Protein 2EGE (pdb70)

Foldseek 3Di:
DDDDDFKAKWAQCAFAPQDPDAAAPPPLGEDTHHRGFIWIFGDAADPVQWTWTAGPNHTHTHHNVRIDHDDDDDD

CATH classification: 2.30.30.40

GO terms:
  GO:0005515 protein binding (F, IPI)

Nearest PDB structures (foldseek):
  2ege-assembly1_A  TM=8.824E-01  e=8.026E-14  Homo sapiens
  2csi-assembly1_A  TM=8.387E-01  e=1.297E-06  Homo sapiens
  4z8a-assembly1_A  TM=8.102E-01  e=1.089E-05  Drosophila melanogaster
  7pw2-assembly1_A  TM=8.247E-01  e=5.056E-03  Homo sapiens
  5np5-assembly2_B  TM=7.994E-01  e=7.738E-03  Homo sapiens

Structure (mmCIF, N/CA/C/O backbone):
data_2EGE
#
_entry.id   2EGE
#
loop_
_atom_site.group_PDB
_atom_site.id
_atom_site.type_symbol
_atom_site.label_atom_id
_atom_site.label_alt_id
_atom_site.label_comp_id
_atom_site.label_asym_id
_atom_site.label_entity_id
_atom_site.label_seq_id
_atom_site.pdbx_PDB_ins_code
_atom_site.Cartn_x
_atom_site.Cartn_y
_atom_site.Cartn_z
_atom_site.occupancy
_atom_site.B_iso_or_equiv
_atom_site.auth_seq_id
_atom_site.auth_comp_id
_atom_site.auth_asym_id
_atom_site.auth_atom_id
_atom_site.pdbx_PDB_model_num
ATOM 1 N N . GLY A 1 1 ? -2.546 -28.543 6.574 1.00 0.00 1 GLY A N 1
ATOM 2 C CA . GLY A 1 1 ? -1.804 -28.542 5.327 1.00 0.00 1 GLY A CA 1
ATOM 3 C C . GLY A 1 1 ? -0.658 -27.550 5.335 1.00 0.00 1 GLY A C 1
ATOM 4 O O . GLY A 1 1 ? 0.075 -27.446 6.319 1.00 0.00 1 GLY A O 1
ATOM 8 N N . SER A 1 2 ? -0.501 -26.820 4.235 1.00 0.00 2 SER A N 1
ATOM 9 C CA . SER A 1 2 ? 0.568 -25.836 4.117 1.00 0.00 2 SER A CA 1
ATOM 10 C C . SER A 1 2 ? 0.012 -24.417 4.196 1.00 0.00 2 SER A C 1
ATOM 11 O O . SER A 1 2 ? -0.802 -24.011 3.367 1.00 0.00 2 SER A O 1
ATOM 19 N N . SER A 1 3 ? 0.457 -23.669 5.200 1.00 0.00 3 SER A N 1
ATOM 20 C CA . SER A 1 3 ? 0.002 -22.297 5.391 1.00 0.00 3 SER A CA 1
ATOM 21 C C . SER A 1 3 ? 0.810 -21.331 4.530 1.00 0.00 3 SER A C 1
ATOM 22 O O . SER A 1 3 ? 2.039 -21.381 4.507 1.00 0.00 3 SER A O 1
ATOM 30 N N . GLY A 1 4 ? 0.108 -20.452 3.820 1.00 0.00 4 GLY A N 1
ATOM 31 C CA . GLY A 1 4 ? 0.776 -19.487 2.967 1.00 0.00 4 GLY A CA 1
ATOM 32 C C . GLY A 1 4 ? 0.093 -18.133 2.978 1.00 0.00 4 GLY A C 1
ATOM 33 O O . GLY A 1 4 ? -0.183 -17.578 4.041 1.00 0.00 4 GLY A O 1
ATOM 37 N N . SER A 1 5 ? -0.178 -17.599 1.791 1.00 0.00 5 SER A N 1
ATOM 38 C CA . SER A 1 5 ? -0.827 -16.299 1.668 1.00 0.00 5 SER A CA 1
ATOM 39 C C . SER A 1 5 ? -0.008 -15.215 2.364 1.00 0.00 5 SER A C 1
ATOM 40 O O . SER A 1 5 ? -0.550 -14.384 3.092 1.00 0.00 5 SER A O 1
ATOM 48 N N . SER A 1 6 ? 1.301 -15.232 2.133 1.00 0.00 6 SER A N 1
ATOM 49 C CA . SER A 1 6 ? 2.196 -14.253 2.740 1.00 0.00 6 SER A CA 1
ATOM 50 C C . SER A 1 6 ? 2.114 -12.916 2.010 1.00 0.00 6 SER A C 1
ATOM 51 O O . SER A 1 6 ? 2.638 -12.765 0.907 1.00 0.00 6 SER A O 1
ATOM 59 N N . GLY A 1 7 ? 1.451 -11.947 2.635 1.00 0.00 7 GLY A N 1
ATOM 60 C CA . GLY A 1 7 ? 1.312 -10.635 2.032 1.00 0.00 7 GLY A CA 1
ATOM 61 C C . GLY A 1 7 ? 0.251 -10.604 0.950 1.00 0.00 7 GLY A C 1
ATOM 62 O O . GLY A 1 7 ? -0.041 -11.625 0.326 1.00 0.00 7 GLY A O 1
ATOM 66 N N . LYS A 1 8 ? -0.331 -9.431 0.727 1.00 0.00 8 LYS A N 1
ATOM 67 C CA . LYS A 1 8 ? -1.367 -9.270 -0.287 1.00 0.00 8 LYS A CA 1
ATOM 68 C C . LYS A 1 8 ? -0.873 -8.396 -1.435 1.00 0.00 8 LYS A C 1
ATOM 69 O O . LYS A 1 8 ? 0.182 -7.768 -1.341 1.00 0.00 8 LYS A O 1
ATOM 88 N N . ILE A 1 9 ? -1.643 -8.358 -2.518 1.00 0.00 9 ILE A N 1
ATOM 89 C CA . ILE A 1 9 ? -1.284 -7.559 -3.682 1.00 0.00 9 ILE A CA 1
ATOM 90 C C . ILE A 1 9 ? -2.410 -6.603 -4.061 1.00 0.00 9 ILE A C 1
ATOM 91 O O . ILE A 1 9 ? -3.519 -7.031 -4.383 1.00 0.00 9 ILE A O 1
ATOM 107 N N . MET A 1 10 ? -2.118 -5.307 -4.022 1.00 0.00 10 MET A N 1
ATOM 108 C CA . MET A 1 10 ? -3.106 -4.291 -4.364 1.00 0.00 10 MET A CA 1
ATOM 109 C C . MET A 1 10 ? -2.517 -3.263 -5.325 1.00 0.00 10 MET A C 1
ATOM 110 O O . MET A 1 10 ? -1.298 -3.126 -5.432 1.00 0.00 10 MET A O 1
ATOM 124 N N . ILE A 1 11 ? -3.390 -2.543 -6.022 1.00 0.00 11 ILE A N 1
ATOM 125 C CA . ILE A 1 11 ? -2.956 -1.528 -6.974 1.00 0.00 11 ILE A CA 1
ATOM 126 C C . ILE A 1 11 ? -3.496 -0.153 -6.595 1.00 0.00 11 ILE A C 1
ATOM 127 O O . ILE A 1 11 ? -4.639 -0.023 -6.158 1.00 0.00 11 ILE A O 1
ATOM 143 N N . ALA A 1 12 ? -2.665 0.870 -6.767 1.00 0.00 12 ALA A N 1
ATOM 144 C CA . ALA A 1 12 ? -3.060 2.236 -6.447 1.00 0.00 12 ALA A CA 1
ATOM 145 C C . ALA A 1 12 ? -4.037 2.783 -7.483 1.00 0.00 12 ALA A C 1
ATOM 146 O O . ALA A 1 12 ? -3.637 3.182 -8.576 1.00 0.00 12 ALA A O 1
ATOM 153 N N . ALA A 1 13 ? -5.318 2.797 -7.132 1.00 0.00 13 ALA A N 1
ATOM 154 C CA . ALA A 1 13 ? -6.351 3.296 -8.032 1.00 0.00 13 ALA A CA 1
ATOM 155 C C . ALA A 1 13 ? -6.097 4.752 -8.405 1.00 0.00 13 ALA A C 1
ATOM 156 O O . ALA A 1 13 ? -6.589 5.237 -9.425 1.00 0.00 13 ALA A O 1
ATOM 163 N N . LEU A 1 14 ? -5.328 5.446 -7.574 1.00 0.00 14 LEU A N 1
ATOM 164 C CA . LEU A 1 14 ? -5.009 6.848 -7.816 1.00 0.00 14 LEU A CA 1
ATOM 165 C C . LEU A 1 14 ? -3.550 7.141 -7.482 1.00 0.00 14 LEU A C 1
ATOM 166 O O . LEU A 1 14 ? -2.892 6.361 -6.792 1.00 0.00 14 LEU A O 1
ATOM 182 N N . ASP A 1 15 ? -3.051 8.270 -7.973 1.00 0.00 15 ASP A N 1
ATOM 183 C CA . ASP A 1 15 ? -1.670 8.668 -7.723 1.00 0.00 15 ASP A CA 1
ATOM 184 C C . ASP A 1 15 ? -1.544 9.378 -6.379 1.00 0.00 15 ASP A C 1
ATOM 185 O O . ASP A 1 15 ? -1.906 10.548 -6.247 1.00 0.00 15 ASP A O 1
ATOM 194 N N . TYR A 1 16 ? -1.030 8.664 -5.384 1.00 0.00 16 TYR A N 1
ATOM 195 C CA . TYR A 1 16 ? -0.860 9.225 -4.049 1.00 0.00 16 TYR A CA 1
ATOM 196 C C . TYR A 1 16 ? 0.532 9.828 -3.885 1.00 0.00 16 TYR A C 1
ATOM 197 O O . TYR A 1 16 ? 1.539 9.124 -3.963 1.00 0.00 16 TYR A O 1
ATOM 215 N N . ASP A 1 17 ? 0.580 11.136 -3.657 1.00 0.00 17 ASP A N 1
ATOM 216 C CA . ASP A 1 17 ? 1.847 11.836 -3.480 1.00 0.00 17 ASP A CA 1
ATOM 217 C C . ASP A 1 17 ? 1.940 12.447 -2.086 1.00 0.00 17 ASP A C 1
ATOM 218 O O . ASP A 1 17 ? 1.819 13.659 -1.903 1.00 0.00 17 ASP A O 1
ATOM 227 N N . PRO A 1 18 ? 2.158 11.591 -1.077 1.00 0.00 18 PRO A N 1
ATOM 228 C CA . PRO A 1 18 ? 2.272 12.024 0.319 1.00 0.00 18 PRO A CA 1
ATOM 229 C C . PRO A 1 18 ? 3.552 12.811 0.580 1.00 0.00 18 PRO A C 1
ATOM 230 O O . PRO A 1 18 ? 3.702 13.441 1.625 1.00 0.00 18 PRO A O 1
ATOM 241 N N . GLY A 1 19 ? 4.472 12.770 -0.379 1.00 0.00 19 GLY A N 1
ATOM 242 C CA . GLY A 1 19 ? 5.727 13.484 -0.234 1.00 0.00 19 GLY A CA 1
ATOM 243 C C . GLY A 1 19 ? 5.526 14.942 0.126 1.00 0.00 19 GLY A C 1
ATOM 244 O O . GLY A 1 19 ? 6.381 15.554 0.767 1.00 0.00 19 GLY A O 1
ATOM 248 N N . ASP A 1 20 ? 4.394 15.501 -0.287 1.00 0.00 20 ASP A N 1
ATOM 249 C CA . ASP A 1 20 ? 4.084 16.898 -0.005 1.00 0.00 20 ASP A CA 1
ATOM 250 C C . ASP A 1 20 ? 3.379 17.037 1.341 1.00 0.00 20 ASP A C 1
ATOM 251 O O . ASP A 1 20 ? 2.158 16.910 1.429 1.00 0.00 20 ASP A O 1
ATOM 260 N N . GLY A 1 21 ? 4.157 17.297 2.387 1.00 0.00 21 GLY A N 1
ATOM 261 C CA . GLY A 1 21 ? 3.589 17.448 3.714 1.00 0.00 21 GLY A CA 1
ATOM 262 C C . GLY A 1 21 ? 3.528 16.135 4.471 1.00 0.00 21 GLY A C 1
ATOM 263 O O . GLY A 1 21 ? 2.514 15.816 5.091 1.00 0.00 21 GLY A O 1
ATOM 267 N N . GLN A 1 22 ? 4.616 15.373 4.418 1.00 0.00 22 GLN A N 1
ATOM 268 C CA . GLN A 1 22 ? 4.680 14.087 5.102 1.00 0.00 22 GLN A CA 1
ATOM 269 C C . GLN A 1 22 ? 4.374 14.245 6.588 1.00 0.00 22 GLN A C 1
ATOM 270 O O . GLN A 1 22 ? 4.265 15.361 7.094 1.00 0.00 22 GLN A O 1
ATOM 284 N N . MET A 1 23 ? 4.238 13.119 7.282 1.00 0.00 23 MET A N 1
ATOM 285 C CA . MET A 1 23 ? 3.946 13.134 8.711 1.00 0.00 23 MET A CA 1
ATOM 286 C C . MET A 1 23 ? 5.006 13.921 9.474 1.00 0.00 23 MET A C 1
ATOM 287 O O . MET A 1 23 ? 6.019 14.327 8.908 1.00 0.00 23 MET A O 1
ATOM 301 N N . GLY A 1 24 ? 4.765 14.132 10.765 1.00 0.00 24 GLY A N 1
ATOM 302 C CA . GLY A 1 24 ? 5.708 14.870 11.585 1.00 0.00 24 GLY A CA 1
ATOM 303 C C . GLY A 1 24 ? 6.901 14.030 11.995 1.00 0.00 24 GLY A C 1
ATOM 304 O O . GLY A 1 24 ? 8.007 14.223 11.492 1.00 0.00 24 GLY A O 1
ATOM 308 N N . GLY A 1 25 ? 6.677 13.095 12.914 1.00 0.00 25 GLY A N 1
ATOM 309 C CA . GLY A 1 25 ? 7.752 12.238 13.377 1.00 0.00 25 GLY A CA 1
ATOM 310 C C . GLY A 1 25 ? 7.242 11.003 14.092 1.00 0.00 25 GLY A C 1
ATOM 311 O O . GLY A 1 25 ? 6.101 10.588 13.889 1.00 0.00 25 GLY A O 1
ATOM 315 N N . GLN A 1 26 ? 8.089 10.412 14.928 1.00 0.00 26 GLN A N 1
ATOM 316 C CA . GLN A 1 26 ? 7.717 9.215 15.673 1.00 0.00 26 GLN A CA 1
ATOM 317 C C . GLN A 1 26 ? 7.333 8.083 14.726 1.00 0.00 26 GLN A C 1
ATOM 318 O O . GLN A 1 26 ? 6.396 7.330 14.990 1.00 0.00 26 GLN A O 1
ATOM 332 N N . GLY A 1 27 ? 8.064 7.968 13.621 1.00 0.00 27 GLY A N 1
ATOM 333 C CA . GLY A 1 27 ? 7.783 6.925 12.651 1.00 0.00 27 GLY A CA 1
ATOM 334 C C . GLY A 1 27 ? 8.396 7.214 11.296 1.00 0.00 27 GLY A C 1
ATOM 335 O O . GLY A 1 27 ? 9.574 7.559 11.199 1.00 0.00 27 GLY A O 1
ATOM 339 N N . LYS A 1 28 ? 7.597 7.073 10.244 1.00 0.00 28 LYS A N 1
ATOM 340 C CA . LYS A 1 28 ? 8.066 7.320 8.886 1.00 0.00 28 LYS A CA 1
ATOM 341 C C . LYS A 1 28 ? 6.908 7.709 7.972 1.00 0.00 28 LYS A C 1
ATOM 342 O O . LYS A 1 28 ? 5.804 7.181 8.095 1.00 0.00 28 LYS A O 1
ATOM 361 N N . GLY A 1 29 ? 7.170 8.636 7.055 1.00 0.00 29 GLY A N 1
ATOM 362 C CA . GLY A 1 29 ? 6.140 9.078 6.133 1.00 0.00 29 GLY A CA 1
ATOM 363 C C . GLY A 1 29 ? 5.543 7.934 5.339 1.00 0.00 29 GLY A C 1
ATOM 364 O O . GLY A 1 29 ? 6.004 6.796 5.433 1.00 0.00 29 GLY A O 1
ATOM 368 N N . ARG A 1 30 ? 4.512 8.234 4.555 1.00 0.00 30 ARG A N 1
ATOM 369 C CA . ARG A 1 30 ? 3.849 7.221 3.743 1.00 0.00 30 ARG A CA 1
ATOM 370 C C . ARG A 1 30 ? 4.586 7.014 2.423 1.00 0.00 30 ARG A C 1
ATOM 371 O O . ARG A 1 30 ? 5.541 7.728 2.114 1.00 0.00 30 ARG A O 1
ATOM 392 N N . LEU A 1 31 ? 4.136 6.034 1.647 1.00 0.00 31 LEU A N 1
ATOM 393 C CA . LEU A 1 31 ? 4.752 5.733 0.360 1.00 0.00 31 LEU A CA 1
ATOM 394 C C . LEU A 1 31 ? 3.944 6.335 -0.785 1.00 0.00 31 LEU A C 1
ATOM 395 O O . LEU A 1 31 ? 2.714 6.296 -0.777 1.00 0.00 31 LEU A O 1
ATOM 411 N N . ALA A 1 32 ? 4.645 6.890 -1.769 1.00 0.00 32 ALA A N 1
ATOM 412 C CA . ALA A 1 32 ? 3.992 7.496 -2.923 1.00 0.00 32 ALA A CA 1
ATOM 413 C C . ALA A 1 32 ? 3.609 6.441 -3.955 1.00 0.00 32 ALA A C 1
ATOM 414 O O . ALA A 1 32 ? 4.473 5.770 -4.522 1.00 0.00 32 ALA A O 1
ATOM 421 N N . LEU A 1 33 ? 2.311 6.298 -4.194 1.00 0.00 33 LEU A N 1
ATOM 422 C CA . LEU A 1 33 ? 1.813 5.322 -5.158 1.00 0.00 33 LEU A CA 1
ATOM 423 C C . LEU A 1 33 ? 1.371 6.008 -6.447 1.00 0.00 33 LEU A C 1
ATOM 424 O O . LEU A 1 33 ? 1.033 7.191 -6.448 1.00 0.00 33 LEU A O 1
ATOM 440 N N . ARG A 1 34 ? 1.375 5.255 -7.542 1.00 0.00 34 ARG A N 1
ATOM 441 C CA . ARG A 1 34 ? 0.974 5.790 -8.838 1.00 0.00 34 ARG A CA 1
ATOM 442 C C . ARG A 1 34 ? -0.160 4.965 -9.439 1.00 0.00 34 ARG A C 1
ATOM 443 O O . ARG A 1 34 ? -0.276 3.768 -9.177 1.00 0.00 34 ARG A O 1
ATOM 464 N N . ALA A 1 35 ? -0.994 5.613 -10.245 1.00 0.00 35 ALA A N 1
ATOM 465 C CA . ALA A 1 35 ? -2.118 4.940 -10.884 1.00 0.00 35 ALA A CA 1
ATOM 466 C C . ALA A 1 35 ? -1.662 3.678 -11.608 1.00 0.00 35 ALA A C 1
ATOM 467 O O . ALA A 1 35 ? -1.089 3.747 -12.694 1.00 0.00 35 ALA A O 1
ATOM 474 N N . GLY A 1 36 ? -1.919 2.525 -10.997 1.00 0.00 36 GLY A N 1
ATOM 475 C CA . GLY A 1 36 ? -1.527 1.264 -11.599 1.00 0.00 36 GLY A CA 1
ATOM 476 C C . GLY A 1 36 ? -0.242 0.716 -11.011 1.00 0.00 36 GLY A C 1
ATOM 477 O O . GLY A 1 36 ? 0.480 -0.033 -11.669 1.00 0.00 36 GLY A O 1
ATOM 481 N N . ASP A 1 37 ? 0.045 1.090 -9.769 1.00 0.00 37 ASP A N 1
ATOM 482 C CA . ASP A 1 37 ? 1.253 0.632 -9.092 1.00 0.00 37 ASP A CA 1
ATOM 483 C C . ASP A 1 37 ? 0.950 -0.559 -8.187 1.00 0.00 37 ASP A C 1
ATOM 484 O O . ASP A 1 37 ? 0.414 -0.398 -7.091 1.00 0.00 37 ASP A O 1
ATOM 493 N N . VAL A 1 38 ? 1.296 -1.754 -8.655 1.00 0.00 38 VAL A N 1
ATOM 494 C CA . VAL A 1 38 ? 1.062 -2.972 -7.888 1.00 0.00 38 VAL A CA 1
ATOM 495 C C . VAL A 1 38 ? 1.966 -3.032 -6.662 1.00 0.00 38 VAL A C 1
ATOM 496 O O . VAL A 1 38 ? 3.135 -3.403 -6.757 1.00 0.00 38 VAL A O 1
ATOM 509 N N . VAL A 1 39 ? 1.415 -2.664 -5.509 1.00 0.00 39 VAL A N 1
ATOM 510 C CA . VAL A 1 39 ? 2.171 -2.678 -4.262 1.00 0.00 39 VAL A CA 1
ATOM 511 C C . VAL A 1 39 ? 1.786 -3.874 -3.399 1.00 0.00 39 VAL A C 1
ATOM 512 O O . VAL A 1 39 ? 0.631 -4.298 -3.388 1.00 0.00 39 VAL A O 1
ATOM 525 N N . MET A 1 40 ? 2.762 -4.415 -2.678 1.00 0.00 40 MET A N 1
ATOM 526 C CA . MET A 1 40 ? 2.525 -5.562 -1.809 1.00 0.00 40 MET A CA 1
ATOM 527 C C . MET A 1 40 ? 2.394 -5.125 -0.354 1.00 0.00 40 MET A C 1
ATOM 528 O O . MET A 1 40 ? 3.282 -4.467 0.189 1.00 0.00 40 MET A O 1
ATOM 542 N N . VAL A 1 41 ? 1.281 -5.493 0.273 1.00 0.00 41 VAL A N 1
ATOM 543 C CA . VAL A 1 41 ? 1.035 -5.140 1.665 1.00 0.00 41 VAL A CA 1
ATOM 544 C C . VAL A 1 41 ? 1.188 -6.353 2.576 1.00 0.00 41 VAL A C 1
ATOM 545 O O . VAL A 1 41 ? 1.366 -7.477 2.105 1.00 0.00 41 VAL A O 1
ATOM 558 N N . TYR A 1 42 ? 1.117 -6.118 3.881 1.00 0.00 42 TYR A N 1
ATOM 559 C CA . TYR A 1 42 ? 1.250 -7.192 4.859 1.00 0.00 42 TYR A CA 1
ATOM 560 C C . TYR A 1 42 ? 0.388 -6.919 6.088 1.00 0.00 42 TYR A C 1
ATOM 561 O O . TYR A 1 42 ? 0.333 -5.794 6.584 1.00 0.00 42 TYR A O 1
ATOM 579 N N . GLY A 1 43 ? -0.282 -7.958 6.576 1.00 0.00 43 GLY A N 1
ATOM 580 C CA . GLY A 1 43 ? -1.132 -7.811 7.743 1.00 0.00 43 GLY A CA 1
ATOM 581 C C . GLY A 1 43 ? -2.211 -6.765 7.547 1.00 0.00 43 GLY A C 1
ATOM 582 O O . GLY A 1 43 ? -2.310 -6.135 6.494 1.00 0.00 43 GLY A O 1
ATOM 586 N N . PRO A 1 44 ? -3.046 -6.570 8.578 1.00 0.00 44 PRO A N 1
ATOM 587 C CA . PRO A 1 44 ? -4.139 -5.594 8.538 1.00 0.00 44 PRO A CA 1
ATOM 588 C C . PRO A 1 44 ? -3.633 -4.156 8.548 1.00 0.00 44 PRO A C 1
ATOM 589 O O . PRO A 1 44 ? -2.433 -3.909 8.431 1.00 0.00 44 PRO A O 1
ATOM 600 N N . MET A 1 45 ? -4.556 -3.210 8.690 1.00 0.00 45 MET A N 1
ATOM 601 C CA . MET A 1 45 ? -4.202 -1.795 8.717 1.00 0.00 45 MET A CA 1
ATOM 602 C C . MET A 1 45 ? -4.206 -1.261 10.146 1.00 0.00 45 MET A C 1
ATOM 603 O O . MET A 1 45 ? -4.442 -2.007 11.096 1.00 0.00 45 MET A O 1
ATOM 617 N N . ASP A 1 46 ? -3.943 0.033 10.289 1.00 0.00 46 ASP A N 1
ATOM 618 C CA . ASP A 1 46 ? -3.917 0.666 11.603 1.00 0.00 46 ASP A CA 1
ATOM 619 C C . ASP A 1 46 ? -5.210 1.432 11.862 1.00 0.00 46 ASP A C 1
ATOM 620 O O . ASP A 1 46 ? -6.134 1.403 11.049 1.00 0.00 46 ASP A O 1
ATOM 629 N N . ASP A 1 47 ? -5.269 2.115 13.000 1.00 0.00 47 ASP A N 1
ATOM 630 C CA . ASP A 1 47 ? -6.450 2.888 13.367 1.00 0.00 47 ASP A CA 1
ATOM 631 C C . ASP A 1 47 ? -6.775 3.924 12.296 1.00 0.00 47 ASP A C 1
ATOM 632 O O . ASP A 1 47 ? -7.942 4.173 11.995 1.00 0.00 47 ASP A O 1
ATOM 641 N N . GLN A 1 48 ? -5.736 4.526 11.727 1.00 0.00 48 GLN A N 1
ATOM 642 C CA . GLN A 1 48 ? -5.912 5.537 10.691 1.00 0.00 48 GLN A CA 1
ATOM 643 C C . GLN A 1 48 ? -6.420 4.907 9.397 1.00 0.00 48 GLN A C 1
ATOM 644 O O . GLN A 1 48 ? -7.062 5.570 8.583 1.00 0.00 48 GLN A O 1
ATOM 658 N N . GLY A 1 49 ? -6.129 3.623 9.215 1.00 0.00 49 GLY A N 1
ATOM 659 C CA . GLY A 1 49 ? -6.563 2.926 8.019 1.00 0.00 49 GLY A CA 1
ATOM 660 C C . GLY A 1 49 ? -5.467 2.824 6.977 1.00 0.00 49 GLY A C 1
ATOM 661 O O . GLY A 1 49 ? -5.732 2.897 5.777 1.00 0.00 49 GLY A O 1
ATOM 665 N N . PHE A 1 50 ? -4.231 2.656 7.435 1.00 0.00 50 PHE A N 1
ATOM 666 C CA . PHE A 1 50 ? -3.089 2.546 6.535 1.00 0.00 50 PHE A CA 1
ATOM 667 C C . PHE A 1 50 ? -2.492 1.143 6.583 1.00 0.00 50 PHE A C 1
ATOM 668 O O . PHE A 1 50 ? -2.349 0.553 7.655 1.00 0.00 50 PHE A O 1
ATOM 685 N N . TYR A 1 51 ? -2.144 0.614 5.415 1.00 0.00 51 TYR A N 1
ATOM 686 C CA . TYR A 1 51 ? -1.564 -0.721 5.323 1.00 0.00 51 TYR A CA 1
ATOM 687 C C . TYR A 1 51 ? -0.040 -0.655 5.336 1.00 0.00 51 TYR A C 1
ATOM 688 O O . TYR A 1 51 ? 0.549 0.406 5.128 1.00 0.00 51 TYR A O 1
ATOM 706 N N . TYR A 1 52 ? 0.593 -1.797 5.580 1.00 0.00 52 TYR A N 1
ATOM 707 C CA . TYR A 1 52 ? 2.049 -1.870 5.622 1.00 0.00 52 TYR A CA 1
ATOM 708 C C . TYR A 1 52 ? 2.594 -2.588 4.391 1.00 0.00 52 TYR A C 1
ATOM 709 O O . TYR A 1 52 ? 2.617 -3.817 4.334 1.00 0.00 52 TYR A O 1
ATOM 727 N N . GLY A 1 53 ? 3.032 -1.810 3.406 1.00 0.00 53 GLY A N 1
ATOM 728 C CA . GLY A 1 53 ? 3.572 -2.387 2.189 1.00 0.00 53 GLY A CA 1
ATOM 729 C C . GLY A 1 53 ? 4.802 -1.652 1.695 1.00 0.00 53 GLY A C 1
ATOM 730 O O . GLY A 1 53 ? 5.296 -0.741 2.358 1.00 0.00 53 GLY A O 1
ATOM 734 N N . GLU A 1 54 ? 5.298 -2.050 0.527 1.00 0.00 54 GLU A N 1
ATOM 735 C CA . GLU A 1 54 ? 6.480 -1.424 -0.053 1.00 0.00 54 GLU A CA 1
ATOM 736 C C . GLU A 1 54 ? 6.425 -1.466 -1.578 1.00 0.00 54 GLU A C 1
ATOM 737 O O . GLU A 1 54 ? 6.084 -2.491 -2.170 1.00 0.00 54 GLU A O 1
ATOM 749 N N . LEU A 1 55 ? 6.762 -0.346 -2.207 1.00 0.00 55 LEU A N 1
ATOM 750 C CA . LEU A 1 55 ? 6.751 -0.254 -3.663 1.00 0.00 55 LEU A CA 1
ATOM 751 C C . LEU A 1 55 ? 8.041 0.377 -4.178 1.00 0.00 55 LEU A C 1
ATOM 752 O O . LEU A 1 55 ? 8.253 1.581 -4.042 1.00 0.00 55 LEU A O 1
ATOM 768 N N . GLY A 1 56 ? 8.900 -0.446 -4.774 1.00 0.00 56 GLY A N 1
ATOM 769 C CA . GLY A 1 56 ? 10.157 0.049 -5.303 1.00 0.00 56 GLY A CA 1
ATOM 770 C C . GLY A 1 56 ? 11.289 -0.056 -4.300 1.00 0.00 56 GLY A C 1
ATOM 771 O O . GLY A 1 56 ? 12.226 0.740 -4.326 1.00 0.00 56 GLY A O 1
ATOM 775 N N . GLY A 1 57 ? 11.202 -1.042 -3.412 1.00 0.00 57 GLY A N 1
ATOM 776 C CA . GLY A 1 57 ? 12.233 -1.229 -2.408 1.00 0.00 57 GLY A CA 1
ATOM 777 C C . GLY A 1 57 ? 12.123 -0.233 -1.271 1.00 0.00 57 GLY A C 1
ATOM 778 O O . GLY A 1 57 ? 13.090 0.003 -0.546 1.00 0.00 57 GLY A O 1
ATOM 782 N N . HIS A 1 58 ? 10.941 0.356 -1.115 1.00 0.00 58 HIS A N 1
ATOM 783 C CA . HIS A 1 58 ? 10.708 1.334 -0.059 1.00 0.00 58 HIS A CA 1
ATOM 784 C C . HIS A 1 58 ? 9.472 0.969 0.757 1.00 0.00 58 HIS A C 1
ATOM 785 O O . HIS A 1 58 ? 8.354 0.969 0.241 1.00 0.00 58 HIS A O 1
ATOM 799 N N . ARG A 1 59 ? 9.680 0.659 2.032 1.00 0.00 59 ARG A N 1
ATOM 800 C CA . ARG A 1 59 ? 8.582 0.290 2.918 1.00 0.00 59 ARG A CA 1
ATOM 801 C C . ARG A 1 59 ? 7.944 1.529 3.538 1.00 0.00 59 ARG A C 1
ATOM 802 O O . ARG A 1 59 ? 8.569 2.586 3.622 1.00 0.00 59 ARG A O 1
ATOM 823 N N . GLY A 1 60 ? 6.695 1.392 3.971 1.00 0.00 60 GLY A N 1
ATOM 824 C CA . GLY A 1 60 ? 5.993 2.508 4.577 1.00 0.00 60 GLY A CA 1
ATOM 825 C C . GLY A 1 60 ? 4.495 2.284 4.643 1.00 0.00 60 GLY A C 1
ATOM 826 O O . GLY A 1 60 ? 3.987 1.281 4.141 1.00 0.00 60 GLY A O 1
ATOM 830 N N . LEU A 1 61 ? 3.786 3.219 5.266 1.00 0.00 61 LEU A N 1
ATOM 831 C CA . LEU A 1 61 ? 2.336 3.118 5.398 1.00 0.00 61 LEU A CA 1
ATOM 832 C C . LEU A 1 61 ? 1.639 3.600 4.130 1.00 0.00 61 LEU A C 1
ATOM 833 O O . LEU A 1 61 ? 1.896 4.703 3.648 1.00 0.00 61 LEU A O 1
ATOM 849 N N . VAL A 1 62 ? 0.754 2.765 3.594 1.00 0.00 62 VAL A N 1
ATOM 850 C CA . VAL A 1 62 ? 0.016 3.107 2.384 1.00 0.00 62 VAL A CA 1
ATOM 851 C C . VAL A 1 62 ? -1.473 3.255 2.671 1.00 0.00 62 VAL A C 1
ATOM 852 O O . VAL A 1 62 ? -2.004 2.701 3.634 1.00 0.00 62 VAL A O 1
ATOM 865 N N . PRO A 1 63 ? -2.167 4.021 1.816 1.00 0.00 63 PRO A N 1
ATOM 866 C CA . PRO A 1 63 ? -3.607 4.260 1.956 1.00 0.00 63 PRO A CA 1
ATOM 867 C C . PRO A 1 63 ? -4.433 3.013 1.662 1.00 0.00 63 PRO A C 1
ATOM 868 O O . PRO A 1 63 ? -4.270 2.381 0.619 1.00 0.00 63 PRO A O 1
ATOM 879 N N . ALA A 1 64 ? -5.320 2.665 2.588 1.00 0.00 64 ALA A N 1
ATOM 880 C CA . ALA A 1 64 ? -6.174 1.494 2.427 1.00 0.00 64 ALA A CA 1
ATOM 881 C C . ALA A 1 64 ? -7.477 1.858 1.724 1.00 0.00 64 ALA A C 1
ATOM 882 O O . ALA A 1 64 ? -8.416 1.062 1.685 1.00 0.00 64 ALA A O 1
ATOM 889 N N . HIS A 1 65 ? -7.529 3.065 1.171 1.00 0.00 65 HIS A N 1
ATOM 890 C CA . HIS A 1 65 ? -8.719 3.535 0.470 1.00 0.00 65 HIS A CA 1
ATOM 891 C C . HIS A 1 65 ? -8.411 3.807 -1.000 1.00 0.00 65 HIS A C 1
ATOM 892 O O . HIS A 1 65 ? -9.286 3.692 -1.860 1.00 0.00 65 HIS A O 1
ATOM 906 N N . LEU A 1 66 ? -7.164 4.169 -1.281 1.00 0.00 66 LEU A N 1
ATOM 907 C CA . LEU A 1 66 ? -6.741 4.458 -2.647 1.00 0.00 66 LEU A CA 1
ATOM 908 C C . LEU A 1 66 ? -6.437 3.172 -3.407 1.00 0.00 66 LEU A C 1
ATOM 909 O O . LEU A 1 66 ? -6.600 3.105 -4.626 1.00 0.00 66 LEU A O 1
ATOM 925 N N . LEU A 1 67 ? -5.997 2.151 -2.680 1.00 0.00 67 LEU A N 1
ATOM 926 C CA . LEU A 1 67 ? -5.672 0.864 -3.285 1.00 0.00 67 LEU A CA 1
ATOM 927 C C . LEU A 1 67 ? -6.930 0.171 -3.800 1.00 0.00 67 LEU A C 1
ATOM 928 O O . LEU A 1 67 ? -8.048 0.563 -3.464 1.00 0.00 67 LEU A O 1
ATOM 944 N N . ASP A 1 68 ? -6.740 -0.861 -4.614 1.00 0.00 68 ASP A N 1
ATOM 945 C CA . ASP A 1 68 ? -7.859 -1.611 -5.172 1.00 0.00 68 ASP A CA 1
ATOM 946 C C . ASP A 1 68 ? -7.600 -3.112 -5.093 1.00 0.00 68 ASP A C 1
ATOM 947 O O . ASP A 1 68 ? -6.515 -3.585 -5.433 1.00 0.00 68 ASP A O 1
ATOM 956 N N . HIS A 1 69 ? -8.604 -3.857 -4.640 1.00 0.00 69 HIS A N 1
ATOM 957 C CA . HIS A 1 69 ? -8.485 -5.306 -4.515 1.00 0.00 69 HIS A CA 1
ATOM 958 C C . HIS A 1 69 ? -8.590 -5.979 -5.880 1.00 0.00 69 HIS A C 1
ATOM 959 O O . HIS A 1 69 ? -9.679 -6.104 -6.438 1.00 0.00 69 HIS A O 1
ATOM 973 N N . MET A 1 70 ? -7.451 -6.411 -6.411 1.00 0.00 70 MET A N 1
ATOM 974 C CA . MET A 1 70 ? -7.416 -7.072 -7.710 1.00 0.00 70 MET A CA 1
ATOM 975 C C . MET A 1 70 ? -8.345 -8.281 -7.730 1.00 0.00 70 MET A C 1
ATOM 976 O O . MET A 1 70 ? -8.760 -8.774 -6.681 1.00 0.00 70 MET A O 1
ATOM 990 N N . SER A 1 71 ? -8.669 -8.753 -8.930 1.00 0.00 71 SER A N 1
ATOM 991 C CA . SER A 1 71 ? -9.553 -9.902 -9.086 1.00 0.00 71 SER A CA 1
ATOM 992 C C . SER A 1 71 ? -8.839 -11.044 -9.802 1.00 0.00 71 SER A C 1
ATOM 993 O O . SER A 1 71 ? -7.710 -10.889 -10.270 1.00 0.00 71 SER A O 1
ATOM 1001 N N . LEU A 1 72 ? -9.504 -12.191 -9.884 1.00 0.00 72 LEU A N 1
ATOM 1002 C CA . LEU A 1 72 ? -8.934 -13.361 -10.544 1.00 0.00 72 LEU A CA 1
ATOM 1003 C C . LEU A 1 72 ? -9.312 -13.390 -12.022 1.00 0.00 72 LEU A C 1
ATOM 1004 O O . LEU A 1 72 ? -10.478 -13.572 -12.372 1.00 0.00 72 LEU A O 1
ATOM 1020 N N . HIS A 1 73 ? -8.317 -13.213 -12.885 1.00 0.00 73 HIS A N 1
ATOM 1021 C CA . HIS A 1 73 ? -8.544 -13.222 -14.326 1.00 0.00 73 HIS A CA 1
ATOM 1022 C C . HIS A 1 73 ? -8.585 -14.651 -14.860 1.00 0.00 73 HIS A C 1
ATOM 1023 O O . HIS A 1 73 ? -8.153 -15.587 -14.189 1.00 0.00 73 HIS A O 1
ATOM 1037 N N . GLY A 1 74 ? -9.108 -14.810 -16.072 1.00 0.00 74 GLY A N 1
ATOM 1038 C CA . GLY A 1 74 ? -9.196 -16.127 -16.675 1.00 0.00 74 GLY A CA 1
ATOM 1039 C C . GLY A 1 74 ? -9.474 -16.066 -18.164 1.00 0.00 74 GLY A C 1
ATOM 1040 O O . GLY A 1 74 ? -10.259 -15.235 -18.623 1.00 0.00 74 GLY A O 1
ATOM 1044 N N . HIS A 1 75 ? -8.827 -16.946 -18.922 1.00 0.00 75 HIS A N 1
ATOM 1045 C CA . HIS A 1 75 ? -9.008 -16.988 -20.368 1.00 0.00 75 HIS A CA 1
ATOM 1046 C C . HIS A 1 75 ? -9.284 -18.412 -20.841 1.00 0.00 75 HIS A C 1
ATOM 1047 O O . HIS A 1 75 ? -9.289 -19.350 -20.043 1.00 0.00 75 HIS A O 1
ATOM 1061 N N . GLY A 1 1 ? 13.304 -10.982 1.803 1.00 0.00 1 GLY A N 2
ATOM 1062 C CA . GLY A 1 1 ? 13.346 -12.428 1.691 1.00 0.00 1 GLY A CA 2
ATOM 1063 C C . GLY A 1 1 ? 11.983 -13.026 1.400 1.00 0.00 1 GLY A C 2
ATOM 1064 O O . GLY A 1 1 ? 11.041 -12.844 2.171 1.00 0.00 1 GLY A O 2
ATOM 1068 N N . SER A 1 2 ? 11.878 -13.742 0.285 1.00 0.00 2 SER A N 2
ATOM 1069 C CA . SER A 1 2 ? 10.619 -14.364 -0.108 1.00 0.00 2 SER A CA 2
ATOM 1070 C C . SER A 1 2 ? 10.443 -15.715 0.579 1.00 0.00 2 SER A C 2
ATOM 1071 O O . SER A 1 2 ? 11.358 -16.538 0.599 1.00 0.00 2 SER A O 2
ATOM 1079 N N . SER A 1 3 ? 9.259 -15.935 1.142 1.00 0.00 3 SER A N 2
ATOM 1080 C CA . SER A 1 3 ? 8.963 -17.184 1.834 1.00 0.00 3 SER A CA 2
ATOM 1081 C C . SER A 1 3 ? 7.935 -18.003 1.060 1.00 0.00 3 SER A C 2
ATOM 1082 O O . SER A 1 3 ? 7.910 -19.230 1.147 1.00 0.00 3 SER A O 2
ATOM 1090 N N . GLY A 1 4 ? 7.088 -17.314 0.301 1.00 0.00 4 GLY A N 2
ATOM 1091 C CA . GLY A 1 4 ? 6.069 -17.994 -0.478 1.00 0.00 4 GLY A CA 2
ATOM 1092 C C . GLY A 1 4 ? 4.669 -17.715 0.029 1.00 0.00 4 GLY A C 2
ATOM 1093 O O . GLY A 1 4 ? 4.350 -18.003 1.183 1.00 0.00 4 GLY A O 2
ATOM 1097 N N . SER A 1 5 ? 3.830 -17.150 -0.833 1.00 0.00 5 SER A N 2
ATOM 1098 C CA . SER A 1 5 ? 2.457 -16.826 -0.464 1.00 0.00 5 SER A CA 2
ATOM 1099 C C . SER A 1 5 ? 2.422 -15.959 0.791 1.00 0.00 5 SER A C 2
ATOM 1100 O O . SER A 1 5 ? 1.645 -16.212 1.712 1.00 0.00 5 SER A O 2
ATOM 1108 N N . SER A 1 6 ? 3.270 -14.936 0.820 1.00 0.00 6 SER A N 2
ATOM 1109 C CA . SER A 1 6 ? 3.339 -14.033 1.963 1.00 0.00 6 SER A CA 2
ATOM 1110 C C . SER A 1 6 ? 3.066 -12.594 1.536 1.00 0.00 6 SER A C 2
ATOM 1111 O O . SER A 1 6 ? 3.801 -12.023 0.732 1.00 0.00 6 SER A O 2
ATOM 1119 N N . GLY A 1 7 ? 2.000 -12.014 2.081 1.00 0.00 7 GLY A N 2
ATOM 1120 C CA . GLY A 1 7 ? 1.647 -10.648 1.746 1.00 0.00 7 GLY A CA 2
ATOM 1121 C C . GLY A 1 7 ? 0.603 -10.571 0.649 1.00 0.00 7 GLY A C 2
ATOM 1122 O O . GLY A 1 7 ? 0.530 -11.448 -0.212 1.00 0.00 7 GLY A O 2
ATOM 1126 N N . LYS A 1 8 ? -0.210 -9.520 0.681 1.00 0.00 8 LYS A N 2
ATOM 1127 C CA . LYS A 1 8 ? -1.256 -9.332 -0.317 1.00 0.00 8 LYS A CA 2
ATOM 1128 C C . LYS A 1 8 ? -0.775 -8.426 -1.446 1.00 0.00 8 LYS A C 2
ATOM 1129 O O . LYS A 1 8 ? 0.249 -7.754 -1.321 1.00 0.00 8 LYS A O 2
ATOM 1148 N N . ILE A 1 9 ? -1.519 -8.413 -2.547 1.00 0.00 9 ILE A N 2
ATOM 1149 C CA . ILE A 1 9 ? -1.169 -7.588 -3.696 1.00 0.00 9 ILE A CA 2
ATOM 1150 C C . ILE A 1 9 ? -2.302 -6.632 -4.052 1.00 0.00 9 ILE A C 2
ATOM 1151 O O . ILE A 1 9 ? -3.422 -7.059 -4.333 1.00 0.00 9 ILE A O 2
ATOM 1167 N N . MET A 1 10 ? -2.003 -5.337 -4.042 1.00 0.00 10 MET A N 2
ATOM 1168 C CA . MET A 1 10 ? -2.996 -4.321 -4.367 1.00 0.00 10 MET A CA 2
ATOM 1169 C C . MET A 1 10 ? -2.426 -3.296 -5.343 1.00 0.00 10 MET A C 2
ATOM 1170 O O . MET A 1 10 ? -1.211 -3.203 -5.519 1.00 0.00 10 MET A O 2
ATOM 1184 N N . ILE A 1 11 ? -3.311 -2.532 -5.975 1.00 0.00 11 ILE A N 2
ATOM 1185 C CA . ILE A 1 11 ? -2.894 -1.514 -6.932 1.00 0.00 11 ILE A CA 2
ATOM 1186 C C . ILE A 1 11 ? -3.456 -0.147 -6.560 1.00 0.00 11 ILE A C 2
ATOM 1187 O O . ILE A 1 11 ? -4.599 -0.033 -6.119 1.00 0.00 11 ILE A O 2
ATOM 1203 N N . ALA A 1 12 ? -2.644 0.890 -6.741 1.00 0.00 12 ALA A N 2
ATOM 1204 C CA . ALA A 1 12 ? -3.060 2.251 -6.428 1.00 0.00 12 ALA A CA 2
ATOM 1205 C C . ALA A 1 12 ? -4.044 2.777 -7.468 1.00 0.00 12 ALA A C 2
ATOM 1206 O O . ALA A 1 12 ? -3.649 3.176 -8.563 1.00 0.00 12 ALA A O 2
ATOM 1213 N N . ALA A 1 13 ? -5.326 2.774 -7.118 1.00 0.00 13 ALA A N 2
ATOM 1214 C CA . ALA A 1 13 ? -6.365 3.253 -8.020 1.00 0.00 13 ALA A CA 2
ATOM 1215 C C . ALA A 1 13 ? -6.131 4.710 -8.405 1.00 0.00 13 ALA A C 2
ATOM 1216 O O . ALA A 1 13 ? -6.627 5.180 -9.430 1.00 0.00 13 ALA A O 2
ATOM 1223 N N . LEU A 1 14 ? -5.374 5.420 -7.576 1.00 0.00 14 LEU A N 2
ATOM 1224 C CA . LEU A 1 14 ? -5.074 6.826 -7.829 1.00 0.00 14 LEU A CA 2
ATOM 1225 C C . LEU A 1 14 ? -3.620 7.141 -7.494 1.00 0.00 14 LEU A C 2
ATOM 1226 O O . LEU A 1 14 ? -2.955 6.380 -6.790 1.00 0.00 14 LEU A O 2
ATOM 1242 N N . ASP A 1 15 ? -3.133 8.269 -8.000 1.00 0.00 15 ASP A N 2
ATOM 1243 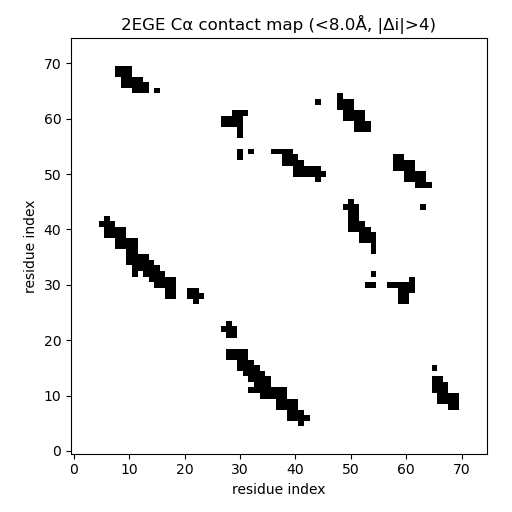C CA . ASP A 1 15 ? -1.758 8.687 -7.752 1.00 0.00 15 ASP A CA 2
ATOM 1244 C C . ASP A 1 15 ? -1.640 9.392 -6.405 1.00 0.00 15 ASP A C 2
ATOM 1245 O O . ASP A 1 15 ? -2.057 10.541 -6.255 1.00 0.00 15 ASP A O 2
ATOM 1254 N N . TYR A 1 16 ? -1.069 8.696 -5.427 1.00 0.00 16 TYR A N 2
ATOM 1255 C CA . TYR A 1 16 ? -0.899 9.254 -4.091 1.00 0.00 16 TYR A CA 2
ATOM 1256 C C . TYR A 1 16 ? 0.489 9.866 -3.929 1.00 0.00 16 TYR A C 2
ATOM 1257 O O . TYR A 1 16 ? 1.502 9.177 -4.050 1.00 0.00 16 TYR A O 2
ATOM 1275 N N . ASP A 1 17 ? 0.526 11.165 -3.653 1.00 0.00 17 ASP A N 2
ATOM 1276 C CA . ASP A 1 17 ? 1.789 11.872 -3.472 1.00 0.00 17 ASP A CA 2
ATOM 1277 C C . ASP A 1 17 ? 1.877 12.478 -2.075 1.00 0.00 17 ASP A C 2
ATOM 1278 O O . ASP A 1 17 ? 1.748 13.689 -1.887 1.00 0.00 17 ASP A O 2
ATOM 1287 N N . PRO A 1 18 ? 2.100 11.619 -1.069 1.00 0.00 18 PRO A N 2
ATOM 1288 C CA . PRO A 1 18 ? 2.209 12.047 0.329 1.00 0.00 18 PRO A CA 2
ATOM 1289 C C . PRO A 1 18 ? 3.484 12.841 0.594 1.00 0.00 18 PRO A C 2
ATOM 1290 O O . PRO A 1 18 ? 3.610 13.508 1.620 1.00 0.00 18 PRO A O 2
ATOM 1301 N N . GLY A 1 19 ? 4.428 12.764 -0.339 1.00 0.00 19 GLY A N 2
ATOM 1302 C CA . GLY A 1 19 ? 5.681 13.481 -0.187 1.00 0.00 19 GLY A CA 2
ATOM 1303 C C . GLY A 1 19 ? 5.475 14.952 0.112 1.00 0.00 19 GLY A C 2
ATOM 1304 O O . GLY A 1 19 ? 6.316 15.587 0.748 1.00 0.00 19 GLY A O 2
ATOM 1308 N N . ASP A 1 20 ? 4.354 15.497 -0.348 1.00 0.00 20 ASP A N 2
ATOM 1309 C CA . ASP A 1 20 ? 4.040 16.903 -0.126 1.00 0.00 20 ASP A CA 2
ATOM 1310 C C . ASP A 1 20 ? 4.075 17.240 1.362 1.00 0.00 20 ASP A C 2
ATOM 1311 O O . ASP A 1 20 ? 4.327 18.382 1.744 1.00 0.00 20 ASP A O 2
ATOM 1320 N N . GLY A 1 21 ? 3.819 16.237 2.196 1.00 0.00 21 GLY A N 2
ATOM 1321 C CA . GLY A 1 21 ? 3.825 16.448 3.632 1.00 0.00 21 GLY A CA 2
ATOM 1322 C C . GLY A 1 21 ? 4.354 15.247 4.392 1.00 0.00 21 GLY A C 2
ATOM 1323 O O . GLY A 1 21 ? 3.755 14.816 5.377 1.00 0.00 21 GLY A O 2
ATOM 1327 N N . GLN A 1 22 ? 5.477 14.706 3.932 1.00 0.00 22 GLN A N 2
ATOM 1328 C CA . GLN A 1 22 ? 6.084 13.546 4.574 1.00 0.00 22 GLN A CA 2
ATOM 1329 C C . GLN A 1 22 ? 7.028 13.976 5.693 1.00 0.00 22 GLN A C 2
ATOM 1330 O O . GLN A 1 22 ? 7.211 13.256 6.674 1.00 0.00 22 GLN A O 2
ATOM 1344 N N . MET A 1 23 ? 7.625 15.153 5.537 1.00 0.00 23 MET A N 2
ATOM 1345 C CA . MET A 1 23 ? 8.550 15.678 6.535 1.00 0.00 23 MET A CA 2
ATOM 1346 C C . MET A 1 23 ? 7.895 15.724 7.912 1.00 0.00 23 MET A C 2
ATOM 1347 O O . MET A 1 23 ? 6.800 16.261 8.071 1.00 0.00 23 MET A O 2
ATOM 1361 N N . GLY A 1 24 ? 8.574 15.157 8.905 1.00 0.00 24 GLY A N 2
ATOM 1362 C CA . GLY A 1 24 ? 8.041 15.144 10.255 1.00 0.00 24 GLY A CA 2
ATOM 1363 C C . GLY A 1 24 ? 8.626 14.028 11.098 1.00 0.00 24 GLY A C 2
ATOM 1364 O O . GLY A 1 24 ? 8.592 14.086 12.326 1.00 0.00 24 GLY A O 2
ATOM 1368 N N . GLY A 1 25 ? 9.162 13.007 10.436 1.00 0.00 25 GLY A N 2
ATOM 1369 C CA . GLY A 1 25 ? 9.747 11.886 11.149 1.00 0.00 25 GLY A CA 2
ATOM 1370 C C . GLY A 1 25 ? 10.597 11.009 10.252 1.00 0.00 25 GLY A C 2
ATOM 1371 O O . GLY A 1 25 ? 10.557 11.138 9.029 1.00 0.00 25 GLY A O 2
ATOM 1375 N N . GLN A 1 26 ? 11.369 10.114 10.861 1.00 0.00 26 GLN A N 2
ATOM 1376 C CA . GLN A 1 26 ? 12.234 9.214 10.108 1.00 0.00 26 GLN A CA 2
ATOM 1377 C C . GLN A 1 26 ? 11.440 8.454 9.051 1.00 0.00 26 GLN A C 2
ATOM 1378 O O . GLN A 1 26 ? 11.772 8.489 7.867 1.00 0.00 26 GLN A O 2
ATOM 1392 N N . GLY A 1 27 ? 10.389 7.767 9.487 1.00 0.00 27 GLY A N 2
ATOM 1393 C CA . GLY A 1 27 ? 9.564 7.008 8.565 1.00 0.00 27 GLY A CA 2
ATOM 1394 C C . GLY A 1 27 ? 8.082 7.203 8.817 1.00 0.00 27 GLY A C 2
ATOM 1395 O O . GLY A 1 27 ? 7.295 6.264 8.698 1.00 0.00 27 GLY A O 2
ATOM 1399 N N . LYS A 1 28 ? 7.700 8.426 9.167 1.00 0.00 28 LYS A N 2
ATOM 1400 C CA . LYS A 1 28 ? 6.302 8.744 9.437 1.00 0.00 28 LYS A CA 2
ATOM 1401 C C . LYS A 1 28 ? 5.519 8.900 8.138 1.00 0.00 28 LYS A C 2
ATOM 1402 O O . LYS A 1 28 ? 4.361 8.495 8.047 1.00 0.00 28 LYS A O 2
ATOM 1421 N N . GLY A 1 29 ? 6.160 9.489 7.133 1.00 0.00 29 GLY A N 2
ATOM 1422 C CA . GLY A 1 29 ? 5.508 9.687 5.851 1.00 0.00 29 GLY A CA 2
ATOM 1423 C C . GLY A 1 29 ? 5.145 8.378 5.178 1.00 0.00 29 GLY A C 2
ATOM 1424 O O . GLY A 1 29 ? 5.811 7.363 5.379 1.00 0.00 29 GLY A O 2
ATOM 1428 N N . ARG A 1 30 ? 4.084 8.402 4.377 1.00 0.00 30 ARG A N 2
ATOM 1429 C CA . ARG A 1 30 ? 3.632 7.207 3.674 1.00 0.00 30 ARG A CA 2
ATOM 1430 C C . ARG A 1 30 ? 4.393 7.026 2.364 1.00 0.00 30 ARG A C 2
ATOM 1431 O O . ARG A 1 30 ? 5.252 7.837 2.016 1.00 0.00 30 ARG A O 2
ATOM 1452 N N . LEU A 1 31 ? 4.074 5.957 1.643 1.00 0.00 31 LEU A N 2
ATOM 1453 C CA . LEU A 1 31 ? 4.728 5.669 0.371 1.00 0.00 31 LEU A CA 2
ATOM 1454 C C . LEU A 1 31 ? 3.935 6.252 -0.794 1.00 0.00 31 LEU A C 2
ATOM 1455 O O . LEU A 1 31 ? 2.716 6.096 -0.868 1.00 0.00 31 LEU A O 2
ATOM 1471 N N . ALA A 1 32 ? 4.635 6.923 -1.702 1.00 0.00 32 ALA A N 2
ATOM 1472 C CA . ALA A 1 32 ? 3.997 7.525 -2.866 1.00 0.00 32 ALA A CA 2
ATOM 1473 C C . ALA A 1 32 ? 3.632 6.467 -3.902 1.00 0.00 32 ALA A C 2
ATOM 1474 O O . ALA A 1 32 ? 4.501 5.762 -4.417 1.00 0.00 32 ALA A O 2
ATOM 1481 N N . LEU A 1 33 ? 2.343 6.360 -4.202 1.00 0.00 33 LEU A N 2
ATOM 1482 C CA . LEU A 1 33 ? 1.862 5.386 -5.177 1.00 0.00 33 LEU A CA 2
ATOM 1483 C C . LEU A 1 33 ? 1.379 6.080 -6.447 1.00 0.00 33 LEU A C 2
ATOM 1484 O O . LEU A 1 33 ? 1.053 7.267 -6.432 1.00 0.00 33 LEU A O 2
ATOM 1500 N N . ARG A 1 34 ? 1.334 5.330 -7.543 1.00 0.00 34 ARG A N 2
ATOM 1501 C CA . ARG A 1 34 ? 0.890 5.873 -8.821 1.00 0.00 34 ARG A CA 2
ATOM 1502 C C . ARG A 1 34 ? -0.233 5.024 -9.411 1.00 0.00 34 ARG A C 2
ATOM 1503 O O . ARG A 1 34 ? -0.352 3.838 -9.108 1.00 0.00 34 ARG A O 2
ATOM 1524 N N . ALA A 1 35 ? -1.053 5.642 -10.255 1.00 0.00 35 ALA A N 2
ATOM 1525 C CA . ALA A 1 35 ? -2.165 4.943 -10.888 1.00 0.00 35 ALA A CA 2
ATOM 1526 C C . ALA A 1 35 ? -1.687 3.684 -11.602 1.00 0.00 35 ALA A C 2
ATOM 1527 O O . ALA A 1 35 ? -1.131 3.752 -12.697 1.00 0.00 35 ALA A O 2
ATOM 1534 N N . GLY A 1 36 ? -1.906 2.533 -10.973 1.00 0.00 36 GLY A N 2
ATOM 1535 C CA . GLY A 1 36 ? -1.491 1.274 -11.563 1.00 0.00 36 GLY A CA 2
ATOM 1536 C C . GLY A 1 36 ? -0.201 0.750 -10.964 1.00 0.00 36 GLY A C 2
ATOM 1537 O O . GLY A 1 36 ? 0.536 0.006 -11.612 1.00 0.00 36 GLY A O 2
ATOM 1541 N N . ASP A 1 37 ? 0.074 1.140 -9.724 1.00 0.00 37 ASP A N 2
ATOM 1542 C CA . ASP A 1 37 ? 1.284 0.705 -9.036 1.00 0.00 37 ASP A CA 2
ATOM 1543 C C . ASP A 1 37 ? 0.997 -0.492 -8.135 1.00 0.00 37 ASP A C 2
ATOM 1544 O O . ASP A 1 37 ? 0.450 -0.342 -7.042 1.00 0.00 37 ASP A O 2
ATOM 1553 N N . VAL A 1 38 ? 1.370 -1.680 -8.601 1.00 0.00 38 VAL A N 2
ATOM 1554 C CA . VAL A 1 38 ? 1.152 -2.903 -7.837 1.00 0.00 38 VAL A CA 2
ATOM 1555 C C . VAL A 1 38 ? 2.056 -2.952 -6.610 1.00 0.00 38 VAL A C 2
ATOM 1556 O O . VAL A 1 38 ? 3.245 -3.257 -6.714 1.00 0.00 38 VAL A O 2
ATOM 1569 N N . VAL A 1 39 ? 1.486 -2.651 -5.448 1.00 0.00 39 VAL A N 2
ATOM 1570 C CA . VAL A 1 39 ? 2.239 -2.663 -4.200 1.00 0.00 39 VAL A CA 2
ATOM 1571 C C . VAL A 1 39 ? 1.843 -3.850 -3.330 1.00 0.00 39 VAL A C 2
ATOM 1572 O O . VAL A 1 39 ? 0.678 -4.247 -3.297 1.00 0.00 39 VAL A O 2
ATOM 1585 N N . MET A 1 40 ? 2.819 -4.413 -2.626 1.00 0.00 40 MET A N 2
ATOM 1586 C CA . MET A 1 40 ? 2.571 -5.555 -1.754 1.00 0.00 40 MET A CA 2
ATOM 1587 C C . MET A 1 40 ? 2.416 -5.108 -0.304 1.00 0.00 40 MET A C 2
ATOM 1588 O O . MET A 1 40 ? 3.289 -4.435 0.246 1.00 0.00 40 MET A O 2
ATOM 1602 N N . VAL A 1 41 ? 1.299 -5.484 0.311 1.00 0.00 41 VAL A N 2
ATOM 1603 C CA . VAL A 1 41 ? 1.030 -5.122 1.698 1.00 0.00 41 VAL A CA 2
ATOM 1604 C C . VAL A 1 41 ? 1.171 -6.329 2.618 1.00 0.00 41 VAL A C 2
ATOM 1605 O O . VAL A 1 41 ? 1.369 -7.454 2.158 1.00 0.00 41 VAL A O 2
ATOM 1618 N N . TYR A 1 42 ? 1.066 -6.089 3.920 1.00 0.00 42 TYR A N 2
ATOM 1619 C CA . TYR A 1 42 ? 1.183 -7.156 4.906 1.00 0.00 42 TYR A CA 2
ATOM 1620 C C . TYR A 1 42 ? 0.305 -6.874 6.122 1.00 0.00 42 TYR A C 2
ATOM 1621 O O . TYR A 1 42 ? 0.237 -5.744 6.604 1.00 0.00 42 TYR A O 2
ATOM 1639 N N . GLY A 1 43 ? -0.367 -7.911 6.612 1.00 0.00 43 GLY A N 2
ATOM 1640 C CA . GLY A 1 43 ? -1.232 -7.756 7.767 1.00 0.00 43 GLY A CA 2
ATOM 1641 C C . GLY A 1 43 ? -2.312 -6.715 7.547 1.00 0.00 43 GLY A C 2
ATOM 1642 O O . GLY A 1 43 ? -2.413 -6.111 6.479 1.00 0.00 43 GLY A O 2
ATOM 1646 N N . PRO A 1 44 ? -3.145 -6.495 8.574 1.00 0.00 44 PRO A N 2
ATOM 1647 C CA . PRO A 1 44 ? -4.239 -5.521 8.512 1.00 0.00 44 PRO A CA 2
ATOM 1648 C C . PRO A 1 44 ? -3.734 -4.083 8.486 1.00 0.00 44 PRO A C 2
ATOM 1649 O O . PRO A 1 44 ? -2.534 -3.839 8.358 1.00 0.00 44 PRO A O 2
ATOM 1660 N N . MET A 1 45 ? -4.656 -3.134 8.608 1.00 0.00 45 MET A N 2
ATOM 1661 C CA . MET A 1 45 ? -4.303 -1.719 8.601 1.00 0.00 45 MET A CA 2
ATOM 1662 C C . MET A 1 45 ? -4.254 -1.163 10.020 1.00 0.00 45 MET A C 2
ATOM 1663 O O . MET A 1 45 ? -4.524 -1.877 10.986 1.00 0.00 45 MET A O 2
ATOM 1677 N N . ASP A 1 46 ? -3.909 0.114 10.139 1.00 0.00 46 ASP A N 2
ATOM 1678 C CA . ASP A 1 46 ? -3.826 0.766 11.441 1.00 0.00 46 ASP A CA 2
ATOM 1679 C C . ASP A 1 46 ? -5.138 1.465 11.783 1.00 0.00 46 ASP A C 2
ATOM 1680 O O . ASP A 1 46 ? -6.091 1.434 11.004 1.00 0.00 46 ASP A O 2
ATOM 1689 N N . ASP A 1 47 ? -5.180 2.093 12.953 1.00 0.00 47 ASP A N 2
ATOM 1690 C CA . ASP A 1 47 ? -6.375 2.801 13.398 1.00 0.00 47 ASP A CA 2
ATOM 1691 C C . ASP A 1 47 ? -6.789 3.861 12.383 1.00 0.00 47 ASP A C 2
ATOM 1692 O O . ASP A 1 47 ? -7.977 4.129 12.202 1.00 0.00 47 ASP A O 2
ATOM 1701 N N . GLN A 1 48 ? -5.803 4.460 11.724 1.00 0.00 48 GLN A N 2
ATOM 1702 C CA . GLN A 1 48 ? -6.066 5.492 10.729 1.00 0.00 48 GLN A CA 2
ATOM 1703 C C . GLN A 1 48 ? -6.589 4.879 9.434 1.00 0.00 48 GLN A C 2
ATOM 1704 O O . GLN A 1 48 ? -7.295 5.532 8.667 1.00 0.00 48 GLN A O 2
ATOM 1718 N N . GLY A 1 49 ? -6.236 3.619 9.197 1.00 0.00 49 GLY A N 2
ATOM 1719 C CA . GLY A 1 49 ? -6.678 2.939 7.993 1.00 0.00 49 GLY A CA 2
ATOM 1720 C C . GLY A 1 49 ? -5.584 2.839 6.949 1.00 0.00 49 GLY A C 2
ATOM 1721 O O . GLY A 1 49 ? -5.849 2.940 5.751 1.00 0.00 49 GLY A O 2
ATOM 1725 N N . PHE A 1 50 ? -4.351 2.641 7.402 1.00 0.00 50 PHE A N 2
ATOM 1726 C CA . PHE A 1 50 ? -3.212 2.530 6.498 1.00 0.00 50 PHE A CA 2
ATOM 1727 C C . PHE A 1 50 ? -2.610 1.130 6.552 1.00 0.00 50 PHE A C 2
ATOM 1728 O O . PHE A 1 50 ? -2.541 0.512 7.615 1.00 0.00 50 PHE A O 2
ATOM 1745 N N . TYR A 1 51 ? -2.175 0.635 5.398 1.00 0.00 51 TYR A N 2
ATOM 1746 C CA . TYR A 1 51 ? -1.581 -0.694 5.312 1.00 0.00 51 TYR A CA 2
ATOM 1747 C C . TYR A 1 51 ? -0.057 -0.611 5.313 1.00 0.00 51 TYR A C 2
ATOM 1748 O O . TYR A 1 51 ? 0.519 0.435 5.013 1.00 0.00 51 TYR A O 2
ATOM 1766 N N . TYR A 1 52 ? 0.589 -1.720 5.653 1.00 0.00 52 TYR A N 2
ATOM 1767 C CA . TYR A 1 52 ? 2.045 -1.774 5.696 1.00 0.00 52 TYR A CA 2
ATOM 1768 C C . TYR A 1 52 ? 2.599 -2.518 4.484 1.00 0.00 52 TYR A C 2
ATOM 1769 O O . TYR A 1 52 ? 2.665 -3.746 4.472 1.00 0.00 52 TYR A O 2
ATOM 1787 N N . GLY A 1 53 ? 2.996 -1.762 3.465 1.00 0.00 53 GLY A N 2
ATOM 1788 C CA . GLY A 1 53 ? 3.540 -2.365 2.262 1.00 0.00 53 GLY A CA 2
ATOM 1789 C C . GLY A 1 53 ? 4.786 -1.656 1.770 1.00 0.00 53 GLY A C 2
ATOM 1790 O O . GLY A 1 53 ? 5.286 -0.741 2.424 1.00 0.00 53 GLY A O 2
ATOM 1794 N N . GLU A 1 54 ? 5.290 -2.080 0.616 1.00 0.00 54 GLU A N 2
ATOM 1795 C CA . GLU A 1 54 ? 6.487 -1.481 0.039 1.00 0.00 54 GLU A CA 2
ATOM 1796 C C . GLU A 1 54 ? 6.428 -1.504 -1.485 1.00 0.00 54 GLU A C 2
ATOM 1797 O O . GLU A 1 54 ? 6.056 -2.513 -2.088 1.00 0.00 54 GLU A O 2
ATOM 1809 N N . LEU A 1 55 ? 6.795 -0.387 -2.103 1.00 0.00 55 LEU A N 2
ATOM 1810 C CA . LEU A 1 55 ? 6.783 -0.278 -3.558 1.00 0.00 55 LEU A CA 2
ATOM 1811 C C . LEU A 1 55 ? 8.079 0.344 -4.068 1.00 0.00 55 LEU A C 2
ATOM 1812 O O . LEU A 1 55 ? 8.361 1.514 -3.812 1.00 0.00 55 LEU A O 2
ATOM 1828 N N . GLY A 1 56 ? 8.864 -0.447 -4.793 1.00 0.00 56 GLY A N 2
ATOM 1829 C CA . GLY A 1 56 ? 10.120 0.045 -5.330 1.00 0.00 56 GLY A CA 2
ATOM 1830 C C . GLY A 1 56 ? 11.274 -0.135 -4.363 1.00 0.00 56 GLY A C 2
ATOM 1831 O O . GLY A 1 56 ? 12.256 0.604 -4.414 1.00 0.00 56 GLY A O 2
ATOM 1835 N N . GLY A 1 57 ? 11.153 -1.118 -3.476 1.00 0.00 57 GLY A N 2
ATOM 1836 C CA . GLY A 1 57 ? 12.201 -1.373 -2.504 1.00 0.00 57 GLY A CA 2
ATOM 1837 C C . GLY A 1 57 ? 12.150 -0.413 -1.332 1.00 0.00 57 GLY A C 2
ATOM 1838 O O . GLY A 1 57 ? 13.142 -0.230 -0.627 1.00 0.00 57 GLY A O 2
ATOM 1842 N N . HIS A 1 58 ? 10.990 0.202 -1.123 1.00 0.00 58 HIS A N 2
ATOM 1843 C CA . HIS A 1 58 ? 10.814 1.150 -0.028 1.00 0.00 58 HIS A CA 2
ATOM 1844 C C . HIS A 1 58 ? 9.577 0.805 0.795 1.00 0.00 58 HIS A C 2
ATOM 1845 O O . HIS A 1 58 ? 8.455 0.838 0.290 1.00 0.00 58 HIS A O 2
ATOM 1859 N N . ARG A 1 59 ? 9.790 0.474 2.064 1.00 0.00 59 ARG A N 2
ATOM 1860 C CA . ARG A 1 59 ? 8.693 0.121 2.957 1.00 0.00 59 ARG A CA 2
ATOM 1861 C C . ARG A 1 59 ? 8.051 1.372 3.550 1.00 0.00 59 ARG A C 2
ATOM 1862 O O . ARG A 1 59 ? 8.678 2.427 3.627 1.00 0.00 59 ARG A O 2
ATOM 1883 N N . GLY A 1 60 ? 6.795 1.245 3.968 1.00 0.00 60 GLY A N 2
ATOM 1884 C CA . GLY A 1 60 ? 6.089 2.372 4.548 1.00 0.00 60 GLY A CA 2
ATOM 1885 C C . GLY A 1 60 ? 4.587 2.167 4.569 1.00 0.00 60 GLY A C 2
ATOM 1886 O O . GLY A 1 60 ? 4.080 1.180 4.035 1.00 0.00 60 GLY A O 2
ATOM 1890 N N . LEU A 1 61 ? 3.872 3.101 5.187 1.00 0.00 61 LEU A N 2
ATOM 1891 C CA . LEU A 1 61 ? 2.419 3.018 5.277 1.00 0.00 61 LEU A CA 2
ATOM 1892 C C . LEU A 1 61 ? 1.766 3.461 3.972 1.00 0.00 61 LEU A C 2
ATOM 1893 O O . LEU A 1 61 ? 2.232 4.395 3.318 1.00 0.00 61 LEU A O 2
ATOM 1909 N N . VAL A 1 62 ? 0.683 2.787 3.599 1.00 0.00 62 VAL A N 2
ATOM 1910 C CA . VAL A 1 62 ? -0.036 3.113 2.373 1.00 0.00 62 VAL A CA 2
ATOM 1911 C C . VAL A 1 62 ? -1.529 3.269 2.637 1.00 0.00 62 VAL A C 2
ATOM 1912 O O . VAL A 1 62 ? -2.075 2.727 3.599 1.00 0.00 62 VAL A O 2
ATOM 1925 N N . PRO A 1 63 ? -2.208 4.028 1.764 1.00 0.00 63 PRO A N 2
ATOM 1926 C CA . PRO A 1 63 ? -3.649 4.272 1.881 1.00 0.00 63 PRO A CA 2
ATOM 1927 C C . PRO A 1 63 ? -4.475 3.024 1.589 1.00 0.00 63 PRO A C 2
ATOM 1928 O O . PRO A 1 63 ? -4.333 2.408 0.533 1.00 0.00 63 PRO A O 2
ATOM 1939 N N . ALA A 1 64 ? -5.337 2.657 2.531 1.00 0.00 64 ALA A N 2
ATOM 1940 C CA . ALA A 1 64 ? -6.188 1.484 2.373 1.00 0.00 64 ALA A CA 2
ATOM 1941 C C . ALA A 1 64 ? -7.482 1.838 1.648 1.00 0.00 64 ALA A C 2
ATOM 1942 O O . ALA A 1 64 ? -8.388 1.011 1.534 1.00 0.00 64 ALA A O 2
ATOM 1949 N N . HIS A 1 65 ? -7.564 3.071 1.160 1.00 0.00 65 HIS A N 2
ATOM 1950 C CA . HIS A 1 65 ? -8.748 3.534 0.446 1.00 0.00 65 HIS A CA 2
ATOM 1951 C C . HIS A 1 65 ? -8.424 3.821 -1.017 1.00 0.00 65 HIS A C 2
ATOM 1952 O O . HIS A 1 65 ? -9.294 3.737 -1.885 1.00 0.00 65 HIS A O 2
ATOM 1966 N N . LEU A 1 66 ? -7.167 4.160 -1.284 1.00 0.00 66 LEU A N 2
ATOM 1967 C CA . LEU A 1 66 ? -6.727 4.460 -2.642 1.00 0.00 66 LEU A CA 2
ATOM 1968 C C . LEU A 1 66 ? -6.395 3.180 -3.402 1.00 0.00 66 LEU A C 2
ATOM 1969 O O . LEU A 1 66 ? -6.491 3.131 -4.629 1.00 0.00 66 LEU A O 2
ATOM 1985 N N . LEU A 1 67 ? -6.006 2.145 -2.665 1.00 0.00 67 LEU A N 2
ATOM 1986 C CA . LEU A 1 67 ? -5.661 0.862 -3.269 1.00 0.00 67 LEU A CA 2
ATOM 1987 C C . LEU A 1 67 ? -6.908 0.150 -3.784 1.00 0.00 67 LEU A C 2
ATOM 1988 O O . LEU A 1 67 ? -8.032 0.532 -3.458 1.00 0.00 67 LEU A O 2
ATOM 2004 N N . ASP A 1 68 ? -6.701 -0.887 -4.587 1.00 0.00 68 ASP A N 2
ATOM 2005 C CA . ASP A 1 68 ? -7.808 -1.655 -5.145 1.00 0.00 68 ASP A CA 2
ATOM 2006 C C . ASP A 1 68 ? -7.530 -3.153 -5.056 1.00 0.00 68 ASP A C 2
ATOM 2007 O O . ASP A 1 68 ? -6.442 -3.614 -5.403 1.00 0.00 68 ASP A O 2
ATOM 2016 N N . HIS A 1 69 ? -8.519 -3.907 -4.588 1.00 0.00 69 HIS A N 2
ATOM 2017 C CA . HIS A 1 69 ? -8.380 -5.353 -4.453 1.00 0.00 69 HIS A CA 2
ATOM 2018 C C . HIS A 1 69 ? -8.486 -6.038 -5.812 1.00 0.00 69 HIS A C 2
ATOM 2019 O O . HIS A 1 69 ? -9.578 -6.180 -6.363 1.00 0.00 69 HIS A O 2
ATOM 2033 N N . MET A 1 70 ? -7.345 -6.459 -6.347 1.00 0.00 70 MET A N 2
ATOM 2034 C CA . MET A 1 70 ? -7.310 -7.130 -7.642 1.00 0.00 70 MET A CA 2
ATOM 2035 C C . MET A 1 70 ? -8.232 -8.345 -7.650 1.00 0.00 70 MET A C 2
ATOM 2036 O O . MET A 1 70 ? -8.228 -9.145 -6.714 1.00 0.00 70 MET A O 2
ATOM 2050 N N . SER A 1 71 ? -9.022 -8.477 -8.711 1.00 0.00 71 SER A N 2
ATOM 2051 C CA . SER A 1 71 ? -9.952 -9.593 -8.838 1.00 0.00 71 SER A CA 2
ATOM 2052 C C . SER A 1 71 ? -9.250 -10.823 -9.405 1.00 0.00 71 SER A C 2
ATOM 2053 O O . SER A 1 71 ? -8.166 -10.724 -9.981 1.00 0.00 71 SER A O 2
ATOM 2061 N N . LEU A 1 72 ? -9.876 -11.983 -9.237 1.00 0.00 72 LEU A N 2
ATOM 2062 C CA . LEU A 1 72 ? -9.313 -13.235 -9.731 1.00 0.00 72 LEU A CA 2
ATOM 2063 C C . LEU A 1 72 ? -10.371 -14.057 -10.460 1.00 0.00 72 LEU A C 2
ATOM 2064 O O . LEU A 1 72 ? -11.516 -14.148 -10.017 1.00 0.00 72 LEU A O 2
ATOM 2080 N N . HIS A 1 73 ? -9.979 -14.657 -11.580 1.00 0.00 73 HIS A N 2
ATOM 2081 C CA . HIS A 1 73 ? -10.893 -15.475 -12.369 1.00 0.00 73 HIS A CA 2
ATOM 2082 C C . HIS A 1 73 ? -10.852 -16.930 -11.913 1.00 0.00 73 HIS A C 2
ATOM 2083 O O . HIS A 1 73 ? -10.009 -17.313 -11.102 1.00 0.00 73 HIS A O 2
ATOM 2097 N N . GLY A 1 74 ? -11.768 -17.737 -12.440 1.00 0.00 74 GLY A N 2
ATOM 2098 C CA . GLY A 1 74 ? -11.819 -19.140 -12.074 1.00 0.00 74 GLY A CA 2
ATOM 2099 C C . GLY A 1 74 ? -12.379 -19.357 -10.682 1.00 0.00 74 GLY A C 2
ATOM 2100 O O . GLY A 1 74 ? -13.128 -18.524 -10.170 1.00 0.00 74 GLY A O 2
ATOM 2104 N N . HIS A 1 75 ? -12.019 -20.479 -10.068 1.00 0.00 75 HIS A N 2
ATOM 2105 C CA . HIS A 1 75 ? -12.492 -20.803 -8.727 1.00 0.00 75 HIS A CA 2
ATOM 2106 C C . HIS A 1 75 ? -11.428 -21.568 -7.946 1.00 0.00 75 HIS A C 2
ATOM 2107 O O . HIS A 1 75 ? -10.620 -22.294 -8.526 1.00 0.00 75 HIS A O 2
ATOM 2121 N N . GLY A 1 1 ? 9.166 -23.892 14.257 1.00 0.00 1 GLY A N 3
ATOM 2122 C CA . GLY A 1 1 ? 9.021 -24.802 13.136 1.00 0.00 1 GLY A CA 3
ATOM 2123 C C . GLY A 1 1 ? 9.426 -24.169 11.819 1.00 0.00 1 GLY A C 3
ATOM 2124 O O . GLY A 1 1 ? 10.507 -24.441 11.298 1.00 0.00 1 GLY A O 3
ATOM 2128 N N . SER A 1 2 ? 8.555 -23.323 11.278 1.00 0.00 2 SER A N 3
ATOM 2129 C CA . SER A 1 2 ? 8.825 -22.654 10.011 1.00 0.00 2 SER A CA 3
ATOM 2130 C C . SER A 1 2 ? 8.384 -21.194 10.063 1.00 0.00 2 SER A C 3
ATOM 2131 O O . SER A 1 2 ? 7.331 -20.871 10.613 1.00 0.00 2 SER A O 3
ATOM 2139 N N . SER A 1 3 ? 9.198 -20.316 9.485 1.00 0.00 3 SER A N 3
ATOM 2140 C CA . SER A 1 3 ? 8.895 -18.890 9.468 1.00 0.00 3 SER A CA 3
ATOM 2141 C C . SER A 1 3 ? 8.668 -18.400 8.041 1.00 0.00 3 SER A C 3
ATOM 2142 O O . SER A 1 3 ? 9.406 -18.757 7.125 1.00 0.00 3 SER A O 3
ATOM 2150 N N . GLY A 1 4 ? 7.638 -17.578 7.862 1.00 0.00 4 GLY A N 3
ATOM 2151 C CA . GLY A 1 4 ? 7.330 -17.051 6.545 1.00 0.00 4 GLY A CA 3
ATOM 2152 C C . GLY A 1 4 ? 5.866 -16.689 6.393 1.00 0.00 4 GLY A C 3
ATOM 2153 O O . GLY A 1 4 ? 4.986 -17.501 6.677 1.00 0.00 4 GLY A O 3
ATOM 2157 N N . SER A 1 5 ? 5.604 -15.465 5.945 1.00 0.00 5 SER A N 3
ATOM 2158 C CA . SER A 1 5 ? 4.236 -14.995 5.761 1.00 0.00 5 SER A CA 3
ATOM 2159 C C . SER A 1 5 ? 4.001 -14.559 4.318 1.00 0.00 5 SER A C 3
ATOM 2160 O O . SER A 1 5 ? 4.943 -14.247 3.591 1.00 0.00 5 SER A O 3
ATOM 2168 N N . SER A 1 6 ? 2.736 -14.542 3.911 1.00 0.00 6 SER A N 3
ATOM 2169 C CA . SER A 1 6 ? 2.375 -14.149 2.554 1.00 0.00 6 SER A CA 3
ATOM 2170 C C . SER A 1 6 ? 1.610 -12.829 2.556 1.00 0.00 6 SER A C 3
ATOM 2171 O O . SER A 1 6 ? 0.549 -12.714 3.167 1.00 0.00 6 SER A O 3
ATOM 2179 N N . GLY A 1 7 ? 2.159 -11.833 1.865 1.00 0.00 7 GLY A N 3
ATOM 2180 C CA . GLY A 1 7 ? 1.517 -10.534 1.800 1.00 0.00 7 GLY A CA 3
ATOM 2181 C C . GLY A 1 7 ? 0.465 -10.461 0.711 1.00 0.00 7 GLY A C 3
ATOM 2182 O O . GLY A 1 7 ? 0.371 -11.353 -0.133 1.00 0.00 7 GLY A O 3
ATOM 2186 N N . LYS A 1 8 ? -0.330 -9.397 0.728 1.00 0.00 8 LYS A N 3
ATOM 2187 C CA . LYS A 1 8 ? -1.381 -9.210 -0.264 1.00 0.00 8 LYS A CA 3
ATOM 2188 C C . LYS A 1 8 ? -0.904 -8.310 -1.399 1.00 0.00 8 LYS A C 3
ATOM 2189 O O . LYS A 1 8 ? 0.055 -7.554 -1.243 1.00 0.00 8 LYS A O 3
ATOM 2208 N N . ILE A 1 9 ? -1.580 -8.395 -2.540 1.00 0.00 9 ILE A N 3
ATOM 2209 C CA . ILE A 1 9 ? -1.226 -7.586 -3.700 1.00 0.00 9 ILE A CA 3
ATOM 2210 C C . ILE A 1 9 ? -2.353 -6.626 -4.065 1.00 0.00 9 ILE A C 3
ATOM 2211 O O . ILE A 1 9 ? -3.470 -7.049 -4.362 1.00 0.00 9 ILE A O 3
ATOM 2227 N N . MET A 1 10 ? -2.050 -5.332 -4.043 1.00 0.00 10 MET A N 3
ATOM 2228 C CA . MET A 1 10 ? -3.038 -4.311 -4.375 1.00 0.00 10 MET A CA 3
ATOM 2229 C C . MET A 1 10 ? -2.458 -3.292 -5.351 1.00 0.00 10 MET A C 3
ATOM 2230 O O . MET A 1 10 ? -1.242 -3.199 -5.516 1.00 0.00 10 MET A O 3
ATOM 2244 N N . ILE A 1 11 ? -3.336 -2.530 -5.994 1.00 0.00 11 ILE A N 3
ATOM 2245 C CA . ILE A 1 11 ? -2.911 -1.517 -6.952 1.00 0.00 11 ILE A CA 3
ATOM 2246 C C . ILE A 1 11 ? -3.462 -0.144 -6.581 1.00 0.00 11 ILE A C 3
ATOM 2247 O O . ILE A 1 11 ? -4.606 -0.020 -6.145 1.00 0.00 11 ILE A O 3
ATOM 2263 N N . ALA A 1 12 ? -2.640 0.885 -6.760 1.00 0.00 12 ALA A N 3
ATOM 2264 C CA . ALA A 1 12 ? -3.046 2.250 -6.448 1.00 0.00 12 ALA A CA 3
ATOM 2265 C C . ALA A 1 12 ? -4.028 2.781 -7.486 1.00 0.00 12 ALA A C 3
ATOM 2266 O O . ALA A 1 12 ? -3.637 3.156 -8.590 1.00 0.00 12 ALA A O 3
ATOM 2273 N N . ALA A 1 13 ? -5.307 2.809 -7.123 1.00 0.00 13 ALA A N 3
ATOM 2274 C CA . ALA A 1 13 ? -6.345 3.296 -8.023 1.00 0.00 13 ALA A CA 3
ATOM 2275 C C . ALA A 1 13 ? -6.108 4.755 -8.398 1.00 0.00 13 ALA A C 3
ATOM 2276 O O . ALA A 1 13 ? -6.597 5.231 -9.423 1.00 0.00 13 ALA A O 3
ATOM 2283 N N . LEU A 1 14 ? -5.355 5.461 -7.561 1.00 0.00 14 LEU A N 3
ATOM 2284 C CA . LEU A 1 14 ? -5.053 6.867 -7.804 1.00 0.00 14 LEU A CA 3
ATOM 2285 C C . LEU A 1 14 ? -3.600 7.179 -7.459 1.00 0.00 14 LEU A C 3
ATOM 2286 O O . LEU A 1 14 ? -2.945 6.421 -6.744 1.00 0.00 14 LEU A O 3
ATOM 2302 N N . ASP A 1 15 ? -3.104 8.301 -7.970 1.00 0.00 15 ASP A N 3
ATOM 2303 C CA . ASP A 1 15 ? -1.730 8.716 -7.714 1.00 0.00 15 ASP A CA 3
ATOM 2304 C C . ASP A 1 15 ? -1.611 9.389 -6.350 1.00 0.00 15 ASP A C 3
ATOM 2305 O O . ASP A 1 15 ? -2.040 10.529 -6.170 1.00 0.00 15 ASP A O 3
ATOM 2314 N N . TYR A 1 16 ? -1.028 8.676 -5.393 1.00 0.00 16 TYR A N 3
ATOM 2315 C CA . TYR A 1 16 ? -0.856 9.203 -4.045 1.00 0.00 16 TYR A CA 3
ATOM 2316 C C . TYR A 1 16 ? 0.535 9.804 -3.868 1.00 0.00 16 TYR A C 3
ATOM 2317 O O . TYR A 1 16 ? 1.538 9.089 -3.870 1.00 0.00 16 TYR A O 3
ATOM 2335 N N . ASP A 1 17 ? 0.588 11.122 -3.715 1.00 0.00 17 ASP A N 3
ATOM 2336 C CA . ASP A 1 17 ? 1.855 11.821 -3.535 1.00 0.00 17 ASP A CA 3
ATOM 2337 C C . ASP A 1 17 ? 1.925 12.474 -2.158 1.00 0.00 17 ASP A C 3
ATOM 2338 O O . ASP A 1 17 ? 1.814 13.692 -2.015 1.00 0.00 17 ASP A O 3
ATOM 2347 N N . PRO A 1 18 ? 2.111 11.646 -1.119 1.00 0.00 18 PRO A N 3
ATOM 2348 C CA . PRO A 1 18 ? 2.199 12.120 0.265 1.00 0.00 18 PRO A CA 3
ATOM 2349 C C . PRO A 1 18 ? 3.483 12.900 0.530 1.00 0.00 18 PRO A C 3
ATOM 2350 O O . PRO A 1 18 ? 3.585 13.630 1.515 1.00 0.00 18 PRO A O 3
ATOM 2361 N N . GLY A 1 19 ? 4.461 12.741 -0.357 1.00 0.00 19 GLY A N 3
ATOM 2362 C CA . GLY A 1 19 ? 5.724 13.437 -0.200 1.00 0.00 19 GLY A CA 3
ATOM 2363 C C . GLY A 1 19 ? 5.546 14.934 -0.044 1.00 0.00 19 GLY A C 3
ATOM 2364 O O . GLY A 1 19 ? 6.361 15.600 0.596 1.00 0.00 19 GLY A O 3
ATOM 2368 N N . ASP A 1 20 ? 4.479 15.466 -0.630 1.00 0.00 20 ASP A N 3
ATOM 2369 C CA . ASP A 1 20 ? 4.196 16.894 -0.553 1.00 0.00 20 ASP A CA 3
ATOM 2370 C C . ASP A 1 20 ? 3.954 17.323 0.891 1.00 0.00 20 ASP A C 3
ATOM 2371 O O . ASP A 1 20 ? 4.432 18.370 1.327 1.00 0.00 20 ASP A O 3
ATOM 2380 N N . GLY A 1 21 ? 3.206 16.507 1.628 1.00 0.00 21 GLY A N 3
ATOM 2381 C CA . GLY A 1 21 ? 2.912 16.820 3.014 1.00 0.00 21 GLY A CA 3
ATOM 2382 C C . GLY A 1 21 ? 3.189 15.655 3.943 1.00 0.00 21 GLY A C 3
ATOM 2383 O O . GLY A 1 21 ? 2.281 15.151 4.603 1.00 0.00 21 GLY A O 3
ATOM 2387 N N . GLN A 1 22 ? 4.446 15.225 3.992 1.00 0.00 22 GLN A N 3
ATOM 2388 C CA . GLN A 1 22 ? 4.838 14.109 4.845 1.00 0.00 22 GLN A CA 3
ATOM 2389 C C . GLN A 1 22 ? 4.508 14.399 6.306 1.00 0.00 22 GLN A C 3
ATOM 2390 O O . GLN A 1 22 ? 4.097 15.506 6.651 1.00 0.00 22 GLN A O 3
ATOM 2404 N N . MET A 1 23 ? 4.692 13.396 7.159 1.00 0.00 23 MET A N 3
ATOM 2405 C CA . MET A 1 23 ? 4.415 13.545 8.583 1.00 0.00 23 MET A CA 3
ATOM 2406 C C . MET A 1 23 ? 5.167 14.739 9.162 1.00 0.00 23 MET A C 3
ATOM 2407 O O . MET A 1 23 ? 4.586 15.578 9.848 1.00 0.00 23 MET A O 3
ATOM 2421 N N . GLY A 1 24 ? 6.465 14.807 8.881 1.00 0.00 24 GLY A N 3
ATOM 2422 C CA . GLY A 1 24 ? 7.276 15.902 9.382 1.00 0.00 24 GLY A CA 3
ATOM 2423 C C . GLY A 1 24 ? 8.759 15.591 9.341 1.00 0.00 24 GLY A C 3
ATOM 2424 O O . GLY A 1 24 ? 9.370 15.307 10.370 1.00 0.00 24 GLY A O 3
ATOM 2428 N N . GLY A 1 25 ? 9.340 15.644 8.146 1.00 0.00 25 GLY A N 3
ATOM 2429 C CA . GLY A 1 25 ? 10.756 15.362 7.997 1.00 0.00 25 GLY A CA 3
ATOM 2430 C C . GLY A 1 25 ? 11.013 14.055 7.273 1.00 0.00 25 GLY A C 3
ATOM 2431 O O . GLY A 1 25 ? 10.110 13.493 6.655 1.00 0.00 25 GLY A O 3
ATOM 2435 N N . GLN A 1 26 ? 12.249 13.571 7.350 1.00 0.00 26 GLN A N 3
ATOM 2436 C CA . GLN A 1 26 ? 12.622 12.323 6.695 1.00 0.00 26 GLN A CA 3
ATOM 2437 C C . GLN A 1 26 ? 12.337 11.128 7.598 1.00 0.00 26 GLN A C 3
ATOM 2438 O O . GLN A 1 26 ? 12.687 11.131 8.778 1.00 0.00 26 GLN A O 3
ATOM 2452 N N . GLY A 1 27 ? 11.699 10.106 7.036 1.00 0.00 27 GLY A N 3
ATOM 2453 C CA . GLY A 1 27 ? 11.377 8.918 7.805 1.00 0.00 27 GLY A CA 3
ATOM 2454 C C . GLY A 1 27 ? 9.970 8.956 8.369 1.00 0.00 27 GLY A C 3
ATOM 2455 O O . GLY A 1 27 ? 9.393 10.029 8.547 1.00 0.00 27 GLY A O 3
ATOM 2459 N N . LYS A 1 28 ? 9.415 7.782 8.649 1.00 0.00 28 LYS A N 3
ATOM 2460 C CA . LYS A 1 28 ? 8.067 7.683 9.195 1.00 0.00 28 LYS A CA 3
ATOM 2461 C C . LYS A 1 28 ? 7.054 8.346 8.266 1.00 0.00 28 LYS A C 3
ATOM 2462 O O . LYS A 1 28 ? 6.046 8.888 8.717 1.00 0.00 28 LYS A O 3
ATOM 2481 N N . GLY A 1 29 ? 7.329 8.297 6.966 1.00 0.00 29 GLY A N 3
ATOM 2482 C CA . GLY A 1 29 ? 6.431 8.894 5.995 1.00 0.00 29 GLY A CA 3
ATOM 2483 C C . GLY A 1 29 ? 5.762 7.861 5.111 1.00 0.00 29 GLY A C 3
ATOM 2484 O O . GLY A 1 29 ? 6.332 6.804 4.839 1.00 0.00 29 GLY A O 3
ATOM 2488 N N . ARG A 1 30 ? 4.549 8.165 4.662 1.00 0.00 30 ARG A N 3
ATOM 2489 C CA . ARG A 1 30 ? 3.800 7.253 3.806 1.00 0.00 30 ARG A CA 3
ATOM 2490 C C . ARG A 1 30 ? 4.529 7.026 2.485 1.00 0.00 30 ARG A C 3
ATOM 2491 O O . ARG A 1 30 ? 5.495 7.722 2.168 1.00 0.00 30 ARG A O 3
ATOM 2512 N N . LEU A 1 31 ? 4.062 6.047 1.718 1.00 0.00 31 LEU A N 3
ATOM 2513 C CA . LEU A 1 31 ? 4.669 5.727 0.431 1.00 0.00 31 LEU A CA 3
ATOM 2514 C C . LEU A 1 31 ? 3.873 6.342 -0.715 1.00 0.00 31 LEU A C 3
ATOM 2515 O O . LEU A 1 31 ? 2.643 6.311 -0.716 1.00 0.00 31 LEU A O 3
ATOM 2531 N N . ALA A 1 32 ? 4.584 6.899 -1.691 1.00 0.00 32 ALA A N 3
ATOM 2532 C CA . ALA A 1 32 ? 3.943 7.518 -2.845 1.00 0.00 32 ALA A CA 3
ATOM 2533 C C . ALA A 1 32 ? 3.592 6.476 -3.901 1.00 0.00 32 ALA A C 3
ATOM 2534 O O . ALA A 1 32 ? 4.476 5.873 -4.512 1.00 0.00 32 ALA A O 3
ATOM 2541 N N . LEU A 1 33 ? 2.297 6.268 -4.112 1.00 0.00 33 LEU A N 3
ATOM 2542 C CA . LEU A 1 33 ? 1.828 5.298 -5.096 1.00 0.00 33 LEU A CA 3
ATOM 2543 C C . LEU A 1 33 ? 1.390 5.993 -6.381 1.00 0.00 33 LEU A C 3
ATOM 2544 O O . LEU A 1 33 ? 1.058 7.179 -6.375 1.00 0.00 33 LEU A O 3
ATOM 2560 N N . ARG A 1 34 ? 1.391 5.247 -7.481 1.00 0.00 34 ARG A N 3
ATOM 2561 C CA . ARG A 1 34 ? 0.993 5.792 -8.773 1.00 0.00 34 ARG A CA 3
ATOM 2562 C C . ARG A 1 34 ? -0.138 4.970 -9.384 1.00 0.00 34 ARG A C 3
ATOM 2563 O O . ARG A 1 34 ? -0.254 3.771 -9.132 1.00 0.00 34 ARG A O 3
ATOM 2584 N N . ALA A 1 35 ? -0.971 5.624 -10.188 1.00 0.00 35 ALA A N 3
ATOM 2585 C CA . ALA A 1 35 ? -2.092 4.955 -10.836 1.00 0.00 35 ALA A CA 3
ATOM 2586 C C . ALA A 1 35 ? -1.633 3.695 -11.562 1.00 0.00 35 ALA A C 3
ATOM 2587 O O . ALA A 1 35 ? -1.051 3.768 -12.644 1.00 0.00 35 ALA A O 3
ATOM 2594 N N . GLY A 1 36 ? -1.898 2.540 -10.960 1.00 0.00 36 GLY A N 3
ATOM 2595 C CA . GLY A 1 36 ? -1.504 1.280 -11.564 1.00 0.00 36 GLY A CA 3
ATOM 2596 C C . GLY A 1 36 ? -0.221 0.729 -10.973 1.00 0.00 36 GLY A C 3
ATOM 2597 O O . GLY A 1 36 ? 0.497 -0.026 -11.627 1.00 0.00 36 GLY A O 3
ATOM 2601 N N . ASP A 1 37 ? 0.067 1.109 -9.733 1.00 0.00 37 ASP A N 3
ATOM 2602 C CA . ASP A 1 37 ? 1.273 0.649 -9.053 1.00 0.00 37 ASP A CA 3
ATOM 2603 C C . ASP A 1 37 ? 0.969 -0.551 -8.162 1.00 0.00 37 ASP A C 3
ATOM 2604 O O . ASP A 1 37 ? 0.426 -0.403 -7.067 1.00 0.00 37 ASP A O 3
ATOM 2613 N N . VAL A 1 38 ? 1.321 -1.741 -8.639 1.00 0.00 38 VAL A N 3
ATOM 2614 C CA . VAL A 1 38 ? 1.087 -2.967 -7.885 1.00 0.00 38 VAL A CA 3
ATOM 2615 C C . VAL A 1 38 ? 1.983 -3.036 -6.654 1.00 0.00 38 VAL A C 3
ATOM 2616 O O . VAL A 1 38 ? 3.136 -3.460 -6.735 1.00 0.00 38 VAL A O 3
ATOM 2629 N N . VAL A 1 39 ? 1.445 -2.615 -5.513 1.00 0.00 39 VAL A N 3
ATOM 2630 C CA . VAL A 1 39 ? 2.196 -2.630 -4.263 1.00 0.00 39 VAL A CA 3
ATOM 2631 C C . VAL A 1 39 ? 1.806 -3.827 -3.403 1.00 0.00 39 VAL A C 3
ATOM 2632 O O . VAL A 1 39 ? 0.646 -4.237 -3.381 1.00 0.00 39 VAL A O 3
ATOM 2645 N N . MET A 1 40 ? 2.784 -4.383 -2.695 1.00 0.00 40 MET A N 3
ATOM 2646 C CA . MET A 1 40 ? 2.542 -5.532 -1.830 1.00 0.00 40 MET A CA 3
ATOM 2647 C C . MET A 1 40 ? 2.413 -5.099 -0.373 1.00 0.00 40 MET A C 3
ATOM 2648 O O . MET A 1 40 ? 3.291 -4.424 0.164 1.00 0.00 40 MET A O 3
ATOM 2662 N N . VAL A 1 41 ? 1.313 -5.492 0.261 1.00 0.00 41 VAL A N 3
ATOM 2663 C CA . VAL A 1 41 ? 1.069 -5.145 1.656 1.00 0.00 41 VAL A CA 3
ATOM 2664 C C . VAL A 1 41 ? 1.185 -6.370 2.555 1.00 0.00 41 VAL A C 3
ATOM 2665 O O . VAL A 1 41 ? 1.317 -7.496 2.074 1.00 0.00 41 VAL A O 3
ATOM 2678 N N . TYR A 1 42 ? 1.134 -6.144 3.863 1.00 0.00 42 TYR A N 3
ATOM 2679 C CA . TYR A 1 42 ? 1.235 -7.230 4.831 1.00 0.00 42 TYR A CA 3
ATOM 2680 C C . TYR A 1 42 ? 0.375 -6.946 6.059 1.00 0.00 42 TYR A C 3
ATOM 2681 O O . TYR A 1 42 ? 0.275 -5.807 6.511 1.00 0.00 42 TYR A O 3
ATOM 2699 N N . GLY A 1 43 ? -0.243 -7.994 6.595 1.00 0.00 43 GLY A N 3
ATOM 2700 C CA . GLY A 1 43 ? -1.086 -7.839 7.766 1.00 0.00 43 GLY A CA 3
ATOM 2701 C C . GLY A 1 43 ? -2.175 -6.805 7.564 1.00 0.00 43 GLY A C 3
ATOM 2702 O O . GLY A 1 43 ? -2.305 -6.210 6.494 1.00 0.00 43 GLY A O 3
ATOM 2706 N N . PRO A 1 44 ? -2.984 -6.579 8.610 1.00 0.00 44 PRO A N 3
ATOM 2707 C CA . PRO A 1 44 ? -4.083 -5.610 8.566 1.00 0.00 44 PRO A CA 3
ATOM 2708 C C . PRO A 1 44 ? -3.584 -4.169 8.515 1.00 0.00 44 PRO A C 3
ATOM 2709 O O . PRO A 1 44 ? -2.389 -3.922 8.362 1.00 0.00 44 PRO A O 3
ATOM 2720 N N . MET A 1 45 ? -4.508 -3.223 8.644 1.00 0.00 45 MET A N 3
ATOM 2721 C CA . MET A 1 45 ? -4.161 -1.807 8.614 1.00 0.00 45 MET A CA 3
ATOM 2722 C C . MET A 1 45 ? -4.132 -1.225 10.023 1.00 0.00 45 MET A C 3
ATOM 2723 O O . MET A 1 45 ? -4.377 -1.930 11.002 1.00 0.00 45 MET A O 3
ATOM 2737 N N . ASP A 1 46 ? -3.830 0.066 10.119 1.00 0.00 46 ASP A N 3
ATOM 2738 C CA . ASP A 1 46 ? -3.770 0.743 11.409 1.00 0.00 46 ASP A CA 3
ATOM 2739 C C . ASP A 1 46 ? -5.111 1.385 11.749 1.00 0.00 46 ASP A C 3
ATOM 2740 O O . ASP A 1 46 ? -6.064 1.304 10.974 1.00 0.00 46 ASP A O 3
ATOM 2749 N N . ASP A 1 47 ? -5.178 2.023 12.913 1.00 0.00 47 ASP A N 3
ATOM 2750 C CA . ASP A 1 47 ? -6.402 2.680 13.355 1.00 0.00 47 ASP A CA 3
ATOM 2751 C C . ASP A 1 47 ? -6.846 3.737 12.349 1.00 0.00 47 ASP A C 3
ATOM 2752 O O . ASP A 1 47 ? -8.041 3.938 12.133 1.00 0.00 47 ASP A O 3
ATOM 2761 N N . GLN A 1 48 ? -5.876 4.410 11.738 1.00 0.00 48 GLN A N 3
ATOM 2762 C CA . GLN A 1 48 ? -6.168 5.447 10.756 1.00 0.00 48 GLN A CA 3
ATOM 2763 C C . GLN A 1 48 ? -6.674 4.837 9.453 1.00 0.00 48 GLN A C 3
ATOM 2764 O O . GLN A 1 48 ? -7.399 5.480 8.695 1.00 0.00 48 GLN A O 3
ATOM 2778 N N . GLY A 1 49 ? -6.287 3.591 9.199 1.00 0.00 49 GLY A N 3
ATOM 2779 C CA . GLY A 1 49 ? -6.711 2.915 7.987 1.00 0.00 49 GLY A CA 3
ATOM 2780 C C . GLY A 1 49 ? -5.604 2.828 6.955 1.00 0.00 49 GLY A C 3
ATOM 2781 O O . GLY A 1 49 ? -5.850 2.969 5.757 1.00 0.00 49 GLY A O 3
ATOM 2785 N N . PHE A 1 50 ? -4.381 2.597 7.419 1.00 0.00 50 PHE A N 3
ATOM 2786 C CA . PHE A 1 50 ? -3.231 2.494 6.528 1.00 0.00 50 PHE A CA 3
ATOM 2787 C C . PHE A 1 50 ? -2.639 1.088 6.563 1.00 0.00 50 PHE A C 3
ATOM 2788 O O . PHE A 1 50 ? -2.566 0.460 7.619 1.00 0.00 50 PHE A O 3
ATOM 2805 N N . TYR A 1 51 ? -2.219 0.601 5.401 1.00 0.00 51 TYR A N 3
ATOM 2806 C CA . TYR A 1 51 ? -1.636 -0.732 5.297 1.00 0.00 51 TYR A CA 3
ATOM 2807 C C . TYR A 1 51 ? -0.112 -0.663 5.315 1.00 0.00 51 TYR A C 3
ATOM 2808 O O . TYR A 1 51 ? 0.476 0.391 5.073 1.00 0.00 51 TYR A O 3
ATOM 2826 N N . TYR A 1 52 ? 0.521 -1.795 5.602 1.00 0.00 52 TYR A N 3
ATOM 2827 C CA . TYR A 1 52 ? 1.976 -1.865 5.654 1.00 0.00 52 TYR A CA 3
ATOM 2828 C C . TYR A 1 52 ? 2.531 -2.588 4.430 1.00 0.00 52 TYR A C 3
ATOM 2829 O O . TYR A 1 52 ? 2.552 -3.817 4.378 1.00 0.00 52 TYR A O 3
ATOM 2847 N N . GLY A 1 53 ? 2.981 -1.814 3.447 1.00 0.00 53 GLY A N 3
ATOM 2848 C CA . GLY A 1 53 ? 3.530 -2.396 2.237 1.00 0.00 53 GLY A CA 3
ATOM 2849 C C . GLY A 1 53 ? 4.762 -1.661 1.747 1.00 0.00 53 GLY A C 3
ATOM 2850 O O . GLY A 1 53 ? 5.257 -0.753 2.415 1.00 0.00 53 GLY A O 3
ATOM 2854 N N . GLU A 1 54 ? 5.259 -2.055 0.579 1.00 0.00 54 GLU A N 3
ATOM 2855 C CA . GLU A 1 54 ? 6.442 -1.428 0.002 1.00 0.00 54 GLU A CA 3
ATOM 2856 C C . GLU A 1 54 ? 6.401 -1.487 -1.522 1.00 0.00 54 GLU A C 3
ATOM 2857 O O . GLU A 1 54 ? 6.070 -2.519 -2.106 1.00 0.00 54 GLU A O 3
ATOM 2869 N N . LEU A 1 55 ? 6.740 -0.372 -2.161 1.00 0.00 55 LEU A N 3
ATOM 2870 C CA . LEU A 1 55 ? 6.742 -0.295 -3.618 1.00 0.00 55 LEU A CA 3
ATOM 2871 C C . LEU A 1 55 ? 8.059 0.277 -4.131 1.00 0.00 55 LEU A C 3
ATOM 2872 O O . LEU A 1 55 ? 8.356 1.454 -3.932 1.00 0.00 55 LEU A O 3
ATOM 2888 N N . GLY A 1 56 ? 8.846 -0.564 -4.795 1.00 0.00 56 GLY A N 3
ATOM 2889 C CA . GLY A 1 56 ? 10.121 -0.124 -5.329 1.00 0.00 56 GLY A CA 3
ATOM 2890 C C . GLY A 1 56 ? 11.246 -0.251 -4.321 1.00 0.00 56 GLY A C 3
ATOM 2891 O O . GLY A 1 56 ? 12.246 0.461 -4.403 1.00 0.00 56 GLY A O 3
ATOM 2895 N N . GLY A 1 57 ? 11.083 -1.161 -3.365 1.00 0.00 57 GLY A N 3
ATOM 2896 C CA . GLY A 1 57 ? 12.100 -1.361 -2.350 1.00 0.00 57 GLY A CA 3
ATOM 2897 C C . GLY A 1 57 ? 12.009 -0.345 -1.229 1.00 0.00 57 GLY A C 3
ATOM 2898 O O . GLY A 1 57 ? 12.972 -0.134 -0.492 1.00 0.00 57 GLY A O 3
ATOM 2902 N N . HIS A 1 58 ? 10.847 0.288 -1.099 1.00 0.00 58 HIS A N 3
ATOM 2903 C CA . HIS A 1 58 ? 10.633 1.289 -0.060 1.00 0.00 58 HIS A CA 3
ATOM 2904 C C . HIS A 1 58 ? 9.400 0.953 0.772 1.00 0.00 58 HIS A C 3
ATOM 2905 O O . HIS A 1 58 ? 8.272 1.011 0.281 1.00 0.00 58 HIS A O 3
ATOM 2919 N N . ARG A 1 59 ? 9.621 0.600 2.034 1.00 0.00 59 ARG A N 3
ATOM 2920 C CA . ARG A 1 59 ? 8.528 0.253 2.934 1.00 0.00 59 ARG A CA 3
ATOM 2921 C C . ARG A 1 59 ? 7.897 1.507 3.532 1.00 0.00 59 ARG A C 3
ATOM 2922 O O . ARG A 1 59 ? 8.517 2.569 3.569 1.00 0.00 59 ARG A O 3
ATOM 2943 N N . GLY A 1 60 ? 6.659 1.375 4.000 1.00 0.00 60 GLY A N 3
ATOM 2944 C CA . GLY A 1 60 ? 5.965 2.505 4.590 1.00 0.00 60 GLY A CA 3
ATOM 2945 C C . GLY A 1 60 ? 4.463 2.305 4.632 1.00 0.00 60 GLY A C 3
ATOM 2946 O O . GLY A 1 60 ? 3.937 1.367 4.031 1.00 0.00 60 GLY A O 3
ATOM 2950 N N . LEU A 1 61 ? 3.770 3.186 5.345 1.00 0.00 61 LEU A N 3
ATOM 2951 C CA . LEU A 1 61 ? 2.319 3.101 5.465 1.00 0.00 61 LEU A CA 3
ATOM 2952 C C . LEU A 1 61 ? 1.637 3.598 4.195 1.00 0.00 61 LEU A C 3
ATOM 2953 O O . LEU A 1 61 ? 1.923 4.694 3.713 1.00 0.00 61 LEU A O 3
ATOM 2969 N N . VAL A 1 62 ? 0.733 2.785 3.657 1.00 0.00 62 VAL A N 3
ATOM 2970 C CA . VAL A 1 62 ? 0.008 3.144 2.444 1.00 0.00 62 VAL A CA 3
ATOM 2971 C C . VAL A 1 62 ? -1.485 3.292 2.720 1.00 0.00 62 VAL A C 3
ATOM 2972 O O . VAL A 1 62 ? -2.025 2.728 3.672 1.00 0.00 62 VAL A O 3
ATOM 2985 N N . PRO A 1 63 ? -2.169 4.069 1.868 1.00 0.00 63 PRO A N 3
ATOM 2986 C CA . PRO A 1 63 ? -3.609 4.310 1.998 1.00 0.00 63 PRO A CA 3
ATOM 2987 C C . PRO A 1 63 ? -4.435 3.067 1.682 1.00 0.00 63 PRO A C 3
ATOM 2988 O O . PRO A 1 63 ? -4.264 2.447 0.633 1.00 0.00 63 PRO A O 3
ATOM 2999 N N . ALA A 1 64 ? -5.331 2.710 2.596 1.00 0.00 64 ALA A N 3
ATOM 3000 C CA . ALA A 1 64 ? -6.185 1.543 2.413 1.00 0.00 64 ALA A CA 3
ATOM 3001 C C . ALA A 1 64 ? -7.484 1.918 1.707 1.00 0.00 64 ALA A C 3
ATOM 3002 O O . ALA A 1 64 ? -8.426 1.126 1.655 1.00 0.00 64 ALA A O 3
ATOM 3009 N N . HIS A 1 65 ? -7.529 3.131 1.166 1.00 0.00 65 HIS A N 3
ATOM 3010 C CA . HIS A 1 65 ? -8.713 3.612 0.463 1.00 0.00 65 HIS A CA 3
ATOM 3011 C C . HIS A 1 65 ? -8.401 3.883 -1.005 1.00 0.00 65 HIS A C 3
ATOM 3012 O O . HIS A 1 65 ? -9.281 3.802 -1.863 1.00 0.00 65 HIS A O 3
ATOM 3026 N N . LEU A 1 66 ? -7.144 4.207 -1.288 1.00 0.00 66 LEU A N 3
ATOM 3027 C CA . LEU A 1 66 ? -6.715 4.491 -2.653 1.00 0.00 66 LEU A CA 3
ATOM 3028 C C . LEU A 1 66 ? -6.403 3.201 -3.405 1.00 0.00 66 LEU A C 3
ATOM 3029 O O . LEU A 1 66 ? -6.553 3.130 -4.626 1.00 0.00 66 LEU A O 3
ATOM 3045 N N . LEU A 1 67 ? -5.969 2.184 -2.670 1.00 0.00 67 LEU A N 3
ATOM 3046 C CA . LEU A 1 67 ? -5.638 0.894 -3.267 1.00 0.00 67 LEU A CA 3
ATOM 3047 C C . LEU A 1 67 ? -6.893 0.191 -3.774 1.00 0.00 67 LEU A C 3
ATOM 3048 O O . LEU A 1 67 ? -8.012 0.581 -3.442 1.00 0.00 67 LEU A O 3
ATOM 3064 N N . ASP A 1 68 ? -6.697 -0.848 -4.578 1.00 0.00 68 ASP A N 3
ATOM 3065 C CA . ASP A 1 68 ? -7.813 -1.609 -5.129 1.00 0.00 68 ASP A CA 3
ATOM 3066 C C . ASP A 1 68 ? -7.545 -3.108 -5.040 1.00 0.00 68 ASP A C 3
ATOM 3067 O O . ASP A 1 68 ? -6.452 -3.574 -5.361 1.00 0.00 68 ASP A O 3
ATOM 3076 N N . HIS A 1 69 ? -8.550 -3.859 -4.600 1.00 0.00 69 HIS A N 3
ATOM 3077 C CA . HIS A 1 69 ? -8.423 -5.306 -4.467 1.00 0.00 69 HIS A CA 3
ATOM 3078 C C . HIS A 1 69 ? -8.517 -5.986 -5.830 1.00 0.00 69 HIS A C 3
ATOM 3079 O O . HIS A 1 69 ? -9.603 -6.122 -6.393 1.00 0.00 69 HIS A O 3
ATOM 3093 N N . MET A 1 70 ? -7.372 -6.412 -6.354 1.00 0.00 70 MET A N 3
ATOM 3094 C CA . MET A 1 70 ? -7.327 -7.078 -7.650 1.00 0.00 70 MET A CA 3
ATOM 3095 C C . MET A 1 70 ? -8.246 -8.296 -7.668 1.00 0.00 70 MET A C 3
ATOM 3096 O O . MET A 1 70 ? -8.433 -8.958 -6.647 1.00 0.00 70 MET A O 3
ATOM 3110 N N . SER A 1 71 ? -8.816 -8.584 -8.833 1.00 0.00 71 SER A N 3
ATOM 3111 C CA . SER A 1 71 ? -9.719 -9.720 -8.982 1.00 0.00 71 SER A CA 3
ATOM 3112 C C . SER A 1 71 ? -8.939 -11.000 -9.265 1.00 0.00 71 SER A C 3
ATOM 3113 O O . SER A 1 71 ? -8.277 -11.123 -10.297 1.00 0.00 71 SER A O 3
ATOM 3121 N N . LEU A 1 72 ? -9.022 -11.952 -8.343 1.00 0.00 72 LEU A N 3
ATOM 3122 C CA . LEU A 1 72 ? -8.325 -13.225 -8.491 1.00 0.00 72 LEU A CA 3
ATOM 3123 C C . LEU A 1 72 ? -9.274 -14.311 -8.986 1.00 0.00 72 LEU A C 3
ATOM 3124 O O . LEU A 1 72 ? -10.474 -14.276 -8.708 1.00 0.00 72 LEU A O 3
ATOM 3140 N N . HIS A 1 73 ? -8.730 -15.277 -9.719 1.00 0.00 73 HIS A N 3
ATOM 3141 C CA . HIS A 1 73 ? -9.528 -16.377 -10.250 1.00 0.00 73 HIS A CA 3
ATOM 3142 C C . HIS A 1 73 ? -9.104 -17.705 -9.630 1.00 0.00 73 HIS A C 3
ATOM 3143 O O . HIS A 1 73 ? -7.962 -17.864 -9.200 1.00 0.00 73 HIS A O 3
ATOM 3157 N N . GLY A 1 74 ? -10.032 -18.656 -9.588 1.00 0.00 74 GLY A N 3
ATOM 3158 C CA . GLY A 1 74 ? -9.735 -19.957 -9.019 1.00 0.00 74 GLY A CA 3
ATOM 3159 C C . GLY A 1 74 ? -10.676 -21.036 -9.516 1.00 0.00 74 GLY A C 3
ATOM 3160 O O . GLY A 1 74 ? -11.208 -20.944 -10.623 1.00 0.00 74 GLY A O 3
ATOM 3164 N N . HIS A 1 75 ? -10.882 -22.064 -8.698 1.00 0.00 75 HIS A N 3
ATOM 3165 C CA . HIS A 1 75 ? -11.765 -23.166 -9.062 1.00 0.00 75 HIS A CA 3
ATOM 3166 C C . HIS A 1 75 ? -11.316 -23.813 -10.369 1.00 0.00 75 HIS A C 3
ATOM 3167 O O . HIS A 1 75 ? -12.141 -24.181 -11.206 1.00 0.00 75 HIS A O 3
ATOM 3181 N N . GLY A 1 1 ? 9.724 -26.694 2.308 1.00 0.00 1 GLY A N 4
ATOM 3182 C CA . GLY A 1 1 ? 9.426 -26.531 0.897 1.00 0.00 1 GLY A CA 4
ATOM 3183 C C . GLY A 1 1 ? 8.674 -25.247 0.609 1.00 0.00 1 GLY A C 4
ATOM 3184 O O . GLY A 1 1 ? 8.798 -24.678 -0.476 1.00 0.00 1 GLY A O 4
ATOM 3188 N N . SER A 1 2 ? 7.891 -24.790 1.580 1.00 0.00 2 SER A N 4
ATOM 3189 C CA . SER A 1 2 ? 7.111 -23.568 1.423 1.00 0.00 2 SER A CA 4
ATOM 3190 C C . SER A 1 2 ? 7.859 -22.369 1.999 1.00 0.00 2 SER A C 4
ATOM 3191 O O . SER A 1 2 ? 8.577 -22.490 2.991 1.00 0.00 2 SER A O 4
ATOM 3199 N N . SER A 1 3 ? 7.685 -21.212 1.367 1.00 0.00 3 SER A N 4
ATOM 3200 C CA . SER A 1 3 ? 8.345 -19.991 1.813 1.00 0.00 3 SER A CA 4
ATOM 3201 C C . SER A 1 3 ? 8.074 -19.736 3.293 1.00 0.00 3 SER A C 4
ATOM 3202 O O . SER A 1 3 ? 9.001 -19.595 4.090 1.00 0.00 3 SER A O 4
ATOM 3210 N N . GLY A 1 4 ? 6.795 -19.678 3.652 1.00 0.00 4 GLY A N 4
ATOM 3211 C CA . GLY A 1 4 ? 6.423 -19.439 5.035 1.00 0.00 4 GLY A CA 4
ATOM 3212 C C . GLY A 1 4 ? 5.277 -18.456 5.165 1.00 0.00 4 GLY A C 4
ATOM 3213 O O . GLY A 1 4 ? 4.153 -18.842 5.487 1.00 0.00 4 GLY A O 4
ATOM 3217 N N . SER A 1 5 ? 5.561 -17.182 4.917 1.00 0.00 5 SER A N 4
ATOM 3218 C CA . SER A 1 5 ? 4.546 -16.139 5.014 1.00 0.00 5 SER A CA 4
ATOM 3219 C C . SER A 1 5 ? 4.012 -15.771 3.633 1.00 0.00 5 SER A C 4
ATOM 3220 O O . SER A 1 5 ? 4.608 -16.115 2.612 1.00 0.00 5 SER A O 4
ATOM 3228 N N . SER A 1 6 ? 2.883 -15.070 3.610 1.00 0.00 6 SER A N 4
ATOM 3229 C CA . SER A 1 6 ? 2.264 -14.658 2.355 1.00 0.00 6 SER A CA 4
ATOM 3230 C C . SER A 1 6 ? 1.738 -13.229 2.452 1.00 0.00 6 SER A C 4
ATOM 3231 O O . SER A 1 6 ? 1.068 -12.867 3.419 1.00 0.00 6 SER A O 4
ATOM 3239 N N . GLY A 1 7 ? 2.048 -12.421 1.443 1.00 0.00 7 GLY A N 4
ATOM 3240 C CA . GLY A 1 7 ? 1.599 -11.041 1.433 1.00 0.00 7 GLY A CA 4
ATOM 3241 C C . GLY A 1 7 ? 0.469 -10.806 0.450 1.00 0.00 7 GLY A C 4
ATOM 3242 O O . GLY A 1 7 ? 0.162 -11.669 -0.373 1.00 0.00 7 GLY A O 4
ATOM 3246 N N . LYS A 1 8 ? -0.152 -9.634 0.535 1.00 0.00 8 LYS A N 4
ATOM 3247 C CA . LYS A 1 8 ? -1.255 -9.287 -0.353 1.00 0.00 8 LYS A CA 4
ATOM 3248 C C . LYS A 1 8 ? -0.777 -8.387 -1.488 1.00 0.00 8 LYS A C 4
ATOM 3249 O O . LYS A 1 8 ? 0.267 -7.741 -1.383 1.00 0.00 8 LYS A O 4
ATOM 3268 N N . ILE A 1 9 ? -1.546 -8.348 -2.571 1.00 0.00 9 ILE A N 4
ATOM 3269 C CA . ILE A 1 9 ? -1.201 -7.525 -3.723 1.00 0.00 9 ILE A CA 4
ATOM 3270 C C . ILE A 1 9 ? -2.335 -6.567 -4.074 1.00 0.00 9 ILE A C 4
ATOM 3271 O O . ILE A 1 9 ? -3.459 -6.991 -4.337 1.00 0.00 9 ILE A O 4
ATOM 3287 N N . MET A 1 10 ? -2.029 -5.274 -4.077 1.00 0.00 10 MET A N 4
ATOM 3288 C CA . MET A 1 10 ? -3.023 -4.256 -4.398 1.00 0.00 10 MET A CA 4
ATOM 3289 C C . MET A 1 10 ? -2.447 -3.219 -5.359 1.00 0.00 10 MET A C 4
ATOM 3290 O O . MET A 1 10 ? -1.230 -3.071 -5.469 1.00 0.00 10 MET A O 4
ATOM 3304 N N . ILE A 1 11 ? -3.330 -2.507 -6.051 1.00 0.00 11 ILE A N 4
ATOM 3305 C CA . ILE A 1 11 ? -2.909 -1.485 -7.001 1.00 0.00 11 ILE A CA 4
ATOM 3306 C C . ILE A 1 11 ? -3.458 -0.115 -6.614 1.00 0.00 11 ILE A C 4
ATOM 3307 O O . ILE A 1 11 ? -4.599 0.004 -6.170 1.00 0.00 11 ILE A O 4
ATOM 3323 N N . ALA A 1 12 ? -2.638 0.916 -6.789 1.00 0.00 12 ALA A N 4
ATOM 3324 C CA . ALA A 1 12 ? -3.042 2.277 -6.462 1.00 0.00 12 ALA A CA 4
ATOM 3325 C C . ALA A 1 12 ? -4.027 2.820 -7.493 1.00 0.00 12 ALA A C 4
ATOM 3326 O O . ALA A 1 12 ? -3.635 3.225 -8.586 1.00 0.00 12 ALA A O 4
ATOM 3333 N N . ALA A 1 13 ? -5.307 2.822 -7.137 1.00 0.00 13 ALA A N 4
ATOM 3334 C CA . ALA A 1 13 ? -6.348 3.316 -8.030 1.00 0.00 13 ALA A CA 4
ATOM 3335 C C . ALA A 1 13 ? -6.108 4.776 -8.398 1.00 0.00 13 ALA A C 4
ATOM 3336 O O . ALA A 1 13 ? -6.616 5.263 -9.409 1.00 0.00 13 ALA A O 4
ATOM 3343 N N . LEU A 1 14 ? -5.334 5.470 -7.572 1.00 0.00 14 LEU A N 4
ATOM 3344 C CA . LEU A 1 14 ? -5.027 6.876 -7.810 1.00 0.00 14 LEU A CA 4
ATOM 3345 C C . LEU A 1 14 ? -3.568 7.178 -7.484 1.00 0.00 14 LEU A C 4
ATOM 3346 O O . LEU A 1 14 ? -2.899 6.398 -6.807 1.00 0.00 14 LEU A O 4
ATOM 3362 N N . ASP A 1 15 ? -3.082 8.316 -7.969 1.00 0.00 15 ASP A N 4
ATOM 3363 C CA . ASP A 1 15 ? -1.703 8.723 -7.726 1.00 0.00 15 ASP A CA 4
ATOM 3364 C C . ASP A 1 15 ? -1.572 9.417 -6.374 1.00 0.00 15 ASP A C 4
ATOM 3365 O O . ASP A 1 15 ? -1.967 10.572 -6.216 1.00 0.00 15 ASP A O 4
ATOM 3374 N N . TYR A 1 16 ? -1.015 8.704 -5.401 1.00 0.00 16 TYR A N 4
ATOM 3375 C CA . TYR A 1 16 ? -0.834 9.249 -4.061 1.00 0.00 16 TYR A CA 4
ATOM 3376 C C . TYR A 1 16 ? 0.564 9.837 -3.896 1.00 0.00 16 TYR A C 4
ATOM 3377 O O . TYR A 1 16 ? 1.565 9.128 -4.000 1.00 0.00 16 TYR A O 4
ATOM 3395 N N . ASP A 1 17 ? 0.624 11.139 -3.639 1.00 0.00 17 ASP A N 4
ATOM 3396 C CA . ASP A 1 17 ? 1.898 11.825 -3.458 1.00 0.00 17 ASP A CA 4
ATOM 3397 C C . ASP A 1 17 ? 1.993 12.436 -2.063 1.00 0.00 17 ASP A C 4
ATOM 3398 O O . ASP A 1 17 ? 1.888 13.649 -1.882 1.00 0.00 17 ASP A O 4
ATOM 3407 N N . PRO A 1 18 ? 2.194 11.577 -1.053 1.00 0.00 18 PRO A N 4
ATOM 3408 C CA . PRO A 1 18 ? 2.307 12.010 0.343 1.00 0.00 18 PRO A CA 4
ATOM 3409 C C . PRO A 1 18 ? 3.596 12.778 0.610 1.00 0.00 18 PRO A C 4
ATOM 3410 O O . PRO A 1 18 ? 3.774 13.360 1.679 1.00 0.00 18 PRO A O 4
ATOM 3421 N N . GLY A 1 19 ? 4.494 12.777 -0.370 1.00 0.00 19 GLY A N 4
ATOM 3422 C CA . GLY A 1 19 ? 5.756 13.478 -0.221 1.00 0.00 19 GLY A CA 4
ATOM 3423 C C . GLY A 1 19 ? 5.571 14.920 0.207 1.00 0.00 19 GLY A C 4
ATOM 3424 O O . GLY A 1 19 ? 6.444 15.500 0.853 1.00 0.00 19 GLY A O 4
ATOM 3428 N N . ASP A 1 20 ? 4.433 15.502 -0.154 1.00 0.00 20 ASP A N 4
ATOM 3429 C CA . ASP A 1 20 ? 4.136 16.886 0.196 1.00 0.00 20 ASP A CA 4
ATOM 3430 C C . ASP A 1 20 ? 3.763 17.005 1.671 1.00 0.00 20 ASP A C 4
ATOM 3431 O O . ASP A 1 20 ? 2.630 16.724 2.060 1.00 0.00 20 ASP A O 4
ATOM 3440 N N . GLY A 1 21 ? 4.726 17.422 2.488 1.00 0.00 21 GLY A N 4
ATOM 3441 C CA . GLY A 1 21 ? 4.479 17.569 3.910 1.00 0.00 21 GLY A CA 4
ATOM 3442 C C . GLY A 1 21 ? 4.642 16.265 4.665 1.00 0.00 21 GLY A C 4
ATOM 3443 O O . GLY A 1 21 ? 4.105 16.104 5.761 1.00 0.00 21 GLY A O 4
ATOM 3447 N N . GLN A 1 22 ? 5.384 15.332 4.078 1.00 0.00 22 GLN A N 4
ATOM 3448 C CA . GLN A 1 22 ? 5.614 14.035 4.702 1.00 0.00 22 GLN A CA 4
ATOM 3449 C C . GLN A 1 22 ? 6.167 14.200 6.114 1.00 0.00 22 GLN A C 4
ATOM 3450 O O . GLN A 1 22 ? 5.957 13.348 6.977 1.00 0.00 22 GLN A O 4
ATOM 3464 N N . MET A 1 23 ? 6.876 15.301 6.341 1.00 0.00 23 MET A N 4
ATOM 3465 C CA . MET A 1 23 ? 7.459 15.578 7.649 1.00 0.00 23 MET A CA 4
ATOM 3466 C C . MET A 1 23 ? 6.406 15.472 8.747 1.00 0.00 23 MET A C 4
ATOM 3467 O O . MET A 1 23 ? 6.445 14.560 9.572 1.00 0.00 23 MET A O 4
ATOM 3481 N N . GLY A 1 24 ? 5.465 16.411 8.751 1.00 0.00 24 GLY A N 4
ATOM 3482 C CA . GLY A 1 24 ? 4.414 16.405 9.753 1.00 0.00 24 GLY A CA 4
ATOM 3483 C C . GLY A 1 24 ? 4.962 16.403 11.167 1.00 0.00 24 GLY A C 4
ATOM 3484 O O . GLY A 1 24 ? 5.384 17.440 11.677 1.00 0.00 24 GLY A O 4
ATOM 3488 N N . GLY A 1 25 ? 4.953 15.235 11.802 1.00 0.00 25 GLY A N 4
ATOM 3489 C CA . GLY A 1 25 ? 5.453 15.126 13.160 1.00 0.00 25 GLY A CA 4
ATOM 3490 C C . GLY A 1 25 ? 6.433 13.982 13.326 1.00 0.00 25 GLY A C 4
ATOM 3491 O O . GLY A 1 25 ? 7.406 14.094 14.072 1.00 0.00 25 GLY A O 4
ATOM 3495 N N . GLN A 1 26 ? 6.176 12.879 12.632 1.00 0.00 26 GLN A N 4
ATOM 3496 C CA . GLN A 1 26 ? 7.043 11.709 12.709 1.00 0.00 26 GLN A CA 4
ATOM 3497 C C . GLN A 1 26 ? 8.169 11.797 11.683 1.00 0.00 26 GLN A C 4
ATOM 3498 O O . GLN A 1 26 ? 8.223 12.732 10.885 1.00 0.00 26 GLN A O 4
ATOM 3512 N N . GLY A 1 27 ? 9.066 10.816 11.710 1.00 0.00 27 GLY A N 4
ATOM 3513 C CA . GLY A 1 27 ? 10.178 10.802 10.778 1.00 0.00 27 GLY A CA 4
ATOM 3514 C C . GLY A 1 27 ? 9.823 10.142 9.461 1.00 0.00 27 GLY A C 4
ATOM 3515 O O . GLY A 1 27 ? 9.757 10.803 8.424 1.00 0.00 27 GLY A O 4
ATOM 3519 N N . LYS A 1 28 ? 9.594 8.834 9.499 1.00 0.00 28 LYS A N 4
ATOM 3520 C CA . LYS A 1 28 ? 9.243 8.083 8.299 1.00 0.00 28 LYS A CA 4
ATOM 3521 C C . LYS A 1 28 ? 7.862 8.483 7.791 1.00 0.00 28 LYS A C 4
ATOM 3522 O O . LYS A 1 28 ? 6.903 8.551 8.558 1.00 0.00 28 LYS A O 4
ATOM 3541 N N . GLY A 1 29 ? 7.769 8.747 6.491 1.00 0.00 29 GLY A N 4
ATOM 3542 C CA . GLY A 1 29 ? 6.500 9.136 5.902 1.00 0.00 29 GLY A CA 4
ATOM 3543 C C . GLY A 1 29 ? 5.834 7.998 5.155 1.00 0.00 29 GLY A C 4
ATOM 3544 O O . GLY A 1 29 ? 6.303 6.860 5.197 1.00 0.00 29 GLY A O 4
ATOM 3548 N N . ARG A 1 30 ? 4.737 8.303 4.470 1.00 0.00 30 ARG A N 4
ATOM 3549 C CA . ARG A 1 30 ? 4.004 7.296 3.712 1.00 0.00 30 ARG A CA 4
ATOM 3550 C C . ARG A 1 30 ? 4.700 7.000 2.387 1.00 0.00 30 ARG A C 4
ATOM 3551 O O . ARG A 1 30 ? 5.668 7.667 2.019 1.00 0.00 30 ARG A O 4
ATOM 3572 N N . LEU A 1 31 ? 4.201 5.995 1.675 1.00 0.00 31 LEU A N 4
ATOM 3573 C CA . LEU A 1 31 ? 4.775 5.610 0.390 1.00 0.00 31 LEU A CA 4
ATOM 3574 C C . LEU A 1 31 ? 3.976 6.207 -0.764 1.00 0.00 31 LEU A C 4
ATOM 3575 O O . LEU A 1 31 ? 2.752 6.092 -0.810 1.00 0.00 31 LEU A O 4
ATOM 3591 N N . ALA A 1 32 ? 4.679 6.844 -1.695 1.00 0.00 32 ALA A N 4
ATOM 3592 C CA . ALA A 1 32 ? 4.037 7.456 -2.851 1.00 0.00 32 ALA A CA 4
ATOM 3593 C C . ALA A 1 32 ? 3.657 6.405 -3.889 1.00 0.00 32 ALA A C 4
ATOM 3594 O O . ALA A 1 32 ? 4.513 5.673 -4.388 1.00 0.00 32 ALA A O 4
ATOM 3601 N N . LEU A 1 33 ? 2.370 6.335 -4.209 1.00 0.00 33 LEU A N 4
ATOM 3602 C CA . LEU A 1 33 ? 1.876 5.372 -5.188 1.00 0.00 33 LEU A CA 4
ATOM 3603 C C . LEU A 1 33 ? 1.403 6.077 -6.455 1.00 0.00 33 LEU A C 4
ATOM 3604 O O . LEU A 1 33 ? 1.091 7.268 -6.435 1.00 0.00 33 LEU A O 4
ATOM 3620 N N . ARG A 1 34 ? 1.351 5.334 -7.555 1.00 0.00 34 ARG A N 4
ATOM 3621 C CA . ARG A 1 34 ? 0.915 5.887 -8.832 1.00 0.00 34 ARG A CA 4
ATOM 3622 C C . ARG A 1 34 ? -0.216 5.054 -9.428 1.00 0.00 34 ARG A C 4
ATOM 3623 O O . ARG A 1 34 ? -0.342 3.864 -9.139 1.00 0.00 34 ARG A O 4
ATOM 3644 N N . ALA A 1 35 ? -1.035 5.687 -10.261 1.00 0.00 35 ALA A N 4
ATOM 3645 C CA . ALA A 1 35 ? -2.153 5.004 -10.899 1.00 0.00 35 ALA A CA 4
ATOM 3646 C C . ALA A 1 35 ? -1.687 3.747 -11.625 1.00 0.00 35 ALA A C 4
ATOM 3647 O O . ALA A 1 35 ? -1.137 3.821 -12.724 1.00 0.00 35 ALA A O 4
ATOM 3654 N N . GLY A 1 36 ? -1.909 2.593 -11.004 1.00 0.00 36 GLY A N 4
ATOM 3655 C CA . GLY A 1 36 ? -1.504 1.336 -11.607 1.00 0.00 36 GLY A CA 4
ATOM 3656 C C . GLY A 1 36 ? -0.218 0.797 -11.014 1.00 0.00 36 GLY A C 4
ATOM 3657 O O . GLY A 1 36 ? 0.517 0.061 -11.673 1.00 0.00 36 GLY A O 4
ATOM 3661 N N . ASP A 1 37 ? 0.057 1.164 -9.767 1.00 0.00 37 ASP A N 4
ATOM 3662 C CA . ASP A 1 37 ? 1.264 0.713 -9.085 1.00 0.00 37 ASP A CA 4
ATOM 3663 C C . ASP A 1 37 ? 0.968 -0.490 -8.195 1.00 0.00 37 ASP A C 4
ATOM 3664 O O . ASP A 1 37 ? 0.394 -0.349 -7.114 1.00 0.00 37 ASP A O 4
ATOM 3673 N N . VAL A 1 38 ? 1.362 -1.672 -8.656 1.00 0.00 38 VAL A N 4
ATOM 3674 C CA . VAL A 1 38 ? 1.139 -2.900 -7.901 1.00 0.00 38 VAL A CA 4
ATOM 3675 C C . VAL A 1 38 ? 2.050 -2.968 -6.681 1.00 0.00 38 VAL A C 4
ATOM 3676 O O . VAL A 1 38 ? 3.235 -3.282 -6.794 1.00 0.00 38 VAL A O 4
ATOM 3689 N N . VAL A 1 39 ? 1.488 -2.673 -5.513 1.00 0.00 39 VAL A N 4
ATOM 3690 C CA . VAL A 1 39 ? 2.249 -2.702 -4.269 1.00 0.00 39 VAL A CA 4
ATOM 3691 C C . VAL A 1 39 ? 1.856 -3.900 -3.412 1.00 0.00 39 VAL A C 4
ATOM 3692 O O . VAL A 1 39 ? 0.701 -4.325 -3.414 1.00 0.00 39 VAL A O 4
ATOM 3705 N N . MET A 1 40 ? 2.825 -4.441 -2.681 1.00 0.00 40 MET A N 4
ATOM 3706 C CA . MET A 1 40 ? 2.580 -5.590 -1.817 1.00 0.00 40 MET A CA 4
ATOM 3707 C C . MET A 1 40 ? 2.463 -5.159 -0.359 1.00 0.00 40 MET A C 4
ATOM 3708 O O . MET A 1 40 ? 3.370 -4.531 0.188 1.00 0.00 40 MET A O 4
ATOM 3722 N N . VAL A 1 41 ? 1.340 -5.499 0.266 1.00 0.00 41 VAL A N 4
ATOM 3723 C CA . VAL A 1 41 ? 1.106 -5.148 1.662 1.00 0.00 41 VAL A CA 4
ATOM 3724 C C . VAL A 1 41 ? 1.081 -6.391 2.545 1.00 0.00 41 VAL A C 4
ATOM 3725 O O . VAL A 1 41 ? 0.989 -7.515 2.050 1.00 0.00 41 VAL A O 4
ATOM 3738 N N . TYR A 1 42 ? 1.165 -6.181 3.854 1.00 0.00 42 TYR A N 4
ATOM 3739 C CA . TYR A 1 42 ? 1.155 -7.284 4.807 1.00 0.00 42 TYR A CA 4
ATOM 3740 C C . TYR A 1 42 ? 0.304 -6.943 6.026 1.00 0.00 42 TYR A C 4
ATOM 3741 O O . TYR A 1 42 ? 0.226 -5.787 6.439 1.00 0.00 42 TYR A O 4
ATOM 3759 N N . GLY A 1 43 ? -0.334 -7.961 6.598 1.00 0.00 43 GLY A N 4
ATOM 3760 C CA . GLY A 1 43 ? -1.171 -7.750 7.765 1.00 0.00 43 GLY A CA 4
ATOM 3761 C C . GLY A 1 43 ? -2.271 -6.737 7.514 1.00 0.00 43 GLY A C 4
ATOM 3762 O O . GLY A 1 43 ? -2.363 -6.143 6.439 1.00 0.00 43 GLY A O 4
ATOM 3766 N N . PRO A 1 44 ? -3.131 -6.530 8.522 1.00 0.00 44 PRO A N 4
ATOM 3767 C CA . PRO A 1 44 ? -4.246 -5.584 8.428 1.00 0.00 44 PRO A CA 4
ATOM 3768 C C . PRO A 1 44 ? -3.776 -4.134 8.403 1.00 0.00 44 PRO A C 4
ATOM 3769 O O . PRO A 1 44 ? -2.581 -3.861 8.292 1.00 0.00 44 PRO A O 4
ATOM 3780 N N . MET A 1 45 ? -4.723 -3.207 8.505 1.00 0.00 45 MET A N 4
ATOM 3781 C CA . MET A 1 45 ? -4.403 -1.784 8.495 1.00 0.00 45 MET A CA 4
ATOM 3782 C C . MET A 1 45 ? -4.448 -1.207 9.907 1.00 0.00 45 MET A C 4
ATOM 3783 O O . MET A 1 45 ? -4.873 -1.877 10.848 1.00 0.00 45 MET A O 4
ATOM 3797 N N . ASP A 1 46 ? -4.006 0.038 10.046 1.00 0.00 46 ASP A N 4
ATOM 3798 C CA . ASP A 1 46 ? -3.996 0.705 11.343 1.00 0.00 46 ASP A CA 4
ATOM 3799 C C . ASP A 1 46 ? -5.368 1.288 11.664 1.00 0.00 46 ASP A C 4
ATOM 3800 O O . ASP A 1 46 ? -6.346 1.023 10.965 1.00 0.00 46 ASP A O 4
ATOM 3809 N N . ASP A 1 47 ? -5.433 2.082 12.728 1.00 0.00 47 ASP A N 4
ATOM 3810 C CA . ASP A 1 47 ? -6.686 2.703 13.142 1.00 0.00 47 ASP A CA 4
ATOM 3811 C C . ASP A 1 47 ? -7.121 3.770 12.142 1.00 0.00 47 ASP A C 4
ATOM 3812 O O . ASP A 1 47 ? -8.313 4.018 11.966 1.00 0.00 47 ASP A O 4
ATOM 3821 N N . GLN A 1 48 ? -6.146 4.397 11.491 1.00 0.00 48 GLN A N 4
ATOM 3822 C CA . GLN A 1 48 ? -6.429 5.437 10.510 1.00 0.00 48 GLN A CA 4
ATOM 3823 C C . GLN A 1 48 ? -6.878 4.829 9.186 1.00 0.00 48 GLN A C 4
ATOM 3824 O O . GLN A 1 48 ? -7.615 5.453 8.423 1.00 0.00 48 GLN A O 4
ATOM 3838 N N . GLY A 1 49 ? -6.428 3.607 8.918 1.00 0.00 49 GLY A N 4
ATOM 3839 C CA . GLY A 1 49 ? -6.793 2.936 7.685 1.00 0.00 49 GLY A CA 4
ATOM 3840 C C . GLY A 1 49 ? -5.644 2.868 6.699 1.00 0.00 49 GLY A C 4
ATOM 3841 O O . GLY A 1 49 ? -5.822 3.122 5.508 1.00 0.00 49 GLY A O 4
ATOM 3845 N N . PHE A 1 50 ? -4.460 2.525 7.196 1.00 0.00 50 PHE A N 4
ATOM 3846 C CA . PHE A 1 50 ? -3.275 2.428 6.351 1.00 0.00 50 PHE A CA 4
ATOM 3847 C C . PHE A 1 50 ? -2.672 1.028 6.420 1.00 0.00 50 PHE A C 4
ATOM 3848 O O . PHE A 1 50 ? -2.633 0.409 7.483 1.00 0.00 50 PHE A O 4
ATOM 3865 N N . TYR A 1 51 ? -2.203 0.535 5.279 1.00 0.00 51 TYR A N 4
ATOM 3866 C CA . TYR A 1 51 ? -1.604 -0.792 5.208 1.00 0.00 51 TYR A CA 4
ATOM 3867 C C . TYR A 1 51 ? -0.081 -0.705 5.231 1.00 0.00 51 TYR A C 4
ATOM 3868 O O . TYR A 1 51 ? 0.495 0.359 5.002 1.00 0.00 51 TYR A O 4
ATOM 3886 N N . TYR A 1 52 ? 0.565 -1.831 5.509 1.00 0.00 52 TYR A N 4
ATOM 3887 C CA . TYR A 1 52 ? 2.021 -1.884 5.564 1.00 0.00 52 TYR A CA 4
ATOM 3888 C C . TYR A 1 52 ? 2.587 -2.610 4.348 1.00 0.00 52 TYR A C 4
ATOM 3889 O O . TYR A 1 52 ? 2.602 -3.839 4.296 1.00 0.00 52 TYR A O 4
ATOM 3907 N N . GLY A 1 53 ? 3.052 -1.840 3.370 1.00 0.00 53 GLY A N 4
ATOM 3908 C CA . GLY A 1 53 ? 3.613 -2.426 2.166 1.00 0.00 53 GLY A CA 4
ATOM 3909 C C . GLY A 1 53 ? 4.843 -1.685 1.680 1.00 0.00 53 GLY A C 4
ATOM 3910 O O . GLY A 1 53 ? 5.313 -0.755 2.333 1.00 0.00 53 GLY A O 4
ATOM 3914 N N . GLU A 1 54 ? 5.365 -2.100 0.530 1.00 0.00 54 GLU A N 4
ATOM 3915 C CA . GLU A 1 54 ? 6.550 -1.470 -0.042 1.00 0.00 54 GLU A CA 4
ATOM 3916 C C . GLU A 1 54 ? 6.492 -1.487 -1.567 1.00 0.00 54 GLU A C 4
ATOM 3917 O O . GLU A 1 54 ? 6.144 -2.499 -2.176 1.00 0.00 54 GLU A O 4
ATOM 3929 N N . LEU A 1 55 ? 6.835 -0.358 -2.178 1.00 0.00 55 LEU A N 4
ATOM 3930 C CA . LEU A 1 55 ? 6.823 -0.241 -3.632 1.00 0.00 55 LEU A CA 4
ATOM 3931 C C . LEU A 1 55 ? 8.108 0.406 -4.137 1.00 0.00 55 LEU A C 4
ATOM 3932 O O . LEU A 1 55 ? 8.353 1.589 -3.906 1.00 0.00 55 LEU A O 4
ATOM 3948 N N . GLY A 1 56 ? 8.927 -0.379 -4.831 1.00 0.00 56 GLY A N 4
ATOM 3949 C CA . GLY A 1 56 ? 10.177 0.135 -5.360 1.00 0.00 56 GLY A CA 4
ATOM 3950 C C . GLY A 1 56 ? 11.320 0.009 -4.373 1.00 0.00 56 GLY A C 4
ATOM 3951 O O . GLY A 1 56 ? 12.300 0.748 -4.450 1.00 0.00 56 GLY A O 4
ATOM 3955 N N . GLY A 1 57 ? 11.194 -0.930 -3.440 1.00 0.00 57 GLY A N 4
ATOM 3956 C CA . GLY A 1 57 ? 12.231 -1.132 -2.445 1.00 0.00 57 GLY A CA 4
ATOM 3957 C C . GLY A 1 57 ? 12.124 -0.158 -1.289 1.00 0.00 57 GLY A C 4
ATOM 3958 O O . GLY A 1 57 ? 13.091 0.061 -0.560 1.00 0.00 57 GLY A O 4
ATOM 3962 N N . HIS A 1 58 ? 10.943 0.431 -1.122 1.00 0.00 58 HIS A N 4
ATOM 3963 C CA . HIS A 1 58 ? 10.713 1.389 -0.046 1.00 0.00 58 HIS A CA 4
ATOM 3964 C C . HIS A 1 58 ? 9.486 1.001 0.773 1.00 0.00 58 HIS A C 4
ATOM 3965 O O . HIS A 1 58 ? 8.364 0.999 0.266 1.00 0.00 58 HIS A O 4
ATOM 3979 N N . ARG A 1 59 ? 9.707 0.671 2.042 1.00 0.00 59 ARG A N 4
ATOM 3980 C CA . ARG A 1 59 ? 8.620 0.280 2.930 1.00 0.00 59 ARG A CA 4
ATOM 3981 C C . ARG A 1 59 ? 7.969 1.505 3.566 1.00 0.00 59 ARG A C 4
ATOM 3982 O O . ARG A 1 59 ? 8.581 2.568 3.658 1.00 0.00 59 ARG A O 4
ATOM 4003 N N . GLY A 1 60 ? 6.723 1.347 4.002 1.00 0.00 60 GLY A N 4
ATOM 4004 C CA . GLY A 1 60 ? 6.009 2.448 4.622 1.00 0.00 60 GLY A CA 4
ATOM 4005 C C . GLY A 1 60 ? 4.513 2.213 4.675 1.00 0.00 60 GLY A C 4
ATOM 4006 O O . GLY A 1 60 ? 4.022 1.180 4.216 1.00 0.00 60 GLY A O 4
ATOM 4010 N N . LEU A 1 61 ? 3.784 3.171 5.237 1.00 0.00 61 LEU A N 4
ATOM 4011 C CA . LEU A 1 61 ? 2.334 3.063 5.349 1.00 0.00 61 LEU A CA 4
ATOM 4012 C C . LEU A 1 61 ? 1.651 3.540 4.071 1.00 0.00 61 LEU A C 4
ATOM 4013 O O . LEU A 1 61 ? 1.952 4.619 3.559 1.00 0.00 61 LEU A O 4
ATOM 4029 N N . VAL A 1 62 ? 0.729 2.730 3.561 1.00 0.00 62 VAL A N 4
ATOM 4030 C CA . VAL A 1 62 ? 0.001 3.070 2.345 1.00 0.00 62 VAL A CA 4
ATOM 4031 C C . VAL A 1 62 ? -1.488 3.236 2.624 1.00 0.00 62 VAL A C 4
ATOM 4032 O O . VAL A 1 62 ? -2.028 2.695 3.589 1.00 0.00 62 VAL A O 4
ATOM 4045 N N . PRO A 1 63 ? -2.171 4.001 1.759 1.00 0.00 63 PRO A N 4
ATOM 4046 C CA . PRO A 1 63 ? -3.608 4.256 1.891 1.00 0.00 63 PRO A CA 4
ATOM 4047 C C . PRO A 1 63 ? -4.446 3.014 1.603 1.00 0.00 63 PRO A C 4
ATOM 4048 O O . PRO A 1 63 ? -4.304 2.388 0.553 1.00 0.00 63 PRO A O 4
ATOM 4059 N N . ALA A 1 64 ? -5.318 2.663 2.543 1.00 0.00 64 ALA A N 4
ATOM 4060 C CA . ALA A 1 64 ? -6.179 1.498 2.389 1.00 0.00 64 ALA A CA 4
ATOM 4061 C C . ALA A 1 64 ? -7.477 1.865 1.677 1.00 0.00 64 ALA A C 4
ATOM 4062 O O . ALA A 1 64 ? -8.402 1.056 1.596 1.00 0.00 64 ALA A O 4
ATOM 4069 N N . HIS A 1 65 ? -7.539 3.089 1.162 1.00 0.00 65 HIS A N 4
ATOM 4070 C CA . HIS A 1 65 ? -8.724 3.563 0.457 1.00 0.00 65 HIS A CA 4
ATOM 4071 C C . HIS A 1 65 ? -8.404 3.859 -1.005 1.00 0.00 65 HIS A C 4
ATOM 4072 O O . HIS A 1 65 ? -9.283 3.811 -1.866 1.00 0.00 65 HIS A O 4
ATOM 4086 N N . LEU A 1 66 ? -7.141 4.166 -1.279 1.00 0.00 66 LEU A N 4
ATOM 4087 C CA . LEU A 1 66 ? -6.704 4.471 -2.637 1.00 0.00 66 LEU A CA 4
ATOM 4088 C C . LEU A 1 66 ? -6.382 3.193 -3.405 1.00 0.00 66 LEU A C 4
ATOM 4089 O O . LEU A 1 66 ? -6.503 3.145 -4.630 1.00 0.00 66 LEU A O 4
ATOM 4105 N N . LEU A 1 67 ? -5.975 2.158 -2.678 1.00 0.00 67 LEU A N 4
ATOM 4106 C CA . LEU A 1 67 ? -5.639 0.878 -3.291 1.00 0.00 67 LEU A CA 4
ATOM 4107 C C . LEU A 1 67 ? -6.890 0.175 -3.807 1.00 0.00 67 LEU A C 4
ATOM 4108 O O . LEU A 1 67 ? -8.011 0.556 -3.470 1.00 0.00 67 LEU A O 4
ATOM 4124 N N . ASP A 1 68 ? -6.691 -0.854 -4.623 1.00 0.00 68 ASP A N 4
ATOM 4125 C CA . ASP A 1 68 ? -7.803 -1.613 -5.182 1.00 0.00 68 ASP A CA 4
ATOM 4126 C C . ASP A 1 68 ? -7.527 -3.112 -5.114 1.00 0.00 68 ASP A C 4
ATOM 4127 O O . ASP A 1 68 ? -6.423 -3.565 -5.420 1.00 0.00 68 ASP A O 4
ATOM 4136 N N . HIS A 1 69 ? -8.536 -3.877 -4.711 1.00 0.00 69 HIS A N 4
ATOM 4137 C CA . HIS A 1 69 ? -8.402 -5.325 -4.602 1.00 0.00 69 HIS A CA 4
ATOM 4138 C C . HIS A 1 69 ? -8.475 -5.982 -5.977 1.00 0.00 69 HIS A C 4
ATOM 4139 O O . HIS A 1 69 ? -9.553 -6.116 -6.555 1.00 0.00 69 HIS A O 4
ATOM 4153 N N . MET A 1 70 ? -7.320 -6.390 -6.495 1.00 0.00 70 MET A N 4
ATOM 4154 C CA . MET A 1 70 ? -7.254 -7.033 -7.802 1.00 0.00 70 MET A CA 4
ATOM 4155 C C . MET A 1 70 ? -8.208 -8.222 -7.871 1.00 0.00 70 MET A C 4
ATOM 4156 O O . MET A 1 70 ? -8.804 -8.491 -8.914 1.00 0.00 70 MET A O 4
ATOM 4170 N N . SER A 1 71 ? -8.347 -8.929 -6.755 1.00 0.00 71 SER A N 4
ATOM 4171 C CA . SER A 1 71 ? -9.225 -10.092 -6.691 1.00 0.00 71 SER A CA 4
ATOM 4172 C C . SER A 1 71 ? -10.479 -9.782 -5.879 1.00 0.00 71 SER A C 4
ATOM 4173 O O . SER A 1 71 ? -10.481 -8.881 -5.039 1.00 0.00 71 SER A O 4
ATOM 4181 N N . LEU A 1 72 ? -11.543 -10.533 -6.137 1.00 0.00 72 LEU A N 4
ATOM 4182 C CA . LEU A 1 72 ? -12.805 -10.340 -5.430 1.00 0.00 72 LEU A CA 4
ATOM 4183 C C . LEU A 1 72 ? -13.057 -11.476 -4.444 1.00 0.00 72 LEU A C 4
ATOM 4184 O O . LEU A 1 72 ? -13.307 -12.614 -4.842 1.00 0.00 72 LEU A O 4
ATOM 4200 N N . HIS A 1 73 ? -12.990 -11.159 -3.155 1.00 0.00 73 HIS A N 4
ATOM 4201 C CA . HIS A 1 73 ? -13.214 -12.153 -2.111 1.00 0.00 73 HIS A CA 4
ATOM 4202 C C . HIS A 1 73 ? -14.704 -12.423 -1.928 1.00 0.00 73 HIS A C 4
ATOM 4203 O O . HIS A 1 73 ? -15.542 -11.581 -2.247 1.00 0.00 73 HIS A O 4
ATOM 4217 N N . GLY A 1 74 ? -15.027 -13.606 -1.413 1.00 0.00 74 GLY A N 4
ATOM 4218 C CA . GLY A 1 74 ? -16.417 -13.966 -1.198 1.00 0.00 74 GLY A CA 4
ATOM 4219 C C . GLY A 1 74 ? -17.116 -14.369 -2.481 1.00 0.00 74 GLY A C 4
ATOM 4220 O O . GLY A 1 74 ? -16.489 -14.897 -3.400 1.00 0.00 74 GLY A O 4
ATOM 4224 N N . HIS A 1 75 ? -18.421 -14.122 -2.544 1.00 0.00 75 HIS A N 4
ATOM 4225 C CA . HIS A 1 75 ? -19.207 -14.464 -3.724 1.00 0.00 75 HIS A CA 4
ATOM 4226 C C . HIS A 1 75 ? -19.186 -13.326 -4.740 1.00 0.00 75 HIS A C 4
ATOM 4227 O O . HIS A 1 75 ? -19.584 -13.502 -5.892 1.00 0.00 75 HIS A O 4
ATOM 4241 N N . GLY A 1 1 ? -6.055 -18.818 -5.220 1.00 0.00 1 GLY A N 5
ATOM 4242 C CA . GLY A 1 1 ? -4.776 -18.606 -4.568 1.00 0.00 1 GLY A CA 5
ATOM 4243 C C . GLY A 1 1 ? -4.908 -18.461 -3.065 1.00 0.00 1 GLY A C 5
ATOM 4244 O O . GLY A 1 1 ? -5.629 -17.590 -2.579 1.00 0.00 1 GLY A O 5
ATOM 4248 N N . SER A 1 2 ? -4.210 -19.318 -2.326 1.00 0.00 2 SER A N 5
ATOM 4249 C CA . SER A 1 2 ? -4.258 -19.285 -0.868 1.00 0.00 2 SER A CA 5
ATOM 4250 C C . SER A 1 2 ? -3.941 -17.887 -0.346 1.00 0.00 2 SER A C 5
ATOM 4251 O O . SER A 1 2 ? -2.982 -17.252 -0.783 1.00 0.00 2 SER A O 5
ATOM 4259 N N . SER A 1 3 ? -4.755 -17.414 0.592 1.00 0.00 3 SER A N 5
ATOM 4260 C CA . SER A 1 3 ? -4.566 -16.090 1.172 1.00 0.00 3 SER A CA 5
ATOM 4261 C C . SER A 1 3 ? -4.162 -16.193 2.640 1.00 0.00 3 SER A C 5
ATOM 4262 O O . SER A 1 3 ? -4.554 -17.126 3.340 1.00 0.00 3 SER A O 5
ATOM 4270 N N . GLY A 1 4 ? -3.374 -15.225 3.100 1.00 0.00 4 GLY A N 5
ATOM 4271 C CA . GLY A 1 4 ? -2.930 -15.224 4.482 1.00 0.00 4 GLY A CA 5
ATOM 4272 C C . GLY A 1 4 ? -1.488 -15.669 4.627 1.00 0.00 4 GLY A C 5
ATOM 4273 O O . GLY A 1 4 ? -0.664 -14.951 5.193 1.00 0.00 4 GLY A O 5
ATOM 4277 N N . SER A 1 5 ? -1.182 -16.857 4.115 1.00 0.00 5 SER A N 5
ATOM 4278 C CA . SER A 1 5 ? 0.170 -17.399 4.196 1.00 0.00 5 SER A CA 5
ATOM 4279 C C . SER A 1 5 ? 1.170 -16.467 3.518 1.00 0.00 5 SER A C 5
ATOM 4280 O O . SER A 1 5 ? 2.335 -16.399 3.909 1.00 0.00 5 SER A O 5
ATOM 4288 N N . SER A 1 6 ? 0.705 -15.751 2.499 1.00 0.00 6 SER A N 5
ATOM 4289 C CA . SER A 1 6 ? 1.559 -14.825 1.763 1.00 0.00 6 SER A CA 5
ATOM 4290 C C . SER A 1 6 ? 0.989 -13.411 1.805 1.00 0.00 6 SER A C 5
ATOM 4291 O O . SER A 1 6 ? -0.195 -13.214 2.078 1.00 0.00 6 SER A O 5
ATOM 4299 N N . GLY A 1 7 ? 1.841 -12.428 1.532 1.00 0.00 7 GLY A N 5
ATOM 4300 C CA . GLY A 1 7 ? 1.406 -11.043 1.544 1.00 0.00 7 GLY A CA 5
ATOM 4301 C C . GLY A 1 7 ? 0.284 -10.780 0.560 1.00 0.00 7 GLY A C 5
ATOM 4302 O O . GLY A 1 7 ? -0.022 -11.623 -0.285 1.00 0.00 7 GLY A O 5
ATOM 4306 N N . LYS A 1 8 ? -0.334 -9.609 0.668 1.00 0.00 8 LYS A N 5
ATOM 4307 C CA . LYS A 1 8 ? -1.429 -9.236 -0.219 1.00 0.00 8 LYS A CA 5
ATOM 4308 C C . LYS A 1 8 ? -0.944 -8.294 -1.317 1.00 0.00 8 LYS A C 5
ATOM 4309 O O . LYS A 1 8 ? -0.012 -7.516 -1.113 1.00 0.00 8 LYS A O 5
ATOM 4328 N N . ILE A 1 9 ? -1.583 -8.370 -2.480 1.00 0.00 9 ILE A N 5
ATOM 4329 C CA . ILE A 1 9 ? -1.218 -7.522 -3.608 1.00 0.00 9 ILE A CA 5
ATOM 4330 C C . ILE A 1 9 ? -2.352 -6.570 -3.971 1.00 0.00 9 ILE A C 5
ATOM 4331 O O . ILE A 1 9 ? -3.470 -7.000 -4.255 1.00 0.00 9 ILE A O 5
ATOM 4347 N N . MET A 1 10 ? -2.057 -5.275 -3.960 1.00 0.00 10 MET A N 5
ATOM 4348 C CA . MET A 1 10 ? -3.052 -4.261 -4.291 1.00 0.00 10 MET A CA 5
ATOM 4349 C C . MET A 1 10 ? -2.475 -3.227 -5.252 1.00 0.00 10 MET A C 5
ATOM 4350 O O . MET A 1 10 ? -1.259 -3.060 -5.342 1.00 0.00 10 MET A O 5
ATOM 4364 N N . ILE A 1 11 ? -3.356 -2.535 -5.967 1.00 0.00 11 ILE A N 5
ATOM 4365 C CA . ILE A 1 11 ? -2.933 -1.516 -6.920 1.00 0.00 11 ILE A CA 5
ATOM 4366 C C . ILE A 1 11 ? -3.486 -0.147 -6.543 1.00 0.00 11 ILE A C 5
ATOM 4367 O O . ILE A 1 11 ? -4.632 -0.026 -6.109 1.00 0.00 11 ILE A O 5
ATOM 4383 N N . ALA A 1 12 ? -2.665 0.884 -6.712 1.00 0.00 12 ALA A N 5
ATOM 4384 C CA . ALA A 1 12 ? -3.073 2.247 -6.392 1.00 0.00 12 ALA A CA 5
ATOM 4385 C C . ALA A 1 12 ? -4.060 2.780 -7.424 1.00 0.00 12 ALA A C 5
ATOM 4386 O O . ALA A 1 12 ? -3.671 3.178 -8.522 1.00 0.00 12 ALA A O 5
ATOM 4393 N N . ALA A 1 13 ? -5.340 2.785 -7.065 1.00 0.00 13 ALA A N 5
ATOM 4394 C CA . ALA A 1 13 ? -6.383 3.271 -7.960 1.00 0.00 13 ALA A CA 5
ATOM 4395 C C . ALA A 1 13 ? -6.150 4.732 -8.332 1.00 0.00 13 ALA A C 5
ATOM 4396 O O . ALA A 1 13 ? -6.660 5.214 -9.344 1.00 0.00 13 ALA A O 5
ATOM 4403 N N . LEU A 1 14 ? -5.378 5.431 -7.508 1.00 0.00 14 LEU A N 5
ATOM 4404 C CA . LEU A 1 14 ? -5.078 6.838 -7.750 1.00 0.00 14 LEU A CA 5
ATOM 4405 C C . LEU A 1 14 ? -3.621 7.149 -7.422 1.00 0.00 14 LEU A C 5
ATOM 4406 O O . LEU A 1 14 ? -2.954 6.383 -6.727 1.00 0.00 14 LEU A O 5
ATOM 4422 N N . ASP A 1 15 ? -3.135 8.278 -7.926 1.00 0.00 15 ASP A N 5
ATOM 4423 C CA . ASP A 1 15 ? -1.757 8.692 -7.684 1.00 0.00 15 ASP A CA 5
ATOM 4424 C C . ASP A 1 15 ? -1.631 9.396 -6.336 1.00 0.00 15 ASP A C 5
ATOM 4425 O O . ASP A 1 15 ? -2.053 10.542 -6.181 1.00 0.00 15 ASP A O 5
ATOM 4434 N N . TYR A 1 16 ? -1.048 8.702 -5.365 1.00 0.00 16 TYR A N 5
ATOM 4435 C CA . TYR A 1 16 ? -0.869 9.259 -4.029 1.00 0.00 16 TYR A CA 5
ATOM 4436 C C . TYR A 1 16 ? 0.525 9.860 -3.872 1.00 0.00 16 TYR A C 5
ATOM 4437 O O . TYR A 1 16 ? 1.531 9.158 -3.973 1.00 0.00 16 TYR A O 5
ATOM 4455 N N . ASP A 1 17 ? 0.575 11.164 -3.624 1.00 0.00 17 ASP A N 5
ATOM 4456 C CA . ASP A 1 17 ? 1.844 11.862 -3.450 1.00 0.00 17 ASP A CA 5
ATOM 4457 C C . ASP A 1 17 ? 1.939 12.480 -2.059 1.00 0.00 17 ASP A C 5
ATOM 4458 O O . ASP A 1 17 ? 1.826 13.693 -1.883 1.00 0.00 17 ASP A O 5
ATOM 4467 N N . PRO A 1 18 ? 2.150 11.627 -1.045 1.00 0.00 18 PRO A N 5
ATOM 4468 C CA . PRO A 1 18 ? 2.264 12.066 0.348 1.00 0.00 18 PRO A CA 5
ATOM 4469 C C . PRO A 1 18 ? 3.549 12.845 0.607 1.00 0.00 18 PRO A C 5
ATOM 4470 O O . PRO A 1 18 ? 3.727 13.431 1.675 1.00 0.00 18 PRO A O 5
ATOM 4481 N N . GLY A 1 19 ? 4.442 12.849 -0.377 1.00 0.00 19 GLY A N 5
ATOM 4482 C CA . GLY A 1 19 ? 5.699 13.560 -0.236 1.00 0.00 19 GLY A CA 5
ATOM 4483 C C . GLY A 1 19 ? 5.505 15.002 0.190 1.00 0.00 19 GLY A C 5
ATOM 4484 O O . GLY A 1 19 ? 6.376 15.588 0.833 1.00 0.00 19 GLY A O 5
ATOM 4488 N N . ASP A 1 20 ? 4.362 15.574 -0.169 1.00 0.00 20 ASP A N 5
ATOM 4489 C CA . ASP A 1 20 ? 4.057 16.957 0.180 1.00 0.00 20 ASP A CA 5
ATOM 4490 C C . ASP A 1 20 ? 3.530 17.053 1.608 1.00 0.00 20 ASP A C 5
ATOM 4491 O O . ASP A 1 20 ? 2.360 16.779 1.869 1.00 0.00 20 ASP A O 5
ATOM 4500 N N . GLY A 1 21 ? 4.404 17.444 2.531 1.00 0.00 21 GLY A N 5
ATOM 4501 C CA . GLY A 1 21 ? 4.009 17.568 3.922 1.00 0.00 21 GLY A CA 5
ATOM 4502 C C . GLY A 1 21 ? 4.130 16.260 4.678 1.00 0.00 21 GLY A C 5
ATOM 4503 O O . GLY A 1 21 ? 3.495 16.075 5.715 1.00 0.00 21 GLY A O 5
ATOM 4507 N N . GLN A 1 22 ? 4.948 15.351 4.157 1.00 0.00 22 GLN A N 5
ATOM 4508 C CA . GLN A 1 22 ? 5.147 14.052 4.789 1.00 0.00 22 GLN A CA 5
ATOM 4509 C C . GLN A 1 22 ? 5.620 14.215 6.230 1.00 0.00 22 GLN A C 5
ATOM 4510 O O . GLN A 1 22 ? 5.406 13.339 7.067 1.00 0.00 22 GLN A O 5
ATOM 4524 N N . MET A 1 23 ? 6.264 15.343 6.512 1.00 0.00 23 MET A N 5
ATOM 4525 C CA . MET A 1 23 ? 6.767 15.621 7.853 1.00 0.00 23 MET A CA 5
ATOM 4526 C C . MET A 1 23 ? 5.666 15.445 8.893 1.00 0.00 23 MET A C 5
ATOM 4527 O O . MET A 1 23 ? 5.933 15.089 10.040 1.00 0.00 23 MET A O 5
ATOM 4541 N N . GLY A 1 24 ? 4.425 15.696 8.485 1.00 0.00 24 GLY A N 5
ATOM 4542 C CA . GLY A 1 24 ? 3.303 15.559 9.395 1.00 0.00 24 GLY A CA 5
ATOM 4543 C C . GLY A 1 24 ? 2.965 14.111 9.686 1.00 0.00 24 GLY A C 5
ATOM 4544 O O . GLY A 1 24 ? 2.037 13.553 9.102 1.00 0.00 24 GLY A O 5
ATOM 4548 N N . GLY A 1 25 ? 3.722 13.498 10.591 1.00 0.00 25 GLY A N 5
ATOM 4549 C CA . GLY A 1 25 ? 3.484 12.110 10.942 1.00 0.00 25 GLY A CA 5
ATOM 4550 C C . GLY A 1 25 ? 4.192 11.705 12.219 1.00 0.00 25 GLY A C 5
ATOM 4551 O O . GLY A 1 25 ? 4.705 12.554 12.947 1.00 0.00 25 GLY A O 5
ATOM 4555 N N . GLN A 1 26 ? 4.219 10.404 12.491 1.00 0.00 26 GLN A N 5
ATOM 4556 C CA . GLN A 1 26 ? 4.868 9.889 13.691 1.00 0.00 26 GLN A CA 5
ATOM 4557 C C . GLN A 1 26 ? 6.386 9.896 13.535 1.00 0.00 26 GLN A C 5
ATOM 4558 O O . GLN A 1 26 ? 7.084 10.661 14.199 1.00 0.00 26 GLN A O 5
ATOM 4572 N N . GLY A 1 27 ? 6.889 9.038 12.653 1.00 0.00 27 GLY A N 5
ATOM 4573 C CA . GLY A 1 27 ? 8.321 8.962 12.426 1.00 0.00 27 GLY A CA 5
ATOM 4574 C C . GLY A 1 27 ? 8.674 8.936 10.952 1.00 0.00 27 GLY A C 5
ATOM 4575 O O . GLY A 1 27 ? 9.343 9.839 10.450 1.00 0.00 27 GLY A O 5
ATOM 4579 N N . LYS A 1 28 ? 8.224 7.897 10.256 1.00 0.00 28 LYS A N 5
ATOM 4580 C CA . LYS A 1 28 ? 8.496 7.756 8.830 1.00 0.00 28 LYS A CA 5
ATOM 4581 C C . LYS A 1 28 ? 7.308 8.230 8.000 1.00 0.00 28 LYS A C 5
ATOM 4582 O O . LYS A 1 28 ? 6.166 8.199 8.458 1.00 0.00 28 LYS A O 5
ATOM 4601 N N . GLY A 1 29 ? 7.584 8.666 6.775 1.00 0.00 29 GLY A N 5
ATOM 4602 C CA . GLY A 1 29 ? 6.527 9.139 5.900 1.00 0.00 29 GLY A CA 5
ATOM 4603 C C . GLY A 1 29 ? 5.849 8.011 5.148 1.00 0.00 29 GLY A C 5
ATOM 4604 O O . GLY A 1 29 ? 6.303 6.867 5.189 1.00 0.00 29 GLY A O 5
ATOM 4608 N N . ARG A 1 30 ? 4.757 8.332 4.461 1.00 0.00 30 ARG A N 5
ATOM 4609 C CA . ARG A 1 30 ? 4.014 7.336 3.699 1.00 0.00 30 ARG A CA 5
ATOM 4610 C C . ARG A 1 30 ? 4.696 7.053 2.364 1.00 0.00 30 ARG A C 5
ATOM 4611 O O . ARG A 1 30 ? 5.647 7.736 1.983 1.00 0.00 30 ARG A O 5
ATOM 4632 N N . LEU A 1 31 ? 4.203 6.042 1.657 1.00 0.00 31 LEU A N 5
ATOM 4633 C CA . LEU A 1 31 ? 4.765 5.667 0.363 1.00 0.00 31 LEU A CA 5
ATOM 4634 C C . LEU A 1 31 ? 3.958 6.278 -0.778 1.00 0.00 31 LEU A C 5
ATOM 4635 O O . LEU A 1 31 ? 2.731 6.185 -0.803 1.00 0.00 31 LEU A O 5
ATOM 4651 N N . ALA A 1 32 ? 4.656 6.900 -1.723 1.00 0.00 32 ALA A N 5
ATOM 4652 C CA . ALA A 1 32 ? 4.005 7.522 -2.869 1.00 0.00 32 ALA A CA 5
ATOM 4653 C C . ALA A 1 32 ? 3.623 6.480 -3.915 1.00 0.00 32 ALA A C 5
ATOM 4654 O O . ALA A 1 32 ? 4.488 5.833 -4.507 1.00 0.00 32 ALA A O 5
ATOM 4661 N N . LEU A 1 33 ? 2.323 6.321 -4.138 1.00 0.00 33 LEU A N 5
ATOM 4662 C CA . LEU A 1 33 ? 1.826 5.357 -5.113 1.00 0.00 33 LEU A CA 5
ATOM 4663 C C . LEU A 1 33 ? 1.359 6.059 -6.384 1.00 0.00 33 LEU A C 5
ATOM 4664 O O . LEU A 1 33 ? 1.072 7.256 -6.374 1.00 0.00 33 LEU A O 5
ATOM 4680 N N . ARG A 1 34 ? 1.282 5.305 -7.476 1.00 0.00 34 ARG A N 5
ATOM 4681 C CA . ARG A 1 34 ? 0.849 5.855 -8.755 1.00 0.00 34 ARG A CA 5
ATOM 4682 C C . ARG A 1 34 ? -0.282 5.021 -9.350 1.00 0.00 34 ARG A C 5
ATOM 4683 O O . ARG A 1 34 ? -0.419 3.836 -9.046 1.00 0.00 34 ARG A O 5
ATOM 4704 N N . ALA A 1 35 ? -1.090 5.648 -10.199 1.00 0.00 35 ALA A N 5
ATOM 4705 C CA . ALA A 1 35 ? -2.207 4.963 -10.837 1.00 0.00 35 ALA A CA 5
ATOM 4706 C C . ALA A 1 35 ? -1.739 3.706 -11.562 1.00 0.00 35 ALA A C 5
ATOM 4707 O O . ALA A 1 35 ? -1.196 3.779 -12.664 1.00 0.00 35 ALA A O 5
ATOM 4714 N N . GLY A 1 36 ? -1.951 2.553 -10.936 1.00 0.00 36 GLY A N 5
ATOM 4715 C CA . GLY A 1 36 ? -1.544 1.296 -11.536 1.00 0.00 36 GLY A CA 5
ATOM 4716 C C . GLY A 1 36 ? -0.257 0.760 -10.942 1.00 0.00 36 GLY A C 5
ATOM 4717 O O . GLY A 1 36 ? 0.469 0.007 -11.592 1.00 0.00 36 GLY A O 5
ATOM 4721 N N . ASP A 1 37 ? 0.028 1.149 -9.704 1.00 0.00 37 ASP A N 5
ATOM 4722 C CA . ASP A 1 37 ? 1.238 0.703 -9.022 1.00 0.00 37 ASP A CA 5
ATOM 4723 C C . ASP A 1 37 ? 0.948 -0.506 -8.138 1.00 0.00 37 ASP A C 5
ATOM 4724 O O . ASP A 1 37 ? 0.388 -0.372 -7.049 1.00 0.00 37 ASP A O 5
ATOM 4733 N N . VAL A 1 38 ? 1.332 -1.686 -8.613 1.00 0.00 38 VAL A N 5
ATOM 4734 C CA . VAL A 1 38 ? 1.114 -2.919 -7.866 1.00 0.00 38 VAL A CA 5
ATOM 4735 C C . VAL A 1 38 ? 2.025 -2.992 -6.647 1.00 0.00 38 VAL A C 5
ATOM 4736 O O . VAL A 1 38 ? 3.212 -3.300 -6.762 1.00 0.00 38 VAL A O 5
ATOM 4749 N N . VAL A 1 39 ? 1.463 -2.705 -5.477 1.00 0.00 39 VAL A N 5
ATOM 4750 C CA . VAL A 1 39 ? 2.225 -2.740 -4.234 1.00 0.00 39 VAL A CA 5
ATOM 4751 C C . VAL A 1 39 ? 1.800 -3.914 -3.361 1.00 0.00 39 VAL A C 5
ATOM 4752 O O . VAL A 1 39 ? 0.632 -4.302 -3.350 1.00 0.00 39 VAL A O 5
ATOM 4765 N N . MET A 1 40 ? 2.756 -4.478 -2.629 1.00 0.00 40 MET A N 5
ATOM 4766 C CA . MET A 1 40 ? 2.479 -5.608 -1.750 1.00 0.00 40 MET A CA 5
ATOM 4767 C C . MET A 1 40 ? 2.386 -5.156 -0.296 1.00 0.00 40 MET A C 5
ATOM 4768 O O . MET A 1 40 ? 3.299 -4.516 0.225 1.00 0.00 40 MET A O 5
ATOM 4782 N N . VAL A 1 41 ? 1.277 -5.494 0.354 1.00 0.00 41 VAL A N 5
ATOM 4783 C CA . VAL A 1 41 ? 1.065 -5.124 1.748 1.00 0.00 41 VAL A CA 5
ATOM 4784 C C . VAL A 1 41 ? 1.035 -6.356 2.645 1.00 0.00 41 VAL A C 5
ATOM 4785 O O . VAL A 1 41 ? 0.892 -7.481 2.168 1.00 0.00 41 VAL A O 5
ATOM 4798 N N . TYR A 1 42 ? 1.171 -6.135 3.948 1.00 0.00 42 TYR A N 5
ATOM 4799 C CA . TYR A 1 42 ? 1.162 -7.228 4.913 1.00 0.00 42 TYR A CA 5
ATOM 4800 C C . TYR A 1 42 ? 0.319 -6.870 6.134 1.00 0.00 42 TYR A C 5
ATOM 4801 O O . TYR A 1 42 ? 0.230 -5.705 6.520 1.00 0.00 42 TYR A O 5
ATOM 4819 N N . GLY A 1 43 ? -0.297 -7.882 6.737 1.00 0.00 43 GLY A N 5
ATOM 4820 C CA . GLY A 1 43 ? -1.124 -7.655 7.908 1.00 0.00 43 GLY A CA 5
ATOM 4821 C C . GLY A 1 43 ? -2.230 -6.651 7.650 1.00 0.00 43 GLY A C 5
ATOM 4822 O O . GLY A 1 43 ? -2.346 -6.088 6.562 1.00 0.00 43 GLY A O 5
ATOM 4826 N N . PRO A 1 44 ? -3.070 -6.415 8.670 1.00 0.00 44 PRO A N 5
ATOM 4827 C CA . PRO A 1 44 ? -4.188 -5.473 8.572 1.00 0.00 44 PRO A CA 5
ATOM 4828 C C . PRO A 1 44 ? -3.720 -4.023 8.494 1.00 0.00 44 PRO A C 5
ATOM 4829 O O . PRO A 1 44 ? -2.528 -3.754 8.351 1.00 0.00 44 PRO A O 5
ATOM 4840 N N . MET A 1 45 ? -4.666 -3.095 8.591 1.00 0.00 45 MET A N 5
ATOM 4841 C CA . MET A 1 45 ? -4.349 -1.673 8.533 1.00 0.00 45 MET A CA 5
ATOM 4842 C C . MET A 1 45 ? -4.347 -1.059 9.929 1.00 0.00 45 MET A C 5
ATOM 4843 O O . MET A 1 45 ? -4.748 -1.701 10.900 1.00 0.00 45 MET A O 5
ATOM 4857 N N . ASP A 1 46 ? -3.894 0.187 10.023 1.00 0.00 46 ASP A N 5
ATOM 4858 C CA . ASP A 1 46 ? -3.842 0.887 11.300 1.00 0.00 46 ASP A CA 5
ATOM 4859 C C . ASP A 1 46 ? -5.187 1.530 11.624 1.00 0.00 46 ASP A C 5
ATOM 4860 O O . ASP A 1 46 ? -6.127 1.457 10.832 1.00 0.00 46 ASP A O 5
ATOM 4869 N N . ASP A 1 47 ? -5.272 2.157 12.792 1.00 0.00 47 ASP A N 5
ATOM 4870 C CA . ASP A 1 47 ? -6.502 2.812 13.220 1.00 0.00 47 ASP A CA 5
ATOM 4871 C C . ASP A 1 47 ? -6.936 3.868 12.209 1.00 0.00 47 ASP A C 5
ATOM 4872 O O . ASP A 1 47 ? -8.129 4.090 12.002 1.00 0.00 47 ASP A O 5
ATOM 4881 N N . GLN A 1 48 ? -5.959 4.518 11.583 1.00 0.00 48 GLN A N 5
ATOM 4882 C CA . GLN A 1 48 ? -6.241 5.552 10.595 1.00 0.00 48 GLN A CA 5
ATOM 4883 C C . GLN A 1 48 ? -6.712 4.936 9.282 1.00 0.00 48 GLN A C 5
ATOM 4884 O O . GLN A 1 48 ? -7.437 5.567 8.513 1.00 0.00 48 GLN A O 5
ATOM 4898 N N . GLY A 1 49 ? -6.295 3.699 9.030 1.00 0.00 49 GLY A N 5
ATOM 4899 C CA . GLY A 1 49 ? -6.684 3.019 7.809 1.00 0.00 49 GLY A CA 5
ATOM 4900 C C . GLY A 1 49 ? -5.548 2.929 6.808 1.00 0.00 49 GLY A C 5
ATOM 4901 O O . GLY A 1 49 ? -5.751 3.122 5.609 1.00 0.00 49 GLY A O 5
ATOM 4905 N N . PHE A 1 50 ? -4.349 2.637 7.301 1.00 0.00 50 PHE A N 5
ATOM 4906 C CA . PHE A 1 50 ? -3.176 2.525 6.442 1.00 0.00 50 PHE A CA 5
ATOM 4907 C C . PHE A 1 50 ? -2.582 1.122 6.514 1.00 0.00 50 PHE A C 5
ATOM 4908 O O . PHE A 1 50 ? -2.528 0.512 7.583 1.00 0.00 50 PHE A O 5
ATOM 4925 N N . TYR A 1 51 ? -2.138 0.615 5.369 1.00 0.00 51 TYR A N 5
ATOM 4926 C CA . TYR A 1 51 ? -1.550 -0.718 5.300 1.00 0.00 51 TYR A CA 5
ATOM 4927 C C . TYR A 1 51 ? -0.026 -0.643 5.319 1.00 0.00 51 TYR A C 5
ATOM 4928 O O . TYR A 1 51 ? 0.558 0.417 5.089 1.00 0.00 51 TYR A O 5
ATOM 4946 N N . TYR A 1 52 ? 0.612 -1.775 5.594 1.00 0.00 52 TYR A N 5
ATOM 4947 C CA . TYR A 1 52 ? 2.067 -1.839 5.645 1.00 0.00 52 TYR A CA 5
ATOM 4948 C C . TYR A 1 52 ? 2.622 -2.596 4.442 1.00 0.00 52 TYR A C 5
ATOM 4949 O O . TYR A 1 52 ? 2.616 -3.826 4.412 1.00 0.00 52 TYR A O 5
ATOM 4967 N N . GLY A 1 53 ? 3.101 -1.851 3.451 1.00 0.00 53 GLY A N 5
ATOM 4968 C CA . GLY A 1 53 ? 3.654 -2.467 2.259 1.00 0.00 53 GLY A CA 5
ATOM 4969 C C . GLY A 1 53 ? 4.871 -1.730 1.736 1.00 0.00 53 GLY A C 5
ATOM 4970 O O . GLY A 1 53 ? 5.374 -0.813 2.383 1.00 0.00 53 GLY A O 5
ATOM 4974 N N . GLU A 1 54 ? 5.345 -2.134 0.562 1.00 0.00 54 GLU A N 5
ATOM 4975 C CA . GLU A 1 54 ? 6.513 -1.506 -0.046 1.00 0.00 54 GLU A CA 5
ATOM 4976 C C . GLU A 1 54 ? 6.424 -1.551 -1.569 1.00 0.00 54 GLU A C 5
ATOM 4977 O O . GLU A 1 54 ? 6.059 -2.573 -2.151 1.00 0.00 54 GLU A O 5
ATOM 4989 N N . LEU A 1 55 ? 6.759 -0.436 -2.208 1.00 0.00 55 LEU A N 5
ATOM 4990 C CA . LEU A 1 55 ? 6.717 -0.345 -3.663 1.00 0.00 55 LEU A CA 5
ATOM 4991 C C . LEU A 1 55 ? 8.006 0.260 -4.209 1.00 0.00 55 LEU A C 5
ATOM 4992 O O . LEU A 1 55 ? 8.237 1.463 -4.094 1.00 0.00 55 LEU A O 5
ATOM 5008 N N . GLY A 1 56 ? 8.843 -0.583 -4.806 1.00 0.00 56 GLY A N 5
ATOM 5009 C CA . GLY A 1 56 ? 10.098 -0.113 -5.363 1.00 0.00 56 GLY A CA 5
ATOM 5010 C C . GLY A 1 56 ? 11.238 -0.186 -4.366 1.00 0.00 56 GLY A C 5
ATOM 5011 O O . GLY A 1 56 ? 12.159 0.629 -4.406 1.00 0.00 56 GLY A O 5
ATOM 5015 N N . GLY A 1 57 ? 11.175 -1.164 -3.467 1.00 0.00 57 GLY A N 5
ATOM 5016 C CA . GLY A 1 57 ? 12.215 -1.320 -2.467 1.00 0.00 57 GLY A CA 5
ATOM 5017 C C . GLY A 1 57 ? 12.110 -0.295 -1.356 1.00 0.00 57 GLY A C 5
ATOM 5018 O O . GLY A 1 57 ? 13.083 -0.036 -0.646 1.00 0.00 57 GLY A O 5
ATOM 5022 N N . HIS A 1 58 ? 10.927 0.293 -1.205 1.00 0.00 58 HIS A N 5
ATOM 5023 C CA . HIS A 1 58 ? 10.699 1.298 -0.173 1.00 0.00 58 HIS A CA 5
ATOM 5024 C C . HIS A 1 58 ? 9.483 0.939 0.675 1.00 0.00 58 HIS A C 5
ATOM 5025 O O . HIS A 1 58 ? 8.352 0.939 0.188 1.00 0.00 58 HIS A O 5
ATOM 5039 N N . ARG A 1 59 ? 9.723 0.632 1.946 1.00 0.00 59 ARG A N 5
ATOM 5040 C CA . ARG A 1 59 ? 8.647 0.270 2.861 1.00 0.00 59 ARG A CA 5
ATOM 5041 C C . ARG A 1 59 ? 8.002 1.515 3.462 1.00 0.00 59 ARG A C 5
ATOM 5042 O O . ARG A 1 59 ? 8.590 2.595 3.457 1.00 0.00 59 ARG A O 5
ATOM 5063 N N . GLY A 1 60 ? 6.788 1.354 3.980 1.00 0.00 60 GLY A N 5
ATOM 5064 C CA . GLY A 1 60 ? 6.082 2.473 4.578 1.00 0.00 60 GLY A CA 5
ATOM 5065 C C . GLY A 1 60 ? 4.584 2.251 4.634 1.00 0.00 60 GLY A C 5
ATOM 5066 O O . GLY A 1 60 ? 4.080 1.241 4.141 1.00 0.00 60 GLY A O 5
ATOM 5070 N N . LEU A 1 61 ? 3.870 3.195 5.236 1.00 0.00 61 LEU A N 5
ATOM 5071 C CA . LEU A 1 61 ? 2.419 3.097 5.357 1.00 0.00 61 LEU A CA 5
ATOM 5072 C C . LEU A 1 61 ? 1.733 3.571 4.079 1.00 0.00 61 LEU A C 5
ATOM 5073 O O . LEU A 1 61 ? 2.050 4.637 3.550 1.00 0.00 61 LEU A O 5
ATOM 5089 N N . VAL A 1 62 ? 0.790 2.772 3.589 1.00 0.00 62 VAL A N 5
ATOM 5090 C CA . VAL A 1 62 ? 0.057 3.111 2.375 1.00 0.00 62 VAL A CA 5
ATOM 5091 C C . VAL A 1 62 ? -1.432 3.274 2.660 1.00 0.00 62 VAL A C 5
ATOM 5092 O O . VAL A 1 62 ? -1.967 2.732 3.627 1.00 0.00 62 VAL A O 5
ATOM 5105 N N . PRO A 1 63 ? -2.119 4.040 1.799 1.00 0.00 63 PRO A N 5
ATOM 5106 C CA . PRO A 1 63 ? -3.556 4.292 1.937 1.00 0.00 63 PRO A CA 5
ATOM 5107 C C . PRO A 1 63 ? -4.392 3.049 1.651 1.00 0.00 63 PRO A C 5
ATOM 5108 O O . PRO A 1 63 ? -4.248 2.420 0.603 1.00 0.00 63 PRO A O 5
ATOM 5119 N N . ALA A 1 64 ? -5.267 2.701 2.589 1.00 0.00 64 ALA A N 5
ATOM 5120 C CA . ALA A 1 64 ? -6.128 1.535 2.437 1.00 0.00 64 ALA A CA 5
ATOM 5121 C C . ALA A 1 64 ? -7.437 1.906 1.747 1.00 0.00 64 ALA A C 5
ATOM 5122 O O . ALA A 1 64 ? -8.374 1.109 1.704 1.00 0.00 64 ALA A O 5
ATOM 5129 N N . HIS A 1 65 ? -7.494 3.120 1.210 1.00 0.00 65 HIS A N 5
ATOM 5130 C CA . HIS A 1 65 ? -8.689 3.596 0.522 1.00 0.00 65 HIS A CA 5
ATOM 5131 C C . HIS A 1 65 ? -8.398 3.862 -0.952 1.00 0.00 65 HIS A C 5
ATOM 5132 O O . HIS A 1 65 ? -9.296 3.807 -1.793 1.00 0.00 65 HIS A O 5
ATOM 5146 N N . LEU A 1 66 ? -7.138 4.150 -1.259 1.00 0.00 66 LEU A N 5
ATOM 5147 C CA . LEU A 1 66 ? -6.728 4.425 -2.632 1.00 0.00 66 LEU A CA 5
ATOM 5148 C C . LEU A 1 66 ? -6.420 3.130 -3.377 1.00 0.00 66 LEU A C 5
ATOM 5149 O O . LEU A 1 66 ? -6.588 3.048 -4.595 1.00 0.00 66 LEU A O 5
ATOM 5165 N N . LEU A 1 67 ? -5.970 2.121 -2.640 1.00 0.00 67 LEU A N 5
ATOM 5166 C CA . LEU A 1 67 ? -5.640 0.829 -3.231 1.00 0.00 67 LEU A CA 5
ATOM 5167 C C . LEU A 1 67 ? -6.896 0.123 -3.731 1.00 0.00 67 LEU A C 5
ATOM 5168 O O . LEU A 1 67 ? -8.014 0.499 -3.379 1.00 0.00 67 LEU A O 5
ATOM 5184 N N . ASP A 1 68 ? -6.704 -0.903 -4.553 1.00 0.00 68 ASP A N 5
ATOM 5185 C CA . ASP A 1 68 ? -7.821 -1.664 -5.100 1.00 0.00 68 ASP A CA 5
ATOM 5186 C C . ASP A 1 68 ? -7.550 -3.163 -5.017 1.00 0.00 68 ASP A C 5
ATOM 5187 O O . ASP A 1 68 ? -6.447 -3.623 -5.317 1.00 0.00 68 ASP A O 5
ATOM 5196 N N . HIS A 1 69 ? -8.562 -3.921 -4.606 1.00 0.00 69 HIS A N 5
ATOM 5197 C CA . HIS A 1 69 ? -8.432 -5.369 -4.483 1.00 0.00 69 HIS A CA 5
ATOM 5198 C C . HIS A 1 69 ? -8.540 -6.042 -5.848 1.00 0.00 69 HIS A C 5
ATOM 5199 O O . HIS A 1 69 ? -9.632 -6.179 -6.398 1.00 0.00 69 HIS A O 5
ATOM 5213 N N . MET A 1 70 ? -7.400 -6.459 -6.388 1.00 0.00 70 MET A N 5
ATOM 5214 C CA . MET A 1 70 ? -7.367 -7.118 -7.689 1.00 0.00 70 MET A CA 5
ATOM 5215 C C . MET A 1 70 ? -8.291 -8.332 -7.706 1.00 0.00 70 MET A C 5
ATOM 5216 O O . MET A 1 70 ? -8.692 -8.834 -6.656 1.00 0.00 70 MET A O 5
ATOM 5230 N N . SER A 1 71 ? -8.625 -8.799 -8.905 1.00 0.00 71 SER A N 5
ATOM 5231 C CA . SER A 1 71 ? -9.505 -9.951 -9.059 1.00 0.00 71 SER A CA 5
ATOM 5232 C C . SER A 1 71 ? -8.697 -11.237 -9.204 1.00 0.00 71 SER A C 5
ATOM 5233 O O . SER A 1 71 ? -7.555 -11.218 -9.665 1.00 0.00 71 SER A O 5
ATOM 5241 N N . LEU A 1 72 ? -9.297 -12.353 -8.806 1.00 0.00 72 LEU A N 5
ATOM 5242 C CA . LEU A 1 72 ? -8.634 -13.650 -8.891 1.00 0.00 72 LEU A CA 5
ATOM 5243 C C . LEU A 1 72 ? -9.074 -14.406 -10.140 1.00 0.00 72 LEU A C 5
ATOM 5244 O O . LEU A 1 72 ? -10.267 -14.513 -10.426 1.00 0.00 72 LEU A O 5
ATOM 5260 N N . HIS A 1 73 ? -8.103 -14.932 -10.881 1.00 0.00 73 HIS A N 5
ATOM 5261 C CA . HIS A 1 73 ? -8.391 -15.681 -12.098 1.00 0.00 73 HIS A CA 5
ATOM 5262 C C . HIS A 1 73 ? -8.512 -17.173 -11.803 1.00 0.00 73 HIS A C 5
ATOM 5263 O O . HIS A 1 73 ? -7.904 -17.680 -10.861 1.00 0.00 73 HIS A O 5
ATOM 5277 N N . GLY A 1 74 ? -9.302 -17.870 -12.613 1.00 0.00 74 GLY A N 5
ATOM 5278 C CA . GLY A 1 74 ? -9.489 -19.296 -12.421 1.00 0.00 74 GLY A CA 5
ATOM 5279 C C . GLY A 1 74 ? -10.553 -19.870 -13.336 1.00 0.00 74 GLY A C 5
ATOM 5280 O O . GLY A 1 74 ? -11.045 -19.186 -14.234 1.00 0.00 74 GLY A O 5
ATOM 5284 N N . HIS A 1 75 ? -10.908 -21.131 -13.111 1.00 0.00 75 HIS A N 5
ATOM 5285 C CA . HIS A 1 75 ? -11.919 -21.798 -13.923 1.00 0.00 75 HIS A CA 5
ATOM 5286 C C . HIS A 1 75 ? -13.166 -22.100 -13.098 1.00 0.00 75 HIS A C 5
ATOM 5287 O O . HIS A 1 75 ? -14.286 -22.059 -13.610 1.00 0.00 75 HIS A O 5
ATOM 5301 N N . GLY A 1 1 ? 11.743 -24.103 1.410 1.00 0.00 1 GLY A N 6
ATOM 5302 C CA . GLY A 1 1 ? 11.134 -25.190 2.155 1.00 0.00 1 GLY A CA 6
ATOM 5303 C C . GLY A 1 1 ? 9.622 -25.097 2.183 1.00 0.00 1 GLY A C 6
ATOM 5304 O O . GLY A 1 1 ? 9.033 -24.755 3.209 1.00 0.00 1 GLY A O 6
ATOM 5308 N N . SER A 1 2 ? 8.990 -25.400 1.053 1.00 0.00 2 SER A N 6
ATOM 5309 C CA . SER A 1 2 ? 7.537 -25.344 0.951 1.00 0.00 2 SER A CA 6
ATOM 5310 C C . SER A 1 2 ? 7.026 -23.935 1.238 1.00 0.00 2 SER A C 6
ATOM 5311 O O . SER A 1 2 ? 5.962 -23.758 1.831 1.00 0.00 2 SER A O 6
ATOM 5319 N N . SER A 1 3 ? 7.793 -22.936 0.813 1.00 0.00 3 SER A N 6
ATOM 5320 C CA . SER A 1 3 ? 7.422 -21.543 1.028 1.00 0.00 3 SER A CA 6
ATOM 5321 C C . SER A 1 3 ? 6.456 -21.066 -0.053 1.00 0.00 3 SER A C 6
ATOM 5322 O O . SER A 1 3 ? 6.729 -21.192 -1.245 1.00 0.00 3 SER A O 6
ATOM 5330 N N . GLY A 1 4 ? 5.323 -20.517 0.375 1.00 0.00 4 GLY A N 6
ATOM 5331 C CA . GLY A 1 4 ? 4.333 -20.029 -0.567 1.00 0.00 4 GLY A CA 6
ATOM 5332 C C . GLY A 1 4 ? 4.433 -18.533 -0.791 1.00 0.00 4 GLY A C 6
ATOM 5333 O O . GLY A 1 4 ? 5.519 -18.007 -1.035 1.00 0.00 4 GLY A O 6
ATOM 5337 N N . SER A 1 5 ? 3.298 -17.846 -0.710 1.00 0.00 5 SER A N 6
ATOM 5338 C CA . SER A 1 5 ? 3.262 -16.402 -0.912 1.00 0.00 5 SER A CA 6
ATOM 5339 C C . SER A 1 5 ? 3.307 -15.666 0.424 1.00 0.00 5 SER A C 6
ATOM 5340 O O . SER A 1 5 ? 2.954 -16.222 1.464 1.00 0.00 5 SER A O 6
ATOM 5348 N N . SER A 1 6 ? 3.745 -14.412 0.386 1.00 0.00 6 SER A N 6
ATOM 5349 C CA . SER A 1 6 ? 3.840 -13.599 1.593 1.00 0.00 6 SER A CA 6
ATOM 5350 C C . SER A 1 6 ? 3.348 -12.179 1.332 1.00 0.00 6 SER A C 6
ATOM 5351 O O . SER A 1 6 ? 3.940 -11.439 0.547 1.00 0.00 6 SER A O 6
ATOM 5359 N N . GLY A 1 7 ? 2.260 -11.804 1.998 1.00 0.00 7 GLY A N 6
ATOM 5360 C CA . GLY A 1 7 ? 1.705 -10.474 1.825 1.00 0.00 7 GLY A CA 6
ATOM 5361 C C . GLY A 1 7 ? 0.657 -10.421 0.731 1.00 0.00 7 GLY A C 6
ATOM 5362 O O . GLY A 1 7 ? 0.561 -11.331 -0.092 1.00 0.00 7 GLY A O 6
ATOM 5366 N N . LYS A 1 8 ? -0.133 -9.353 0.723 1.00 0.00 8 LYS A N 6
ATOM 5367 C CA . LYS A 1 8 ? -1.180 -9.183 -0.277 1.00 0.00 8 LYS A CA 6
ATOM 5368 C C . LYS A 1 8 ? -0.723 -8.246 -1.391 1.00 0.00 8 LYS A C 6
ATOM 5369 O O . LYS A 1 8 ? 0.200 -7.452 -1.206 1.00 0.00 8 LYS A O 6
ATOM 5388 N N . ILE A 1 9 ? -1.375 -8.343 -2.544 1.00 0.00 9 ILE A N 6
ATOM 5389 C CA . ILE A 1 9 ? -1.036 -7.502 -3.686 1.00 0.00 9 ILE A CA 6
ATOM 5390 C C . ILE A 1 9 ? -2.191 -6.573 -4.046 1.00 0.00 9 ILE A C 6
ATOM 5391 O O . ILE A 1 9 ? -3.294 -7.026 -4.348 1.00 0.00 9 ILE A O 6
ATOM 5407 N N . MET A 1 10 ? -1.927 -5.271 -4.013 1.00 0.00 10 MET A N 6
ATOM 5408 C CA . MET A 1 10 ? -2.944 -4.277 -4.340 1.00 0.00 10 MET A CA 6
ATOM 5409 C C . MET A 1 10 ? -2.390 -3.228 -5.298 1.00 0.00 10 MET A C 6
ATOM 5410 O O . MET A 1 10 ? -1.177 -3.049 -5.404 1.00 0.00 10 MET A O 6
ATOM 5424 N N . ILE A 1 11 ? -3.287 -2.537 -5.994 1.00 0.00 11 ILE A N 6
ATOM 5425 C CA . ILE A 1 11 ? -2.887 -1.505 -6.942 1.00 0.00 11 ILE A CA 6
ATOM 5426 C C . ILE A 1 11 ? -3.489 -0.154 -6.571 1.00 0.00 11 ILE A C 6
ATOM 5427 O O . ILE A 1 11 ? -4.640 -0.072 -6.143 1.00 0.00 11 ILE A O 6
ATOM 5443 N N . ALA A 1 12 ? -2.704 0.904 -6.740 1.00 0.00 12 ALA A N 6
ATOM 5444 C CA . ALA A 1 12 ? -3.160 2.253 -6.426 1.00 0.00 12 ALA A CA 6
ATOM 5445 C C . ALA A 1 12 ? -4.150 2.754 -7.472 1.00 0.00 12 ALA A C 6
ATOM 5446 O O . ALA A 1 12 ? -3.758 3.171 -8.562 1.00 0.00 12 ALA A O 6
ATOM 5453 N N . ALA A 1 13 ? -5.434 2.711 -7.134 1.00 0.00 13 ALA A N 6
ATOM 5454 C CA . ALA A 1 13 ? -6.480 3.162 -8.043 1.00 0.00 13 ALA A CA 6
ATOM 5455 C C . ALA A 1 13 ? -6.286 4.628 -8.418 1.00 0.00 13 ALA A C 6
ATOM 5456 O O . ALA A 1 13 ? -6.796 5.091 -9.439 1.00 0.00 13 ALA A O 6
ATOM 5463 N N . LEU A 1 14 ? -5.548 5.354 -7.586 1.00 0.00 14 LEU A N 6
ATOM 5464 C CA . LEU A 1 14 ? -5.288 6.768 -7.829 1.00 0.00 14 LEU A CA 6
ATOM 5465 C C . LEU A 1 14 ? -3.843 7.122 -7.491 1.00 0.00 14 LEU A C 6
ATOM 5466 O O . LEU A 1 14 ? -3.154 6.370 -6.802 1.00 0.00 14 LEU A O 6
ATOM 5482 N N . ASP A 1 15 ? -3.392 8.273 -7.978 1.00 0.00 15 ASP A N 6
ATOM 5483 C CA . ASP A 1 15 ? -2.030 8.729 -7.725 1.00 0.00 15 ASP A CA 6
ATOM 5484 C C . ASP A 1 15 ? -1.935 9.431 -6.374 1.00 0.00 15 ASP A C 6
ATOM 5485 O O . ASP A 1 15 ? -2.357 10.578 -6.227 1.00 0.00 15 ASP A O 6
ATOM 5494 N N . TYR A 1 16 ? -1.378 8.734 -5.389 1.00 0.00 16 TYR A N 6
ATOM 5495 C CA . TYR A 1 16 ? -1.230 9.289 -4.049 1.00 0.00 16 TYR A CA 6
ATOM 5496 C C . TYR A 1 16 ? 0.147 9.921 -3.870 1.00 0.00 16 TYR A C 6
ATOM 5497 O O . TYR A 1 16 ? 1.164 9.228 -3.860 1.00 0.00 16 TYR A O 6
ATOM 5515 N N . ASP A 1 17 ? 0.170 11.242 -3.729 1.00 0.00 17 ASP A N 6
ATOM 5516 C CA . ASP A 1 17 ? 1.421 11.970 -3.548 1.00 0.00 17 ASP A CA 6
ATOM 5517 C C . ASP A 1 17 ? 1.471 12.632 -2.175 1.00 0.00 17 ASP A C 6
ATOM 5518 O O . ASP A 1 17 ? 1.329 13.848 -2.040 1.00 0.00 17 ASP A O 6
ATOM 5527 N N . PRO A 1 18 ? 1.676 11.816 -1.131 1.00 0.00 18 PRO A N 6
ATOM 5528 C CA . PRO A 1 18 ? 1.748 12.300 0.251 1.00 0.00 18 PRO A CA 6
ATOM 5529 C C . PRO A 1 18 ? 3.011 13.114 0.514 1.00 0.00 18 PRO A C 6
ATOM 5530 O O . PRO A 1 18 ? 3.060 13.919 1.443 1.00 0.00 18 PRO A O 6
ATOM 5541 N N . GLY A 1 19 ? 4.031 12.900 -0.312 1.00 0.00 19 GLY A N 6
ATOM 5542 C CA . GLY A 1 19 ? 5.279 13.622 -0.151 1.00 0.00 19 GLY A CA 6
ATOM 5543 C C . GLY A 1 19 ? 6.489 12.711 -0.224 1.00 0.00 19 GLY A C 6
ATOM 5544 O O . GLY A 1 19 ? 6.441 11.567 0.228 1.00 0.00 19 GLY A O 6
ATOM 5548 N N . ASP A 1 20 ? 7.576 13.218 -0.795 1.00 0.00 20 ASP A N 6
ATOM 5549 C CA . ASP A 1 20 ? 8.803 12.442 -0.927 1.00 0.00 20 ASP A CA 6
ATOM 5550 C C . ASP A 1 20 ? 9.502 12.298 0.422 1.00 0.00 20 ASP A C 6
ATOM 5551 O O . ASP A 1 20 ? 10.188 11.309 0.675 1.00 0.00 20 ASP A O 6
ATOM 5560 N N . GLY A 1 21 ? 9.323 13.293 1.285 1.00 0.00 21 GLY A N 6
ATOM 5561 C CA . GLY A 1 21 ? 9.943 13.259 2.597 1.00 0.00 21 GLY A CA 6
ATOM 5562 C C . GLY A 1 21 ? 9.171 12.403 3.581 1.00 0.00 21 GLY A C 6
ATOM 5563 O O . GLY A 1 21 ? 8.251 12.884 4.243 1.00 0.00 21 GLY A O 6
ATOM 5567 N N . GLN A 1 22 ? 9.543 11.131 3.676 1.00 0.00 22 GLN A N 6
ATOM 5568 C CA . GLN A 1 22 ? 8.877 10.206 4.586 1.00 0.00 22 GLN A CA 6
ATOM 5569 C C . GLN A 1 22 ? 9.777 9.861 5.767 1.00 0.00 22 GLN A C 6
ATOM 5570 O O . GLN A 1 22 ? 9.295 9.546 6.855 1.00 0.00 22 GLN A O 6
ATOM 5584 N N . MET A 1 23 ? 11.086 9.922 5.546 1.00 0.00 23 MET A N 6
ATOM 5585 C CA . MET A 1 23 ? 12.053 9.616 6.593 1.00 0.00 23 MET A CA 6
ATOM 5586 C C . MET A 1 23 ? 11.767 10.429 7.851 1.00 0.00 23 MET A C 6
ATOM 5587 O O . MET A 1 23 ? 12.050 9.989 8.965 1.00 0.00 23 MET A O 6
ATOM 5601 N N . GLY A 1 24 ? 11.204 11.620 7.666 1.00 0.00 24 GLY A N 6
ATOM 5602 C CA . GLY A 1 24 ? 10.890 12.475 8.796 1.00 0.00 24 GLY A CA 6
ATOM 5603 C C . GLY A 1 24 ? 10.029 11.778 9.830 1.00 0.00 24 GLY A C 6
ATOM 5604 O O . GLY A 1 24 ? 8.935 11.306 9.522 1.00 0.00 24 GLY A O 6
ATOM 5608 N N . GLY A 1 25 ? 10.525 11.710 11.062 1.00 0.00 25 GLY A N 6
ATOM 5609 C CA . GLY A 1 25 ? 9.781 11.061 12.126 1.00 0.00 25 GLY A CA 6
ATOM 5610 C C . GLY A 1 25 ? 9.866 9.549 12.055 1.00 0.00 25 GLY A C 6
ATOM 5611 O O . GLY A 1 25 ? 9.934 8.977 10.968 1.00 0.00 25 GLY A O 6
ATOM 5615 N N . GLN A 1 26 ? 9.865 8.903 13.216 1.00 0.00 26 GLN A N 6
ATOM 5616 C CA . GLN A 1 26 ? 9.945 7.448 13.280 1.00 0.00 26 GLN A CA 6
ATOM 5617 C C . GLN A 1 26 ? 8.592 6.815 12.975 1.00 0.00 26 GLN A C 6
ATOM 5618 O O . GLN A 1 26 ? 7.674 6.863 13.793 1.00 0.00 26 GLN A O 6
ATOM 5632 N N . GLY A 1 27 ? 8.475 6.220 11.791 1.00 0.00 27 GLY A N 6
ATOM 5633 C CA . GLY A 1 27 ? 7.230 5.586 11.399 1.00 0.00 27 GLY A CA 6
ATOM 5634 C C . GLY A 1 27 ? 6.337 6.509 10.596 1.00 0.00 27 GLY A C 6
ATOM 5635 O O . GLY A 1 27 ? 5.491 6.053 9.826 1.00 0.00 27 GLY A O 6
ATOM 5639 N N . LYS A 1 28 ? 6.522 7.813 10.776 1.00 0.00 28 LYS A N 6
ATOM 5640 C CA . LYS A 1 28 ? 5.726 8.805 10.062 1.00 0.00 28 LYS A CA 6
ATOM 5641 C C . LYS A 1 28 ? 6.027 8.771 8.568 1.00 0.00 28 LYS A C 6
ATOM 5642 O O . LYS A 1 28 ? 6.969 8.113 8.129 1.00 0.00 28 LYS A O 6
ATOM 5661 N N . GLY A 1 29 ? 5.221 9.488 7.790 1.00 0.00 29 GLY A N 6
ATOM 5662 C CA . GLY A 1 29 ? 5.419 9.527 6.353 1.00 0.00 29 GLY A CA 6
ATOM 5663 C C . GLY A 1 29 ? 4.812 8.329 5.651 1.00 0.00 29 GLY A C 6
ATOM 5664 O O . GLY A 1 29 ? 4.951 7.195 6.111 1.00 0.00 29 GLY A O 6
ATOM 5668 N N . ARG A 1 30 ? 4.137 8.578 4.534 1.00 0.00 30 ARG A N 6
ATOM 5669 C CA . ARG A 1 30 ? 3.504 7.511 3.769 1.00 0.00 30 ARG A CA 6
ATOM 5670 C C . ARG A 1 30 ? 4.244 7.271 2.456 1.00 0.00 30 ARG A C 6
ATOM 5671 O O . ARG A 1 30 ? 5.173 8.002 2.111 1.00 0.00 30 ARG A O 6
ATOM 5692 N N . LEU A 1 31 ? 3.827 6.241 1.728 1.00 0.00 31 LEU A N 6
ATOM 5693 C CA . LEU A 1 31 ? 4.450 5.903 0.453 1.00 0.00 31 LEU A CA 6
ATOM 5694 C C . LEU A 1 31 ? 3.648 6.474 -0.713 1.00 0.00 31 LEU A C 6
ATOM 5695 O O . LEU A 1 31 ? 2.429 6.321 -0.775 1.00 0.00 31 LEU A O 6
ATOM 5711 N N . ALA A 1 32 ? 4.343 7.130 -1.637 1.00 0.00 32 ALA A N 6
ATOM 5712 C CA . ALA A 1 32 ? 3.697 7.719 -2.803 1.00 0.00 32 ALA A CA 6
ATOM 5713 C C . ALA A 1 32 ? 3.375 6.657 -3.848 1.00 0.00 32 ALA A C 6
ATOM 5714 O O . ALA A 1 32 ? 4.271 5.994 -4.371 1.00 0.00 32 ALA A O 6
ATOM 5721 N N . LEU A 1 33 ? 2.090 6.498 -4.148 1.00 0.00 33 LEU A N 6
ATOM 5722 C CA . LEU A 1 33 ? 1.649 5.515 -5.131 1.00 0.00 33 LEU A CA 6
ATOM 5723 C C . LEU A 1 33 ? 1.160 6.198 -6.403 1.00 0.00 33 LEU A C 6
ATOM 5724 O O . LEU A 1 33 ? 0.794 7.374 -6.387 1.00 0.00 33 LEU A O 6
ATOM 5740 N N . ARG A 1 34 ? 1.153 5.454 -7.504 1.00 0.00 34 ARG A N 6
ATOM 5741 C CA . ARG A 1 34 ? 0.707 5.988 -8.785 1.00 0.00 34 ARG A CA 6
ATOM 5742 C C . ARG A 1 34 ? -0.385 5.110 -9.389 1.00 0.00 34 ARG A C 6
ATOM 5743 O O . ARG A 1 34 ? -0.465 3.916 -9.102 1.00 0.00 34 ARG A O 6
ATOM 5764 N N . ALA A 1 35 ? -1.224 5.711 -10.227 1.00 0.00 35 ALA A N 6
ATOM 5765 C CA . ALA A 1 35 ? -2.310 4.984 -10.872 1.00 0.00 35 ALA A CA 6
ATOM 5766 C C . ALA A 1 35 ? -1.791 3.741 -11.586 1.00 0.00 35 ALA A C 6
ATOM 5767 O O . ALA A 1 35 ? -1.224 3.829 -12.674 1.00 0.00 35 ALA A O 6
ATOM 5774 N N . GLY A 1 36 ? -1.989 2.582 -10.965 1.00 0.00 36 GLY A N 6
ATOM 5775 C CA . GLY A 1 36 ? -1.533 1.337 -11.556 1.00 0.00 36 GLY A CA 6
ATOM 5776 C C . GLY A 1 36 ? -0.236 0.845 -10.945 1.00 0.00 36 GLY A C 6
ATOM 5777 O O . GLY A 1 36 ? 0.528 0.126 -11.588 1.00 0.00 36 GLY A O 6
ATOM 5781 N N . ASP A 1 37 ? 0.015 1.236 -9.700 1.00 0.00 37 ASP A N 6
ATOM 5782 C CA . ASP A 1 37 ? 1.229 0.831 -9.002 1.00 0.00 37 ASP A CA 6
ATOM 5783 C C . ASP A 1 37 ? 0.967 -0.382 -8.114 1.00 0.00 37 ASP A C 6
ATOM 5784 O O . ASP A 1 37 ? 0.394 -0.260 -7.031 1.00 0.00 37 ASP A O 6
ATOM 5793 N N . VAL A 1 38 ? 1.389 -1.553 -8.581 1.00 0.00 38 VAL A N 6
ATOM 5794 C CA . VAL A 1 38 ? 1.200 -2.789 -7.830 1.00 0.00 38 VAL A CA 6
ATOM 5795 C C . VAL A 1 38 ? 2.096 -2.825 -6.597 1.00 0.00 38 VAL A C 6
ATOM 5796 O O . VAL A 1 38 ? 3.282 -3.141 -6.688 1.00 0.00 38 VAL A O 6
ATOM 5809 N N . VAL A 1 39 ? 1.521 -2.499 -5.444 1.00 0.00 39 VAL A N 6
ATOM 5810 C CA . VAL A 1 39 ? 2.267 -2.496 -4.191 1.00 0.00 39 VAL A CA 6
ATOM 5811 C C . VAL A 1 39 ? 1.901 -3.701 -3.331 1.00 0.00 39 VAL A C 6
ATOM 5812 O O . VAL A 1 39 ? 0.751 -4.137 -3.314 1.00 0.00 39 VAL A O 6
ATOM 5825 N N . MET A 1 40 ? 2.888 -4.233 -2.618 1.00 0.00 40 MET A N 6
ATOM 5826 C CA . MET A 1 40 ? 2.670 -5.387 -1.754 1.00 0.00 40 MET A CA 6
ATOM 5827 C C . MET A 1 40 ? 2.500 -4.953 -0.301 1.00 0.00 40 MET A C 6
ATOM 5828 O O . MET A 1 40 ? 3.329 -4.223 0.241 1.00 0.00 40 MET A O 6
ATOM 5842 N N . VAL A 1 41 ? 1.418 -5.408 0.324 1.00 0.00 41 VAL A N 6
ATOM 5843 C CA . VAL A 1 41 ? 1.140 -5.067 1.715 1.00 0.00 41 VAL A CA 6
ATOM 5844 C C . VAL A 1 41 ? 1.284 -6.287 2.618 1.00 0.00 41 VAL A C 6
ATOM 5845 O O . VAL A 1 41 ? 1.445 -7.410 2.142 1.00 0.00 41 VAL A O 6
ATOM 5858 N N . TYR A 1 42 ? 1.224 -6.057 3.925 1.00 0.00 42 TYR A N 6
ATOM 5859 C CA . TYR A 1 42 ? 1.350 -7.137 4.897 1.00 0.00 42 TYR A CA 6
ATOM 5860 C C . TYR A 1 42 ? 0.456 -6.887 6.108 1.00 0.00 42 TYR A C 6
ATOM 5861 O O . TYR A 1 42 ? 0.305 -5.752 6.559 1.00 0.00 42 TYR A O 6
ATOM 5879 N N . GLY A 1 43 ? -0.135 -7.958 6.630 1.00 0.00 43 GLY A N 6
ATOM 5880 C CA . GLY A 1 43 ? -1.007 -7.835 7.784 1.00 0.00 43 GLY A CA 6
ATOM 5881 C C . GLY A 1 43 ? -2.113 -6.820 7.570 1.00 0.00 43 GLY A C 6
ATOM 5882 O O . GLY A 1 43 ? -2.248 -6.236 6.495 1.00 0.00 43 GLY A O 6
ATOM 5886 N N . PRO A 1 44 ? -2.928 -6.600 8.611 1.00 0.00 44 PRO A N 6
ATOM 5887 C CA . PRO A 1 44 ? -4.043 -5.650 8.557 1.00 0.00 44 PRO A CA 6
ATOM 5888 C C . PRO A 1 44 ? -3.568 -4.202 8.497 1.00 0.00 44 PRO A C 6
ATOM 5889 O O . PRO A 1 44 ? -2.377 -3.936 8.339 1.00 0.00 44 PRO A O 6
ATOM 5900 N N . MET A 1 45 ? -4.507 -3.270 8.623 1.00 0.00 45 MET A N 6
ATOM 5901 C CA . MET A 1 45 ? -4.183 -1.849 8.585 1.00 0.00 45 MET A CA 6
ATOM 5902 C C . MET A 1 45 ? -4.175 -1.255 9.990 1.00 0.00 45 MET A C 6
ATOM 5903 O O . MET A 1 45 ? -4.422 -1.956 10.972 1.00 0.00 45 MET A O 6
ATOM 5917 N N . ASP A 1 46 ? -3.889 0.039 10.079 1.00 0.00 46 ASP A N 6
ATOM 5918 C CA . ASP A 1 46 ? -3.848 0.727 11.364 1.00 0.00 46 ASP A CA 6
ATOM 5919 C C . ASP A 1 46 ? -5.215 1.310 11.711 1.00 0.00 46 ASP A C 6
ATOM 5920 O O . ASP A 1 46 ? -6.166 1.189 10.940 1.00 0.00 46 ASP A O 6
ATOM 5929 N N . ASP A 1 47 ? -5.304 1.942 12.877 1.00 0.00 47 ASP A N 6
ATOM 5930 C CA . ASP A 1 47 ? -6.553 2.544 13.326 1.00 0.00 47 ASP A CA 6
ATOM 5931 C C . ASP A 1 47 ? -7.036 3.598 12.335 1.00 0.00 47 ASP A C 6
ATOM 5932 O O . ASP A 1 47 ? -8.239 3.772 12.137 1.00 0.00 47 ASP A O 6
ATOM 5941 N N . GLN A 1 48 ? -6.091 4.297 11.715 1.00 0.00 48 GLN A N 6
ATOM 5942 C CA . GLN A 1 48 ? -6.422 5.335 10.746 1.00 0.00 48 GLN A CA 6
ATOM 5943 C C . GLN A 1 48 ? -6.901 4.722 9.434 1.00 0.00 48 GLN A C 6
ATOM 5944 O O . GLN A 1 48 ? -7.647 5.347 8.681 1.00 0.00 48 GLN A O 6
ATOM 5958 N N . GLY A 1 49 ? -6.467 3.494 9.167 1.00 0.00 49 GLY A N 6
ATOM 5959 C CA . GLY A 1 49 ? -6.862 2.817 7.946 1.00 0.00 49 GLY A CA 6
ATOM 5960 C C . GLY A 1 49 ? -5.748 2.775 6.919 1.00 0.00 49 GLY A C 6
ATOM 5961 O O . GLY A 1 49 ? -5.989 2.937 5.723 1.00 0.00 49 GLY A O 6
ATOM 5965 N N . PHE A 1 50 ? -4.523 2.560 7.387 1.00 0.00 50 PHE A N 6
ATOM 5966 C CA . PHE A 1 50 ? -3.365 2.500 6.502 1.00 0.00 50 PHE A CA 6
ATOM 5967 C C . PHE A 1 50 ? -2.715 1.121 6.549 1.00 0.00 50 PHE A C 6
ATOM 5968 O O . PHE A 1 50 ? -2.602 0.512 7.613 1.00 0.00 50 PHE A O 6
ATOM 5985 N N . TYR A 1 51 ? -2.291 0.634 5.388 1.00 0.00 51 TYR A N 6
ATOM 5986 C CA . TYR A 1 51 ? -1.654 -0.675 5.295 1.00 0.00 51 TYR A CA 6
ATOM 5987 C C . TYR A 1 51 ? -0.135 -0.545 5.326 1.00 0.00 51 TYR A C 6
ATOM 5988 O O . TYR A 1 51 ? 0.413 0.530 5.082 1.00 0.00 51 TYR A O 6
ATOM 6006 N N . TYR A 1 52 ? 0.540 -1.648 5.629 1.00 0.00 52 TYR A N 6
ATOM 6007 C CA . TYR A 1 52 ? 1.997 -1.660 5.694 1.00 0.00 52 TYR A CA 6
ATOM 6008 C C . TYR A 1 52 ? 2.591 -2.391 4.495 1.00 0.00 52 TYR A C 6
ATOM 6009 O O . TYR A 1 52 ? 2.640 -3.620 4.464 1.00 0.00 52 TYR A O 6
ATOM 6027 N N . GLY A 1 53 ? 3.042 -1.625 3.506 1.00 0.00 53 GLY A N 6
ATOM 6028 C CA . GLY A 1 53 ? 3.627 -2.216 2.317 1.00 0.00 53 GLY A CA 6
ATOM 6029 C C . GLY A 1 53 ? 4.815 -1.428 1.802 1.00 0.00 53 GLY A C 6
ATOM 6030 O O . GLY A 1 53 ? 5.270 -0.486 2.450 1.00 0.00 53 GLY A O 6
ATOM 6034 N N . GLU A 1 54 ? 5.319 -1.814 0.635 1.00 0.00 54 GLU A N 6
ATOM 6035 C CA . GLU A 1 54 ? 6.463 -1.138 0.035 1.00 0.00 54 GLU A CA 6
ATOM 6036 C C . GLU A 1 54 ? 6.384 -1.179 -1.488 1.00 0.00 54 GLU A C 6
ATOM 6037 O O . GLU A 1 54 ? 5.998 -2.192 -2.073 1.00 0.00 54 GLU A O 6
ATOM 6049 N N . LEU A 1 55 ? 6.750 -0.072 -2.124 1.00 0.00 55 LEU A N 6
ATOM 6050 C CA . LEU A 1 55 ? 6.720 0.019 -3.580 1.00 0.00 55 LEU A CA 6
ATOM 6051 C C . LEU A 1 55 ? 8.008 0.639 -4.113 1.00 0.00 55 LEU A C 6
ATOM 6052 O O . LEU A 1 55 ? 8.334 1.784 -3.802 1.00 0.00 55 LEU A O 6
ATOM 6068 N N . GLY A 1 56 ? 8.737 -0.127 -4.920 1.00 0.00 56 GLY A N 6
ATOM 6069 C CA . GLY A 1 56 ? 9.980 0.365 -5.485 1.00 0.00 56 GLY A CA 6
ATOM 6070 C C . GLY A 1 56 ? 11.175 0.077 -4.597 1.00 0.00 56 GLY A C 6
ATOM 6071 O O . GLY A 1 56 ? 12.321 0.196 -5.028 1.0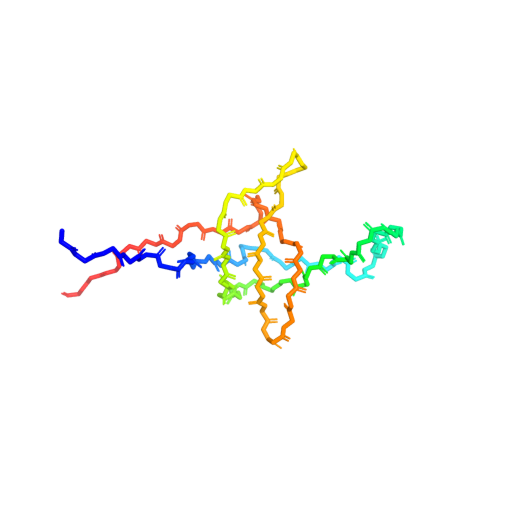0 0.00 56 GLY A O 6
ATOM 6075 N N . GLY A 1 57 ? 10.906 -0.300 -3.351 1.00 0.00 57 GLY A N 6
ATOM 6076 C CA . GLY A 1 57 ? 11.978 -0.597 -2.418 1.00 0.00 57 GLY A CA 6
ATOM 6077 C C . GLY A 1 57 ? 11.937 0.285 -1.186 1.00 0.00 57 GLY A C 6
ATOM 6078 O O . GLY A 1 57 ? 12.921 0.387 -0.453 1.00 0.00 57 GLY A O 6
ATOM 6082 N N . HIS A 1 58 ? 10.795 0.926 -0.958 1.00 0.00 58 HIS A N 6
ATOM 6083 C CA . HIS A 1 58 ? 10.629 1.805 0.194 1.00 0.00 58 HIS A CA 6
ATOM 6084 C C . HIS A 1 58 ? 9.380 1.432 0.987 1.00 0.00 58 HIS A C 6
ATOM 6085 O O . HIS A 1 58 ? 8.263 1.508 0.476 1.00 0.00 58 HIS A O 6
ATOM 6099 N N . ARG A 1 59 ? 9.578 1.028 2.238 1.00 0.00 59 ARG A N 6
ATOM 6100 C CA . ARG A 1 59 ? 8.469 0.641 3.100 1.00 0.00 59 ARG A CA 6
ATOM 6101 C C . ARG A 1 59 ? 7.788 1.871 3.695 1.00 0.00 59 ARG A C 6
ATOM 6102 O O . ARG A 1 59 ? 8.377 2.949 3.760 1.00 0.00 59 ARG A O 6
ATOM 6123 N N . GLY A 1 60 ? 6.542 1.700 4.128 1.00 0.00 60 GLY A N 6
ATOM 6124 C CA . GLY A 1 60 ? 5.802 2.804 4.711 1.00 0.00 60 GLY A CA 6
ATOM 6125 C C . GLY A 1 60 ? 4.312 2.533 4.774 1.00 0.00 60 GLY A C 6
ATOM 6126 O O . GLY A 1 60 ? 3.843 1.490 4.316 1.00 0.00 60 GLY A O 6
ATOM 6130 N N . LEU A 1 61 ? 3.565 3.473 5.342 1.00 0.00 61 LEU A N 6
ATOM 6131 C CA . LEU A 1 61 ? 2.118 3.330 5.465 1.00 0.00 61 LEU A CA 6
ATOM 6132 C C . LEU A 1 61 ? 1.415 3.801 4.196 1.00 0.00 61 LEU A C 6
ATOM 6133 O O . LEU A 1 61 ? 1.639 4.916 3.727 1.00 0.00 61 LEU A O 6
ATOM 6149 N N . VAL A 1 62 ? 0.561 2.943 3.646 1.00 0.00 62 VAL A N 6
ATOM 6150 C CA . VAL A 1 62 ? -0.178 3.271 2.433 1.00 0.00 62 VAL A CA 6
ATOM 6151 C C . VAL A 1 62 ? -1.675 3.356 2.708 1.00 0.00 62 VAL A C 6
ATOM 6152 O O . VAL A 1 62 ? -2.191 2.768 3.659 1.00 0.00 62 VAL A O 6
ATOM 6165 N N . PRO A 1 63 ? -2.392 4.104 1.856 1.00 0.00 63 PRO A N 6
ATOM 6166 C CA . PRO A 1 63 ? -3.841 4.282 1.986 1.00 0.00 63 PRO A CA 6
ATOM 6167 C C . PRO A 1 63 ? -4.613 3.006 1.668 1.00 0.00 63 PRO A C 6
ATOM 6168 O O . PRO A 1 63 ? -4.415 2.395 0.618 1.00 0.00 63 PRO A O 6
ATOM 6179 N N . ALA A 1 64 ? -5.493 2.610 2.581 1.00 0.00 64 ALA A N 6
ATOM 6180 C CA . ALA A 1 64 ? -6.297 1.408 2.396 1.00 0.00 64 ALA A CA 6
ATOM 6181 C C . ALA A 1 64 ? -7.607 1.727 1.684 1.00 0.00 64 ALA A C 6
ATOM 6182 O O . ALA A 1 64 ? -8.510 0.892 1.620 1.00 0.00 64 ALA A O 6
ATOM 6189 N N . HIS A 1 65 ? -7.705 2.941 1.151 1.00 0.00 65 HIS A N 6
ATOM 6190 C CA . HIS A 1 65 ? -8.906 3.371 0.444 1.00 0.00 65 HIS A CA 6
ATOM 6191 C C . HIS A 1 65 ? -8.597 3.664 -1.022 1.00 0.00 65 HIS A C 6
ATOM 6192 O O . HIS A 1 65 ? -9.472 3.565 -1.883 1.00 0.00 65 HIS A O 6
ATOM 6206 N N . LEU A 1 66 ? -7.349 4.025 -1.298 1.00 0.00 66 LEU A N 6
ATOM 6207 C CA . LEU A 1 66 ? -6.925 4.334 -2.659 1.00 0.00 66 LEU A CA 6
ATOM 6208 C C . LEU A 1 66 ? -6.554 3.062 -3.415 1.00 0.00 66 LEU A C 6
ATOM 6209 O O . LEU A 1 66 ? -6.661 3.002 -4.641 1.00 0.00 66 LEU A O 6
ATOM 6225 N N . LEU A 1 67 ? -6.120 2.047 -2.677 1.00 0.00 67 LEU A N 6
ATOM 6226 C CA . LEU A 1 67 ? -5.735 0.774 -3.277 1.00 0.00 67 LEU A CA 6
ATOM 6227 C C . LEU A 1 67 ? -6.958 0.027 -3.802 1.00 0.00 67 LEU A C 6
ATOM 6228 O O . LEU A 1 67 ? -8.094 0.372 -3.477 1.00 0.00 67 LEU A O 6
ATOM 6244 N N . ASP A 1 68 ? -6.716 -0.997 -4.613 1.00 0.00 68 ASP A N 6
ATOM 6245 C CA . ASP A 1 68 ? -7.797 -1.794 -5.180 1.00 0.00 68 ASP A CA 6
ATOM 6246 C C . ASP A 1 68 ? -7.480 -3.284 -5.087 1.00 0.00 68 ASP A C 6
ATOM 6247 O O . ASP A 1 68 ? -6.365 -3.711 -5.388 1.00 0.00 68 ASP A O 6
ATOM 6256 N N . HIS A 1 69 ? -8.467 -4.069 -4.669 1.00 0.00 69 HIS A N 6
ATOM 6257 C CA . HIS A 1 69 ? -8.293 -5.511 -4.537 1.00 0.00 69 HIS A CA 6
ATOM 6258 C C . HIS A 1 69 ? -8.372 -6.196 -5.898 1.00 0.00 69 HIS A C 6
ATOM 6259 O O . HIS A 1 69 ? -9.457 -6.367 -6.454 1.00 0.00 69 HIS A O 6
ATOM 6273 N N . MET A 1 70 ? -7.217 -6.583 -6.428 1.00 0.00 70 MET A N 6
ATOM 6274 C CA . MET A 1 70 ? -7.157 -7.249 -7.724 1.00 0.00 70 MET A CA 6
ATOM 6275 C C . MET A 1 70 ? -8.046 -8.489 -7.741 1.00 0.00 70 MET A C 6
ATOM 6276 O O . MET A 1 70 ? -8.012 -9.300 -6.815 1.00 0.00 70 MET A O 6
ATOM 6290 N N . SER A 1 71 ? -8.840 -8.629 -8.797 1.00 0.00 71 SER A N 6
ATOM 6291 C CA . SER A 1 71 ? -9.741 -9.768 -8.931 1.00 0.00 71 SER A CA 6
ATOM 6292 C C . SER A 1 71 ? -9.001 -10.983 -9.482 1.00 0.00 71 SER A C 6
ATOM 6293 O O . SER A 1 71 ? -8.049 -10.849 -10.252 1.00 0.00 71 SER A O 6
ATOM 6301 N N . LEU A 1 72 ? -9.446 -12.169 -9.081 1.00 0.00 72 LEU A N 6
ATOM 6302 C CA . LEU A 1 72 ? -8.827 -13.411 -9.534 1.00 0.00 72 LEU A CA 6
ATOM 6303 C C . LEU A 1 72 ? -7.343 -13.440 -9.181 1.00 0.00 72 LEU A C 6
ATOM 6304 O O . LEU A 1 72 ? -6.513 -13.872 -9.981 1.00 0.00 72 LEU A O 6
ATOM 6320 N N . HIS A 1 73 ? -7.018 -12.980 -7.977 1.00 0.00 73 HIS A N 6
ATOM 6321 C CA . HIS A 1 73 ? -5.634 -12.956 -7.517 1.00 0.00 73 HIS A CA 6
ATOM 6322 C C . HIS A 1 73 ? -5.097 -14.373 -7.335 1.00 0.00 73 HIS A C 6
ATOM 6323 O O . HIS A 1 73 ? -5.853 -15.343 -7.371 1.00 0.00 73 HIS A O 6
ATOM 6337 N N . GLY A 1 74 ? -3.787 -14.484 -7.140 1.00 0.00 74 GLY A N 6
ATOM 6338 C CA . GLY A 1 74 ? -3.172 -15.785 -6.957 1.00 0.00 74 GLY A CA 6
ATOM 6339 C C . GLY A 1 74 ? -3.140 -16.597 -8.237 1.00 0.00 74 GLY A C 6
ATOM 6340 O O . GLY A 1 74 ? -3.603 -16.140 -9.282 1.00 0.00 74 GLY A O 6
ATOM 6344 N N . HIS A 1 75 ? -2.590 -17.804 -8.156 1.00 0.00 75 HIS A N 6
ATOM 6345 C CA . HIS A 1 75 ? -2.498 -18.681 -9.318 1.00 0.00 75 HIS A CA 6
ATOM 6346 C C . HIS A 1 75 ? -3.076 -20.058 -9.006 1.00 0.00 75 HIS A C 6
ATOM 6347 O O . HIS A 1 75 ? -3.148 -20.464 -7.846 1.00 0.00 75 HIS A O 6
ATOM 6361 N N . GLY A 1 1 ? -12.346 -19.901 -0.704 1.00 0.00 1 GLY A N 7
ATOM 6362 C CA . GLY A 1 1 ? -10.910 -20.060 -0.570 1.00 0.00 1 GLY A CA 7
ATOM 6363 C C . GLY A 1 1 ? -10.135 -19.017 -1.350 1.00 0.00 1 GLY A C 7
ATOM 6364 O O . GLY A 1 1 ? -10.614 -18.508 -2.364 1.00 0.00 1 GLY A O 7
ATOM 6368 N N . SER A 1 2 ? -8.936 -18.695 -0.876 1.00 0.00 2 SER A N 7
ATOM 6369 C CA . SER A 1 2 ? -8.096 -17.701 -1.533 1.00 0.00 2 SER A CA 7
ATOM 6370 C C . SER A 1 2 ? -6.659 -17.782 -1.026 1.00 0.00 2 SER A C 7
ATOM 6371 O O . SER A 1 2 ? -6.411 -18.214 0.100 1.00 0.00 2 SER A O 7
ATOM 6379 N N . SER A 1 3 ? -5.717 -17.363 -1.865 1.00 0.00 3 SER A N 7
ATOM 6380 C CA . SER A 1 3 ? -4.305 -17.392 -1.504 1.00 0.00 3 SER A CA 7
ATOM 6381 C C . SER A 1 3 ? -3.767 -15.979 -1.300 1.00 0.00 3 SER A C 7
ATOM 6382 O O . SER A 1 3 ? -3.739 -15.173 -2.230 1.00 0.00 3 SER A O 7
ATOM 6390 N N . GLY A 1 4 ? -3.341 -15.685 -0.075 1.00 0.00 4 GLY A N 7
ATOM 6391 C CA . GLY A 1 4 ? -2.810 -14.369 0.229 1.00 0.00 4 GLY A CA 7
ATOM 6392 C C . GLY A 1 4 ? -1.560 -14.432 1.084 1.00 0.00 4 GLY A C 7
ATOM 6393 O O . GLY A 1 4 ? -1.303 -13.536 1.888 1.00 0.00 4 GLY A O 7
ATOM 6397 N N . SER A 1 5 ? -0.780 -15.495 0.912 1.00 0.00 5 SER A N 7
ATOM 6398 C CA . SER A 1 5 ? 0.447 -15.674 1.678 1.00 0.00 5 SER A CA 7
ATOM 6399 C C . SER A 1 5 ? 1.539 -14.729 1.185 1.00 0.00 5 SER A C 7
ATOM 6400 O O . SER A 1 5 ? 1.487 -14.238 0.057 1.00 0.00 5 SER A O 7
ATOM 6408 N N . SER A 1 6 ? 2.526 -14.478 2.039 1.00 0.00 6 SER A N 7
ATOM 6409 C CA . SER A 1 6 ? 3.628 -13.589 1.693 1.00 0.00 6 SER A CA 7
ATOM 6410 C C . SER A 1 6 ? 3.112 -12.202 1.321 1.00 0.00 6 SER A C 7
ATOM 6411 O O . SER A 1 6 ? 3.520 -11.625 0.314 1.00 0.00 6 SER A O 7
ATOM 6419 N N . GLY A 1 7 ? 2.210 -11.674 2.142 1.00 0.00 7 GLY A N 7
ATOM 6420 C CA . GLY A 1 7 ? 1.651 -10.360 1.884 1.00 0.00 7 GLY A CA 7
ATOM 6421 C C . GLY A 1 7 ? 0.685 -10.360 0.715 1.00 0.00 7 GLY A C 7
ATOM 6422 O O . GLY A 1 7 ? 0.771 -11.210 -0.171 1.00 0.00 7 GLY A O 7
ATOM 6426 N N . LYS A 1 8 ? -0.239 -9.405 0.713 1.00 0.00 8 LYS A N 7
ATOM 6427 C CA . LYS A 1 8 ? -1.226 -9.298 -0.354 1.00 0.00 8 LYS A CA 7
ATOM 6428 C C . LYS A 1 8 ? -0.729 -8.379 -1.465 1.00 0.00 8 LYS A C 7
ATOM 6429 O O . LYS A 1 8 ? 0.292 -7.705 -1.316 1.00 0.00 8 LYS A O 7
ATOM 6448 N N . ILE A 1 9 ? -1.455 -8.356 -2.577 1.00 0.00 9 ILE A N 7
ATOM 6449 C CA . ILE A 1 9 ? -1.088 -7.517 -3.712 1.00 0.00 9 ILE A CA 7
ATOM 6450 C C . ILE A 1 9 ? -2.232 -6.588 -4.102 1.00 0.00 9 ILE A C 7
ATOM 6451 O O . ILE A 1 9 ? -3.331 -7.040 -4.420 1.00 0.00 9 ILE A O 7
ATOM 6467 N N . MET A 1 10 ? -1.965 -5.286 -4.076 1.00 0.00 10 MET A N 7
ATOM 6468 C CA . MET A 1 10 ? -2.972 -4.293 -4.430 1.00 0.00 10 MET A CA 7
ATOM 6469 C C . MET A 1 10 ? -2.394 -3.247 -5.379 1.00 0.00 10 MET A C 7
ATOM 6470 O O . MET A 1 10 ? -1.176 -3.112 -5.501 1.00 0.00 10 MET A O 7
ATOM 6484 N N . ILE A 1 11 ? -3.275 -2.510 -6.047 1.00 0.00 11 ILE A N 7
ATOM 6485 C CA . ILE A 1 11 ? -2.851 -1.476 -6.983 1.00 0.00 11 ILE A CA 7
ATOM 6486 C C . ILE A 1 11 ? -3.447 -0.122 -6.614 1.00 0.00 11 ILE A C 7
ATOM 6487 O O . ILE A 1 11 ? -4.605 -0.033 -6.207 1.00 0.00 11 ILE A O 7
ATOM 6503 N N . ALA A 1 12 ? -2.649 0.930 -6.761 1.00 0.00 12 ALA A N 7
ATOM 6504 C CA . ALA A 1 12 ? -3.099 2.280 -6.447 1.00 0.00 12 ALA A CA 7
ATOM 6505 C C . ALA A 1 12 ? -4.069 2.796 -7.505 1.00 0.00 12 ALA A C 7
ATOM 6506 O O . ALA A 1 12 ? -3.657 3.210 -8.588 1.00 0.00 12 ALA A O 7
ATOM 6513 N N . ALA A 1 13 ? -5.358 2.766 -7.184 1.00 0.00 13 ALA A N 7
ATOM 6514 C CA . ALA A 1 13 ? -6.386 3.232 -8.107 1.00 0.00 13 ALA A CA 7
ATOM 6515 C C . ALA A 1 13 ? -6.176 4.698 -8.469 1.00 0.00 13 ALA A C 7
ATOM 6516 O O . ALA A 1 13 ? -6.661 5.171 -9.497 1.00 0.00 13 ALA A O 7
ATOM 6523 N N . LEU A 1 14 ? -5.450 5.415 -7.617 1.00 0.00 14 LEU A N 7
ATOM 6524 C CA . LEU A 1 14 ? -5.176 6.829 -7.846 1.00 0.00 14 LEU A CA 7
ATOM 6525 C C . LEU A 1 14 ? -3.733 7.169 -7.486 1.00 0.00 14 LEU A C 7
ATOM 6526 O O . LEU A 1 14 ? -3.059 6.406 -6.794 1.00 0.00 14 LEU A O 7
ATOM 6542 N N . ASP A 1 15 ? -3.267 8.321 -7.957 1.00 0.00 15 ASP A N 7
ATOM 6543 C CA . ASP A 1 15 ? -1.906 8.765 -7.682 1.00 0.00 15 ASP A CA 7
ATOM 6544 C C . ASP A 1 15 ? -1.829 9.480 -6.337 1.00 0.00 15 ASP A C 7
ATOM 6545 O O . ASP A 1 15 ? -2.244 10.633 -6.211 1.00 0.00 15 ASP A O 7
ATOM 6554 N N . TYR A 1 16 ? -1.297 8.790 -5.334 1.00 0.00 16 TYR A N 7
ATOM 6555 C CA . TYR A 1 16 ? -1.170 9.358 -3.998 1.00 0.00 16 TYR A CA 7
ATOM 6556 C C . TYR A 1 16 ? 0.201 10.001 -3.807 1.00 0.00 16 TYR A C 7
ATOM 6557 O O . TYR A 1 16 ? 1.226 9.319 -3.818 1.00 0.00 16 TYR A O 7
ATOM 6575 N N . ASP A 1 17 ? 0.211 11.318 -3.633 1.00 0.00 17 ASP A N 7
ATOM 6576 C CA . ASP A 1 17 ? 1.454 12.054 -3.438 1.00 0.00 17 ASP A CA 7
ATOM 6577 C C . ASP A 1 17 ? 1.499 12.687 -2.051 1.00 0.00 17 ASP A C 7
ATOM 6578 O O . ASP A 1 17 ? 1.345 13.898 -1.889 1.00 0.00 17 ASP A O 7
ATOM 6587 N N . PRO A 1 18 ? 1.714 11.850 -1.025 1.00 0.00 18 PRO A N 7
ATOM 6588 C CA . PRO A 1 18 ? 1.784 12.306 0.367 1.00 0.00 18 PRO A CA 7
ATOM 6589 C C . PRO A 1 18 ? 3.038 13.127 0.646 1.00 0.00 18 PRO A C 7
ATOM 6590 O O . PRO A 1 18 ? 3.105 13.861 1.630 1.00 0.00 18 PRO A O 7
ATOM 6601 N N . GLY A 1 19 ? 4.032 12.998 -0.229 1.00 0.00 19 GLY A N 7
ATOM 6602 C CA . GLY A 1 19 ? 5.271 13.734 -0.058 1.00 0.00 19 GLY A CA 7
ATOM 6603 C C . GLY A 1 19 ? 6.490 12.907 -0.413 1.00 0.00 19 GLY A C 7
ATOM 6604 O O . GLY A 1 19 ? 6.548 11.714 -0.114 1.00 0.00 19 GLY A O 7
ATOM 6608 N N . ASP A 1 20 ? 7.466 13.540 -1.054 1.00 0.00 20 ASP A N 7
ATOM 6609 C CA . ASP A 1 20 ? 8.691 12.855 -1.451 1.00 0.00 20 ASP A CA 7
ATOM 6610 C C . ASP A 1 20 ? 9.428 12.309 -0.231 1.00 0.00 20 ASP A C 7
ATOM 6611 O O . ASP A 1 20 ? 10.125 11.299 -0.316 1.00 0.00 20 ASP A O 7
ATOM 6620 N N . GLY A 1 21 ? 9.268 12.986 0.902 1.00 0.00 21 GLY A N 7
ATOM 6621 C CA . GLY A 1 21 ? 9.925 12.555 2.122 1.00 0.00 21 GLY A CA 7
ATOM 6622 C C . GLY A 1 21 ? 8.968 12.457 3.293 1.00 0.00 21 GLY A C 7
ATOM 6623 O O . GLY A 1 21 ? 7.802 12.836 3.182 1.00 0.00 21 GLY A O 7
ATOM 6627 N N . GLN A 1 22 ? 9.460 11.948 4.417 1.00 0.00 22 GLN A N 7
ATOM 6628 C CA . GLN A 1 22 ? 8.638 11.800 5.613 1.00 0.00 22 GLN A CA 7
ATOM 6629 C C . GLN A 1 22 ? 8.073 13.146 6.055 1.00 0.00 22 GLN A C 7
ATOM 6630 O O . GLN A 1 22 ? 7.017 13.210 6.683 1.00 0.00 22 GLN A O 7
ATOM 6644 N N . MET A 1 23 ? 8.784 14.218 5.722 1.00 0.00 23 MET A N 7
ATOM 6645 C CA . MET A 1 23 ? 8.352 15.563 6.084 1.00 0.00 23 MET A CA 7
ATOM 6646 C C . MET A 1 23 ? 8.220 15.703 7.597 1.00 0.00 23 MET A C 7
ATOM 6647 O O . MET A 1 23 ? 7.331 16.395 8.091 1.00 0.00 23 MET A O 7
ATOM 6661 N N . GLY A 1 24 ? 9.111 15.040 8.329 1.00 0.00 24 GLY A N 7
ATOM 6662 C CA . GLY A 1 24 ? 9.075 15.103 9.778 1.00 0.00 24 GLY A CA 7
ATOM 6663 C C . GLY A 1 24 ? 8.439 13.874 10.397 1.00 0.00 24 GLY A C 7
ATOM 6664 O O . GLY A 1 24 ? 7.852 13.051 9.696 1.00 0.00 24 GLY A O 7
ATOM 6668 N N . GLY A 1 25 ? 8.556 13.749 11.715 1.00 0.00 25 GLY A N 7
ATOM 6669 C CA . GLY A 1 25 ? 7.984 12.607 12.406 1.00 0.00 25 GLY A CA 7
ATOM 6670 C C . GLY A 1 25 ? 8.997 11.504 12.639 1.00 0.00 25 GLY A C 7
ATOM 6671 O O . GLY A 1 25 ? 9.866 11.264 11.801 1.00 0.00 25 GLY A O 7
ATOM 6675 N N . GLN A 1 26 ? 8.886 10.832 13.780 1.00 0.00 26 GLN A N 7
ATOM 6676 C CA . GLN A 1 26 ? 9.801 9.750 14.122 1.00 0.00 26 GLN A CA 7
ATOM 6677 C C . GLN A 1 26 ? 9.150 8.391 13.885 1.00 0.00 26 GLN A C 7
ATOM 6678 O O . GLN A 1 26 ? 8.277 7.970 14.642 1.00 0.00 26 GLN A O 7
ATOM 6692 N N . GLY A 1 27 ? 9.581 7.710 12.827 1.00 0.00 27 GLY A N 7
ATOM 6693 C CA . GLY A 1 27 ? 9.029 6.407 12.509 1.00 0.00 27 GLY A CA 7
ATOM 6694 C C . GLY A 1 27 ? 7.758 6.500 11.689 1.00 0.00 27 GLY A C 7
ATOM 6695 O O . GLY A 1 27 ? 6.954 5.568 11.667 1.00 0.00 27 GLY A O 7
ATOM 6699 N N . LYS A 1 28 ? 7.573 7.629 11.013 1.00 0.00 28 LYS A N 7
ATOM 6700 C CA . LYS A 1 28 ? 6.390 7.843 10.188 1.00 0.00 28 LYS A CA 7
ATOM 6701 C C . LYS A 1 28 ? 6.781 8.147 8.745 1.00 0.00 28 LYS A C 7
ATOM 6702 O O . LYS A 1 28 ? 7.963 8.267 8.424 1.00 0.00 28 LYS A O 7
ATOM 6721 N N . GLY A 1 29 ? 5.780 8.273 7.879 1.00 0.00 29 GLY A N 7
ATOM 6722 C CA . GLY A 1 29 ? 6.041 8.565 6.481 1.00 0.00 29 GLY A CA 7
ATOM 6723 C C . GLY A 1 29 ? 5.323 7.611 5.547 1.00 0.00 29 GLY A C 7
ATOM 6724 O O . GLY A 1 29 ? 5.628 6.418 5.513 1.00 0.00 29 GLY A O 7
ATOM 6728 N N . ARG A 1 30 ? 4.367 8.136 4.788 1.00 0.00 30 ARG A N 7
ATOM 6729 C CA . ARG A 1 30 ? 3.602 7.322 3.851 1.00 0.00 30 ARG A CA 7
ATOM 6730 C C . ARG A 1 30 ? 4.359 7.151 2.537 1.00 0.00 30 ARG A C 7
ATOM 6731 O O . ARG A 1 30 ? 5.327 7.863 2.268 1.00 0.00 30 ARG A O 7
ATOM 6752 N N . LEU A 1 31 ? 3.911 6.201 1.722 1.00 0.00 31 LEU A N 7
ATOM 6753 C CA . LEU A 1 31 ? 4.546 5.936 0.435 1.00 0.00 31 LEU A CA 7
ATOM 6754 C C . LEU A 1 31 ? 3.727 6.526 -0.708 1.00 0.00 31 LEU A C 7
ATOM 6755 O O . LEU A 1 31 ? 2.505 6.382 -0.749 1.00 0.00 31 LEU A O 7
ATOM 6771 N N . ALA A 1 32 ? 4.408 7.190 -1.636 1.00 0.00 32 ALA A N 7
ATOM 6772 C CA . ALA A 1 32 ? 3.745 7.799 -2.782 1.00 0.00 32 ALA A CA 7
ATOM 6773 C C . ALA A 1 32 ? 3.410 6.754 -3.841 1.00 0.00 32 ALA A C 7
ATOM 6774 O O . ALA A 1 32 ? 4.302 6.187 -4.473 1.00 0.00 32 ALA A O 7
ATOM 6781 N N . LEU A 1 33 ? 2.119 6.503 -4.030 1.00 0.00 33 LEU A N 7
ATOM 6782 C CA . LEU A 1 33 ? 1.666 5.524 -5.013 1.00 0.00 33 LEU A CA 7
ATOM 6783 C C . LEU A 1 33 ? 1.217 6.212 -6.298 1.00 0.00 33 LEU A C 7
ATOM 6784 O O . LEU A 1 33 ? 0.867 7.392 -6.293 1.00 0.00 33 LEU A O 7
ATOM 6800 N N . ARG A 1 34 ? 1.229 5.465 -7.397 1.00 0.00 34 ARG A N 7
ATOM 6801 C CA . ARG A 1 34 ? 0.822 6.003 -8.690 1.00 0.00 34 ARG A CA 7
ATOM 6802 C C . ARG A 1 34 ? -0.270 5.141 -9.318 1.00 0.00 34 ARG A C 7
ATOM 6803 O O . ARG A 1 34 ? -0.380 3.951 -9.026 1.00 0.00 34 ARG A O 7
ATOM 6824 N N . ALA A 1 35 ? -1.076 5.752 -10.180 1.00 0.00 35 ALA A N 7
ATOM 6825 C CA . ALA A 1 35 ? -2.158 5.041 -10.850 1.00 0.00 35 ALA A CA 7
ATOM 6826 C C . ALA A 1 35 ? -1.638 3.798 -11.565 1.00 0.00 35 ALA A C 7
ATOM 6827 O O . ALA A 1 35 ? -1.066 3.888 -12.651 1.00 0.00 35 ALA A O 7
ATOM 6834 N N . GLY A 1 36 ? -1.840 2.638 -10.948 1.00 0.00 36 GLY A N 7
ATOM 6835 C CA . GLY A 1 36 ? -1.385 1.393 -11.540 1.00 0.00 36 GLY A CA 7
ATOM 6836 C C . GLY A 1 36 ? -0.103 0.886 -10.911 1.00 0.00 36 GLY A C 7
ATOM 6837 O O . GLY A 1 36 ? 0.673 0.177 -11.551 1.00 0.00 36 GLY A O 7
ATOM 6841 N N . ASP A 1 37 ? 0.121 1.252 -9.653 1.00 0.00 37 ASP A N 7
ATOM 6842 C CA . ASP A 1 37 ? 1.319 0.830 -8.937 1.00 0.00 37 ASP A CA 7
ATOM 6843 C C . ASP A 1 37 ? 1.029 -0.385 -8.061 1.00 0.00 37 ASP A C 7
ATOM 6844 O O . ASP A 1 37 ? 0.422 -0.266 -6.997 1.00 0.00 37 ASP A O 7
ATOM 6853 N N . VAL A 1 38 ? 1.465 -1.555 -8.517 1.00 0.00 38 VAL A N 7
ATOM 6854 C CA . VAL A 1 38 ? 1.253 -2.792 -7.776 1.00 0.00 38 VAL A CA 7
ATOM 6855 C C . VAL A 1 38 ? 2.128 -2.843 -6.529 1.00 0.00 38 VAL A C 7
ATOM 6856 O O . VAL A 1 38 ? 3.327 -3.109 -6.610 1.00 0.00 38 VAL A O 7
ATOM 6869 N N . VAL A 1 39 ? 1.520 -2.588 -5.375 1.00 0.00 39 VAL A N 7
ATOM 6870 C CA . VAL A 1 39 ? 2.243 -2.606 -4.109 1.00 0.00 39 VAL A CA 7
ATOM 6871 C C . VAL A 1 39 ? 1.844 -3.811 -3.265 1.00 0.00 39 VAL A C 7
ATOM 6872 O O . VAL A 1 39 ? 0.688 -4.233 -3.275 1.00 0.00 39 VAL A O 7
ATOM 6885 N N . MET A 1 40 ? 2.809 -4.361 -2.535 1.00 0.00 40 MET A N 7
ATOM 6886 C CA . MET A 1 40 ? 2.557 -5.517 -1.683 1.00 0.00 40 MET A CA 7
ATOM 6887 C C . MET A 1 40 ? 2.400 -5.095 -0.225 1.00 0.00 40 MET A C 7
ATOM 6888 O O . MET A 1 40 ? 3.294 -4.477 0.352 1.00 0.00 40 MET A O 7
ATOM 6902 N N . VAL A 1 41 ? 1.257 -5.432 0.364 1.00 0.00 41 VAL A N 7
ATOM 6903 C CA . VAL A 1 41 ? 0.983 -5.089 1.754 1.00 0.00 41 VAL A CA 7
ATOM 6904 C C . VAL A 1 41 ? 1.170 -6.297 2.666 1.00 0.00 41 VAL A C 7
ATOM 6905 O O . VAL A 1 41 ? 1.190 -7.438 2.205 1.00 0.00 41 VAL A O 7
ATOM 6918 N N . TYR A 1 42 ? 1.306 -6.038 3.961 1.00 0.00 42 TYR A N 7
ATOM 6919 C CA . TYR A 1 42 ? 1.492 -7.104 4.938 1.00 0.00 42 TYR A CA 7
ATOM 6920 C C . TYR A 1 42 ? 0.535 -6.939 6.115 1.00 0.00 42 TYR A C 7
ATOM 6921 O O . TYR A 1 42 ? 0.431 -5.861 6.699 1.00 0.00 42 TYR A O 7
ATOM 6939 N N . GLY A 1 43 ? -0.163 -8.017 6.457 1.00 0.00 43 GLY A N 7
ATOM 6940 C CA . GLY A 1 43 ? -1.103 -7.973 7.562 1.00 0.00 43 GLY A CA 7
ATOM 6941 C C . GLY A 1 43 ? -2.201 -6.950 7.348 1.00 0.00 43 GLY A C 7
ATOM 6942 O O . GLY A 1 43 ? -2.308 -6.334 6.287 1.00 0.00 43 GLY A O 7
ATOM 6946 N N . PRO A 1 44 ? -3.043 -6.757 8.374 1.00 0.00 44 PRO A N 7
ATOM 6947 C CA . PRO A 1 44 ? -4.155 -5.802 8.317 1.00 0.00 44 PRO A CA 7
ATOM 6948 C C . PRO A 1 44 ? -3.675 -4.355 8.311 1.00 0.00 44 PRO A C 7
ATOM 6949 O O . PRO A 1 44 ? -2.481 -4.087 8.183 1.00 0.00 44 PRO A O 7
ATOM 6960 N N . MET A 1 45 ? -4.615 -3.425 8.451 1.00 0.00 45 MET A N 7
ATOM 6961 C CA . MET A 1 45 ? -4.287 -2.004 8.463 1.00 0.00 45 MET A CA 7
ATOM 6962 C C . MET A 1 45 ? -4.300 -1.455 9.886 1.00 0.00 45 MET A C 7
ATOM 6963 O O . MET A 1 45 ? -4.530 -2.193 10.844 1.00 0.00 45 MET A O 7
ATOM 6977 N N . ASP A 1 46 ? -4.051 -0.157 10.017 1.00 0.00 46 ASP A N 7
ATOM 6978 C CA . ASP A 1 46 ? -4.035 0.491 11.323 1.00 0.00 46 ASP A CA 7
ATOM 6979 C C . ASP A 1 46 ? -5.397 1.098 11.646 1.00 0.00 46 ASP A C 7
ATOM 6980 O O . ASP A 1 46 ? -6.335 0.998 10.855 1.00 0.00 46 ASP A O 7
ATOM 6989 N N . ASP A 1 47 ? -5.498 1.726 12.812 1.00 0.00 47 ASP A N 7
ATOM 6990 C CA . ASP A 1 47 ? -6.745 2.350 13.239 1.00 0.00 47 ASP A CA 7
ATOM 6991 C C . ASP A 1 47 ? -7.184 3.423 12.247 1.00 0.00 47 ASP A C 7
ATOM 6992 O O . ASP A 1 47 ? -8.376 3.605 12.004 1.00 0.00 47 ASP A O 7
ATOM 7001 N N . GLN A 1 48 ? -6.212 4.130 11.680 1.00 0.00 48 GLN A N 7
ATOM 7002 C CA . GLN A 1 48 ? -6.499 5.186 10.716 1.00 0.00 48 GLN A CA 7
ATOM 7003 C C . GLN A 1 48 ? -6.955 4.599 9.385 1.00 0.00 48 GLN A C 7
ATOM 7004 O O . GLN A 1 48 ? -7.675 5.244 8.624 1.00 0.00 48 GLN A O 7
ATOM 7018 N N . GLY A 1 49 ? -6.530 3.369 9.109 1.00 0.00 49 GLY A N 7
ATOM 7019 C CA . GLY A 1 49 ? -6.905 2.715 7.869 1.00 0.00 49 GLY A CA 7
ATOM 7020 C C . GLY A 1 49 ? -5.775 2.698 6.858 1.00 0.00 49 GLY A C 7
ATOM 7021 O O . GLY A 1 49 ? -5.999 2.888 5.663 1.00 0.00 49 GLY A O 7
ATOM 7025 N N . PHE A 1 50 ? -4.557 2.472 7.339 1.00 0.00 50 PHE A N 7
ATOM 7026 C CA . PHE A 1 50 ? -3.387 2.434 6.470 1.00 0.00 50 PHE A CA 7
ATOM 7027 C C . PHE A 1 50 ? -2.732 1.056 6.499 1.00 0.00 50 PHE A C 7
ATOM 7028 O O . PHE A 1 50 ? -2.618 0.433 7.556 1.00 0.00 50 PHE A O 7
ATOM 7045 N N . TYR A 1 51 ? -2.305 0.585 5.333 1.00 0.00 51 TYR A N 7
ATOM 7046 C CA . TYR A 1 51 ? -1.665 -0.720 5.223 1.00 0.00 51 TYR A CA 7
ATOM 7047 C C . TYR A 1 51 ? -0.145 -0.586 5.261 1.00 0.00 51 TYR A C 7
ATOM 7048 O O . TYR A 1 51 ? 0.399 0.500 5.060 1.00 0.00 51 TYR A O 7
ATOM 7066 N N . TYR A 1 52 ? 0.533 -1.699 5.518 1.00 0.00 52 TYR A N 7
ATOM 7067 C CA . TYR A 1 52 ? 1.990 -1.707 5.584 1.00 0.00 52 TYR A CA 7
ATOM 7068 C C . TYR A 1 52 ? 2.585 -2.440 4.385 1.00 0.00 52 TYR A C 7
ATOM 7069 O O . TYR A 1 52 ? 2.643 -3.669 4.361 1.00 0.00 52 TYR A O 7
ATOM 7087 N N . GLY A 1 53 ? 3.027 -1.675 3.392 1.00 0.00 53 GLY A N 7
ATOM 7088 C CA . GLY A 1 53 ? 3.613 -2.267 2.203 1.00 0.00 53 GLY A CA 7
ATOM 7089 C C . GLY A 1 53 ? 4.807 -1.485 1.694 1.00 0.00 53 GLY A C 7
ATOM 7090 O O . GLY A 1 53 ? 5.302 -0.585 2.371 1.00 0.00 53 GLY A O 7
ATOM 7094 N N . GLU A 1 54 ? 5.270 -1.829 0.496 1.00 0.00 54 GLU A N 7
ATOM 7095 C CA . GLU A 1 54 ? 6.416 -1.152 -0.102 1.00 0.00 54 GLU A CA 7
ATOM 7096 C C . GLU A 1 54 ? 6.287 -1.105 -1.622 1.00 0.00 54 GLU A C 7
ATOM 7097 O O . GLU A 1 54 ? 5.862 -2.075 -2.251 1.00 0.00 54 GLU A O 7
ATOM 7109 N N . LEU A 1 55 ? 6.655 0.030 -2.206 1.00 0.00 55 LEU A N 7
ATOM 7110 C CA . LEU A 1 55 ? 6.580 0.206 -3.652 1.00 0.00 55 LEU A CA 7
ATOM 7111 C C . LEU A 1 55 ? 7.814 0.934 -4.176 1.00 0.00 55 LEU A C 7
ATOM 7112 O O . LEU A 1 55 ? 7.952 2.144 -4.006 1.00 0.00 55 LEU A O 7
ATOM 7128 N N . GLY A 1 56 ? 8.708 0.187 -4.818 1.00 0.00 56 GLY A N 7
ATOM 7129 C CA . GLY A 1 56 ? 9.917 0.779 -5.359 1.00 0.00 56 GLY A CA 7
ATOM 7130 C C . GLY A 1 56 ? 11.101 0.636 -4.424 1.00 0.00 56 GLY A C 7
ATOM 7131 O O . GLY A 1 56 ? 12.075 1.382 -4.525 1.00 0.00 56 GLY A O 7
ATOM 7135 N N . GLY A 1 57 ? 11.018 -0.324 -3.508 1.00 0.00 57 GLY A N 7
ATOM 7136 C CA . GLY A 1 57 ? 12.097 -0.542 -2.562 1.00 0.00 57 GLY A CA 7
ATOM 7137 C C . GLY A 1 57 ? 11.998 0.362 -1.350 1.00 0.00 57 GLY A C 7
ATOM 7138 O O . GLY A 1 57 ? 12.982 0.569 -0.638 1.00 0.00 57 GLY A O 7
ATOM 7142 N N . HIS A 1 58 ? 10.808 0.905 -1.114 1.00 0.00 58 HIS A N 7
ATOM 7143 C CA . HIS A 1 58 ? 10.585 1.794 0.021 1.00 0.00 58 HIS A CA 7
ATOM 7144 C C . HIS A 1 58 ? 9.360 1.358 0.820 1.00 0.00 58 HIS A C 7
ATOM 7145 O O . HIS A 1 58 ? 8.257 1.266 0.282 1.00 0.00 58 HIS A O 7
ATOM 7159 N N . ARG A 1 59 ? 9.564 1.089 2.105 1.00 0.00 59 ARG A N 7
ATOM 7160 C CA . ARG A 1 59 ? 8.477 0.660 2.978 1.00 0.00 59 ARG A CA 7
ATOM 7161 C C . ARG A 1 59 ? 7.799 1.861 3.631 1.00 0.00 59 ARG A C 7
ATOM 7162 O O . ARG A 1 59 ? 8.405 2.920 3.788 1.00 0.00 59 ARG A O 7
ATOM 7183 N N . GLY A 1 60 ? 6.536 1.687 4.011 1.00 0.00 60 GLY A N 7
ATOM 7184 C CA . GLY A 1 60 ? 5.797 2.764 4.642 1.00 0.00 60 GLY A CA 7
ATOM 7185 C C . GLY A 1 60 ? 4.304 2.500 4.677 1.00 0.00 60 GLY A C 7
ATOM 7186 O O . GLY A 1 60 ? 3.829 1.508 4.123 1.00 0.00 60 GLY A O 7
ATOM 7190 N N . LEU A 1 61 ? 3.563 3.388 5.330 1.00 0.00 61 LEU A N 7
ATOM 7191 C CA . LEU A 1 61 ? 2.115 3.245 5.436 1.00 0.00 61 LEU A CA 7
ATOM 7192 C C . LEU A 1 61 ? 1.426 3.722 4.162 1.00 0.00 61 LEU A C 7
ATOM 7193 O O . LEU A 1 61 ? 1.685 4.824 3.678 1.00 0.00 61 LEU A O 7
ATOM 7209 N N . VAL A 1 62 ? 0.545 2.884 3.623 1.00 0.00 62 VAL A N 7
ATOM 7210 C CA . VAL A 1 62 ? -0.184 3.221 2.406 1.00 0.00 62 VAL A CA 7
ATOM 7211 C C . VAL A 1 62 ? -1.682 3.316 2.672 1.00 0.00 62 VAL A C 7
ATOM 7212 O O . VAL A 1 62 ? -2.208 2.730 3.619 1.00 0.00 62 VAL A O 7
ATOM 7225 N N . PRO A 1 63 ? -2.388 4.071 1.817 1.00 0.00 63 PRO A N 7
ATOM 7226 C CA . PRO A 1 63 ? -3.837 4.261 1.939 1.00 0.00 63 PRO A CA 7
ATOM 7227 C C . PRO A 1 63 ? -4.616 2.991 1.614 1.00 0.00 63 PRO A C 7
ATOM 7228 O O . PRO A 1 63 ? -4.422 2.385 0.561 1.00 0.00 63 PRO A O 7
ATOM 7239 N N . ALA A 1 64 ? -5.499 2.595 2.525 1.00 0.00 64 ALA A N 7
ATOM 7240 C CA . ALA A 1 64 ? -6.310 1.399 2.334 1.00 0.00 64 ALA A 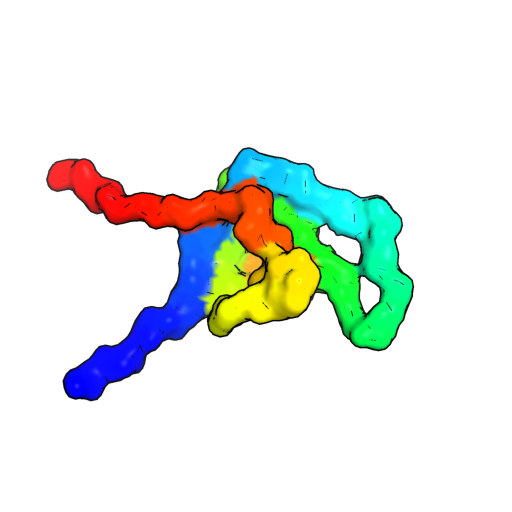CA 7
ATOM 7241 C C . ALA A 1 64 ? -7.614 1.728 1.616 1.00 0.00 64 ALA A C 7
ATOM 7242 O O . ALA A 1 64 ? -8.517 0.896 1.534 1.00 0.00 64 ALA A O 7
ATOM 7249 N N . HIS A 1 65 ? -7.706 2.948 1.096 1.00 0.00 65 HIS A N 7
ATOM 7250 C CA . HIS A 1 65 ? -8.900 3.388 0.384 1.00 0.00 65 HIS A CA 7
ATOM 7251 C C . HIS A 1 65 ? -8.580 3.696 -1.076 1.00 0.00 65 HIS A C 7
ATOM 7252 O O . HIS A 1 65 ? -9.449 3.609 -1.944 1.00 0.00 65 HIS A O 7
ATOM 7266 N N . LEU A 1 66 ? -7.329 4.055 -1.339 1.00 0.00 66 LEU A N 7
ATOM 7267 C CA . LEU A 1 66 ? -6.894 4.377 -2.694 1.00 0.00 66 LEU A CA 7
ATOM 7268 C C . LEU A 1 66 ? -6.528 3.111 -3.463 1.00 0.00 66 LEU A C 7
ATOM 7269 O O . LEU A 1 66 ? -6.622 3.069 -4.690 1.00 0.00 66 LEU A O 7
ATOM 7285 N N . LEU A 1 67 ? -6.111 2.082 -2.734 1.00 0.00 67 LEU A N 7
ATOM 7286 C CA . LEU A 1 67 ? -5.732 0.814 -3.347 1.00 0.00 67 LEU A CA 7
ATOM 7287 C C . LEU A 1 67 ? -6.956 0.090 -3.901 1.00 0.00 67 LEU A C 7
ATOM 7288 O O . LEU A 1 67 ? -8.093 0.454 -3.600 1.00 0.00 67 LEU A O 7
ATOM 7304 N N . ASP A 1 68 ? -6.714 -0.936 -4.709 1.00 0.00 68 ASP A N 7
ATOM 7305 C CA . ASP A 1 68 ? -7.795 -1.713 -5.303 1.00 0.00 68 ASP A CA 7
ATOM 7306 C C . ASP A 1 68 ? -7.492 -3.207 -5.236 1.00 0.00 68 ASP A C 7
ATOM 7307 O O . ASP A 1 68 ? -6.371 -3.636 -5.513 1.00 0.00 68 ASP A O 7
ATOM 7316 N N . HIS A 1 69 ? -8.497 -3.994 -4.865 1.00 0.00 69 HIS A N 7
ATOM 7317 C CA . HIS A 1 69 ? -8.337 -5.440 -4.761 1.00 0.00 69 HIS A CA 7
ATOM 7318 C C . HIS A 1 69 ? -8.400 -6.094 -6.138 1.00 0.00 69 HIS A C 7
ATOM 7319 O O . HIS A 1 69 ? -9.477 -6.245 -6.714 1.00 0.00 69 HIS A O 7
ATOM 7333 N N . MET A 1 70 ? -7.240 -6.478 -6.659 1.00 0.00 70 MET A N 7
ATOM 7334 C CA . MET A 1 70 ? -7.164 -7.116 -7.968 1.00 0.00 70 MET A CA 7
ATOM 7335 C C . MET A 1 70 ? -8.086 -8.330 -8.035 1.00 0.00 70 MET A C 7
ATOM 7336 O O . MET A 1 70 ? -8.770 -8.547 -9.035 1.00 0.00 70 MET A O 7
ATOM 7350 N N . SER A 1 71 ? -8.097 -9.118 -6.965 1.00 0.00 71 SER A N 7
ATOM 7351 C CA . SER A 1 71 ? -8.932 -10.313 -6.905 1.00 0.00 71 SER A CA 7
ATOM 7352 C C . SER A 1 71 ? -10.307 -9.986 -6.332 1.00 0.00 71 SER A C 7
ATOM 7353 O O . SER A 1 71 ? -11.335 -10.355 -6.904 1.00 0.00 71 SER A O 7
ATOM 7361 N N . LEU A 1 72 ? -10.320 -9.293 -5.199 1.00 0.00 72 LEU A N 7
ATOM 7362 C CA . LEU A 1 72 ? -11.569 -8.915 -4.547 1.00 0.00 72 LEU A CA 7
ATOM 7363 C C . LEU A 1 72 ? -12.415 -10.146 -4.237 1.00 0.00 72 LEU A C 7
ATOM 7364 O O . LEU A 1 72 ? -13.620 -10.164 -4.492 1.00 0.00 72 LEU A O 7
ATOM 7380 N N . HIS A 1 73 ? -11.777 -11.172 -3.683 1.00 0.00 73 HIS A N 7
ATOM 7381 C CA . HIS A 1 73 ? -12.472 -12.406 -3.336 1.00 0.00 73 HIS A CA 7
ATOM 7382 C C . HIS A 1 73 ? -13.066 -12.319 -1.933 1.00 0.00 73 HIS A C 7
ATOM 7383 O O . HIS A 1 73 ? -12.431 -11.810 -1.010 1.00 0.00 73 HIS A O 7
ATOM 7397 N N . GLY A 1 74 ? -14.289 -12.818 -1.781 1.00 0.00 74 GLY A N 7
ATOM 7398 C CA . GLY A 1 74 ? -14.947 -12.786 -0.488 1.00 0.00 74 GLY A CA 7
ATOM 7399 C C . GLY A 1 74 ? -16.234 -13.587 -0.473 1.00 0.00 74 GLY A C 7
ATOM 7400 O O . GLY A 1 74 ? -16.622 -14.172 -1.485 1.00 0.00 74 GLY A O 7
ATOM 7404 N N . HIS A 1 75 ? -16.899 -13.615 0.678 1.00 0.00 75 HIS A N 7
ATOM 7405 C CA . HIS A 1 75 ? -18.149 -14.351 0.821 1.00 0.00 75 HIS A CA 7
ATOM 7406 C C . HIS A 1 75 ? -19.218 -13.793 -0.113 1.00 0.00 75 HIS A C 7
ATOM 7407 O O . HIS A 1 75 ? -19.241 -12.596 -0.402 1.00 0.00 75 HIS A O 7
ATOM 7421 N N . GLY A 1 1 ? 0.452 -19.338 6.374 1.00 0.00 1 GLY A N 8
ATOM 7422 C CA . GLY A 1 1 ? 0.659 -20.762 6.564 1.00 0.00 1 GLY A CA 8
ATOM 7423 C C . GLY A 1 1 ? 1.424 -21.394 5.419 1.00 0.00 1 GLY A C 8
ATOM 7424 O O . GLY A 1 1 ? 2.443 -20.863 4.977 1.00 0.00 1 GLY A O 8
ATOM 7428 N N . SER A 1 2 ? 0.934 -22.532 4.938 1.00 0.00 2 SER A N 8
ATOM 7429 C CA . SER A 1 2 ? 1.582 -23.240 3.840 1.00 0.00 2 SER A CA 8
ATOM 7430 C C . SER A 1 2 ? 0.892 -22.936 2.514 1.00 0.00 2 SER A C 8
ATOM 7431 O O . SER A 1 2 ? -0.332 -22.819 2.451 1.00 0.00 2 SER A O 8
ATOM 7439 N N . SER A 1 3 ? 1.687 -22.809 1.456 1.00 0.00 3 SER A N 8
ATOM 7440 C CA . SER A 1 3 ? 1.154 -22.515 0.131 1.00 0.00 3 SER A CA 8
ATOM 7441 C C . SER A 1 3 ? 0.447 -21.163 0.118 1.00 0.00 3 SER A C 8
ATOM 7442 O O . SER A 1 3 ? -0.532 -20.969 -0.600 1.00 0.00 3 SER A O 8
ATOM 7450 N N . GLY A 1 4 ? 0.952 -20.230 0.920 1.00 0.00 4 GLY A N 8
ATOM 7451 C CA . GLY A 1 4 ? 0.357 -18.908 0.987 1.00 0.00 4 GLY A CA 8
ATOM 7452 C C . GLY A 1 4 ? 1.380 -17.803 0.815 1.00 0.00 4 GLY A C 8
ATOM 7453 O O . GLY A 1 4 ? 2.549 -17.969 1.164 1.00 0.00 4 GLY A O 8
ATOM 7457 N N . SER A 1 5 ? 0.941 -16.671 0.274 1.00 0.00 5 SER A N 8
ATOM 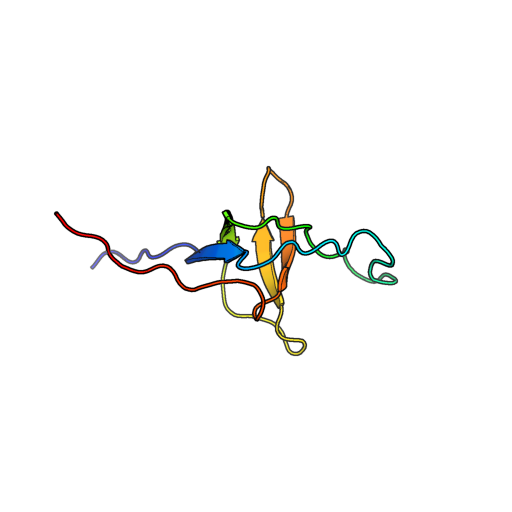7458 C CA . SER A 1 5 ? 1.829 -15.535 0.051 1.00 0.00 5 SER A CA 8
ATOM 7459 C C . SER A 1 5 ? 2.098 -14.792 1.356 1.00 0.00 5 SER A C 8
ATOM 7460 O O . SER A 1 5 ? 1.231 -14.708 2.226 1.00 0.00 5 SER A O 8
ATOM 7468 N N . SER A 1 6 ? 3.307 -14.254 1.485 1.00 0.00 6 SER A N 8
ATOM 7469 C CA . SER A 1 6 ? 3.693 -13.521 2.684 1.00 0.00 6 SER A CA 8
ATOM 7470 C C . SER A 1 6 ? 2.799 -12.302 2.888 1.00 0.00 6 SER A C 8
ATOM 7471 O O . SER A 1 6 ? 2.376 -12.007 4.005 1.00 0.00 6 SER A O 8
ATOM 7479 N N . GLY A 1 7 ? 2.515 -11.595 1.798 1.00 0.00 7 GLY A N 8
ATOM 7480 C CA . GLY A 1 7 ? 1.673 -10.416 1.876 1.00 0.00 7 GLY A CA 8
ATOM 7481 C C . GLY A 1 7 ? 0.629 -10.375 0.779 1.00 0.00 7 GLY A C 8
ATOM 7482 O O . GLY A 1 7 ? 0.549 -11.284 -0.048 1.00 0.00 7 GLY A O 8
ATOM 7486 N N . LYS A 1 8 ? -0.177 -9.318 0.770 1.00 0.00 8 LYS A N 8
ATOM 7487 C CA . LYS A 1 8 ? -1.223 -9.162 -0.233 1.00 0.00 8 LYS A CA 8
ATOM 7488 C C . LYS A 1 8 ? -0.761 -8.246 -1.362 1.00 0.00 8 LYS A C 8
ATOM 7489 O O . LYS A 1 8 ? 0.189 -7.479 -1.203 1.00 0.00 8 LYS A O 8
ATOM 7508 N N . ILE A 1 9 ? -1.439 -8.331 -2.502 1.00 0.00 9 ILE A N 8
ATOM 7509 C CA . ILE A 1 9 ? -1.099 -7.509 -3.656 1.00 0.00 9 ILE A CA 8
ATOM 7510 C C . ILE A 1 9 ? -2.251 -6.583 -4.030 1.00 0.00 9 ILE A C 8
ATOM 7511 O O . ILE A 1 9 ? -3.351 -7.040 -4.343 1.00 0.00 9 ILE A O 8
ATOM 7527 N N . MET A 1 10 ? -1.991 -5.280 -3.998 1.00 0.00 10 MET A N 8
ATOM 7528 C CA . MET A 1 10 ? -3.007 -4.290 -4.337 1.00 0.00 10 MET A CA 8
ATOM 7529 C C . MET A 1 10 ? -2.446 -3.243 -5.294 1.00 0.00 10 MET A C 8
ATOM 7530 O O . MET A 1 10 ? -1.232 -3.061 -5.388 1.00 0.00 10 MET A O 8
ATOM 7544 N N . ILE A 1 11 ? -3.338 -2.557 -6.001 1.00 0.00 11 ILE A N 8
ATOM 7545 C CA . ILE A 1 11 ? -2.931 -1.527 -6.950 1.00 0.00 11 ILE A CA 8
ATOM 7546 C C . ILE A 1 11 ? -3.519 -0.171 -6.575 1.00 0.00 11 ILE A C 8
ATOM 7547 O O . ILE A 1 11 ? -4.668 -0.079 -6.143 1.00 0.00 11 ILE A O 8
ATOM 7563 N N . ALA A 1 12 ? -2.724 0.880 -6.745 1.00 0.00 12 ALA A N 8
ATOM 7564 C CA . ALA A 1 12 ? -3.167 2.232 -6.429 1.00 0.00 12 ALA A CA 8
ATOM 7565 C C . ALA A 1 12 ? -4.154 2.745 -7.472 1.00 0.00 12 ALA A C 8
ATOM 7566 O O . ALA A 1 12 ? -3.761 3.157 -8.562 1.00 0.00 12 ALA A O 8
ATOM 7573 N N . ALA A 1 13 ? -5.438 2.715 -7.129 1.00 0.00 13 ALA A N 8
ATOM 7574 C CA . ALA A 1 13 ? -6.481 3.178 -8.035 1.00 0.00 13 ALA A CA 8
ATOM 7575 C C . ALA A 1 13 ? -6.274 4.642 -8.410 1.00 0.00 13 ALA A C 8
ATOM 7576 O O . ALA A 1 13 ? -6.779 5.110 -9.431 1.00 0.00 13 ALA A O 8
ATOM 7583 N N . LEU A 1 14 ? -5.528 5.360 -7.578 1.00 0.00 14 LEU A N 8
ATOM 7584 C CA . LEU A 1 14 ? -5.253 6.772 -7.821 1.00 0.00 14 LEU A CA 8
ATOM 7585 C C . LEU A 1 14 ? -3.805 7.111 -7.485 1.00 0.00 14 LEU A C 8
ATOM 7586 O O . LEU A 1 14 ? -3.124 6.355 -6.792 1.00 0.00 14 LEU A O 8
ATOM 7602 N N . ASP A 1 15 ? -3.340 8.254 -7.979 1.00 0.00 15 ASP A N 8
ATOM 7603 C CA . ASP A 1 15 ? -1.973 8.695 -7.729 1.00 0.00 15 ASP A CA 8
ATOM 7604 C C . ASP A 1 15 ? -1.873 9.423 -6.392 1.00 0.00 15 ASP A C 8
ATOM 7605 O O . ASP A 1 15 ? -2.257 10.588 -6.278 1.00 0.00 15 ASP A O 8
ATOM 7614 N N . TYR A 1 16 ? -1.358 8.730 -5.383 1.00 0.00 16 TYR A N 8
ATOM 7615 C CA . TYR A 1 16 ? -1.211 9.309 -4.054 1.00 0.00 16 TYR A CA 8
ATOM 7616 C C . TYR A 1 16 ? 0.170 9.934 -3.881 1.00 0.00 16 TYR A C 8
ATOM 7617 O O . TYR A 1 16 ? 1.181 9.233 -3.847 1.00 0.00 16 TYR A O 8
ATOM 7635 N N . ASP A 1 17 ? 0.203 11.258 -3.772 1.00 0.00 17 ASP A N 8
ATOM 7636 C CA . ASP A 1 17 ? 1.458 11.980 -3.601 1.00 0.00 17 ASP A CA 8
ATOM 7637 C C . ASP A 1 17 ? 1.522 12.642 -2.228 1.00 0.00 17 ASP A C 8
ATOM 7638 O O . ASP A 1 17 ? 1.387 13.858 -2.092 1.00 0.00 17 ASP A O 8
ATOM 7647 N N . PRO A 1 18 ? 1.730 11.824 -1.186 1.00 0.00 18 PRO A N 8
ATOM 7648 C CA . PRO A 1 18 ? 1.816 12.309 0.195 1.00 0.00 18 PRO A CA 8
ATOM 7649 C C . PRO A 1 18 ? 3.084 13.116 0.449 1.00 0.00 18 PRO A C 8
ATOM 7650 O O . PRO A 1 18 ? 3.181 13.844 1.436 1.00 0.00 18 PRO A O 8
ATOM 7661 N N . GLY A 1 19 ? 4.055 12.983 -0.450 1.00 0.00 19 GLY A N 8
ATOM 7662 C CA . GLY A 1 19 ? 5.304 13.707 -0.305 1.00 0.00 19 GLY A CA 8
ATOM 7663 C C . GLY A 1 19 ? 6.462 12.798 0.057 1.00 0.00 19 GLY A C 8
ATOM 7664 O O . GLY A 1 19 ? 6.295 11.838 0.809 1.00 0.00 19 GLY A O 8
ATOM 7668 N N . ASP A 1 20 ? 7.639 13.100 -0.481 1.00 0.00 20 ASP A N 8
ATOM 7669 C CA . ASP A 1 20 ? 8.830 12.302 -0.212 1.00 0.00 20 ASP A CA 8
ATOM 7670 C C . ASP A 1 20 ? 9.243 12.419 1.252 1.00 0.00 20 ASP A C 8
ATOM 7671 O O . ASP A 1 20 ? 9.804 11.487 1.826 1.00 0.00 20 ASP A O 8
ATOM 7680 N N . GLY A 1 21 ? 8.961 13.573 1.851 1.00 0.00 21 GLY A N 8
ATOM 7681 C CA . GLY A 1 21 ? 9.311 13.791 3.242 1.00 0.00 21 GLY A CA 8
ATOM 7682 C C . GLY A 1 21 ? 8.094 13.854 4.144 1.00 0.00 21 GLY A C 8
ATOM 7683 O O . GLY A 1 21 ? 7.065 14.416 3.769 1.00 0.00 21 GLY A O 8
ATOM 7687 N N . GLN A 1 22 ? 8.210 13.273 5.334 1.00 0.00 22 GLN A N 8
ATOM 7688 C CA . GLN A 1 22 ? 7.109 13.263 6.289 1.00 0.00 22 GLN A CA 8
ATOM 7689 C C . GLN A 1 22 ? 6.860 14.661 6.847 1.00 0.00 22 GLN A C 8
ATOM 7690 O O . GLN A 1 22 ? 7.614 15.594 6.570 1.00 0.00 22 GLN A O 8
ATOM 7704 N N . MET A 1 23 ? 5.797 14.798 7.633 1.00 0.00 23 MET A N 8
ATOM 7705 C CA . MET A 1 23 ? 5.450 16.082 8.230 1.00 0.00 23 MET A CA 8
ATOM 7706 C C . MET A 1 23 ? 5.798 16.104 9.715 1.00 0.00 23 MET A C 8
ATOM 7707 O O . MET A 1 23 ? 5.712 15.083 10.397 1.00 0.00 23 MET A O 8
ATOM 7721 N N . GLY A 1 24 ? 6.192 17.273 10.210 1.00 0.00 24 GLY A N 8
ATOM 7722 C CA . GLY A 1 24 ? 6.548 17.405 11.610 1.00 0.00 24 GLY A CA 8
ATOM 7723 C C . GLY A 1 24 ? 7.835 16.680 11.952 1.00 0.00 24 GLY A C 8
ATOM 7724 O O . GLY A 1 24 ? 7.811 15.530 12.388 1.00 0.00 24 GLY A O 8
ATOM 7728 N N . GLY A 1 25 ? 8.963 17.355 11.752 1.00 0.00 25 GLY A N 8
ATOM 7729 C CA . GLY A 1 25 ? 10.250 16.752 12.045 1.00 0.00 25 GLY A CA 8
ATOM 7730 C C . GLY A 1 25 ? 10.999 16.346 10.792 1.00 0.00 25 GLY A C 8
ATOM 7731 O O . GLY A 1 25 ? 10.858 16.978 9.745 1.00 0.00 25 GLY A O 8
ATOM 7735 N N . GLN A 1 26 ? 11.800 15.290 10.898 1.00 0.00 26 GLN A N 8
ATOM 7736 C CA . GLN A 1 26 ? 12.576 14.803 9.764 1.00 0.00 26 GLN A CA 8
ATOM 7737 C C . GLN A 1 26 ? 12.604 13.279 9.737 1.00 0.00 26 GLN A C 8
ATOM 7738 O O . GLN A 1 26 ? 12.806 12.633 10.765 1.00 0.00 26 GLN A O 8
ATOM 7752 N N . GLY A 1 27 ? 12.398 12.708 8.554 1.00 0.00 27 GLY A N 8
ATOM 7753 C CA . GLY A 1 27 ? 12.403 11.263 8.416 1.00 0.00 27 GLY A CA 8
ATOM 7754 C C . GLY A 1 27 ? 11.587 10.792 7.229 1.00 0.00 27 GLY A C 8
ATOM 7755 O O . GLY A 1 27 ? 11.506 11.478 6.209 1.00 0.00 27 GLY A O 8
ATOM 7759 N N . LYS A 1 28 ? 10.983 9.616 7.358 1.00 0.00 28 LYS A N 8
ATOM 7760 C CA . LYS A 1 28 ? 10.169 9.051 6.288 1.00 0.00 28 LYS A CA 8
ATOM 7761 C C . LYS A 1 28 ? 8.699 9.003 6.689 1.00 0.00 28 LYS A C 8
ATOM 7762 O O . LYS A 1 28 ? 8.370 8.929 7.873 1.00 0.00 28 LYS A O 8
ATOM 7781 N N . GLY A 1 29 ? 7.816 9.044 5.695 1.00 0.00 29 GLY A N 8
ATOM 7782 C CA . GLY A 1 29 ? 6.391 9.002 5.966 1.00 0.00 29 GLY A CA 8
ATOM 7783 C C . GLY A 1 29 ? 5.659 8.024 5.069 1.00 0.00 29 GLY A C 8
ATOM 7784 O O . GLY A 1 29 ? 6.156 6.933 4.793 1.00 0.00 29 GLY A O 8
ATOM 7788 N N . ARG A 1 30 ? 4.472 8.415 4.615 1.00 0.00 30 ARG A N 8
ATOM 7789 C CA . ARG A 1 30 ? 3.669 7.563 3.746 1.00 0.00 30 ARG A CA 8
ATOM 7790 C C . ARG A 1 30 ? 4.385 7.306 2.423 1.00 0.00 30 ARG A C 8
ATOM 7791 O O . ARG A 1 30 ? 5.330 8.012 2.069 1.00 0.00 30 ARG A O 8
ATOM 7812 N N . LEU A 1 31 ? 3.928 6.292 1.697 1.00 0.00 31 LEU A N 8
ATOM 7813 C CA . LEU A 1 31 ? 4.524 5.941 0.413 1.00 0.00 31 LEU A CA 8
ATOM 7814 C C . LEU A 1 31 ? 3.699 6.500 -0.742 1.00 0.00 31 LEU A C 8
ATOM 7815 O O . LEU A 1 31 ? 2.477 6.362 -0.768 1.00 0.00 31 LEU A O 8
ATOM 7831 N N . ALA A 1 32 ? 4.377 7.129 -1.696 1.00 0.00 32 ALA A N 8
ATOM 7832 C CA . AL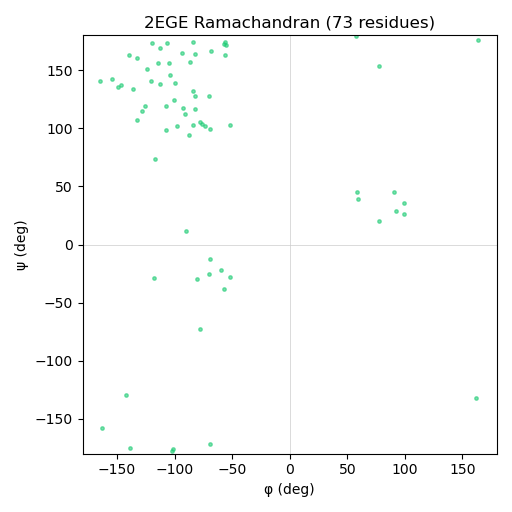A A 1 32 ? 3.707 7.705 -2.856 1.00 0.00 32 ALA A CA 8
ATOM 7833 C C . ALA A 1 32 ? 3.354 6.628 -3.876 1.00 0.00 32 ALA A C 8
ATOM 7834 O O . ALA A 1 32 ? 4.231 5.935 -4.393 1.00 0.00 32 ALA A O 8
ATOM 7841 N N . LEU A 1 33 ? 2.064 6.492 -4.163 1.00 0.00 33 LEU A N 8
ATOM 7842 C CA . LEU A 1 33 ? 1.593 5.499 -5.122 1.00 0.00 33 LEU A CA 8
ATOM 7843 C C . LEU A 1 33 ? 1.139 6.164 -6.417 1.00 0.00 33 LEU A C 8
ATOM 7844 O O . LEU A 1 33 ? 0.772 7.339 -6.427 1.00 0.00 33 LEU A O 8
ATOM 7860 N N . ARG A 1 34 ? 1.165 5.405 -7.507 1.00 0.00 34 ARG A N 8
ATOM 7861 C CA . ARG A 1 34 ? 0.755 5.921 -8.808 1.00 0.00 34 ARG A CA 8
ATOM 7862 C C . ARG A 1 34 ? -0.345 5.054 -9.414 1.00 0.00 34 ARG A C 8
ATOM 7863 O O . ARG A 1 34 ? -0.418 3.854 -9.152 1.00 0.00 34 ARG A O 8
ATOM 7884 N N . ALA A 1 35 ? -1.197 5.671 -10.226 1.00 0.00 35 ALA A N 8
ATOM 7885 C CA . ALA A 1 35 ? -2.292 4.957 -10.870 1.00 0.00 35 ALA A CA 8
ATOM 7886 C C . ALA A 1 35 ? -1.786 3.710 -11.588 1.00 0.00 35 ALA A C 8
ATOM 7887 O O . ALA A 1 35 ? -1.208 3.797 -12.671 1.00 0.00 35 ALA A O 8
ATOM 7894 N N . GLY A 1 36 ? -2.007 2.550 -10.978 1.00 0.00 36 GLY A N 8
ATOM 7895 C CA . GLY A 1 36 ? -1.567 1.302 -11.573 1.00 0.00 36 GLY A CA 8
ATOM 7896 C C . GLY A 1 36 ? -0.269 0.800 -10.973 1.00 0.00 36 GLY A C 8
ATOM 7897 O O . GLY A 1 36 ? 0.483 0.072 -11.622 1.00 0.00 36 GLY A O 8
ATOM 7901 N N . ASP A 1 37 ? -0.004 1.189 -9.731 1.00 0.00 37 ASP A N 8
ATOM 7902 C CA . ASP A 1 37 ? 1.213 0.774 -9.042 1.00 0.00 37 ASP A CA 8
ATOM 7903 C C . ASP A 1 37 ? 0.944 -0.428 -8.141 1.00 0.00 37 ASP A C 8
ATOM 7904 O O . ASP A 1 37 ? 0.392 -0.287 -7.049 1.00 0.00 37 ASP A O 8
ATOM 7913 N N . VAL A 1 38 ? 1.337 -1.609 -8.606 1.00 0.00 38 VAL A N 8
ATOM 7914 C CA . VAL A 1 38 ? 1.139 -2.836 -7.842 1.00 0.00 38 VAL A CA 8
ATOM 7915 C C . VAL A 1 38 ? 2.036 -2.867 -6.610 1.00 0.00 38 VAL A C 8
ATOM 7916 O O . VAL A 1 38 ? 3.220 -3.193 -6.699 1.00 0.00 38 VAL A O 8
ATOM 7929 N N . VAL A 1 39 ? 1.465 -2.526 -5.459 1.00 0.00 39 VAL A N 8
ATOM 7930 C CA . VAL A 1 39 ? 2.212 -2.517 -4.208 1.00 0.00 39 VAL A CA 8
ATOM 7931 C C . VAL A 1 39 ? 1.850 -3.718 -3.342 1.00 0.00 39 VAL A C 8
ATOM 7932 O O . VAL A 1 39 ? 0.701 -4.158 -3.323 1.00 0.00 39 VAL A O 8
ATOM 7945 N N . MET A 1 40 ? 2.838 -4.244 -2.625 1.00 0.00 40 MET A N 8
ATOM 7946 C CA . MET A 1 40 ? 2.622 -5.394 -1.755 1.00 0.00 40 MET A CA 8
ATOM 7947 C C . MET A 1 40 ? 2.467 -4.955 -0.302 1.00 0.00 40 MET A C 8
ATOM 7948 O O . MET A 1 40 ? 3.306 -4.228 0.230 1.00 0.00 40 MET A O 8
ATOM 7962 N N . VAL A 1 41 ? 1.389 -5.402 0.334 1.00 0.00 41 VAL A N 8
ATOM 7963 C CA . VAL A 1 41 ? 1.125 -5.056 1.725 1.00 0.00 41 VAL A CA 8
ATOM 7964 C C . VAL A 1 41 ? 1.284 -6.270 2.633 1.00 0.00 41 VAL A C 8
ATOM 7965 O O . VAL A 1 41 ? 1.469 -7.392 2.161 1.00 0.00 41 VAL A O 8
ATOM 7978 N N . TYR A 1 42 ? 1.211 -6.039 3.939 1.00 0.00 42 TYR A N 8
ATOM 7979 C CA . TYR A 1 42 ? 1.350 -7.114 4.915 1.00 0.00 42 TYR A CA 8
ATOM 7980 C C . TYR A 1 42 ? 0.470 -6.858 6.135 1.00 0.00 42 TYR A C 8
ATOM 7981 O O . TYR A 1 42 ? 0.340 -5.724 6.594 1.00 0.00 42 TYR A O 8
ATOM 7999 N N . GLY A 1 43 ? -0.131 -7.923 6.656 1.00 0.00 43 GLY A N 8
ATOM 8000 C CA . GLY A 1 43 ? -0.991 -7.795 7.819 1.00 0.00 43 GLY A CA 8
ATOM 8001 C C . GLY A 1 43 ? -2.099 -6.783 7.612 1.00 0.00 43 GLY A C 8
ATOM 8002 O O . GLY A 1 43 ? -2.231 -6.184 6.544 1.00 0.00 43 GLY A O 8
ATOM 8006 N N . PRO A 1 44 ? -2.923 -6.580 8.651 1.00 0.00 44 PRO A N 8
ATOM 8007 C CA . PRO A 1 44 ? -4.041 -5.634 8.602 1.00 0.00 44 PRO A CA 8
ATOM 8008 C C . PRO A 1 44 ? -3.572 -4.183 8.565 1.00 0.00 44 PRO A C 8
ATOM 8009 O O . PRO A 1 44 ? -2.382 -3.910 8.411 1.00 0.00 44 PRO A O 8
ATOM 8020 N N . MET A 1 45 ? -4.515 -3.258 8.708 1.00 0.00 45 MET A N 8
ATOM 8021 C CA . MET A 1 45 ? -4.197 -1.834 8.692 1.00 0.00 45 MET A CA 8
ATOM 8022 C C . MET A 1 45 ? -4.225 -1.256 10.103 1.00 0.00 45 MET A C 8
ATOM 8023 O O . MET A 1 45 ? -4.523 -1.961 11.068 1.00 0.00 45 MET A O 8
ATOM 8037 N N . ASP A 1 46 ? -3.913 0.030 10.217 1.00 0.00 46 ASP A N 8
ATOM 8038 C CA . ASP A 1 46 ? -3.904 0.704 11.510 1.00 0.00 46 ASP A CA 8
ATOM 8039 C C . ASP A 1 46 ? -5.280 1.277 11.835 1.00 0.00 46 ASP A C 8
ATOM 8040 O O . ASP A 1 46 ? -6.255 1.011 11.132 1.00 0.00 46 ASP A O 8
ATOM 8049 N N . ASP A 1 47 ? -5.351 2.063 12.903 1.00 0.00 47 ASP A N 8
ATOM 8050 C CA . ASP A 1 47 ? -6.608 2.673 13.321 1.00 0.00 47 ASP A CA 8
ATOM 8051 C C . ASP A 1 47 ? -7.077 3.705 12.299 1.00 0.00 47 ASP A C 8
ATOM 8052 O O . ASP A 1 47 ? -8.276 3.876 12.083 1.00 0.00 47 ASP A O 8
ATOM 8061 N N . GLN A 1 48 ? -6.123 4.389 11.676 1.00 0.00 48 GLN A N 8
ATOM 8062 C CA . GLN A 1 48 ? -6.439 5.404 10.679 1.00 0.00 48 GLN A CA 8
ATOM 8063 C C . GLN A 1 48 ? -6.913 4.762 9.379 1.00 0.00 48 GLN A C 8
ATOM 8064 O O . GLN A 1 48 ? -7.653 5.371 8.608 1.00 0.00 48 GLN A O 8
ATOM 8078 N N . GLY A 1 49 ? -6.481 3.527 9.143 1.00 0.00 49 GLY A N 8
ATOM 8079 C CA . GLY A 1 49 ? -6.871 2.823 7.935 1.00 0.00 49 GLY A CA 8
ATOM 8080 C C . GLY A 1 49 ? -5.759 2.779 6.905 1.00 0.00 49 GLY A C 8
ATOM 8081 O O . GLY A 1 49 ? -6.006 2.929 5.708 1.00 0.00 49 GLY A O 8
ATOM 8085 N N . PHE A 1 50 ? -4.531 2.575 7.371 1.00 0.00 50 PHE A N 8
ATOM 8086 C CA . PHE A 1 50 ? -3.377 2.514 6.482 1.00 0.00 50 PHE A CA 8
ATOM 8087 C C . PHE A 1 50 ? -2.723 1.137 6.532 1.00 0.00 50 PHE A C 8
ATOM 8088 O O . PHE A 1 50 ? -2.610 0.530 7.598 1.00 0.00 50 PHE A O 8
ATOM 8105 N N . TYR A 1 51 ? -2.295 0.649 5.373 1.00 0.00 51 TYR A N 8
ATOM 8106 C CA . TYR A 1 51 ? -1.655 -0.658 5.284 1.00 0.00 51 TYR A CA 8
ATOM 8107 C C . TYR A 1 51 ? -0.135 -0.523 5.296 1.00 0.00 51 TYR A C 8
ATOM 8108 O O . TYR A 1 51 ? 0.406 0.548 5.022 1.00 0.00 51 TYR A O 8
ATOM 8126 N N . TYR A 1 52 ? 0.547 -1.617 5.615 1.00 0.00 52 TYR A N 8
ATOM 8127 C CA . TYR A 1 52 ? 2.004 -1.622 5.664 1.00 0.00 52 TYR A CA 8
ATOM 8128 C C . TYR A 1 52 ? 2.588 -2.361 4.464 1.00 0.00 52 TYR A C 8
ATOM 8129 O O . TYR A 1 52 ? 2.634 -3.590 4.439 1.00 0.00 52 TYR A O 8
ATOM 8147 N N . GLY A 1 53 ? 3.034 -1.600 3.469 1.00 0.00 53 GLY A N 8
ATOM 8148 C CA . GLY A 1 53 ? 3.609 -2.197 2.278 1.00 0.00 53 GLY A CA 8
ATOM 8149 C C . GLY A 1 53 ? 4.804 -1.422 1.760 1.00 0.00 53 GLY A C 8
ATOM 8150 O O . GLY A 1 53 ? 5.271 -0.485 2.406 1.00 0.00 53 GLY A O 8
ATOM 8154 N N . GLU A 1 54 ? 5.301 -1.815 0.591 1.00 0.00 54 GLU A N 8
ATOM 8155 C CA . GLU A 1 54 ? 6.451 -1.151 -0.012 1.00 0.00 54 GLU A CA 8
ATOM 8156 C C . GLU A 1 54 ? 6.363 -1.186 -1.535 1.00 0.00 54 GLU A C 8
ATOM 8157 O O . GLU A 1 54 ? 5.958 -2.191 -2.122 1.00 0.00 54 GLU A O 8
ATOM 8169 N N . LEU A 1 55 ? 6.744 -0.083 -2.169 1.00 0.00 55 LEU A N 8
ATOM 8170 C CA . LEU A 1 55 ? 6.708 0.014 -3.624 1.00 0.00 55 LEU A CA 8
ATOM 8171 C C . LEU A 1 55 ? 7.986 0.653 -4.159 1.00 0.00 55 LEU A C 8
ATOM 8172 O O . LEU A 1 55 ? 8.309 1.792 -3.826 1.00 0.00 55 LEU A O 8
ATOM 8188 N N . GLY A 1 56 ? 8.708 -0.090 -4.993 1.00 0.00 56 GLY A N 8
ATOM 8189 C CA . GLY A 1 56 ? 9.941 0.421 -5.562 1.00 0.00 56 GLY A CA 8
ATOM 8190 C C . GLY A 1 56 ? 11.147 0.126 -4.692 1.00 0.00 56 GLY A C 8
ATOM 8191 O O . GLY A 1 56 ? 12.288 0.270 -5.131 1.00 0.00 56 GLY A O 8
ATOM 8195 N N . GLY A 1 57 ? 10.895 -0.286 -3.454 1.00 0.00 57 GLY A N 8
ATOM 8196 C CA . GLY A 1 57 ? 11.980 -0.593 -2.539 1.00 0.00 57 GLY A CA 8
ATOM 8197 C C . GLY A 1 57 ? 11.939 0.256 -1.285 1.00 0.00 57 GLY A C 8
ATOM 8198 O O . GLY A 1 57 ? 12.926 0.347 -0.555 1.00 0.00 57 GLY A O 8
ATOM 8202 N N . HIS A 1 58 ? 10.793 0.882 -1.033 1.00 0.00 58 HIS A N 8
ATOM 8203 C CA . HIS A 1 58 ? 10.627 1.730 0.142 1.00 0.00 58 HIS A CA 8
ATOM 8204 C C . HIS A 1 58 ? 9.387 1.326 0.933 1.00 0.00 58 HIS A C 8
ATOM 8205 O O . HIS A 1 58 ? 8.284 1.266 0.388 1.00 0.00 58 HIS A O 8
ATOM 8219 N N . ARG A 1 59 ? 9.574 1.051 2.220 1.00 0.00 59 ARG A N 8
ATOM 8220 C CA . ARG A 1 59 ? 8.471 0.651 3.084 1.00 0.00 59 ARG A CA 8
ATOM 8221 C C . ARG A 1 59 ? 7.796 1.871 3.704 1.00 0.00 59 ARG A C 8
ATOM 8222 O O . ARG A 1 59 ? 8.404 2.934 3.826 1.00 0.00 59 ARG A O 8
ATOM 8243 N N . GLY A 1 60 ? 6.536 1.710 4.095 1.00 0.00 60 GLY A N 8
ATOM 8244 C CA . GLY A 1 60 ? 5.800 2.806 4.697 1.00 0.00 60 GLY A CA 8
ATOM 8245 C C . GLY A 1 60 ? 4.310 2.534 4.770 1.00 0.00 60 GLY A C 8
ATOM 8246 O O . GLY A 1 60 ? 3.845 1.470 4.358 1.00 0.00 60 GLY A O 8
ATOM 8250 N N . LEU A 1 61 ? 3.560 3.495 5.296 1.00 0.00 61 LEU A N 8
ATOM 8251 C CA . LEU A 1 61 ? 2.113 3.354 5.423 1.00 0.00 61 LEU A CA 8
ATOM 8252 C C . LEU A 1 61 ? 1.408 3.808 4.150 1.00 0.00 61 LEU A C 8
ATOM 8253 O O . LEU A 1 61 ? 1.633 4.917 3.665 1.00 0.00 61 LEU A O 8
ATOM 8269 N N . VAL A 1 62 ? 0.550 2.945 3.614 1.00 0.00 62 VAL A N 8
ATOM 8270 C CA . VAL A 1 62 ? -0.191 3.259 2.399 1.00 0.00 62 VAL A CA 8
ATOM 8271 C C . VAL A 1 62 ? -1.688 3.351 2.676 1.00 0.00 62 VAL A C 8
ATOM 8272 O O . VAL A 1 62 ? -2.202 2.778 3.637 1.00 0.00 62 VAL A O 8
ATOM 8285 N N . PRO A 1 63 ? -2.405 4.090 1.817 1.00 0.00 63 PRO A N 8
ATOM 8286 C CA . PRO A 1 63 ? -3.853 4.275 1.948 1.00 0.00 63 PRO A CA 8
ATOM 8287 C C . PRO A 1 63 ? -4.629 2.997 1.650 1.00 0.00 63 PRO A C 8
ATOM 8288 O O . PRO A 1 63 ? -4.441 2.374 0.605 1.00 0.00 63 PRO A O 8
ATOM 8299 N N . ALA A 1 64 ? -5.504 2.612 2.574 1.00 0.00 64 ALA A N 8
ATOM 8300 C CA . ALA A 1 64 ? -6.310 1.409 2.408 1.00 0.00 64 ALA A CA 8
ATOM 8301 C C . ALA A 1 64 ? -7.621 1.721 1.693 1.00 0.00 64 ALA A C 8
ATOM 8302 O O . ALA A 1 64 ? -8.519 0.882 1.627 1.00 0.00 64 ALA A O 8
ATOM 8309 N N . HIS A 1 65 ? -7.723 2.934 1.158 1.00 0.00 65 HIS A N 8
ATOM 8310 C CA . HIS A 1 65 ? -8.925 3.357 0.448 1.00 0.00 65 HIS A CA 8
ATOM 8311 C C . HIS A 1 65 ? -8.615 3.651 -1.017 1.00 0.00 65 HIS A C 8
ATOM 8312 O O . HIS A 1 65 ? -9.486 3.542 -1.881 1.00 0.00 65 HIS A O 8
ATOM 8326 N N . LEU A 1 66 ? -7.369 4.024 -1.290 1.00 0.00 66 LEU A N 8
ATOM 8327 C CA . LEU A 1 66 ? -6.944 4.335 -2.650 1.00 0.00 66 LEU A CA 8
ATOM 8328 C C . LEU A 1 66 ? -6.579 3.063 -3.410 1.00 0.00 66 LEU A C 8
ATOM 8329 O O . LEU A 1 66 ? -6.688 3.007 -4.635 1.00 0.00 66 LEU A O 8
ATOM 8345 N N . LEU A 1 67 ? -6.146 2.045 -2.675 1.00 0.00 67 LEU A N 8
ATOM 8346 C CA . LEU A 1 67 ? -5.767 0.772 -3.279 1.00 0.00 67 LEU A CA 8
ATOM 8347 C C . LEU A 1 67 ? -6.992 0.032 -3.804 1.00 0.00 67 LEU A C 8
ATOM 8348 O O . LEU A 1 67 ? -8.127 0.380 -3.478 1.00 0.00 67 LEU A O 8
ATOM 8364 N N . ASP A 1 68 ? -6.755 -0.991 -4.617 1.00 0.00 68 ASP A N 8
ATOM 8365 C CA . ASP A 1 68 ? -7.840 -1.783 -5.186 1.00 0.00 68 ASP A CA 8
ATOM 8366 C C . ASP A 1 68 ? -7.529 -3.274 -5.096 1.00 0.00 68 ASP A C 8
ATOM 8367 O O . ASP A 1 68 ? -6.415 -3.706 -5.394 1.00 0.00 68 ASP A O 8
ATOM 8376 N N . HIS A 1 69 ? -8.520 -4.056 -4.681 1.00 0.00 69 HIS A N 8
ATOM 8377 C CA . HIS A 1 69 ? -8.352 -5.499 -4.551 1.00 0.00 69 HIS A CA 8
ATOM 8378 C C . HIS A 1 69 ? -8.415 -6.179 -5.915 1.00 0.00 69 HIS A C 8
ATOM 8379 O O . HIS A 1 69 ? -9.492 -6.345 -6.487 1.00 0.00 69 HIS A O 8
ATOM 8393 N N . MET A 1 70 ? -7.254 -6.568 -6.431 1.00 0.00 70 MET A N 8
ATOM 8394 C CA . MET A 1 70 ? -7.177 -7.230 -7.728 1.00 0.00 70 MET A CA 8
ATOM 8395 C C . MET A 1 70 ? -8.072 -8.465 -7.762 1.00 0.00 70 MET A C 8
ATOM 8396 O O . MET A 1 70 ? -8.335 -9.081 -6.729 1.00 0.00 70 MET A O 8
ATOM 8410 N N . SER A 1 71 ? -8.536 -8.822 -8.955 1.00 0.00 71 SER A N 8
ATOM 8411 C CA . SER A 1 71 ? -9.405 -9.981 -9.122 1.00 0.00 71 SER A CA 8
ATOM 8412 C C . SER A 1 71 ? -8.583 -11.254 -9.300 1.00 0.00 71 SER A C 8
ATOM 8413 O O . SER A 1 71 ? -7.385 -11.200 -9.581 1.00 0.00 71 SER A O 8
ATOM 8421 N N . LEU A 1 72 ? -9.236 -12.400 -9.135 1.00 0.00 72 LEU A N 8
ATOM 8422 C CA . LEU A 1 72 ? -8.567 -13.688 -9.277 1.00 0.00 72 LEU A CA 8
ATOM 8423 C C . LEU A 1 72 ? -9.582 -14.808 -9.487 1.00 0.00 72 LEU A C 8
ATOM 8424 O O . LEU A 1 72 ? -10.791 -14.575 -9.472 1.00 0.00 72 LEU A O 8
ATOM 8440 N N . HIS A 1 73 ? -9.081 -16.024 -9.680 1.00 0.00 73 HIS A N 8
ATOM 8441 C CA . HIS A 1 73 ? -9.944 -17.181 -9.890 1.00 0.00 73 HIS A CA 8
ATOM 8442 C C . HIS A 1 73 ? -9.982 -18.064 -8.647 1.00 0.00 73 HIS A C 8
ATOM 8443 O O . HIS A 1 73 ? -10.974 -18.742 -8.384 1.00 0.00 73 HIS A O 8
ATOM 8457 N N . GLY A 1 74 ? -8.893 -18.050 -7.884 1.00 0.00 74 GLY A N 8
ATOM 8458 C CA . GLY A 1 74 ? -8.822 -18.854 -6.677 1.00 0.00 74 GLY A CA 8
ATOM 8459 C C . GLY A 1 74 ? -9.370 -18.129 -5.464 1.00 0.00 74 GLY A C 8
ATOM 8460 O O . GLY A 1 74 ? -10.568 -17.859 -5.382 1.00 0.00 74 GLY A O 8
ATOM 8464 N N . HIS A 1 75 ? -8.491 -17.814 -4.518 1.00 0.00 75 HIS A N 8
ATOM 8465 C CA . HIS A 1 75 ? -8.893 -17.116 -3.302 1.00 0.00 75 HIS A CA 8
ATOM 8466 C C . HIS A 1 75 ? -7.815 -16.133 -2.857 1.00 0.00 75 HIS A C 8
ATOM 8467 O O . HIS A 1 75 ? -6.642 -16.287 -3.200 1.00 0.00 75 HIS A O 8
ATOM 8481 N N . GLY A 1 1 ? 8.698 -25.465 -4.005 1.00 0.00 1 GLY A N 9
ATOM 8482 C CA . GLY A 1 1 ? 7.946 -26.570 -3.441 1.00 0.00 1 GLY A CA 9
ATOM 8483 C C . GLY A 1 1 ? 6.495 -26.213 -3.183 1.00 0.00 1 GLY A C 9
ATOM 8484 O O . GLY A 1 1 ? 5.632 -26.445 -4.029 1.00 0.00 1 GLY A O 9
ATOM 8488 N N . SER A 1 2 ? 6.226 -25.647 -2.011 1.00 0.00 2 SER A N 9
ATOM 8489 C CA . SER A 1 2 ? 4.869 -25.262 -1.642 1.00 0.00 2 SER A CA 9
ATOM 8490 C C . SER A 1 2 ? 4.631 -23.780 -1.916 1.00 0.00 2 SER A C 9
ATOM 8491 O O . SER A 1 2 ? 5.282 -22.917 -1.329 1.00 0.00 2 SER A O 9
ATOM 8499 N N . SER A 1 3 ? 3.693 -23.494 -2.813 1.00 0.00 3 SER A N 9
ATOM 8500 C CA . SER A 1 3 ? 3.370 -22.117 -3.169 1.00 0.00 3 SER A CA 9
ATOM 8501 C C . SER A 1 3 ? 2.673 -21.406 -2.013 1.00 0.00 3 SER A C 9
ATOM 8502 O O . SER A 1 3 ? 1.765 -21.954 -1.389 1.00 0.00 3 SER A O 9
ATOM 8510 N N . GLY A 1 4 ? 3.106 -20.181 -1.733 1.00 0.00 4 GLY A N 9
ATOM 8511 C CA . GLY A 1 4 ? 2.514 -19.414 -0.653 1.00 0.00 4 GLY A CA 9
ATOM 8512 C C . GLY A 1 4 ? 2.695 -17.920 -0.835 1.00 0.00 4 GLY A C 9
ATOM 8513 O O . GLY A 1 4 ? 3.609 -17.479 -1.532 1.00 0.00 4 GLY A O 9
ATOM 8517 N N . SER A 1 5 ? 1.820 -17.138 -0.210 1.00 0.00 5 SER A N 9
ATOM 8518 C CA . SER A 1 5 ? 1.884 -15.685 -0.312 1.00 0.00 5 SER A CA 9
ATOM 8519 C C . SER A 1 5 ? 2.167 -15.057 1.049 1.00 0.00 5 SER A C 9
ATOM 8520 O O . SER A 1 5 ? 1.375 -15.190 1.983 1.00 0.00 5 SER A O 9
ATOM 8528 N N . SER A 1 6 ? 3.301 -14.373 1.154 1.00 0.00 6 SER A N 9
ATOM 8529 C CA . SER A 1 6 ? 3.692 -13.727 2.401 1.00 0.00 6 SER A CA 9
ATOM 8530 C C . SER A 1 6 ? 2.840 -12.489 2.662 1.00 0.00 6 SER A C 9
ATOM 8531 O O . SER A 1 6 ? 2.627 -12.098 3.809 1.00 0.00 6 SER A O 9
ATOM 8539 N N . GLY A 1 7 ? 2.354 -11.875 1.588 1.00 0.00 7 GLY A N 9
ATOM 8540 C CA . GLY A 1 7 ? 1.530 -10.688 1.720 1.00 0.00 7 GLY A CA 9
ATOM 8541 C C . GLY A 1 7 ? 0.481 -10.585 0.631 1.00 0.00 7 GLY A C 9
ATOM 8542 O O . GLY A 1 7 ? 0.400 -11.444 -0.247 1.00 0.00 7 GLY A O 9
ATOM 8546 N N . LYS A 1 8 ? -0.328 -9.533 0.689 1.00 0.00 8 LYS A N 9
ATOM 8547 C CA . LYS A 1 8 ? -1.379 -9.320 -0.300 1.00 0.00 8 LYS A CA 9
ATOM 8548 C C . LYS A 1 8 ? -0.893 -8.412 -1.425 1.00 0.00 8 LYS A C 9
ATOM 8549 O O . LYS A 1 8 ? 0.126 -7.734 -1.290 1.00 0.00 8 LYS A O 9
ATOM 8568 N N . ILE A 1 9 ? -1.627 -8.404 -2.532 1.00 0.00 9 ILE A N 9
ATOM 8569 C CA . ILE A 1 9 ? -1.271 -7.578 -3.678 1.00 0.00 9 ILE A CA 9
ATOM 8570 C C . ILE A 1 9 ? -2.388 -6.597 -4.017 1.00 0.00 9 ILE A C 9
ATOM 8571 O O . ILE A 1 9 ? -3.524 -6.997 -4.270 1.00 0.00 9 ILE A O 9
ATOM 8587 N N . MET A 1 10 ? -2.057 -5.310 -4.022 1.00 0.00 10 MET A N 9
ATOM 8588 C CA . MET A 1 10 ? -3.032 -4.271 -4.333 1.00 0.00 10 MET A CA 9
ATOM 8589 C C . MET A 1 10 ? -2.454 -3.260 -5.319 1.00 0.00 10 MET A C 9
ATOM 8590 O O . MET A 1 10 ? -1.240 -3.194 -5.513 1.00 0.00 10 MET A O 9
ATOM 8604 N N . ILE A 1 11 ? -3.331 -2.476 -5.937 1.00 0.00 11 ILE A N 9
ATOM 8605 C CA . ILE A 1 11 ? -2.906 -1.469 -6.902 1.00 0.00 11 ILE A CA 9
ATOM 8606 C C . ILE A 1 11 ? -3.457 -0.094 -6.539 1.00 0.00 11 ILE A C 9
ATOM 8607 O O . ILE A 1 11 ? -4.600 0.032 -6.102 1.00 0.00 11 ILE A O 9
ATOM 8623 N N . ALA A 1 12 ? -2.636 0.934 -6.726 1.00 0.00 12 ALA A N 9
ATOM 8624 C CA . ALA A 1 12 ? -3.042 2.300 -6.422 1.00 0.00 12 ALA A CA 9
ATOM 8625 C C . ALA A 1 12 ? -4.034 2.821 -7.457 1.00 0.00 12 ALA A C 9
ATOM 8626 O O . ALA A 1 12 ? -3.655 3.162 -8.577 1.00 0.00 12 ALA A O 9
ATOM 8633 N N . ALA A 1 13 ? -5.305 2.878 -7.074 1.00 0.00 13 ALA A N 9
ATOM 8634 C CA . ALA A 1 13 ? -6.351 3.359 -7.968 1.00 0.00 13 ALA A CA 9
ATOM 8635 C C . ALA A 1 13 ? -6.128 4.821 -8.339 1.00 0.00 13 ALA A C 9
ATOM 8636 O O . ALA A 1 13 ? -6.686 5.316 -9.319 1.00 0.00 13 ALA A O 9
ATOM 8643 N N . LEU A 1 14 ? -5.309 5.508 -7.551 1.00 0.00 14 LEU A N 9
ATOM 8644 C CA . LEU A 1 14 ? -5.012 6.915 -7.796 1.00 0.00 14 LEU A CA 9
ATOM 8645 C C . LEU A 1 14 ? -3.541 7.216 -7.527 1.00 0.00 14 LEU A C 9
ATOM 8646 O O . LEU A 1 14 ? -2.851 6.445 -6.860 1.00 0.00 14 LEU A O 9
ATOM 8662 N N . ASP A 1 15 ? -3.068 8.342 -8.048 1.00 0.00 15 ASP A N 9
ATOM 8663 C CA . ASP A 1 15 ? -1.679 8.748 -7.862 1.00 0.00 15 ASP A CA 9
ATOM 8664 C C . ASP A 1 15 ? -1.486 9.413 -6.503 1.00 0.00 15 ASP A C 9
ATOM 8665 O O . ASP A 1 15 ? -1.698 10.617 -6.354 1.00 0.00 15 ASP A O 9
ATOM 8674 N N . TYR A 1 16 ? -1.083 8.622 -5.515 1.00 0.00 16 TYR A N 9
ATOM 8675 C CA . TYR A 1 16 ? -0.864 9.134 -4.167 1.00 0.00 16 TYR A CA 9
ATOM 8676 C C . TYR A 1 16 ? 0.528 9.744 -4.035 1.00 0.00 16 TYR A C 9
ATOM 8677 O O . TYR A 1 16 ? 1.537 9.057 -4.195 1.00 0.00 16 TYR A O 9
ATOM 8695 N N . ASP A 1 17 ? 0.574 11.039 -3.743 1.00 0.00 17 ASP A N 9
ATOM 8696 C CA . ASP A 1 17 ? 1.842 11.744 -3.588 1.00 0.00 17 ASP A CA 9
ATOM 8697 C C . ASP A 1 17 ? 1.912 12.442 -2.233 1.00 0.00 17 ASP A C 9
ATOM 8698 O O . ASP A 1 17 ? 1.800 13.664 -2.131 1.00 0.00 17 ASP A O 9
ATOM 8707 N N . PRO A 1 18 ? 2.102 11.650 -1.168 1.00 0.00 18 PRO A N 9
ATOM 8708 C CA . PRO A 1 18 ? 2.192 12.171 0.200 1.00 0.00 18 PRO A CA 9
ATOM 8709 C C . PRO A 1 18 ? 3.474 12.962 0.436 1.00 0.00 18 PRO A C 9
ATOM 8710 O O . PRO A 1 18 ? 3.579 13.720 1.399 1.00 0.00 18 PRO A O 9
ATOM 8721 N N . GLY A 1 19 ? 4.448 12.779 -0.450 1.00 0.00 19 GLY A N 9
ATOM 8722 C CA . GLY A 1 19 ? 5.711 13.483 -0.320 1.00 0.00 19 GLY A CA 9
ATOM 8723 C C . GLY A 1 19 ? 5.530 14.984 -0.214 1.00 0.00 19 GLY A C 9
ATOM 8724 O O . GLY A 1 19 ? 6.354 15.675 0.386 1.00 0.00 19 GLY A O 9
ATOM 8728 N N . ASP A 1 20 ? 4.449 15.491 -0.798 1.00 0.00 20 ASP A N 9
ATOM 8729 C CA . ASP A 1 20 ? 4.163 16.920 -0.766 1.00 0.00 20 ASP A CA 9
ATOM 8730 C C . ASP A 1 20 ? 4.195 17.450 0.664 1.00 0.00 20 ASP A C 9
ATOM 8731 O O . ASP A 1 20 ? 4.555 18.603 0.902 1.00 0.00 20 ASP A O 9
ATOM 8740 N N . GLY A 1 21 ? 3.816 16.600 1.613 1.00 0.00 21 GLY A N 9
ATOM 8741 C CA . GLY A 1 21 ? 3.808 17.002 3.008 1.00 0.00 21 GLY A CA 9
ATOM 8742 C C . GLY A 1 21 ? 4.347 15.922 3.925 1.00 0.00 21 GLY A C 9
ATOM 8743 O O . GLY A 1 21 ? 3.913 15.799 5.070 1.00 0.00 21 GLY A O 9
ATOM 8747 N N . GLN A 1 22 ? 5.292 15.136 3.420 1.00 0.00 22 GLN A N 9
ATOM 8748 C CA . GLN A 1 22 ? 5.888 14.059 4.202 1.00 0.00 22 GLN A CA 9
ATOM 8749 C C . GLN A 1 22 ? 6.393 14.577 5.545 1.00 0.00 22 GLN A C 9
ATOM 8750 O O . GLN A 1 22 ? 6.400 13.850 6.538 1.00 0.00 22 GLN A O 9
ATOM 8764 N N . MET A 1 23 ? 6.815 15.837 5.567 1.00 0.00 23 MET A N 9
ATOM 8765 C CA . MET A 1 23 ? 7.321 16.452 6.789 1.00 0.00 23 MET A CA 9
ATOM 8766 C C . MET A 1 23 ? 6.315 16.308 7.927 1.00 0.00 23 MET A C 9
ATOM 8767 O O . MET A 1 23 ? 6.693 16.157 9.088 1.00 0.00 23 MET A O 9
ATOM 8781 N N . GLY A 1 24 ? 5.031 16.356 7.585 1.00 0.00 24 GLY A N 9
ATOM 8782 C CA . GLY A 1 24 ? 3.991 16.230 8.590 1.00 0.00 24 GLY A CA 9
ATOM 8783 C C . GLY A 1 24 ? 4.152 14.985 9.438 1.00 0.00 24 GLY A C 9
ATOM 8784 O O . GLY A 1 24 ? 3.846 13.879 8.995 1.00 0.00 24 GLY A O 9
ATOM 8788 N N . GLY A 1 25 ? 4.638 15.163 10.663 1.00 0.00 25 GLY A N 9
ATOM 8789 C CA . GLY A 1 25 ? 4.833 14.036 11.556 1.00 0.00 25 GLY A CA 9
ATOM 8790 C C . GLY A 1 25 ? 6.169 13.353 11.343 1.00 0.00 25 GLY A C 9
ATOM 8791 O O . GLY A 1 25 ? 6.304 12.500 10.466 1.00 0.00 25 GLY A O 9
ATOM 8795 N N . GLN A 1 26 ? 7.159 13.730 12.147 1.00 0.00 26 GLN A N 9
ATOM 8796 C CA . GLN A 1 26 ? 8.492 13.149 12.040 1.00 0.00 26 GLN A CA 9
ATOM 8797 C C . GLN A 1 26 ? 8.490 11.693 12.496 1.00 0.00 26 GLN A C 9
ATOM 8798 O O . GLN A 1 26 ? 7.556 11.241 13.158 1.00 0.00 26 GLN A O 9
ATOM 8812 N N . GLY A 1 27 ? 9.542 10.964 12.138 1.00 0.00 27 GLY A N 9
ATOM 8813 C CA . GLY A 1 27 ? 9.641 9.567 12.519 1.00 0.00 27 GLY A CA 9
ATOM 8814 C C . GLY A 1 27 ? 9.526 8.632 11.331 1.00 0.00 27 GLY A C 9
ATOM 8815 O O . GLY A 1 27 ? 10.506 8.005 10.928 1.00 0.00 27 GLY A O 9
ATOM 8819 N N . LYS A 1 28 ? 8.326 8.538 10.768 1.00 0.00 28 LYS A N 9
ATOM 8820 C CA . LYS A 1 28 ? 8.085 7.673 9.619 1.00 0.00 28 LYS A CA 9
ATOM 8821 C C . LYS A 1 28 ? 7.062 8.295 8.675 1.00 0.00 28 LYS A C 9
ATOM 8822 O O . LYS A 1 28 ? 6.037 8.816 9.111 1.00 0.00 28 LYS A O 9
ATOM 8841 N N . GLY A 1 29 ? 7.348 8.236 7.377 1.00 0.00 29 GLY A N 9
ATOM 8842 C CA . GLY A 1 29 ? 6.443 8.797 6.392 1.00 0.00 29 GLY A CA 9
ATOM 8843 C C . GLY A 1 29 ? 5.639 7.733 5.671 1.00 0.00 29 GLY A C 9
ATOM 8844 O O . GLY A 1 29 ? 5.690 6.557 6.032 1.00 0.00 29 GLY A O 9
ATOM 8848 N N . ARG A 1 30 ? 4.894 8.146 4.651 1.00 0.00 30 ARG A N 9
ATOM 8849 C CA . ARG A 1 30 ? 4.074 7.219 3.880 1.00 0.00 30 ARG A CA 9
ATOM 8850 C C . ARG A 1 30 ? 4.730 6.897 2.541 1.00 0.00 30 ARG A C 9
ATOM 8851 O O . ARG A 1 30 ? 5.773 7.456 2.198 1.00 0.00 30 ARG A O 9
ATOM 8872 N N . LEU A 1 31 ? 4.114 5.992 1.788 1.00 0.00 31 LEU A N 9
ATOM 8873 C CA . LEU A 1 31 ? 4.638 5.594 0.486 1.00 0.00 31 LEU A CA 9
ATOM 8874 C C . LEU A 1 31 ? 3.841 6.241 -0.642 1.00 0.00 31 LEU A C 9
ATOM 8875 O O . LEU A 1 31 ? 2.612 6.197 -0.652 1.00 0.00 31 LEU A O 9
ATOM 8891 N N . ALA A 1 32 ? 4.551 6.840 -1.593 1.00 0.00 32 ALA A N 9
ATOM 8892 C CA . ALA A 1 32 ? 3.911 7.492 -2.728 1.00 0.00 32 ALA A CA 9
ATOM 8893 C C . ALA A 1 32 ? 3.580 6.485 -3.825 1.00 0.00 32 ALA A C 9
ATOM 8894 O O . ALA A 1 32 ? 4.473 5.972 -4.501 1.00 0.00 32 ALA A O 9
ATOM 8901 N N . LEU A 1 33 ? 2.293 6.205 -3.995 1.00 0.00 33 LEU A N 9
ATOM 8902 C CA . LEU A 1 33 ? 1.843 5.258 -5.010 1.00 0.00 33 LEU A CA 9
ATOM 8903 C C . LEU A 1 33 ? 1.401 5.986 -6.276 1.00 0.00 33 LEU A C 9
ATOM 8904 O O . LEU A 1 33 ? 1.147 7.190 -6.255 1.00 0.00 33 LEU A O 9
ATOM 8920 N N . ARG A 1 34 ? 1.308 5.245 -7.376 1.00 0.00 34 ARG A N 9
ATOM 8921 C CA . ARG A 1 34 ? 0.895 5.820 -8.650 1.00 0.00 34 ARG A CA 9
ATOM 8922 C C . ARG A 1 34 ? -0.237 5.007 -9.271 1.00 0.00 34 ARG A C 9
ATOM 8923 O O . ARG A 1 34 ? -0.404 3.825 -8.970 1.00 0.00 34 ARG A O 9
ATOM 8944 N N . ALA A 1 35 ? -1.012 5.648 -10.140 1.00 0.00 35 ALA A N 9
ATOM 8945 C CA . ALA A 1 35 ? -2.127 4.985 -10.804 1.00 0.00 35 ALA A CA 9
ATOM 8946 C C . ALA A 1 35 ? -1.663 3.726 -11.529 1.00 0.00 35 ALA A C 9
ATOM 8947 O O . ALA A 1 35 ? -1.107 3.797 -12.623 1.00 0.00 35 ALA A O 9
ATOM 8954 N N . GLY A 1 36 ? -1.897 2.572 -10.910 1.00 0.00 36 GLY A N 9
ATOM 8955 C CA . GLY A 1 36 ? -1.496 1.313 -11.510 1.00 0.00 36 GLY A CA 9
ATOM 8956 C C . GLY A 1 36 ? -0.215 0.768 -10.912 1.00 0.00 36 GLY A C 9
ATOM 8957 O O . GLY A 1 36 ? 0.523 0.035 -11.571 1.00 0.00 36 GLY A O 9
ATOM 8961 N N . ASP A 1 37 ? 0.051 1.126 -9.661 1.00 0.00 37 ASP A N 9
ATOM 8962 C CA . ASP A 1 37 ? 1.253 0.667 -8.974 1.00 0.00 37 ASP A CA 9
ATOM 8963 C C . ASP A 1 37 ? 0.949 -0.541 -8.093 1.00 0.00 37 ASP A C 9
ATOM 8964 O O . ASP A 1 37 ? 0.374 -0.406 -7.013 1.00 0.00 37 ASP A O 9
ATOM 8973 N N . VAL A 1 38 ? 1.337 -1.722 -8.563 1.00 0.00 38 VAL A N 9
ATOM 8974 C CA . VAL A 1 38 ? 1.105 -2.954 -7.819 1.00 0.00 38 VAL A CA 9
ATOM 8975 C C . VAL A 1 38 ? 2.010 -3.035 -6.594 1.00 0.00 38 VAL A C 9
ATOM 8976 O O . VAL A 1 38 ? 3.180 -3.404 -6.697 1.00 0.00 38 VAL A O 9
ATOM 8989 N N . VAL A 1 39 ? 1.460 -2.688 -5.435 1.00 0.00 39 VAL A N 9
ATOM 8990 C CA . VAL A 1 39 ? 2.217 -2.722 -4.189 1.00 0.00 39 VAL A CA 9
ATOM 8991 C C . VAL A 1 39 ? 1.807 -3.914 -3.330 1.00 0.00 39 VAL A C 9
ATOM 8992 O O . VAL A 1 39 ? 0.640 -4.303 -3.308 1.00 0.00 39 VAL A O 9
ATOM 9005 N N . MET A 1 40 ? 2.776 -4.488 -2.624 1.00 0.00 40 MET A N 9
ATOM 9006 C CA . MET A 1 40 ? 2.515 -5.634 -1.762 1.00 0.00 40 MET A CA 9
ATOM 9007 C C . MET A 1 40 ? 2.387 -5.201 -0.305 1.00 0.00 40 MET A C 9
ATOM 9008 O O . MET A 1 40 ? 3.287 -4.565 0.246 1.00 0.00 40 MET A O 9
ATOM 9022 N N . VAL A 1 41 ? 1.263 -5.548 0.315 1.00 0.00 41 VAL A N 9
ATOM 9023 C CA . VAL A 1 41 ? 1.018 -5.195 1.708 1.00 0.00 41 VAL A CA 9
ATOM 9024 C C . VAL A 1 41 ? 1.148 -6.414 2.615 1.00 0.00 41 VAL A C 9
ATOM 9025 O O . VAL A 1 41 ? 1.311 -7.539 2.141 1.00 0.00 41 VAL A O 9
ATOM 9038 N N . TYR A 1 42 ? 1.075 -6.183 3.921 1.00 0.00 42 TYR A N 9
ATOM 9039 C CA . TYR A 1 42 ? 1.187 -7.262 4.895 1.00 0.00 42 TYR A CA 9
ATOM 9040 C C . TYR A 1 42 ? 0.275 -7.011 6.092 1.00 0.00 42 TYR A C 9
ATOM 9041 O O . TYR A 1 42 ? 0.170 -5.888 6.582 1.00 0.00 42 TYR A O 9
ATOM 9059 N N . GLY A 1 43 ? -0.382 -8.069 6.559 1.00 0.00 43 GLY A N 9
ATOM 9060 C CA . GLY A 1 43 ? -1.277 -7.944 7.695 1.00 0.00 43 GLY A CA 9
ATOM 9061 C C . GLY A 1 43 ? -2.333 -6.877 7.488 1.00 0.00 43 GLY A C 9
ATOM 9062 O O . GLY A 1 43 ? -2.414 -6.251 6.431 1.00 0.00 43 GLY A O 9
ATOM 9066 N N . PRO A 1 44 ? -3.168 -6.658 8.514 1.00 0.00 44 PRO A N 9
ATOM 9067 C CA . PRO A 1 44 ? -4.241 -5.660 8.462 1.00 0.00 44 PRO A CA 9
ATOM 9068 C C . PRO A 1 44 ? -3.705 -4.232 8.467 1.00 0.00 44 PRO A C 9
ATOM 9069 O O . PRO A 1 44 ? -2.501 -4.011 8.342 1.00 0.00 44 PRO A O 9
ATOM 9080 N N . MET A 1 45 ? -4.607 -3.267 8.611 1.00 0.00 45 MET A N 9
ATOM 9081 C CA . MET A 1 45 ? -4.223 -1.860 8.633 1.00 0.00 45 MET A CA 9
ATOM 9082 C C . MET A 1 45 ? -4.233 -1.317 10.058 1.00 0.00 45 MET A C 9
ATOM 9083 O O . MET A 1 45 ? -4.541 -2.039 11.006 1.00 0.00 45 MET A O 9
ATOM 9097 N N . ASP A 1 46 ? -3.893 -0.040 10.202 1.00 0.00 46 ASP A N 9
ATOM 9098 C CA . ASP A 1 46 ? -3.863 0.600 11.512 1.00 0.00 46 ASP A CA 9
ATOM 9099 C C . ASP A 1 46 ? -5.208 1.245 11.832 1.00 0.00 46 ASP A C 9
ATOM 9100 O O . ASP A 1 46 ? -6.186 1.056 11.108 1.00 0.00 46 ASP A O 9
ATOM 9109 N N . ASP A 1 47 ? -5.250 2.004 12.921 1.00 0.00 47 ASP A N 9
ATOM 9110 C CA . ASP A 1 47 ? -6.475 2.677 13.338 1.00 0.00 47 ASP A CA 9
ATOM 9111 C C . ASP A 1 47 ? -6.873 3.753 12.332 1.00 0.00 47 ASP A C 9
ATOM 9112 O O . ASP A 1 47 ? -8.058 3.987 12.096 1.00 0.00 47 ASP A O 9
ATOM 9121 N N . GLN A 1 48 ? -5.875 4.405 11.745 1.00 0.00 48 GLN A N 9
ATOM 9122 C CA . GLN A 1 48 ? -6.122 5.458 10.767 1.00 0.00 48 GLN A CA 9
ATOM 9123 C C . GLN A 1 48 ? -6.618 4.871 9.450 1.00 0.00 48 GLN A C 9
ATOM 9124 O O . GLN A 1 48 ? -7.316 5.538 8.686 1.00 0.00 48 GLN A O 9
ATOM 9138 N N . GLY A 1 49 ? -6.254 3.619 9.190 1.00 0.00 49 GLY A N 9
ATOM 9139 C CA . GLY A 1 49 ? -6.671 2.964 7.964 1.00 0.00 49 GLY A CA 9
ATOM 9140 C C . GLY A 1 49 ? -5.555 2.884 6.941 1.00 0.00 49 GLY A C 9
ATOM 9141 O O . GLY A 1 49 ? -5.785 3.069 5.745 1.00 0.00 49 GLY A O 9
ATOM 9145 N N . PHE A 1 50 ? -4.343 2.609 7.410 1.00 0.00 50 PHE A N 9
ATOM 9146 C CA . PHE A 1 50 ? -3.186 2.507 6.528 1.00 0.00 50 PHE A CA 9
ATOM 9147 C C . PHE A 1 50 ? -2.597 1.100 6.563 1.00 0.00 50 PHE A C 9
ATOM 9148 O O . PHE A 1 50 ? -2.489 0.487 7.626 1.00 0.00 50 PHE A O 9
ATOM 9165 N N . TYR A 1 51 ? -2.219 0.594 5.395 1.00 0.00 51 TYR A N 9
ATOM 9166 C CA . TYR A 1 51 ? -1.644 -0.742 5.291 1.00 0.00 51 TYR A CA 9
ATOM 9167 C C . TYR A 1 51 ? -0.119 -0.681 5.306 1.00 0.00 51 TYR A C 9
ATOM 9168 O O . TYR A 1 51 ? 0.474 0.364 5.041 1.00 0.00 51 TYR A O 9
ATOM 9186 N N . TYR A 1 52 ? 0.507 -1.810 5.618 1.00 0.00 52 TYR A N 9
ATOM 9187 C CA . TYR A 1 52 ? 1.963 -1.887 5.670 1.00 0.00 52 TYR A CA 9
ATOM 9188 C C . TYR A 1 52 ? 2.512 -2.649 4.468 1.00 0.00 52 TYR A C 9
ATOM 9189 O O . TYR A 1 52 ? 2.484 -3.878 4.433 1.00 0.00 52 TYR A O 9
ATOM 9207 N N . GLY A 1 53 ? 3.011 -1.908 3.484 1.00 0.00 53 GLY A N 9
ATOM 9208 C CA . GLY A 1 53 ? 3.560 -2.529 2.293 1.00 0.00 53 GLY A CA 9
ATOM 9209 C C . GLY A 1 53 ? 4.830 -1.851 1.818 1.00 0.00 53 GLY A C 9
ATOM 9210 O O . GLY A 1 53 ? 5.379 -0.995 2.510 1.00 0.00 53 GLY A O 9
ATOM 9214 N N . GLU A 1 54 ? 5.298 -2.237 0.635 1.00 0.00 54 GLU A N 9
ATOM 9215 C CA . GLU A 1 54 ? 6.513 -1.661 0.071 1.00 0.00 54 GLU A CA 9
ATOM 9216 C C . GLU A 1 54 ? 6.452 -1.649 -1.454 1.00 0.00 54 GLU A C 9
ATOM 9217 O O . GLU A 1 54 ? 6.049 -2.631 -2.078 1.00 0.00 54 GLU A O 9
ATOM 9229 N N . LEU A 1 55 ? 6.855 -0.531 -2.048 1.00 0.00 55 LEU A N 9
ATOM 9230 C CA . LEU A 1 55 ? 6.847 -0.390 -3.500 1.00 0.00 55 LEU A CA 9
ATOM 9231 C C . LEU A 1 55 ? 8.163 0.197 -3.997 1.00 0.00 55 LEU A C 9
ATOM 9232 O O . LEU A 1 55 ? 8.492 1.347 -3.707 1.00 0.00 55 LEU A O 9
ATOM 9248 N N . GLY A 1 56 ? 8.914 -0.600 -4.752 1.00 0.00 56 GLY A N 9
ATOM 9249 C CA . GLY A 1 56 ? 10.185 -0.142 -5.280 1.00 0.00 56 GLY A CA 9
ATOM 9250 C C . GLY A 1 56 ? 11.238 0.016 -4.201 1.00 0.00 56 GLY A C 9
ATOM 9251 O O . GLY A 1 56 ? 11.855 1.073 -4.075 1.00 0.00 56 GLY A O 9
ATOM 9255 N N . GLY A 1 57 ? 11.444 -1.038 -3.417 1.00 0.00 57 GLY A N 9
ATOM 9256 C CA . GLY A 1 57 ? 12.428 -0.990 -2.352 1.00 0.00 57 GLY A CA 9
ATOM 9257 C C . GLY A 1 57 ? 12.142 0.107 -1.346 1.00 0.00 57 GLY A C 9
ATOM 9258 O O . GLY A 1 57 ? 13.041 0.560 -0.637 1.00 0.00 57 GLY A O 9
ATOM 9262 N N . HIS A 1 58 ? 10.886 0.538 -1.285 1.00 0.00 58 HIS A N 9
ATOM 9263 C CA . HIS A 1 58 ? 10.483 1.591 -0.359 1.00 0.00 58 HIS A CA 9
ATOM 9264 C C . HIS A 1 58 ? 9.313 1.135 0.507 1.00 0.00 58 HIS A C 9
ATOM 9265 O O . HIS A 1 58 ? 8.199 0.953 0.016 1.00 0.00 58 HIS A O 9
ATOM 9279 N N . ARG A 1 59 ? 9.574 0.951 1.797 1.00 0.00 59 ARG A N 9
ATOM 9280 C CA . ARG A 1 59 ? 8.543 0.514 2.731 1.00 0.00 59 ARG A CA 9
ATOM 9281 C C . ARG A 1 59 ? 7.871 1.711 3.398 1.00 0.00 59 ARG A C 9
ATOM 9282 O O . ARG A 1 59 ? 8.416 2.814 3.410 1.00 0.00 59 ARG A O 9
ATOM 9303 N N . GLY A 1 60 ? 6.684 1.484 3.952 1.00 0.00 60 GLY A N 9
ATOM 9304 C CA . GLY A 1 60 ? 5.957 2.552 4.612 1.00 0.00 60 GLY A CA 9
ATOM 9305 C C . GLY A 1 60 ? 4.461 2.311 4.630 1.00 0.00 60 GLY A C 9
ATOM 9306 O O . GLY A 1 60 ? 3.969 1.368 4.008 1.00 0.00 60 GLY A O 9
ATOM 9310 N N . LEU A 1 61 ? 3.734 3.163 5.345 1.00 0.00 61 LEU A N 9
ATOM 9311 C CA . LEU A 1 61 ? 2.284 3.037 5.442 1.00 0.00 61 LEU A CA 9
ATOM 9312 C C . LEU A 1 61 ? 1.607 3.539 4.171 1.00 0.00 61 LEU A C 9
ATOM 9313 O O . LEU A 1 61 ? 1.903 4.632 3.687 1.00 0.00 61 LEU A O 9
ATOM 9329 N N . VAL A 1 62 ? 0.696 2.733 3.634 1.00 0.00 62 VAL A N 9
ATOM 9330 C CA . VAL A 1 62 ? -0.026 3.097 2.421 1.00 0.00 62 VAL A CA 9
ATOM 9331 C C . VAL A 1 62 ? -1.516 3.267 2.698 1.00 0.00 62 VAL A C 9
ATOM 9332 O O . VAL A 1 62 ? -2.062 2.715 3.653 1.00 0.00 62 VAL A O 9
ATOM 9345 N N . PRO A 1 63 ? -2.190 4.051 1.843 1.00 0.00 63 PRO A N 9
ATOM 9346 C CA . PRO A 1 63 ? -3.627 4.312 1.974 1.00 0.00 63 PRO A CA 9
ATOM 9347 C C . PRO A 1 63 ? -4.471 3.080 1.665 1.00 0.00 63 PRO A C 9
ATOM 9348 O O . PRO A 1 63 ? -4.322 2.463 0.610 1.00 0.00 63 PRO A O 9
ATOM 9359 N N . ALA A 1 64 ? -5.357 2.727 2.590 1.00 0.00 64 ALA A N 9
ATOM 9360 C CA . ALA A 1 64 ? -6.226 1.570 2.414 1.00 0.00 64 ALA A CA 9
ATOM 9361 C C . ALA A 1 64 ? -7.512 1.955 1.690 1.00 0.00 64 ALA A C 9
ATOM 9362 O O . ALA A 1 64 ? -8.444 1.156 1.592 1.00 0.00 64 ALA A O 9
ATOM 9369 N N . HIS A 1 65 ? -7.556 3.183 1.184 1.00 0.00 65 HIS A N 9
ATOM 9370 C CA . HIS A 1 65 ? -8.728 3.674 0.468 1.00 0.00 65 HIS A CA 9
ATOM 9371 C C . HIS A 1 65 ? -8.394 3.957 -0.993 1.00 0.00 65 HIS A C 9
ATOM 9372 O O . HIS A 1 65 ? -9.268 3.921 -1.860 1.00 0.00 65 HIS A O 9
ATOM 9386 N N . LEU A 1 66 ? -7.123 4.240 -1.260 1.00 0.00 66 LEU A N 9
ATOM 9387 C CA . LEU A 1 66 ? -6.673 4.531 -2.616 1.00 0.00 66 LEU A CA 9
ATOM 9388 C C . LEU A 1 66 ? -6.358 3.245 -3.373 1.00 0.00 66 LEU A C 9
ATOM 9389 O O . LEU A 1 66 ? -6.468 3.189 -4.598 1.00 0.00 66 LEU A O 9
ATOM 9405 N N . LEU A 1 67 ? -5.966 2.212 -2.635 1.00 0.00 67 LEU A N 9
ATOM 9406 C CA . LEU A 1 67 ? -5.637 0.923 -3.236 1.00 0.00 67 LEU A CA 9
ATOM 9407 C C . LEU A 1 67 ? -6.894 0.218 -3.734 1.00 0.00 67 LEU A C 9
ATOM 9408 O O . LEU A 1 67 ? -8.011 0.592 -3.377 1.00 0.00 67 LEU A O 9
ATOM 9424 N N . ASP A 1 68 ? -6.703 -0.806 -4.558 1.00 0.00 68 ASP A N 9
ATOM 9425 C CA . ASP A 1 68 ? -7.821 -1.567 -5.104 1.00 0.00 68 ASP A CA 9
ATOM 9426 C C . ASP A 1 68 ? -7.556 -3.067 -5.008 1.00 0.00 68 ASP A C 9
ATOM 9427 O O . ASP A 1 68 ? -6.457 -3.533 -5.308 1.00 0.00 68 ASP A O 9
ATOM 9436 N N . HIS A 1 69 ? -8.570 -3.816 -4.589 1.00 0.00 69 HIS A N 9
ATOM 9437 C CA . HIS A 1 69 ? -8.446 -5.264 -4.454 1.00 0.00 69 HIS A CA 9
ATOM 9438 C C . HIS A 1 69 ? -8.560 -5.948 -5.813 1.00 0.00 69 HIS A C 9
ATOM 9439 O O . HIS A 1 69 ? -9.654 -6.084 -6.360 1.00 0.00 69 HIS A O 9
ATOM 9453 N N . MET A 1 70 ? -7.423 -6.375 -6.351 1.00 0.00 70 MET A N 9
ATOM 9454 C CA . MET A 1 70 ? -7.395 -7.046 -7.646 1.00 0.00 70 MET A CA 9
ATOM 9455 C C . MET A 1 70 ? -8.334 -8.248 -7.655 1.00 0.00 70 MET A C 9
ATOM 9456 O O . MET A 1 70 ? -8.660 -8.801 -6.605 1.00 0.00 70 MET A O 9
ATOM 9470 N N . SER A 1 71 ? -8.765 -8.647 -8.848 1.00 0.00 71 SER A N 9
ATOM 9471 C CA . SER A 1 71 ? -9.670 -9.782 -8.993 1.00 0.00 71 SER A CA 9
ATOM 9472 C C . SER A 1 71 ? -8.889 -11.074 -9.216 1.00 0.00 71 SER A C 9
ATOM 9473 O O . SER A 1 71 ? -7.867 -11.084 -9.904 1.00 0.00 71 SER A O 9
ATOM 9481 N N . LEU A 1 72 ? -9.379 -12.161 -8.631 1.00 0.00 72 LEU A N 9
ATOM 9482 C CA . LEU A 1 72 ? -8.728 -13.460 -8.765 1.00 0.00 72 LEU A CA 9
ATOM 9483 C C . LEU A 1 72 ? -9.720 -14.520 -9.235 1.00 0.00 72 LEU A C 9
ATOM 9484 O O . LEU A 1 72 ? -10.914 -14.439 -8.946 1.00 0.00 72 LEU A O 9
ATOM 9500 N N . HIS A 1 73 ? -9.217 -15.513 -9.961 1.00 0.00 73 HIS A N 9
ATOM 9501 C CA . HIS A 1 73 ? -10.058 -16.591 -10.469 1.00 0.00 73 HIS A CA 9
ATOM 9502 C C . HIS A 1 73 ? -10.787 -17.295 -9.328 1.00 0.00 73 HIS A C 9
ATOM 9503 O O . HIS A 1 73 ? -11.968 -17.620 -9.440 1.00 0.00 73 HIS A O 9
ATOM 9517 N N . GLY A 1 74 ? -10.073 -17.529 -8.231 1.00 0.00 74 GLY A N 9
ATOM 9518 C CA . GLY A 1 74 ? -10.668 -18.194 -7.086 1.00 0.00 74 GLY A CA 9
ATOM 9519 C C . GLY A 1 74 ? -10.387 -19.683 -7.071 1.00 0.00 74 GLY A C 9
ATOM 9520 O O . GLY A 1 74 ? -11.042 -20.453 -7.773 1.00 0.00 74 GLY A O 9
ATOM 9524 N N . HIS A 1 75 ? -9.409 -20.091 -6.268 1.00 0.00 75 HIS A N 9
ATOM 9525 C CA . HIS A 1 75 ? -9.042 -21.499 -6.164 1.00 0.00 75 HIS A CA 9
ATOM 9526 C C . HIS A 1 75 ? -10.246 -22.346 -5.766 1.00 0.00 75 HIS A C 9
ATOM 9527 O O . HIS A 1 75 ? -10.811 -22.170 -4.685 1.00 0.00 75 HIS A O 9
ATOM 9541 N N . GLY A 1 1 ? 9.544 -10.515 -3.849 1.00 0.00 1 GLY A N 10
ATOM 9542 C CA . GLY A 1 1 ? 10.311 -11.647 -3.362 1.00 0.00 1 GLY A CA 10
ATOM 9543 C C . GLY A 1 1 ? 9.753 -12.213 -2.072 1.00 0.00 1 GLY A C 10
ATOM 9544 O O . GLY A 1 1 ? 10.062 -11.723 -0.986 1.00 0.00 1 GLY A O 10
ATOM 9548 N N . SER A 1 2 ? 8.927 -13.248 -2.190 1.00 0.00 2 SER A N 10
ATOM 9549 C CA . SER A 1 2 ? 8.320 -13.878 -1.023 1.00 0.00 2 SER A CA 10
ATOM 9550 C C . SER A 1 2 ? 8.226 -15.389 -1.209 1.00 0.00 2 SER A C 10
ATOM 9551 O O . SER A 1 2 ? 8.138 -15.883 -2.333 1.00 0.00 2 SER A O 10
ATOM 9559 N N . SER A 1 3 ? 8.245 -16.119 -0.098 1.00 0.00 3 SER A N 10
ATOM 9560 C CA . SER A 1 3 ? 8.167 -17.574 -0.137 1.00 0.00 3 SER A CA 10
ATOM 9561 C C . SER A 1 3 ? 6.777 -18.031 -0.571 1.00 0.00 3 SER A C 10
ATOM 9562 O O . SER A 1 3 ? 6.632 -19.025 -1.282 1.00 0.00 3 SER A O 10
ATOM 9570 N N . GLY A 1 4 ? 5.757 -17.298 -0.136 1.00 0.00 4 GLY A N 10
ATOM 9571 C CA . GLY A 1 4 ? 4.392 -17.642 -0.489 1.00 0.00 4 GLY A CA 10
ATOM 9572 C C . GLY A 1 4 ? 3.412 -17.348 0.630 1.00 0.00 4 GLY A C 10
ATOM 9573 O O . GLY A 1 4 ? 3.656 -17.696 1.785 1.00 0.00 4 GLY A O 10
ATOM 9577 N N . SER A 1 5 ? 2.302 -16.703 0.287 1.00 0.00 5 SER A N 10
ATOM 9578 C CA . SER A 1 5 ? 1.284 -16.356 1.272 1.00 0.00 5 SER A CA 10
ATOM 9579 C C . SER A 1 5 ? 1.875 -15.493 2.383 1.00 0.00 5 SER A C 10
ATOM 9580 O O . SER A 1 5 ? 1.609 -15.714 3.564 1.00 0.00 5 SER A O 10
ATOM 9588 N N . SER A 1 6 ? 2.678 -14.508 1.994 1.00 0.00 6 SER A N 10
ATOM 9589 C CA . SER A 1 6 ? 3.311 -13.613 2.956 1.00 0.00 6 SER A CA 10
ATOM 9590 C C . SER A 1 6 ? 2.512 -12.321 3.103 1.00 0.00 6 SER A C 10
ATOM 9591 O O . SER A 1 6 ? 2.338 -11.808 4.207 1.00 0.00 6 SER A O 10
ATOM 9599 N N . GLY A 1 7 ? 2.027 -11.801 1.979 1.00 0.00 7 GLY A N 10
ATOM 9600 C CA . GLY A 1 7 ? 1.252 -10.574 2.003 1.00 0.00 7 GLY A CA 10
ATOM 9601 C C . GLY A 1 7 ? 0.236 -10.508 0.881 1.00 0.00 7 GLY A C 10
ATOM 9602 O O . GLY A 1 7 ? 0.163 -11.409 0.045 1.00 0.00 7 GLY A O 10
ATOM 9606 N N . LYS A 1 8 ? -0.553 -9.439 0.861 1.00 0.00 8 LYS A N 10
ATOM 9607 C CA . LYS A 1 8 ? -1.572 -9.258 -0.166 1.00 0.00 8 LYS A CA 10
ATOM 9608 C C . LYS A 1 8 ? -1.070 -8.336 -1.273 1.00 0.00 8 LYS A C 10
ATOM 9609 O O . LYS A 1 8 ? -0.130 -7.566 -1.073 1.00 0.00 8 LYS A O 10
ATOM 9628 N N . ILE A 1 9 ? -1.703 -8.418 -2.438 1.00 0.00 9 ILE A N 10
ATOM 9629 C CA . ILE A 1 9 ? -1.322 -7.589 -3.574 1.00 0.00 9 ILE A CA 10
ATOM 9630 C C . ILE A 1 9 ? -2.440 -6.624 -3.950 1.00 0.00 9 ILE A C 10
ATOM 9631 O O . ILE A 1 9 ? -3.566 -7.039 -4.225 1.00 0.00 9 ILE A O 10
ATOM 9647 N N . MET A 1 10 ? -2.122 -5.333 -3.962 1.00 0.00 10 MET A N 10
ATOM 9648 C CA . MET A 1 10 ? -3.100 -4.308 -4.308 1.00 0.00 10 MET A CA 10
ATOM 9649 C C . MET A 1 10 ? -2.499 -3.284 -5.266 1.00 0.00 10 MET A C 10
ATOM 9650 O O . MET A 1 10 ? -1.278 -3.156 -5.365 1.00 0.00 10 MET A O 10
ATOM 9664 N N . ILE A 1 11 ? -3.363 -2.559 -5.968 1.00 0.00 11 ILE A N 10
ATOM 9665 C CA . ILE A 1 11 ? -2.916 -1.547 -6.916 1.00 0.00 11 ILE A CA 10
ATOM 9666 C C . ILE A 1 11 ? -3.468 -0.172 -6.554 1.00 0.00 11 ILE A C 10
ATOM 9667 O O . ILE A 1 11 ? -4.619 -0.044 -6.138 1.00 0.00 11 ILE A O 10
ATOM 9683 N N . ALA A 1 12 ? -2.640 0.854 -6.717 1.00 0.00 12 ALA A N 10
ATOM 9684 C CA . ALA A 1 12 ? -3.046 2.220 -6.410 1.00 0.00 12 ALA A CA 10
ATOM 9685 C C . ALA A 1 12 ? -4.017 2.752 -7.459 1.00 0.00 12 ALA A C 10
ATOM 9686 O O . ALA A 1 12 ? -3.611 3.141 -8.554 1.00 0.00 12 ALA A O 10
ATOM 9693 N N . ALA A 1 13 ? -5.301 2.765 -7.117 1.00 0.00 13 ALA A N 10
ATOM 9694 C CA . ALA A 1 13 ? -6.330 3.251 -8.029 1.00 0.00 13 ALA A CA 10
ATOM 9695 C C . ALA A 1 13 ? -6.084 4.707 -8.408 1.00 0.00 13 ALA A C 10
ATOM 9696 O O . ALA A 1 13 ? -6.585 5.188 -9.426 1.00 0.00 13 ALA A O 10
ATOM 9703 N N . LEU A 1 14 ? -5.310 5.406 -7.584 1.00 0.00 14 LEU A N 10
ATOM 9704 C CA . LEU A 1 14 ? -4.998 6.809 -7.833 1.00 0.00 14 LEU A CA 10
ATOM 9705 C C . LEU A 1 14 ? -3.542 7.111 -7.495 1.00 0.00 14 LEU A C 10
ATOM 9706 O O . LEU A 1 14 ? -2.883 6.339 -6.799 1.00 0.00 14 LEU A O 10
ATOM 9722 N N . ASP A 1 15 ? -3.047 8.240 -7.991 1.00 0.00 15 ASP A N 10
ATOM 9723 C CA . ASP A 1 15 ? -1.669 8.646 -7.739 1.00 0.00 15 ASP A CA 10
ATOM 9724 C C . ASP A 1 15 ? -1.554 9.380 -6.407 1.00 0.00 15 ASP A C 10
ATOM 9725 O O . ASP A 1 15 ? -1.942 10.543 -6.292 1.00 0.00 15 ASP A O 10
ATOM 9734 N N . TYR A 1 16 ? -1.020 8.694 -5.404 1.00 0.00 16 TYR A N 10
ATOM 9735 C CA . TYR A 1 16 ? -0.857 9.280 -4.078 1.00 0.00 16 TYR A CA 10
ATOM 9736 C C . TYR A 1 16 ? 0.538 9.874 -3.913 1.00 0.00 16 TYR A C 10
ATOM 9737 O O . TYR A 1 16 ? 1.539 9.158 -3.956 1.00 0.00 16 TYR A O 10
ATOM 9755 N N . ASP A 1 17 ? 0.596 11.188 -3.723 1.00 0.00 17 ASP A N 10
ATOM 9756 C CA . ASP A 1 17 ? 1.867 11.880 -3.549 1.00 0.00 17 ASP A CA 10
ATOM 9757 C C . ASP A 1 17 ? 1.956 12.515 -2.165 1.00 0.00 17 ASP A C 10
ATOM 9758 O O . ASP A 1 17 ? 1.846 13.730 -2.004 1.00 0.00 17 ASP A O 10
ATOM 9767 N N . PRO A 1 18 ? 2.158 11.673 -1.140 1.00 0.00 18 PRO A N 10
ATOM 9768 C CA . PRO A 1 18 ? 2.265 12.130 0.249 1.00 0.00 18 PRO A CA 10
ATOM 9769 C C . PRO A 1 18 ? 3.550 12.908 0.507 1.00 0.00 18 PRO A C 10
ATOM 9770 O O . PRO A 1 18 ? 3.717 13.519 1.561 1.00 0.00 18 PRO A O 10
ATOM 9781 N N . GLY A 1 19 ? 4.458 12.880 -0.465 1.00 0.00 19 GLY A N 10
ATOM 9782 C CA . GLY A 1 19 ? 5.718 13.587 -0.323 1.00 0.00 19 GLY A CA 10
ATOM 9783 C C . GLY A 1 19 ? 5.526 15.040 0.062 1.00 0.00 19 GLY A C 10
ATOM 9784 O O . GLY A 1 19 ? 6.390 15.638 0.704 1.00 0.00 19 GLY A O 10
ATOM 9788 N N . ASP A 1 20 ? 4.393 15.611 -0.331 1.00 0.00 20 ASP A N 10
ATOM 9789 C CA . ASP A 1 20 ? 4.091 17.004 -0.023 1.00 0.00 20 ASP A CA 10
ATOM 9790 C C . ASP A 1 20 ? 3.399 17.123 1.331 1.00 0.00 20 ASP A C 10
ATOM 9791 O O . ASP A 1 20 ? 2.193 16.908 1.445 1.00 0.00 20 ASP A O 10
ATOM 9800 N N . GLY A 1 21 ? 4.172 17.468 2.357 1.00 0.00 21 GLY A N 10
ATOM 9801 C CA . GLY A 1 21 ? 3.616 17.609 3.690 1.00 0.00 21 GLY A CA 10
ATOM 9802 C C . GLY A 1 21 ? 3.613 16.302 4.458 1.00 0.00 21 GLY A C 10
ATOM 9803 O O . GLY A 1 21 ? 2.764 16.085 5.323 1.00 0.00 21 GLY A O 10
ATOM 9807 N N . GLN A 1 22 ? 4.564 15.429 4.142 1.00 0.00 22 GLN A N 10
ATOM 9808 C CA . GLN A 1 22 ? 4.666 14.136 4.807 1.00 0.00 22 GLN A CA 10
ATOM 9809 C C . GLN A 1 22 ? 4.693 14.304 6.323 1.00 0.00 22 GLN A C 10
ATOM 9810 O O . GLN A 1 22 ? 4.130 13.493 7.057 1.00 0.00 22 GLN A O 10
ATOM 9824 N N . MET A 1 23 ? 5.351 15.362 6.784 1.00 0.00 23 MET A N 10
ATOM 9825 C CA . MET A 1 23 ? 5.451 15.637 8.213 1.00 0.00 23 MET A CA 10
ATOM 9826 C C . MET A 1 23 ? 4.066 15.749 8.843 1.00 0.00 23 MET A C 10
ATOM 9827 O O . MET A 1 23 ? 3.339 16.710 8.600 1.00 0.00 23 MET A O 10
ATOM 9841 N N . GLY A 1 24 ? 3.708 14.757 9.654 1.00 0.00 24 GLY A N 10
ATOM 9842 C CA . GLY A 1 24 ? 2.412 14.764 10.305 1.00 0.00 24 GLY A CA 10
ATOM 9843 C C . GLY A 1 24 ? 1.926 13.368 10.643 1.00 0.00 24 GLY A C 10
ATOM 9844 O O . GLY A 1 24 ? 1.353 12.681 9.798 1.00 0.00 24 GLY A O 10
ATOM 9848 N N . GLY A 1 25 ? 2.156 12.947 11.883 1.00 0.00 25 GLY A N 10
ATOM 9849 C CA . GLY A 1 25 ? 1.733 11.626 12.308 1.00 0.00 25 GLY A CA 10
ATOM 9850 C C . GLY A 1 25 ? 2.622 11.053 13.394 1.00 0.00 25 GLY A C 10
ATOM 9851 O O . GLY A 1 25 ? 2.792 11.662 14.450 1.00 0.00 25 GLY A O 10
ATOM 9855 N N . GLN A 1 26 ? 3.189 9.880 13.135 1.00 0.00 26 GLN A N 10
ATOM 9856 C CA . GLN A 1 26 ? 4.063 9.225 14.101 1.00 0.00 26 GLN A CA 10
ATOM 9857 C C . GLN A 1 26 ? 5.526 9.551 13.819 1.00 0.00 26 GLN A C 10
ATOM 9858 O O . GLN A 1 26 ? 6.214 10.137 14.654 1.00 0.00 26 GLN A O 10
ATOM 9872 N N . GLY A 1 27 ? 5.996 9.166 12.636 1.00 0.00 27 GLY A N 10
ATOM 9873 C CA . GLY A 1 27 ? 7.375 9.426 12.266 1.00 0.00 27 GLY A CA 10
ATOM 9874 C C . GLY A 1 27 ? 7.608 9.302 10.773 1.00 0.00 27 GLY A C 10
ATOM 9875 O O . GLY A 1 27 ? 7.518 10.286 10.039 1.00 0.00 27 GLY A O 10
ATOM 9879 N N . LYS A 1 28 ? 7.911 8.089 10.322 1.00 0.00 28 LYS A N 10
ATOM 9880 C CA . LYS A 1 28 ? 8.158 7.838 8.907 1.00 0.00 28 LYS A CA 10
ATOM 9881 C C . LYS A 1 28 ? 6.949 8.233 8.065 1.00 0.00 28 LYS A C 10
ATOM 9882 O O . LYS A 1 28 ? 5.805 8.014 8.463 1.00 0.00 28 LYS A O 10
ATOM 9901 N N . GLY A 1 29 ? 7.210 8.815 6.899 1.00 0.00 29 GLY A N 10
ATOM 9902 C CA . GLY A 1 29 ? 6.133 9.230 6.019 1.00 0.00 29 GLY A CA 10
ATOM 9903 C C . GLY A 1 29 ? 5.511 8.064 5.276 1.00 0.00 29 GLY A C 10
ATOM 9904 O O . GLY A 1 29 ? 5.919 6.916 5.454 1.00 0.00 29 GLY A O 10
ATOM 9908 N N . ARG A 1 30 ? 4.519 8.358 4.441 1.00 0.00 30 ARG A N 10
ATOM 9909 C CA . ARG A 1 30 ? 3.838 7.325 3.670 1.00 0.00 30 ARG A CA 10
ATOM 9910 C C . ARG A 1 30 ? 4.560 7.065 2.352 1.00 0.00 30 ARG A C 10
ATOM 9911 O O . ARG A 1 30 ? 5.468 7.805 1.972 1.00 0.00 30 ARG A O 10
ATOM 9932 N N . LEU A 1 31 ? 4.151 6.009 1.658 1.00 0.00 31 LEU A N 10
ATOM 9933 C CA . LEU A 1 31 ? 4.759 5.650 0.381 1.00 0.00 31 LEU A CA 10
ATOM 9934 C C . LEU A 1 31 ? 3.962 6.229 -0.783 1.00 0.00 31 LEU A C 10
ATOM 9935 O O . LEU A 1 31 ? 2.746 6.057 -0.863 1.00 0.00 31 LEU A O 10
ATOM 9951 N N . ALA A 1 32 ? 4.656 6.915 -1.685 1.00 0.00 32 ALA A N 10
ATOM 9952 C CA . ALA A 1 32 ? 4.015 7.517 -2.848 1.00 0.00 32 ALA A CA 10
ATOM 9953 C C . ALA A 1 32 ? 3.625 6.455 -3.871 1.00 0.00 32 ALA A C 10
ATOM 9954 O O . ALA A 1 32 ? 4.481 5.743 -4.398 1.00 0.00 32 ALA A O 10
ATOM 9961 N N . LEU A 1 33 ? 2.330 6.352 -4.146 1.00 0.00 33 LEU A N 10
ATOM 9962 C CA . LEU A 1 33 ? 1.827 5.375 -5.106 1.00 0.00 33 LEU A CA 10
ATOM 9963 C C . LEU A 1 33 ? 1.388 6.058 -6.398 1.00 0.00 33 LEU A C 10
ATOM 9964 O O . LEU A 1 33 ? 1.096 7.253 -6.411 1.00 0.00 33 LEU A O 10
ATOM 9980 N N . ARG A 1 34 ? 1.344 5.289 -7.481 1.00 0.00 34 ARG A N 10
ATOM 9981 C CA . ARG A 1 34 ? 0.940 5.819 -8.778 1.00 0.00 34 ARG A CA 10
ATOM 9982 C C . ARG A 1 34 ? -0.171 4.971 -9.390 1.00 0.00 34 ARG A C 10
ATOM 9983 O O . ARG A 1 34 ? -0.270 3.774 -9.122 1.00 0.00 34 ARG A O 10
ATOM 10004 N N . ALA A 1 35 ? -1.004 5.600 -10.213 1.00 0.00 35 ALA A N 10
ATOM 10005 C CA . ALA A 1 35 ? -2.106 4.902 -10.864 1.00 0.00 35 ALA A CA 10
ATOM 10006 C C . ALA A 1 35 ? -1.618 3.640 -11.566 1.00 0.00 35 ALA A C 10
ATOM 10007 O O . ALA A 1 35 ? -1.022 3.706 -12.641 1.00 0.00 35 ALA A O 10
ATOM 10014 N N . GLY A 1 36 ? -1.875 2.489 -10.952 1.00 0.00 36 GLY A N 10
ATOM 10015 C CA . GLY A 1 36 ? -1.454 1.228 -11.533 1.00 0.00 36 GLY A CA 10
ATOM 10016 C C . GLY A 1 36 ? -0.186 0.691 -10.898 1.00 0.00 36 GLY A C 10
ATOM 10017 O O . GLY A 1 36 ? 0.578 -0.033 -11.537 1.00 0.00 36 GLY A O 10
ATOM 10021 N N . ASP A 1 37 ? 0.040 1.048 -9.639 1.00 0.00 37 ASP A N 10
ATOM 10022 C CA . ASP A 1 37 ? 1.224 0.598 -8.917 1.00 0.00 37 ASP A CA 10
ATOM 10023 C C . ASP A 1 37 ? 0.902 -0.609 -8.043 1.00 0.00 37 ASP A C 10
ATOM 10024 O O . ASP A 1 37 ? 0.235 -0.485 -7.016 1.00 0.00 37 ASP A O 10
ATOM 10033 N N . VAL A 1 38 ? 1.380 -1.778 -8.457 1.00 0.00 38 VAL A N 10
ATOM 10034 C CA . VAL A 1 38 ? 1.143 -3.009 -7.712 1.00 0.00 38 VAL A CA 10
ATOM 10035 C C . VAL A 1 38 ? 2.031 -3.081 -6.474 1.00 0.00 38 VAL A C 10
ATOM 10036 O O . VAL A 1 38 ? 3.219 -3.389 -6.567 1.00 0.00 38 VAL A O 10
ATOM 10049 N N . VAL A 1 39 ? 1.446 -2.796 -5.315 1.00 0.00 39 VAL A N 10
ATOM 10050 C CA . VAL A 1 39 ? 2.183 -2.830 -4.058 1.00 0.00 39 VAL A CA 10
ATOM 10051 C C . VAL A 1 39 ? 1.747 -4.011 -3.197 1.00 0.00 39 VAL A C 10
ATOM 10052 O O . VAL A 1 39 ? 0.572 -4.377 -3.178 1.00 0.00 39 VAL A O 10
ATOM 10065 N N . MET A 1 40 ? 2.702 -4.602 -2.487 1.00 0.00 40 MET A N 10
ATOM 10066 C CA . MET A 1 40 ? 2.416 -5.741 -1.622 1.00 0.00 40 MET A CA 10
ATOM 10067 C C . MET A 1 40 ? 2.293 -5.301 -0.166 1.00 0.00 40 MET A C 10
ATOM 10068 O O . MET A 1 40 ? 3.233 -4.750 0.407 1.00 0.00 40 MET A O 10
ATOM 10082 N N . VAL A 1 41 ? 1.129 -5.548 0.426 1.00 0.00 41 VAL A N 10
ATOM 10083 C CA . VAL A 1 41 ? 0.884 -5.179 1.815 1.00 0.00 41 VAL A CA 10
ATOM 10084 C C . VAL A 1 41 ? 1.019 -6.385 2.737 1.00 0.00 41 VAL A C 10
ATOM 10085 O O . VAL A 1 41 ? 1.006 -7.530 2.284 1.00 0.00 41 VAL A O 10
ATOM 10098 N N . TYR A 1 42 ? 1.149 -6.122 4.032 1.00 0.00 42 TYR A N 10
ATOM 10099 C CA . TYR A 1 42 ? 1.289 -7.186 5.019 1.00 0.00 42 TYR A CA 10
ATOM 10100 C C . TYR A 1 42 ? 0.344 -6.965 6.196 1.00 0.00 42 TYR A C 10
ATOM 10101 O O . TYR A 1 42 ? 0.197 -5.847 6.687 1.00 0.00 42 TYR A O 10
ATOM 10119 N N . GLY A 1 43 ? -0.295 -8.042 6.644 1.00 0.00 43 GLY A N 10
ATOM 10120 C CA . GLY A 1 43 ? -1.217 -7.946 7.760 1.00 0.00 43 GLY A CA 10
ATOM 10121 C C . GLY A 1 43 ? -2.277 -6.883 7.547 1.00 0.00 43 GLY A C 10
ATOM 10122 O O . GLY A 1 43 ? -2.372 -6.276 6.480 1.00 0.00 43 GLY A O 10
ATOM 10126 N N . PRO A 1 44 ? -3.098 -6.646 8.580 1.00 0.00 44 PRO A N 10
ATOM 10127 C CA . PRO A 1 44 ? -4.171 -5.648 8.525 1.00 0.00 44 PRO A CA 10
ATOM 10128 C C . PRO A 1 44 ? -3.636 -4.221 8.496 1.00 0.00 44 PRO A C 10
ATOM 10129 O O . PRO A 1 44 ? -2.432 -4.003 8.367 1.00 0.00 44 PRO A O 10
ATOM 10140 N N . MET A 1 45 ? -4.538 -3.253 8.619 1.00 0.00 45 MET A N 10
ATOM 10141 C CA . MET A 1 45 ? -4.154 -1.846 8.608 1.00 0.00 45 MET A CA 10
ATOM 10142 C C . MET A 1 45 ? -4.145 -1.274 10.022 1.00 0.00 45 MET A C 10
ATOM 10143 O O . MET A 1 45 ? -4.506 -1.958 10.981 1.00 0.00 45 MET A O 10
ATOM 10157 N N . ASP A 1 46 ? -3.731 -0.018 10.145 1.00 0.00 46 ASP A N 10
ATOM 10158 C CA . ASP A 1 46 ? -3.676 0.645 11.443 1.00 0.00 46 ASP A CA 10
ATOM 10159 C C . ASP A 1 46 ? -5.031 1.247 11.804 1.00 0.00 46 ASP A C 10
ATOM 10160 O O . ASP A 1 46 ? -6.028 1.011 11.120 1.00 0.00 46 ASP A O 10
ATOM 10169 N N . ASP A 1 47 ? -5.060 2.023 12.881 1.00 0.00 47 ASP A N 10
ATOM 10170 C CA . ASP A 1 47 ? -6.292 2.658 13.333 1.00 0.00 47 ASP A CA 10
ATOM 10171 C C . ASP A 1 47 ? -6.734 3.743 12.356 1.00 0.00 47 ASP A C 10
ATOM 10172 O O . ASP A 1 47 ? -7.928 3.994 12.192 1.00 0.00 47 ASP A O 10
ATOM 10181 N N . GLN A 1 48 ? -5.764 4.383 11.711 1.00 0.00 48 GLN A N 10
ATOM 10182 C CA . GLN A 1 48 ? -6.054 5.442 10.752 1.00 0.00 48 GLN A CA 10
ATOM 10183 C C . GLN A 1 48 ? -6.556 4.861 9.434 1.00 0.00 48 GLN A C 10
ATOM 10184 O O . GLN A 1 48 ? -7.279 5.520 8.689 1.00 0.00 48 GLN A O 10
ATOM 10198 N N . GLY A 1 49 ? -6.166 3.621 9.153 1.00 0.00 49 GLY A N 10
ATOM 10199 C CA . GLY A 1 49 ? -6.586 2.972 7.925 1.00 0.00 49 GLY A CA 10
ATOM 10200 C C . GLY A 1 49 ? -5.475 2.906 6.896 1.00 0.00 49 GLY A C 10
ATOM 10201 O O . GLY A 1 49 ? -5.712 3.102 5.703 1.00 0.00 49 GLY A O 10
ATOM 10205 N N . PHE A 1 50 ? -4.260 2.629 7.356 1.00 0.00 50 PHE A N 10
ATOM 10206 C CA . PHE A 1 50 ? -3.108 2.540 6.467 1.00 0.00 50 PHE A CA 10
ATOM 10207 C C . PHE A 1 50 ? -2.498 1.142 6.505 1.00 0.00 50 PHE A C 10
ATOM 10208 O O . PHE A 1 50 ? -2.348 0.547 7.573 1.00 0.00 50 PHE A O 10
ATOM 10225 N N . TYR A 1 51 ? -2.148 0.623 5.333 1.00 0.00 51 TYR A N 10
ATOM 10226 C CA . TYR A 1 51 ? -1.558 -0.706 5.231 1.00 0.00 51 TYR A CA 10
ATOM 10227 C C . TYR A 1 51 ? -0.034 -0.627 5.241 1.00 0.00 51 TYR A C 10
ATOM 10228 O O . TYR A 1 51 ? 0.546 0.434 5.011 1.00 0.00 51 TYR A O 10
ATOM 10246 N N . TYR A 1 52 ? 0.608 -1.758 5.510 1.00 0.00 52 TYR A N 10
ATOM 10247 C CA . TYR A 1 52 ? 2.064 -1.819 5.553 1.00 0.00 52 TYR A CA 10
ATOM 10248 C C . TYR A 1 52 ? 2.613 -2.588 4.355 1.00 0.00 52 TYR A C 10
ATOM 10249 O O . TYR A 1 52 ? 2.616 -3.818 4.340 1.00 0.00 52 TYR A O 10
ATOM 10267 N N . GLY A 1 53 ? 3.078 -1.851 3.350 1.00 0.00 53 GLY A N 10
ATOM 10268 C CA . GLY A 1 53 ? 3.623 -2.479 2.160 1.00 0.00 53 GLY A CA 10
ATOM 10269 C C . GLY A 1 53 ? 4.852 -1.762 1.638 1.00 0.00 53 GLY A C 10
ATOM 10270 O O . GLY A 1 53 ? 5.350 -0.831 2.270 1.00 0.00 53 GLY A O 10
ATOM 10274 N N . GLU A 1 54 ? 5.344 -2.199 0.483 1.00 0.00 54 GLU A N 10
ATOM 10275 C CA . GLU A 1 54 ? 6.525 -1.593 -0.122 1.00 0.00 54 GLU A CA 10
ATOM 10276 C C . GLU A 1 54 ? 6.384 -1.523 -1.639 1.00 0.00 54 GLU A C 10
ATOM 10277 O O . GLU A 1 54 ? 5.834 -2.430 -2.266 1.00 0.00 54 GLU A O 10
ATOM 10289 N N . LEU A 1 55 ? 6.884 -0.440 -2.225 1.00 0.00 55 LEU A N 10
ATOM 10290 C CA . LEU A 1 55 ? 6.814 -0.250 -3.669 1.00 0.00 55 LEU A CA 10
ATOM 10291 C C . LEU A 1 55 ? 8.061 0.459 -4.186 1.00 0.00 55 LEU A C 10
ATOM 10292 O O . LEU A 1 55 ? 8.222 1.665 -4.005 1.00 0.00 55 LEU A O 10
ATOM 10308 N N . GLY A 1 56 ? 8.942 -0.298 -4.834 1.00 0.00 56 GLY A N 10
ATOM 10309 C CA . GLY A 1 56 ? 10.162 0.275 -5.369 1.00 0.00 56 GLY A CA 10
ATOM 10310 C C . GLY A 1 56 ? 11.332 0.144 -4.414 1.00 0.00 56 GLY A C 10
ATOM 10311 O O . GLY A 1 56 ? 12.311 0.883 -4.515 1.00 0.00 56 GLY A O 10
ATOM 10315 N N . GLY A 1 57 ? 11.230 -0.798 -3.481 1.00 0.00 57 GLY A N 10
ATOM 10316 C CA . GLY A 1 57 ? 12.294 -1.005 -2.516 1.00 0.00 57 GLY A CA 10
ATOM 10317 C C . GLY A 1 57 ? 12.194 -0.063 -1.333 1.00 0.00 57 GLY A C 10
ATOM 10318 O O . GLY A 1 57 ? 13.190 0.211 -0.662 1.00 0.00 57 GLY A O 10
ATOM 10322 N N . HIS A 1 58 ? 10.989 0.435 -1.075 1.00 0.00 58 HIS A N 10
ATOM 10323 C CA . HIS A 1 58 ? 10.763 1.352 0.036 1.00 0.00 58 HIS A CA 10
ATOM 10324 C C . HIS A 1 58 ? 9.513 0.960 0.819 1.00 0.00 58 HIS A C 10
ATOM 10325 O O . HIS A 1 58 ? 8.410 0.938 0.274 1.00 0.00 58 HIS A O 10
ATOM 10339 N N . ARG A 1 59 ? 9.695 0.651 2.099 1.00 0.00 59 ARG A N 10
ATOM 10340 C CA . ARG A 1 59 ? 8.583 0.258 2.955 1.00 0.00 59 ARG A CA 10
ATOM 10341 C C . ARG A 1 59 ? 7.956 1.477 3.626 1.00 0.00 59 ARG A C 10
ATOM 10342 O O . ARG A 1 59 ? 8.609 2.504 3.804 1.00 0.00 59 ARG A O 10
ATOM 10363 N N . GLY A 1 60 ? 6.684 1.354 3.995 1.00 0.00 60 GLY A N 10
ATOM 10364 C CA . GLY A 1 60 ? 5.991 2.453 4.641 1.00 0.00 60 GLY A CA 10
ATOM 10365 C C . GLY A 1 60 ? 4.493 2.229 4.718 1.00 0.00 60 GLY A C 10
ATOM 10366 O O . GLY A 1 60 ? 3.995 1.175 4.318 1.00 0.00 60 GLY A O 10
ATOM 10370 N N . LEU A 1 61 ? 3.774 3.219 5.233 1.00 0.00 61 LEU A N 10
ATOM 10371 C CA . LEU A 1 61 ? 2.324 3.124 5.362 1.00 0.00 61 LEU A CA 10
ATOM 10372 C C . LEU A 1 61 ? 1.631 3.628 4.100 1.00 0.00 61 LEU A C 10
ATOM 10373 O O . LEU A 1 61 ? 1.902 4.733 3.629 1.00 0.00 61 LEU A O 10
ATOM 10389 N N . VAL A 1 62 ? 0.733 2.812 3.559 1.00 0.00 62 VAL A N 10
ATOM 10390 C CA . VAL A 1 62 ? -0.003 3.176 2.353 1.00 0.00 62 VAL A CA 10
ATOM 10391 C C . VAL A 1 62 ? -1.493 3.317 2.640 1.00 0.00 62 VAL A C 10
ATOM 10392 O O . VAL A 1 62 ? -2.024 2.744 3.592 1.00 0.00 62 VAL A O 10
ATOM 10405 N N . PRO A 1 63 ? -2.187 4.096 1.798 1.00 0.00 63 PRO A N 10
ATOM 10406 C CA . PRO A 1 63 ? -3.627 4.330 1.939 1.00 0.00 63 PRO A CA 10
ATOM 10407 C C . PRO A 1 63 ? -4.450 3.087 1.621 1.00 0.00 63 PRO A C 10
ATOM 10408 O O . PRO A 1 63 ? -4.287 2.476 0.565 1.00 0.00 63 PRO A O 10
ATOM 10419 N N . ALA A 1 64 ? -5.335 2.717 2.541 1.00 0.00 64 ALA A N 10
ATOM 10420 C CA . ALA A 1 64 ? -6.185 1.547 2.357 1.00 0.00 64 ALA A CA 10
ATOM 10421 C C . ALA A 1 64 ? -7.484 1.919 1.650 1.00 0.00 64 ALA A C 10
ATOM 10422 O O . ALA A 1 64 ? -8.412 1.114 1.572 1.00 0.00 64 ALA A O 10
ATOM 10429 N N . HIS A 1 65 ? -7.543 3.143 1.135 1.00 0.00 65 HIS A N 10
ATOM 10430 C CA . HIS A 1 65 ? -8.729 3.621 0.434 1.00 0.00 65 HIS A CA 10
ATOM 10431 C C . HIS A 1 65 ? -8.417 3.899 -1.034 1.00 0.00 65 HIS A C 10
ATOM 10432 O O . HIS A 1 65 ? -9.303 3.847 -1.888 1.00 0.00 65 HIS A O 10
ATOM 10446 N N . LEU A 1 66 ? -7.154 4.195 -1.319 1.00 0.00 66 LEU A N 10
ATOM 10447 C CA . LEU A 1 66 ? -6.725 4.482 -2.683 1.00 0.00 66 LEU A CA 10
ATOM 10448 C C . LEU A 1 66 ? -6.403 3.194 -3.435 1.00 0.00 66 LEU A C 10
ATOM 10449 O O . LEU A 1 66 ? -6.500 3.138 -4.662 1.00 0.00 66 LEU A O 10
ATOM 10465 N N . LEU A 1 67 ? -6.023 2.161 -2.693 1.00 0.00 67 LEU A N 10
ATOM 10466 C CA . LEU A 1 67 ? -5.689 0.872 -3.289 1.00 0.00 67 LEU A CA 10
ATOM 10467 C C . LEU A 1 67 ? -6.939 0.179 -3.822 1.00 0.00 67 LEU A C 10
ATOM 10468 O O . LEU A 1 67 ? -8.062 0.585 -3.522 1.00 0.00 67 LEU A O 10
ATOM 10484 N N . ASP A 1 68 ? -6.736 -0.870 -4.612 1.00 0.00 68 ASP A N 10
ATOM 10485 C CA . ASP A 1 68 ? -7.846 -1.622 -5.184 1.00 0.00 68 ASP A CA 10
ATOM 10486 C C . ASP A 1 68 ? -7.589 -3.123 -5.096 1.00 0.00 68 ASP A C 10
ATOM 10487 O O . ASP A 1 68 ? -6.475 -3.588 -5.340 1.00 0.00 68 ASP A O 10
ATOM 10496 N N . HIS A 1 69 ? -8.625 -3.877 -4.744 1.00 0.00 69 HIS A N 10
ATOM 10497 C CA . HIS A 1 69 ? -8.511 -5.326 -4.622 1.00 0.00 69 HIS A CA 10
ATOM 10498 C C . HIS A 1 69 ? -8.623 -5.996 -5.989 1.00 0.00 69 HIS A C 10
ATOM 10499 O O . HIS A 1 69 ? -9.715 -6.123 -6.541 1.00 0.00 69 HIS A O 10
ATOM 10513 N N . MET A 1 70 ? -7.485 -6.421 -6.528 1.00 0.00 70 MET A N 10
ATOM 10514 C CA . MET A 1 70 ? -7.456 -7.079 -7.830 1.00 0.00 70 MET A CA 10
ATOM 10515 C C . MET A 1 70 ? -8.388 -8.286 -7.850 1.00 0.00 70 MET A C 10
ATOM 10516 O O . MET A 1 70 ? -8.621 -8.919 -6.821 1.00 0.00 70 MET A O 10
ATOM 10530 N N . SER A 1 71 ? -8.918 -8.599 -9.028 1.00 0.00 71 SER A N 10
ATOM 10531 C CA . SER A 1 71 ? -9.827 -9.729 -9.181 1.00 0.00 71 SER A CA 10
ATOM 10532 C C . SER A 1 71 ? -9.069 -10.985 -9.597 1.00 0.00 71 SER A C 10
ATOM 10533 O O . SER A 1 71 ? -8.268 -10.960 -10.533 1.00 0.00 71 SER A O 10
ATOM 10541 N N . LEU A 1 72 ? -9.326 -12.084 -8.896 1.00 0.00 72 LEU A N 10
ATOM 10542 C CA . LEU A 1 72 ? -8.669 -13.352 -9.191 1.00 0.00 72 LEU A CA 10
ATOM 10543 C C . LEU A 1 72 ? -9.659 -14.358 -9.768 1.00 0.00 72 LEU A C 10
ATOM 10544 O O . LEU A 1 72 ? -9.280 -15.260 -10.516 1.00 0.00 72 LEU A O 10
ATOM 10560 N N . HIS A 1 73 ? -10.931 -14.196 -9.417 1.00 0.00 73 HIS A N 10
ATOM 10561 C CA . HIS A 1 73 ? -11.978 -15.088 -9.902 1.00 0.00 73 HIS A CA 10
ATOM 10562 C C . HIS A 1 73 ? -11.665 -16.538 -9.543 1.00 0.00 73 HIS A C 10
ATOM 10563 O O . HIS A 1 73 ? -11.901 -17.449 -10.336 1.00 0.00 73 HIS A O 10
ATOM 10577 N N . GLY A 1 74 ? -11.131 -16.744 -8.343 1.00 0.00 74 GLY A N 10
ATOM 10578 C CA . GLY A 1 74 ? -10.793 -18.084 -7.901 1.00 0.00 74 GLY A CA 10
ATOM 10579 C C . GLY A 1 74 ? -11.361 -18.403 -6.532 1.00 0.00 74 GLY A C 10
ATOM 10580 O O . GLY A 1 74 ? -10.633 -18.830 -5.635 1.00 0.00 74 GLY A O 10
ATOM 10584 N N . HIS A 1 75 ? -12.663 -18.195 -6.370 1.00 0.00 75 HIS A N 10
ATOM 10585 C CA . HIS A 1 75 ? -13.328 -18.463 -5.100 1.00 0.00 75 HIS A CA 10
ATOM 10586 C C . HIS A 1 75 ? -12.757 -17.583 -3.992 1.00 0.00 75 HIS A C 10
ATOM 10587 O O . HIS A 1 75 ? -12.161 -18.081 -3.036 1.00 0.00 75 HIS A O 10
ATOM 10601 N N . GLY A 1 1 ? 12.443 -19.526 11.409 1.00 0.00 1 GLY A N 11
ATOM 10602 C CA . GLY A 1 1 ? 12.381 -20.690 10.544 1.00 0.00 1 GLY A CA 11
ATOM 10603 C C . GLY A 1 1 ? 12.918 -20.409 9.155 1.00 0.00 1 GLY A C 11
ATOM 10604 O O . GLY A 1 1 ? 13.805 -19.573 8.981 1.00 0.00 1 GLY A O 11
ATOM 10608 N N . SER A 1 2 ? 12.380 -21.110 8.162 1.00 0.00 2 SER A N 11
ATOM 10609 C CA . SER A 1 2 ? 12.815 -20.936 6.780 1.00 0.00 2 SER A CA 11
ATOM 10610 C C . SER A 1 2 ? 12.060 -19.790 6.114 1.00 0.00 2 SER A C 11
ATOM 10611 O O . SER A 1 2 ? 12.666 -18.881 5.545 1.00 0.00 2 SER A O 11
ATOM 10619 N N . SER A 1 3 ? 10.734 -19.840 6.189 1.00 0.00 3 SER A N 11
ATOM 10620 C CA . SER A 1 3 ? 9.895 -18.808 5.591 1.00 0.00 3 SER A CA 11
ATOM 10621 C C . SER A 1 3 ? 9.138 -18.033 6.664 1.00 0.00 3 SER A C 11
ATOM 10622 O O . SER A 1 3 ? 9.037 -18.473 7.809 1.00 0.00 3 SER A O 11
ATOM 10630 N N . GLY A 1 4 ? 8.606 -16.875 6.285 1.00 0.00 4 GLY A N 11
ATOM 10631 C CA . GLY A 1 4 ? 7.864 -16.056 7.226 1.00 0.00 4 GLY A CA 11
ATOM 10632 C C . GLY A 1 4 ? 6.375 -16.052 6.944 1.00 0.00 4 GLY A C 11
ATOM 10633 O O . GLY A 1 4 ? 5.693 -17.053 7.161 1.00 0.00 4 GLY A O 11
ATOM 10637 N N . SER A 1 5 ? 5.869 -14.922 6.459 1.00 0.00 5 SER A N 11
ATOM 10638 C CA . SER A 1 5 ? 4.450 -14.790 6.152 1.00 0.00 5 SER A CA 11
ATOM 10639 C C . SER A 1 5 ? 4.246 -14.361 4.702 1.00 0.00 5 SER A C 11
ATOM 10640 O O . SER A 1 5 ? 5.206 -14.075 3.987 1.00 0.00 5 SER A O 11
ATOM 10648 N N . SER A 1 6 ? 2.988 -14.319 4.275 1.00 0.00 6 SER A N 11
ATOM 10649 C CA . SER A 1 6 ? 2.656 -13.929 2.910 1.00 0.00 6 SER A CA 11
ATOM 10650 C C . SER A 1 6 ? 1.851 -12.634 2.896 1.00 0.00 6 SER A C 11
ATOM 10651 O O . SER A 1 6 ? 0.841 -12.510 3.587 1.00 0.00 6 SER A O 11
ATOM 10659 N N . GLY A 1 7 ? 2.306 -11.669 2.101 1.00 0.00 7 GLY A N 11
ATOM 10660 C CA . GLY A 1 7 ? 1.617 -10.395 2.011 1.00 0.00 7 GLY A CA 11
ATOM 10661 C C . GLY A 1 7 ? 0.590 -10.370 0.897 1.00 0.00 7 GLY A C 11
ATOM 10662 O O . GLY A 1 7 ? 0.541 -11.276 0.065 1.00 0.00 7 GLY A O 11
ATOM 10666 N N . LYS A 1 8 ? -0.237 -9.329 0.880 1.00 0.00 8 LYS A N 11
ATOM 10667 C CA . LYS A 1 8 ? -1.270 -9.188 -0.139 1.00 0.00 8 LYS A CA 11
ATOM 10668 C C . LYS A 1 8 ? -0.803 -8.269 -1.263 1.00 0.00 8 LYS A C 11
ATOM 10669 O O . LYS A 1 8 ? 0.148 -7.505 -1.097 1.00 0.00 8 LYS A O 11
ATOM 10688 N N . ILE A 1 9 ? -1.479 -8.346 -2.404 1.00 0.00 9 ILE A N 11
ATOM 10689 C CA . ILE A 1 9 ? -1.135 -7.519 -3.553 1.00 0.00 9 ILE A CA 11
ATOM 10690 C C . ILE A 1 9 ? -2.284 -6.588 -3.924 1.00 0.00 9 ILE A C 11
ATOM 10691 O O . ILE A 1 9 ? -3.397 -7.037 -4.194 1.00 0.00 9 ILE A O 11
ATOM 10707 N N . MET A 1 10 ? -2.005 -5.288 -3.937 1.00 0.00 10 MET A N 11
ATOM 10708 C CA . MET A 1 10 ? -3.015 -4.293 -4.279 1.00 0.00 10 MET A CA 11
ATOM 10709 C C . MET A 1 10 ? -2.455 -3.262 -5.252 1.00 0.00 10 MET A C 11
ATOM 10710 O O . MET A 1 10 ? -1.239 -3.100 -5.368 1.00 0.00 10 MET A O 11
ATOM 10724 N N . ILE A 1 11 ? -3.347 -2.566 -5.949 1.00 0.00 11 ILE A N 11
ATOM 10725 C CA . ILE A 1 11 ? -2.941 -1.550 -6.912 1.00 0.00 11 ILE A CA 11
ATOM 10726 C C . ILE A 1 11 ? -3.536 -0.191 -6.560 1.00 0.00 11 ILE A C 11
ATOM 10727 O O . ILE A 1 11 ? -4.689 -0.096 -6.141 1.00 0.00 11 ILE A O 11
ATOM 10743 N N . ALA A 1 12 ? -2.741 0.860 -6.736 1.00 0.00 12 ALA A N 11
ATOM 10744 C CA . ALA A 1 12 ? -3.190 2.215 -6.441 1.00 0.00 12 ALA A CA 11
ATOM 10745 C C . ALA A 1 12 ? -4.177 2.708 -7.494 1.00 0.00 12 ALA A C 11
ATOM 10746 O O . ALA A 1 12 ? -3.783 3.103 -8.591 1.00 0.00 12 ALA A O 11
ATOM 10753 N N . ALA A 1 13 ? -5.461 2.680 -7.153 1.00 0.00 13 ALA A N 11
ATOM 10754 C CA . ALA A 1 13 ? -6.504 3.126 -8.069 1.00 0.00 13 ALA A CA 11
ATOM 10755 C C . ALA A 1 13 ? -6.306 4.586 -8.459 1.00 0.00 13 ALA A C 11
ATOM 10756 O O . ALA A 1 13 ? -6.823 5.043 -9.479 1.00 0.00 13 ALA A O 11
ATOM 10763 N N . LEU A 1 14 ? -5.554 5.315 -7.641 1.00 0.00 14 LEU A N 11
ATOM 10764 C CA . LEU A 1 14 ? -5.288 6.726 -7.900 1.00 0.00 14 LEU A CA 11
ATOM 10765 C C . LEU A 1 14 ? -3.839 7.075 -7.575 1.00 0.00 14 LEU A C 11
ATOM 10766 O O . LEU A 1 14 ? -3.152 6.329 -6.877 1.00 0.00 14 LEU A O 11
ATOM 10782 N N . ASP A 1 15 ? -3.381 8.213 -8.085 1.00 0.00 15 ASP A N 11
ATOM 10783 C CA . ASP A 1 15 ? -2.015 8.663 -7.846 1.00 0.00 15 ASP A CA 11
ATOM 10784 C C . ASP A 1 15 ? -1.908 9.393 -6.511 1.00 0.00 15 ASP A C 11
ATOM 10785 O O . ASP A 1 15 ? -2.315 10.549 -6.389 1.00 0.00 15 ASP A O 11
ATOM 10794 N N . TYR A 1 16 ? -1.360 8.710 -5.512 1.00 0.00 16 TYR A N 11
ATOM 10795 C CA . TYR A 1 16 ? -1.203 9.292 -4.184 1.00 0.00 16 TYR A CA 11
ATOM 10796 C C . TYR A 1 16 ? 0.171 9.936 -4.030 1.00 0.00 16 TYR A C 11
ATOM 10797 O O . TYR A 1 16 ? 1.196 9.257 -4.077 1.00 0.00 16 TYR A O 11
ATOM 10815 N N . ASP A 1 17 ? 0.183 11.252 -3.847 1.00 0.00 17 ASP A N 11
ATOM 10816 C CA . ASP A 1 17 ? 1.430 11.990 -3.684 1.00 0.00 17 ASP A CA 11
ATOM 10817 C C . ASP A 1 17 ? 1.497 12.649 -2.310 1.00 0.00 17 ASP A C 11
ATOM 10818 O O . ASP A 1 17 ? 1.347 13.863 -2.169 1.00 0.00 17 ASP A O 11
ATOM 10827 N N . PRO A 1 18 ? 1.725 11.832 -1.271 1.00 0.00 18 PRO A N 11
ATOM 10828 C CA . PRO A 1 18 ? 1.816 12.313 0.110 1.00 0.00 18 PRO A CA 11
ATOM 10829 C C . PRO A 1 18 ? 3.075 13.138 0.355 1.00 0.00 18 PRO A C 11
ATOM 10830 O O . PRO A 1 18 ? 3.186 13.835 1.362 1.00 0.00 18 PRO A O 11
ATOM 10841 N N . GLY A 1 19 ? 4.023 13.052 -0.573 1.00 0.00 19 GLY A N 11
ATOM 10842 C CA . GLY A 1 19 ? 5.262 13.796 -0.439 1.00 0.00 19 GLY A CA 11
ATOM 10843 C C . GLY A 1 19 ? 6.467 12.890 -0.274 1.00 0.00 19 GLY A C 11
ATOM 10844 O O . GLY A 1 19 ? 6.784 12.101 -1.164 1.00 0.00 19 GLY A O 11
ATOM 10848 N N . ASP A 1 20 ? 7.140 13.005 0.865 1.00 0.00 20 ASP A N 11
ATOM 10849 C CA . ASP A 1 20 ? 8.317 12.190 1.143 1.00 0.00 20 ASP A CA 11
ATOM 10850 C C . ASP A 1 20 ? 8.463 11.940 2.641 1.00 0.00 20 ASP A C 11
ATOM 10851 O O . ASP A 1 20 ? 7.664 12.423 3.442 1.00 0.00 20 ASP A O 11
ATOM 10860 N N . GLY A 1 21 ? 9.489 11.180 3.011 1.00 0.00 21 GLY A N 11
ATOM 10861 C CA . GLY A 1 21 ? 9.721 10.877 4.411 1.00 0.00 21 GLY A CA 11
ATOM 10862 C C . GLY A 1 21 ? 9.428 9.428 4.747 1.00 0.00 21 GLY A C 11
ATOM 10863 O O . GLY A 1 21 ? 9.218 9.085 5.910 1.00 0.00 21 GLY A O 11
ATOM 10867 N N . GLN A 1 22 ? 9.413 8.577 3.727 1.00 0.00 22 GLN A N 11
ATOM 10868 C CA . GLN A 1 22 ? 9.141 7.158 3.920 1.00 0.00 22 GLN A CA 11
ATOM 10869 C C . GLN A 1 22 ? 10.173 6.527 4.849 1.00 0.00 22 GLN A C 11
ATOM 10870 O O . GLN A 1 22 ? 9.836 5.708 5.703 1.00 0.00 22 GLN A O 11
ATOM 10884 N N . MET A 1 23 ? 11.433 6.915 4.676 1.00 0.00 23 MET A N 11
ATOM 10885 C CA . MET A 1 23 ? 12.514 6.388 5.500 1.00 0.00 23 MET A CA 11
ATOM 10886 C C . MET A 1 23 ? 13.541 7.473 5.808 1.00 0.00 23 MET A C 11
ATOM 10887 O O . MET A 1 23 ? 13.529 8.543 5.202 1.00 0.00 23 MET A O 11
ATOM 10901 N N . GLY A 1 24 ? 14.429 7.189 6.756 1.00 0.00 24 GLY A N 11
ATOM 10902 C CA . GLY A 1 24 ? 15.450 8.151 7.129 1.00 0.00 24 GLY A CA 11
ATOM 10903 C C . GLY A 1 24 ? 15.507 8.386 8.625 1.00 0.00 24 GLY A C 11
ATOM 10904 O O . GLY A 1 24 ? 15.792 7.469 9.394 1.00 0.00 24 GLY A O 11
ATOM 10908 N N . GLY A 1 25 ? 15.237 9.620 9.040 1.00 0.00 25 GLY A N 11
ATOM 10909 C CA . GLY A 1 25 ? 15.266 9.951 10.453 1.00 0.00 25 GLY A CA 11
ATOM 10910 C C . GLY A 1 25 ? 14.037 9.456 11.189 1.00 0.00 25 GLY A C 11
ATOM 10911 O O . GLY A 1 25 ? 13.529 8.373 10.903 1.00 0.00 25 GLY A O 11
ATOM 10915 N N . GLN A 1 26 ? 13.560 10.251 12.142 1.00 0.00 26 GLN A N 11
ATOM 10916 C CA . GLN A 1 26 ? 12.385 9.885 12.924 1.00 0.00 26 GLN A CA 11
ATOM 10917 C C . GLN A 1 26 ? 11.103 10.253 12.183 1.00 0.00 26 GLN A C 11
ATOM 10918 O O . GLN A 1 26 ? 11.111 11.099 11.291 1.00 0.00 26 GLN A O 11
ATOM 10932 N N . GLY A 1 27 ? 10.002 9.610 12.561 1.00 0.00 27 GLY A N 11
ATOM 10933 C CA . GLY A 1 27 ? 8.728 9.882 11.922 1.00 0.00 27 GLY A CA 11
ATOM 10934 C C . GLY A 1 27 ? 8.406 8.890 10.822 1.00 0.00 27 GLY A C 11
ATOM 10935 O O . GLY A 1 27 ? 9.247 8.603 9.970 1.00 0.00 27 GLY A O 11
ATOM 10939 N N . LYS A 1 28 ? 7.187 8.363 10.841 1.00 0.00 28 LYS A N 11
ATOM 10940 C CA . LYS A 1 28 ? 6.755 7.396 9.839 1.00 0.00 28 LYS A CA 11
ATOM 10941 C C . LYS A 1 28 ? 6.053 8.093 8.678 1.00 0.00 28 LYS A C 11
ATOM 10942 O O . LYS A 1 28 ? 4.973 8.658 8.842 1.00 0.00 28 LYS A O 11
ATOM 10961 N N . GLY A 1 29 ? 6.675 8.047 7.503 1.00 0.00 29 GLY A N 11
ATOM 10962 C CA . GLY A 1 29 ? 6.094 8.676 6.331 1.00 0.00 29 GLY A CA 11
ATOM 10963 C C . GLY A 1 29 ? 5.329 7.695 5.465 1.00 0.00 29 GLY A C 11
ATOM 10964 O O . GLY A 1 29 ? 5.480 6.482 5.608 1.00 0.00 29 GLY A O 11
ATOM 10968 N N . ARG A 1 30 ? 4.504 8.221 4.566 1.00 0.00 30 ARG A N 11
ATOM 10969 C CA . ARG A 1 30 ? 3.710 7.383 3.675 1.00 0.00 30 ARG A CA 11
ATOM 10970 C C . ARG A 1 30 ? 4.435 7.157 2.351 1.00 0.00 30 ARG A C 11
ATOM 10971 O O . ARG A 1 30 ? 5.423 7.829 2.050 1.00 0.00 30 ARG A O 11
ATOM 10992 N N . LEU A 1 31 ? 3.939 6.209 1.565 1.00 0.00 31 LEU A N 11
ATOM 10993 C CA . LEU A 1 31 ? 4.539 5.894 0.274 1.00 0.00 31 LEU A CA 11
ATOM 10994 C C . LEU A 1 31 ? 3.709 6.472 -0.868 1.00 0.00 31 LEU A C 11
ATOM 10995 O O . LEU A 1 31 ? 2.490 6.310 -0.907 1.00 0.00 31 LEU A O 11
ATOM 11011 N N . ALA A 1 32 ? 4.379 7.146 -1.797 1.00 0.00 32 ALA A N 11
ATOM 11012 C CA . ALA A 1 32 ? 3.705 7.745 -2.942 1.00 0.00 32 ALA A CA 11
ATOM 11013 C C . ALA A 1 32 ? 3.371 6.694 -3.994 1.00 0.00 32 ALA A C 11
ATOM 11014 O O . ALA A 1 32 ? 4.265 6.117 -4.615 1.00 0.00 32 ALA A O 11
ATOM 11021 N N . LEU A 1 33 ? 2.080 6.448 -4.190 1.00 0.00 33 LEU A N 11
ATOM 11022 C CA . LEU A 1 33 ? 1.629 5.464 -5.168 1.00 0.00 33 LEU A CA 11
ATOM 11023 C C . LEU A 1 33 ? 1.142 6.147 -6.443 1.00 0.00 33 LEU A C 11
ATOM 11024 O O . LEU A 1 33 ? 0.835 7.340 -6.441 1.00 0.00 33 LEU A O 11
ATOM 11040 N N . ARG A 1 34 ? 1.072 5.383 -7.528 1.00 0.00 34 ARG A N 11
ATOM 11041 C CA . ARG A 1 34 ? 0.622 5.914 -8.808 1.00 0.00 34 ARG A CA 11
ATOM 11042 C C . ARG A 1 34 ? -0.471 5.034 -9.408 1.00 0.00 34 ARG A C 11
ATOM 11043 O O . ARG A 1 34 ? -0.580 3.853 -9.080 1.00 0.00 34 ARG A O 11
ATOM 11064 N N . ALA A 1 35 ? -1.279 5.619 -10.286 1.00 0.00 35 ALA A N 11
ATOM 11065 C CA . ALA A 1 35 ? -2.363 4.888 -10.932 1.00 0.00 35 ALA A CA 11
ATOM 11066 C C . ALA A 1 35 ? -1.842 3.635 -11.627 1.00 0.00 35 ALA A C 11
ATOM 11067 O O . ALA A 1 35 ? -1.284 3.706 -12.721 1.00 0.00 35 ALA A O 11
ATOM 11074 N N . GLY A 1 36 ? -2.027 2.486 -10.982 1.00 0.00 36 GLY A N 11
ATOM 11075 C CA . GLY A 1 36 ? -1.569 1.233 -11.554 1.00 0.00 36 GLY A CA 11
ATOM 11076 C C . GLY A 1 36 ? -0.274 0.750 -10.930 1.00 0.00 36 GLY A C 11
ATOM 11077 O O . GLY A 1 36 ? 0.512 0.057 -11.574 1.00 0.00 36 GLY A O 11
ATOM 11081 N N . ASP A 1 37 ? -0.052 1.118 -9.673 1.00 0.00 37 ASP A N 11
ATOM 11082 C CA . ASP A 1 37 ? 1.156 0.719 -8.961 1.00 0.00 37 ASP A CA 11
ATOM 11083 C C . ASP A 1 37 ? 0.886 -0.487 -8.066 1.00 0.00 37 ASP A C 11
ATOM 11084 O O . ASP A 1 37 ? 0.267 -0.362 -7.009 1.00 0.00 37 ASP A O 11
ATOM 11093 N N . VAL A 1 38 ? 1.354 -1.654 -8.497 1.00 0.00 38 VAL A N 11
ATOM 11094 C CA . VAL A 1 38 ? 1.164 -2.882 -7.734 1.00 0.00 38 VAL A CA 11
ATOM 11095 C C . VAL A 1 38 ? 2.064 -2.911 -6.504 1.00 0.00 38 VAL A C 11
ATOM 11096 O O . VAL A 1 38 ? 3.265 -3.160 -6.607 1.00 0.00 38 VAL A O 11
ATOM 11109 N N . VAL A 1 39 ? 1.475 -2.655 -5.341 1.00 0.00 39 VAL A N 11
ATOM 11110 C CA . VAL A 1 39 ? 2.223 -2.654 -4.089 1.00 0.00 39 VAL A CA 11
ATOM 11111 C C . VAL A 1 39 ? 1.841 -3.846 -3.219 1.00 0.00 39 VAL A C 11
ATOM 11112 O O . VAL A 1 39 ? 0.690 -4.281 -3.215 1.00 0.00 39 VAL A O 11
ATOM 11125 N N . MET A 1 40 ? 2.816 -4.370 -2.483 1.00 0.00 40 MET A N 11
ATOM 11126 C CA . MET A 1 40 ? 2.581 -5.512 -1.606 1.00 0.00 40 MET A CA 11
ATOM 11127 C C . MET A 1 40 ? 2.430 -5.062 -0.157 1.00 0.00 40 MET A C 11
ATOM 11128 O O . MET A 1 40 ? 3.341 -4.467 0.418 1.00 0.00 40 MET A O 11
ATOM 11142 N N . VAL A 1 41 ? 1.272 -5.351 0.430 1.00 0.00 41 VAL A N 11
ATOM 11143 C CA . VAL A 1 41 ? 1.001 -4.977 1.813 1.00 0.00 41 VAL A CA 11
ATOM 11144 C C . VAL A 1 41 ? 1.172 -6.169 2.748 1.00 0.00 41 VAL A C 11
ATOM 11145 O O . VAL A 1 41 ? 1.246 -7.315 2.303 1.00 0.00 41 VAL A O 11
ATOM 11158 N N . TYR A 1 42 ? 1.234 -5.892 4.045 1.00 0.00 42 TYR A N 11
ATOM 11159 C CA . TYR A 1 42 ? 1.398 -6.941 5.044 1.00 0.00 42 TYR A CA 11
ATOM 11160 C C . TYR A 1 42 ? 0.432 -6.741 6.208 1.00 0.00 42 TYR A C 11
ATOM 11161 O O . TYR A 1 42 ? 0.244 -5.624 6.688 1.00 0.00 42 TYR A O 11
ATOM 11179 N N . GLY A 1 43 ? -0.177 -7.834 6.659 1.00 0.00 43 GLY A N 11
ATOM 11180 C CA . GLY A 1 43 ? -1.115 -7.758 7.764 1.00 0.00 43 GLY A CA 11
ATOM 11181 C C . GLY A 1 43 ? -2.210 -6.738 7.525 1.00 0.00 43 GLY A C 11
ATOM 11182 O O . GLY A 1 43 ? -2.315 -6.148 6.450 1.00 0.00 43 GLY A O 11
ATOM 11186 N N . PRO A 1 44 ? -3.052 -6.519 8.546 1.00 0.00 44 PRO A N 11
ATOM 11187 C CA . PRO A 1 44 ? -4.161 -5.564 8.466 1.00 0.00 44 PRO A CA 11
ATOM 11188 C C . PRO A 1 44 ? -3.679 -4.118 8.426 1.00 0.00 44 PRO A C 11
ATOM 11189 O O . PRO A 1 44 ? -2.484 -3.856 8.295 1.00 0.00 44 PRO A O 11
ATOM 11200 N N . MET A 1 45 ? -4.617 -3.183 8.540 1.00 0.00 45 MET A N 11
ATOM 11201 C CA . MET A 1 45 ? -4.286 -1.763 8.518 1.00 0.00 45 MET A CA 11
ATOM 11202 C C . MET A 1 45 ? -4.279 -1.184 9.930 1.00 0.00 45 MET A C 11
ATOM 11203 O O . MET A 1 45 ? -4.600 -1.877 10.896 1.00 0.00 45 MET A O 11
ATOM 11217 N N . ASP A 1 46 ? -3.911 0.087 10.041 1.00 0.00 46 ASP A N 11
ATOM 11218 C CA . ASP A 1 46 ? -3.864 0.758 11.335 1.00 0.00 46 ASP A CA 11
ATOM 11219 C C . ASP A 1 46 ? -5.209 1.396 11.666 1.00 0.00 46 ASP A C 11
ATOM 11220 O O . ASP A 1 46 ? -6.149 1.334 10.873 1.00 0.00 46 ASP A O 11
ATOM 11229 N N . ASP A 1 47 ? -5.294 2.008 12.843 1.00 0.00 47 ASP A N 11
ATOM 11230 C CA . ASP A 1 47 ? -6.525 2.657 13.279 1.00 0.00 47 ASP A CA 11
ATOM 11231 C C . ASP A 1 47 ? -6.960 3.725 12.280 1.00 0.00 47 ASP A C 11
ATOM 11232 O O . ASP A 1 47 ? -8.153 3.940 12.069 1.00 0.00 47 ASP A O 11
ATOM 11241 N N . GLN A 1 48 ? -5.984 4.391 11.672 1.00 0.00 48 GLN A N 11
ATOM 11242 C CA . GLN A 1 48 ? -6.267 5.437 10.697 1.00 0.00 48 GLN A CA 11
ATOM 11243 C C . GLN A 1 48 ? -6.744 4.839 9.378 1.00 0.00 48 GLN A C 11
ATOM 11244 O O . GLN A 1 48 ? -7.459 5.485 8.614 1.00 0.00 48 GLN A O 11
ATOM 11258 N N . GLY A 1 49 ? -6.343 3.598 9.117 1.00 0.00 49 GLY A N 11
ATOM 11259 C CA . GLY A 1 49 ? -6.739 2.933 7.889 1.00 0.00 49 GLY A CA 11
ATOM 11260 C C . GLY A 1 49 ? -5.620 2.885 6.869 1.00 0.00 49 GLY A C 11
ATOM 11261 O O . GLY A 1 49 ? -5.855 3.046 5.671 1.00 0.00 49 GLY A O 11
ATOM 11265 N N . PHE A 1 50 ? -4.398 2.666 7.342 1.00 0.00 50 PHE A N 11
ATOM 11266 C CA . PHE A 1 50 ? -3.237 2.601 6.462 1.00 0.00 50 PHE A CA 11
ATOM 11267 C C . PHE A 1 50 ? -2.588 1.220 6.519 1.00 0.00 50 PHE A C 11
ATOM 11268 O O . PHE A 1 50 ? -2.430 0.640 7.593 1.00 0.00 50 PHE A O 11
ATOM 11285 N N . TYR A 1 51 ? -2.217 0.700 5.354 1.00 0.00 51 TYR A N 11
ATOM 11286 C CA . TYR A 1 51 ? -1.589 -0.613 5.269 1.00 0.00 51 TYR A CA 11
ATOM 11287 C C . TYR A 1 51 ? -0.068 -0.492 5.292 1.00 0.00 51 TYR A C 11
ATOM 11288 O O . TYR A 1 51 ? 0.484 0.586 5.073 1.00 0.00 51 TYR A O 11
ATOM 11306 N N . TYR A 1 52 ? 0.603 -1.607 5.559 1.00 0.00 52 TYR A N 11
ATOM 11307 C CA . TYR A 1 52 ? 2.060 -1.628 5.613 1.00 0.00 52 TYR A CA 11
ATOM 11308 C C . TYR A 1 52 ? 2.639 -2.368 4.411 1.00 0.00 52 TYR A C 11
ATOM 11309 O O . TYR A 1 52 ? 2.703 -3.597 4.397 1.00 0.00 52 TYR A O 11
ATOM 11327 N N . GLY A 1 53 ? 3.061 -1.610 3.404 1.00 0.00 53 GLY A N 11
ATOM 11328 C CA . GLY A 1 53 ? 3.631 -2.211 2.212 1.00 0.00 53 GLY A CA 11
ATOM 11329 C C . GLY A 1 53 ? 4.827 -1.440 1.690 1.00 0.00 53 GLY A C 11
ATOM 11330 O O . GLY A 1 53 ? 5.262 -0.467 2.304 1.00 0.00 53 GLY A O 11
ATOM 11334 N N . GLU A 1 54 ? 5.362 -1.879 0.554 1.00 0.00 54 GLU A N 11
ATOM 11335 C CA . GLU A 1 54 ? 6.518 -1.225 -0.048 1.00 0.00 54 GLU A CA 11
ATOM 11336 C C . GLU A 1 54 ? 6.386 -1.178 -1.567 1.00 0.00 54 GLU A C 11
ATOM 11337 O O . GLU A 1 54 ? 5.894 -2.121 -2.189 1.00 0.00 54 GLU A O 11
ATOM 11349 N N . LEU A 1 55 ? 6.828 -0.074 -2.159 1.00 0.00 55 LEU A N 11
ATOM 11350 C CA . LEU A 1 55 ? 6.760 0.098 -3.607 1.00 0.00 55 LEU A CA 11
ATOM 11351 C C . LEU A 1 55 ? 8.001 0.813 -4.129 1.00 0.00 55 LEU A C 11
ATOM 11352 O O . LEU A 1 55 ? 8.176 2.012 -3.916 1.00 0.00 55 LEU A O 11
ATOM 11368 N N . GLY A 1 56 ? 8.861 0.068 -4.818 1.00 0.00 56 GLY A N 11
ATOM 11369 C CA . GLY A 1 56 ? 10.075 0.648 -5.362 1.00 0.00 56 GLY A CA 11
ATOM 11370 C C . GLY A 1 56 ? 11.258 0.503 -4.426 1.00 0.00 56 GLY A C 11
ATOM 11371 O O . GLY A 1 56 ? 12.240 1.236 -4.536 1.00 0.00 56 GLY A O 11
ATOM 11375 N N . GLY A 1 57 ? 11.164 -0.445 -3.498 1.00 0.00 57 GLY A N 11
ATOM 11376 C CA . GLY A 1 57 ? 12.240 -0.665 -2.550 1.00 0.00 57 GLY A CA 11
ATOM 11377 C C . GLY A 1 57 ? 12.161 0.266 -1.356 1.00 0.00 57 GLY A C 11
ATOM 11378 O O . GLY A 1 57 ? 13.170 0.540 -0.705 1.00 0.00 57 GLY A O 11
ATOM 11382 N N . HIS A 1 58 ? 10.959 0.755 -1.068 1.00 0.00 58 HIS A N 11
ATOM 11383 C CA . HIS A 1 58 ? 10.752 1.662 0.056 1.00 0.00 58 HIS A CA 11
ATOM 11384 C C . HIS A 1 58 ? 9.477 1.305 0.814 1.00 0.00 58 HIS A C 11
ATOM 11385 O O . HIS A 1 58 ? 8.383 1.321 0.250 1.00 0.00 58 HIS A O 11
ATOM 11399 N N . ARG A 1 59 ? 9.627 0.981 2.094 1.00 0.00 59 ARG A N 11
ATOM 11400 C CA . ARG A 1 59 ? 8.488 0.618 2.929 1.00 0.00 59 ARG A CA 11
ATOM 11401 C C . ARG A 1 59 ? 7.816 1.863 3.503 1.00 0.00 59 ARG A C 11
ATOM 11402 O O . ARG A 1 59 ? 8.402 2.944 3.521 1.00 0.00 59 ARG A O 11
ATOM 11423 N N . GLY A 1 60 ? 6.582 1.700 3.971 1.00 0.00 60 GLY A N 11
ATOM 11424 C CA . GLY A 1 60 ? 5.851 2.818 4.538 1.00 0.00 60 GLY A CA 11
ATOM 11425 C C . GLY A 1 60 ? 4.357 2.565 4.594 1.00 0.00 60 GLY A C 11
ATOM 11426 O O . GLY A 1 60 ? 3.867 1.572 4.055 1.00 0.00 60 GLY A O 11
ATOM 11430 N N . LEU A 1 61 ? 3.631 3.464 5.249 1.00 0.00 61 LEU A N 11
ATOM 11431 C CA . LEU A 1 61 ? 2.183 3.333 5.375 1.00 0.00 61 LEU A CA 11
ATOM 11432 C C . LEU A 1 61 ? 1.481 3.799 4.104 1.00 0.00 61 LEU A C 11
ATOM 11433 O O . LEU A 1 61 ? 1.722 4.905 3.619 1.00 0.00 61 LEU A O 11
ATOM 11449 N N . VAL A 1 62 ? 0.611 2.949 3.569 1.00 0.00 62 VAL A N 11
ATOM 11450 C CA . VAL A 1 62 ? -0.129 3.275 2.356 1.00 0.00 62 VAL A CA 11
ATOM 11451 C C . VAL A 1 62 ? -1.624 3.381 2.635 1.00 0.00 62 VAL A C 11
ATOM 11452 O O . VAL A 1 62 ? -2.143 2.812 3.595 1.00 0.00 62 VAL A O 11
ATOM 11465 N N . PRO A 1 63 ? -2.335 4.128 1.778 1.00 0.00 63 PRO A N 11
ATOM 11466 C CA . PRO A 1 63 ? -3.781 4.327 1.911 1.00 0.00 63 PRO A CA 11
ATOM 11467 C C . PRO A 1 63 ? -4.570 3.057 1.612 1.00 0.00 63 PRO A C 11
ATOM 11468 O O . PRO A 1 63 ? -4.390 2.435 0.566 1.00 0.00 63 PRO A O 11
ATOM 11479 N N . ALA A 1 64 ? -5.446 2.679 2.537 1.00 0.00 64 ALA A N 11
ATOM 11480 C CA . ALA A 1 64 ? -6.265 1.484 2.371 1.00 0.00 64 ALA A CA 11
ATOM 11481 C C . ALA A 1 64 ? -7.576 1.811 1.663 1.00 0.00 64 ALA A C 11
ATOM 11482 O O . ALA A 1 64 ? -8.486 0.983 1.607 1.00 0.00 64 ALA A O 11
ATOM 11489 N N . HIS A 1 65 ? -7.667 3.024 1.126 1.00 0.00 65 HIS A N 11
ATOM 11490 C CA . HIS A 1 65 ? -8.867 3.460 0.422 1.00 0.00 65 HIS A CA 11
ATOM 11491 C C . HIS A 1 65 ? -8.565 3.738 -1.047 1.00 0.00 65 HIS A C 11
ATOM 11492 O O . HIS A 1 65 ? -9.448 3.650 -1.901 1.00 0.00 65 HIS A O 11
ATOM 11506 N N . LEU A 1 66 ? -7.313 4.076 -1.335 1.00 0.00 66 LEU A N 11
ATOM 11507 C CA . LEU A 1 66 ? -6.894 4.368 -2.701 1.00 0.00 66 LEU A CA 11
ATOM 11508 C C . LEU A 1 66 ? -6.535 3.087 -3.447 1.00 0.00 66 LEU A C 11
ATOM 11509 O O . LEU A 1 66 ? -6.626 3.023 -4.674 1.00 0.00 66 LEU A O 11
ATOM 11525 N N . LEU A 1 67 ? -6.130 2.066 -2.698 1.00 0.00 67 LEU A N 11
ATOM 11526 C CA . LEU A 1 67 ? -5.760 0.784 -3.288 1.00 0.00 67 LEU A CA 11
ATOM 11527 C C . LEU A 1 67 ? -6.992 0.046 -3.802 1.00 0.00 67 LEU A C 11
ATOM 11528 O O . LEU A 1 67 ? -8.124 0.407 -3.480 1.00 0.00 67 LEU A O 11
ATOM 11544 N N . ASP A 1 68 ? -6.763 -0.992 -4.599 1.00 0.00 68 ASP A N 11
ATOM 11545 C CA . ASP A 1 68 ? -7.854 -1.784 -5.155 1.00 0.00 68 ASP A CA 11
ATOM 11546 C C . ASP A 1 68 ? -7.548 -3.275 -5.057 1.00 0.00 68 ASP A C 11
ATOM 11547 O O . ASP A 1 68 ? -6.429 -3.709 -5.335 1.00 0.00 68 ASP A O 11
ATOM 11556 N N . HIS A 1 69 ? -8.548 -4.055 -4.660 1.00 0.00 69 HIS A N 11
ATOM 11557 C CA . HIS A 1 69 ? -8.385 -5.499 -4.525 1.00 0.00 69 HIS A CA 11
ATOM 11558 C C . HIS A 1 69 ? -8.472 -6.185 -5.885 1.00 0.00 69 HIS A C 11
ATOM 11559 O O . HIS A 1 69 ? -9.559 -6.351 -6.438 1.00 0.00 69 HIS A O 11
ATOM 11573 N N . MET A 1 70 ? -7.320 -6.580 -6.418 1.00 0.00 70 MET A N 11
ATOM 11574 C CA . MET A 1 70 ? -7.268 -7.248 -7.713 1.00 0.00 70 MET A CA 11
ATOM 11575 C C . MET A 1 70 ? -8.145 -8.496 -7.716 1.00 0.00 70 MET A C 11
ATOM 11576 O O . MET A 1 70 ? -8.460 -9.048 -6.662 1.00 0.00 70 MET A O 11
ATOM 11590 N N . SER A 1 71 ? -8.536 -8.936 -8.908 1.00 0.00 71 SER A N 11
ATOM 11591 C CA . SER A 1 71 ? -9.380 -10.116 -9.048 1.00 0.00 71 SER A CA 11
ATOM 11592 C C . SER A 1 71 ? -8.828 -11.056 -10.115 1.00 0.00 71 SER A C 11
ATOM 11593 O O . SER A 1 71 ? -8.209 -10.618 -11.086 1.00 0.00 71 SER A O 11
ATOM 11601 N N . LEU A 1 72 ? -9.055 -12.352 -9.929 1.00 0.00 72 LEU A N 11
ATOM 11602 C CA . LEU A 1 72 ? -8.580 -13.356 -10.874 1.00 0.00 72 LEU A CA 11
ATOM 11603 C C . LEU A 1 72 ? -9.739 -13.940 -11.676 1.00 0.00 72 LEU A C 11
ATOM 11604 O O . LEU A 1 72 ? -9.577 -14.316 -12.837 1.00 0.00 72 LEU A O 11
ATOM 11620 N N . HIS A 1 73 ? -10.909 -14.011 -11.049 1.00 0.00 73 HIS A N 11
ATOM 11621 C CA . HIS A 1 73 ? -12.097 -14.547 -11.705 1.00 0.00 73 HIS A CA 11
ATOM 11622 C C . HIS A 1 73 ? -12.642 -13.559 -12.733 1.00 0.00 73 HIS A C 11
ATOM 11623 O O . HIS A 1 73 ? -13.258 -13.954 -13.722 1.00 0.00 73 HIS A O 11
ATOM 11637 N N . GLY A 1 74 ? -12.410 -12.272 -12.491 1.00 0.00 74 GLY A N 11
ATOM 11638 C CA . GLY A 1 74 ? -12.885 -11.249 -13.404 1.00 0.00 74 GLY A CA 11
ATOM 11639 C C . GLY A 1 74 ? -14.379 -11.336 -13.646 1.00 0.00 74 GLY A C 11
ATOM 11640 O O . GLY A 1 74 ? -15.121 -11.856 -12.812 1.00 0.00 74 GLY A O 11
ATOM 11644 N N . HIS A 1 75 ? -14.822 -10.825 -14.791 1.00 0.00 75 HIS A N 11
ATOM 11645 C CA . HIS A 1 75 ? -16.238 -10.847 -15.140 1.00 0.00 75 HIS A CA 11
ATOM 11646 C C . HIS A 1 75 ? -16.496 -11.800 -16.303 1.00 0.00 75 HIS A C 11
ATOM 11647 O O . HIS A 1 75 ? -17.632 -12.214 -16.539 1.00 0.00 75 HIS A O 11
ATOM 11661 N N . GLY A 1 1 ? 9.711 -25.474 -7.040 1.00 0.00 1 GLY A N 12
ATOM 11662 C CA . GLY A 1 1 ? 8.319 -25.091 -6.894 1.00 0.00 1 GLY A CA 12
ATOM 11663 C C . GLY A 1 1 ? 8.156 -23.633 -6.513 1.00 0.00 1 GLY A C 12
ATOM 11664 O O . GLY A 1 1 ? 8.391 -22.741 -7.328 1.00 0.00 1 GLY A O 12
ATOM 11668 N N . SER A 1 2 ? 7.750 -23.390 -5.270 1.00 0.00 2 SER A N 12
ATOM 11669 C CA . SER A 1 2 ? 7.551 -22.030 -4.784 1.00 0.00 2 SER A CA 12
ATOM 11670 C C . SER A 1 2 ? 7.385 -22.014 -3.267 1.00 0.00 2 SER A C 12
ATOM 11671 O O . SER A 1 2 ? 7.159 -23.052 -2.646 1.00 0.00 2 SER A O 12
ATOM 11679 N N . SER A 1 3 ? 7.498 -20.828 -2.678 1.00 0.00 3 SER A N 12
ATOM 11680 C CA . SER A 1 3 ? 7.365 -20.675 -1.234 1.00 0.00 3 SER A CA 12
ATOM 11681 C C . SER A 1 3 ? 5.923 -20.355 -0.853 1.00 0.00 3 SER A C 12
ATOM 11682 O O . SER A 1 3 ? 5.257 -21.141 -0.181 1.00 0.00 3 SER A O 12
ATOM 11690 N N . GLY A 1 4 ? 5.447 -19.192 -1.287 1.00 0.00 4 GLY A N 12
ATOM 11691 C CA . GLY A 1 4 ? 4.087 -18.786 -0.982 1.00 0.00 4 GLY A CA 12
ATOM 11692 C C . GLY A 1 4 ? 3.952 -17.285 -0.823 1.00 0.00 4 GLY A C 12
ATOM 11693 O O . GLY A 1 4 ? 4.945 -16.582 -0.632 1.00 0.00 4 GLY A O 12
ATOM 11697 N N . SER A 1 5 ? 2.720 -16.791 -0.902 1.00 0.00 5 SER A N 12
ATOM 11698 C CA . SER A 1 5 ? 2.460 -15.363 -0.771 1.00 0.00 5 SER A CA 12
ATOM 11699 C C . SER A 1 5 ? 2.449 -14.945 0.697 1.00 0.00 5 SER A C 12
ATOM 11700 O O . SER A 1 5 ? 1.594 -15.378 1.470 1.00 0.00 5 SER A O 12
ATOM 11708 N N . SER A 1 6 ? 3.404 -14.101 1.072 1.00 0.00 6 SER A N 12
ATOM 11709 C CA . SER A 1 6 ? 3.508 -13.628 2.448 1.00 0.00 6 SER A CA 12
ATOM 11710 C C . SER A 1 6 ? 2.549 -12.467 2.696 1.00 0.00 6 SER A C 12
ATOM 11711 O O . SER A 1 6 ? 2.044 -12.292 3.804 1.00 0.00 6 SER A O 12
ATOM 11719 N N . GLY A 1 7 ? 2.304 -11.677 1.656 1.00 0.00 7 GLY A N 12
ATOM 11720 C CA . GLY A 1 7 ? 1.407 -10.543 1.781 1.00 0.00 7 GLY A CA 12
ATOM 11721 C C . GLY A 1 7 ? 0.396 -10.477 0.654 1.00 0.00 7 GLY A C 12
ATOM 11722 O O . GLY A 1 7 ? 0.387 -11.330 -0.234 1.00 0.00 7 GLY A O 12
ATOM 11726 N N . LYS A 1 8 ? -0.461 -9.461 0.688 1.00 0.00 8 LYS A N 12
ATOM 11727 C CA . LYS A 1 8 ? -1.482 -9.286 -0.337 1.00 0.00 8 LYS A CA 12
ATOM 11728 C C . LYS A 1 8 ? -0.985 -8.370 -1.450 1.00 0.00 8 LYS A C 12
ATOM 11729 O O . LYS A 1 8 ? 0.008 -7.660 -1.285 1.00 0.00 8 LYS A O 12
ATOM 11748 N N . ILE A 1 9 ? -1.681 -8.389 -2.582 1.00 0.00 9 ILE A N 12
ATOM 11749 C CA . ILE A 1 9 ? -1.310 -7.558 -3.720 1.00 0.00 9 ILE A CA 12
ATOM 11750 C C . ILE A 1 9 ? -2.429 -6.585 -4.078 1.00 0.00 9 ILE A C 12
ATOM 11751 O O . ILE A 1 9 ? -3.556 -6.995 -4.354 1.00 0.00 9 ILE A O 12
ATOM 11767 N N . MET A 1 10 ? -2.109 -5.295 -4.072 1.00 0.00 10 MET A N 12
ATOM 11768 C CA . MET A 1 10 ? -3.087 -4.264 -4.400 1.00 0.00 10 MET A CA 12
ATOM 11769 C C . MET A 1 10 ? -2.493 -3.236 -5.358 1.00 0.00 10 MET A C 12
ATOM 11770 O O . MET A 1 10 ? -1.273 -3.117 -5.476 1.00 0.00 10 MET A O 12
ATOM 11784 N N . ILE A 1 11 ? -3.363 -2.497 -6.038 1.00 0.00 11 ILE A N 12
ATOM 11785 C CA . ILE A 1 11 ? -2.923 -1.480 -6.985 1.00 0.00 11 ILE A CA 12
ATOM 11786 C C . ILE A 1 11 ? -3.475 -0.108 -6.612 1.00 0.00 11 ILE A C 12
ATOM 11787 O O . ILE A 1 11 ? -4.622 0.017 -6.187 1.00 0.00 11 ILE A O 12
ATOM 11803 N N . ALA A 1 12 ? -2.649 0.921 -6.777 1.00 0.00 12 ALA A N 12
ATOM 11804 C CA . ALA A 1 12 ? -3.055 2.285 -6.462 1.00 0.00 12 ALA A CA 12
ATOM 11805 C C . ALA A 1 12 ? -4.024 2.824 -7.508 1.00 0.00 12 ALA A C 12
ATOM 11806 O O . ALA A 1 12 ? -3.616 3.227 -8.596 1.00 0.00 12 ALA A O 12
ATOM 11813 N N . ALA A 1 13 ? -5.309 2.828 -7.170 1.00 0.00 13 ALA A N 12
ATOM 11814 C CA . ALA A 1 13 ? -6.337 3.320 -8.080 1.00 0.00 13 ALA A CA 12
ATOM 11815 C C . ALA A 1 13 ? -6.089 4.778 -8.451 1.00 0.00 13 ALA A C 12
ATOM 11816 O O . ALA A 1 13 ? -6.580 5.261 -9.473 1.00 0.00 13 ALA A O 12
ATOM 11823 N N . LEU A 1 14 ? -5.326 5.475 -7.617 1.00 0.00 14 LEU A N 12
ATOM 11824 C CA . LEU A 1 14 ? -5.013 6.879 -7.857 1.00 0.00 14 LEU A CA 12
ATOM 11825 C C . LEU A 1 14 ? -3.556 7.178 -7.520 1.00 0.00 14 LEU A C 12
ATOM 11826 O O . LEU A 1 14 ? -2.894 6.398 -6.836 1.00 0.00 14 LEU A O 12
ATOM 11842 N N . ASP A 1 15 ? -3.064 8.314 -8.003 1.00 0.00 15 ASP A N 12
ATOM 11843 C CA . ASP A 1 15 ? -1.685 8.718 -7.750 1.00 0.00 15 ASP A CA 12
ATOM 11844 C C . ASP A 1 15 ? -1.565 9.424 -6.403 1.00 0.00 15 ASP A C 12
ATOM 11845 O O . ASP A 1 15 ? -1.944 10.587 -6.264 1.00 0.00 15 ASP A O 12
ATOM 11854 N N . TYR A 1 16 ? -1.035 8.713 -5.414 1.00 0.00 16 TYR A N 12
ATOM 11855 C CA . TYR A 1 16 ? -0.867 9.270 -4.077 1.00 0.00 16 TYR A CA 12
ATOM 11856 C C . TYR A 1 16 ? 0.531 9.853 -3.901 1.00 0.00 16 TYR A C 12
ATOM 11857 O O . TYR A 1 16 ? 1.526 9.129 -3.928 1.00 0.00 16 TYR A O 12
ATOM 11875 N N . ASP A 1 17 ? 0.598 11.168 -3.720 1.00 0.00 17 ASP A N 12
ATOM 11876 C CA . ASP A 1 17 ? 1.874 11.850 -3.537 1.00 0.00 17 ASP A CA 12
ATOM 11877 C C . ASP A 1 17 ? 1.955 12.490 -2.155 1.00 0.00 17 ASP A C 12
ATOM 11878 O O . ASP A 1 17 ? 1.859 13.708 -2.001 1.00 0.00 17 ASP A O 12
ATOM 11887 N N . PRO A 1 18 ? 2.135 11.652 -1.123 1.00 0.00 18 PRO A N 12
ATOM 11888 C CA . PRO A 1 18 ? 2.232 12.114 0.265 1.00 0.00 18 PRO A CA 12
ATOM 11889 C C . PRO A 1 18 ? 3.524 12.876 0.533 1.00 0.00 18 PRO A C 12
ATOM 11890 O O . PRO A 1 18 ? 3.662 13.543 1.558 1.00 0.00 18 PRO A O 12
ATOM 11901 N N . GLY A 1 19 ? 4.470 12.775 -0.397 1.00 0.00 19 GLY A N 12
ATOM 11902 C CA . GLY A 1 19 ? 5.740 13.461 -0.241 1.00 0.00 19 GLY A CA 12
ATOM 11903 C C . GLY A 1 19 ? 5.568 14.937 0.057 1.00 0.00 19 GLY A C 12
ATOM 11904 O O . GLY A 1 19 ? 6.418 15.549 0.704 1.00 0.00 19 GLY A O 12
ATOM 11908 N N . ASP A 1 20 ? 4.467 15.511 -0.416 1.00 0.00 20 ASP A N 12
ATOM 11909 C CA . ASP A 1 20 ? 4.187 16.925 -0.197 1.00 0.00 20 ASP A CA 12
ATOM 11910 C C . ASP A 1 20 ? 4.263 17.270 1.287 1.00 0.00 20 ASP A C 12
ATOM 11911 O O . ASP A 1 20 ? 4.584 18.399 1.657 1.00 0.00 20 ASP A O 12
ATOM 11920 N N . GLY A 1 21 ? 3.964 16.289 2.134 1.00 0.00 21 GLY A N 12
ATOM 11921 C CA . GLY A 1 21 ? 4.003 16.510 3.568 1.00 0.00 21 GLY A CA 12
ATOM 11922 C C . GLY A 1 21 ? 4.370 15.256 4.337 1.00 0.00 21 GLY A C 12
ATOM 11923 O O . GLY A 1 21 ? 3.580 14.315 4.415 1.00 0.00 21 GLY A O 12
ATOM 11927 N N . GLN A 1 22 ? 5.571 15.243 4.906 1.00 0.00 22 GLN A N 12
ATOM 11928 C CA . GLN A 1 22 ? 6.041 14.094 5.671 1.00 0.00 22 GLN A CA 12
ATOM 11929 C C . GLN A 1 22 ? 5.655 14.224 7.141 1.00 0.00 22 GLN A C 12
ATOM 11930 O O . GLN A 1 22 ? 5.148 13.280 7.746 1.00 0.00 22 GLN A O 12
ATOM 11944 N N . MET A 1 23 ? 5.900 15.400 7.710 1.00 0.00 23 MET A N 12
ATOM 11945 C CA . MET A 1 23 ? 5.578 15.653 9.109 1.00 0.00 23 MET A CA 12
ATOM 11946 C C . MET A 1 23 ? 4.117 15.323 9.399 1.00 0.00 23 MET A C 12
ATOM 11947 O O . MET A 1 23 ? 3.217 15.779 8.696 1.00 0.00 23 MET A O 12
ATOM 11961 N N . GLY A 1 24 ? 3.890 14.527 10.440 1.00 0.00 24 GLY A N 12
ATOM 11962 C CA . GLY A 1 24 ? 2.537 14.150 10.804 1.00 0.00 24 GLY A CA 12
ATOM 11963 C C . GLY A 1 24 ? 2.501 13.109 11.905 1.00 0.00 24 GLY A C 12
ATOM 11964 O O . GLY A 1 24 ? 1.651 13.163 12.793 1.00 0.00 24 GLY A O 12
ATOM 11968 N N . GLY A 1 25 ? 3.427 12.156 11.847 1.00 0.00 25 GLY A N 12
ATOM 11969 C CA . GLY A 1 25 ? 3.480 11.111 12.852 1.00 0.00 25 GLY A CA 12
ATOM 11970 C C . GLY A 1 25 ? 4.658 11.269 13.792 1.00 0.00 25 GLY A C 12
ATOM 11971 O O . GLY A 1 25 ? 4.910 12.360 14.302 1.00 0.00 25 GLY A O 12
ATOM 11975 N N . GLN A 1 26 ? 5.379 10.177 14.023 1.00 0.00 26 GLN A N 12
ATOM 11976 C CA . GLN A 1 26 ? 6.536 10.199 14.911 1.00 0.00 26 GLN A CA 12
ATOM 11977 C C . GLN A 1 26 ? 7.800 10.580 14.148 1.00 0.00 26 GLN A C 12
ATOM 11978 O O . GLN A 1 26 ? 8.367 11.651 14.360 1.00 0.00 26 GLN A O 12
ATOM 11992 N N . GLY A 1 27 ? 8.238 9.694 13.259 1.00 0.00 27 GLY A N 12
ATOM 11993 C CA . GLY A 1 27 ? 9.434 9.955 12.478 1.00 0.00 27 GLY A CA 12
ATOM 11994 C C . GLY A 1 27 ? 9.471 9.157 11.190 1.00 0.00 27 GLY A C 12
ATOM 11995 O O . GLY A 1 27 ? 10.540 8.924 10.625 1.00 0.00 27 GLY A O 12
ATOM 11999 N N . LYS A 1 28 ? 8.300 8.734 10.724 1.00 0.00 28 LYS A N 12
ATOM 12000 C CA . LYS A 1 28 ? 8.201 7.957 9.495 1.00 0.00 28 LYS A CA 12
ATOM 12001 C C . LYS A 1 28 ? 7.352 8.684 8.457 1.00 0.00 28 LYS A C 12
ATOM 12002 O O . LYS A 1 28 ? 6.781 9.738 8.737 1.00 0.00 28 LYS A O 12
ATOM 12021 N N . GLY A 1 29 ? 7.271 8.113 7.259 1.00 0.00 29 GLY A N 12
ATOM 12022 C CA . GLY A 1 29 ? 6.488 8.721 6.199 1.00 0.00 29 GLY A CA 12
ATOM 12023 C C . GLY A 1 29 ? 5.773 7.694 5.345 1.00 0.00 29 GLY A C 12
ATOM 12024 O O . GLY A 1 29 ? 6.148 6.521 5.327 1.00 0.00 29 GLY A O 12
ATOM 12028 N N . ARG A 1 30 ? 4.738 8.133 4.635 1.00 0.00 30 ARG A N 12
ATOM 12029 C CA . ARG A 1 30 ? 3.967 7.242 3.777 1.00 0.00 30 ARG A CA 12
ATOM 12030 C C . ARG A 1 30 ? 4.685 7.008 2.451 1.00 0.00 30 ARG A C 12
ATOM 12031 O O . ARG A 1 30 ? 5.625 7.726 2.107 1.00 0.00 30 ARG A O 12
ATOM 12052 N N . LEU A 1 31 ? 4.237 6.000 1.712 1.00 0.00 31 LEU A N 12
ATOM 12053 C CA . LEU A 1 31 ? 4.836 5.670 0.423 1.00 0.00 31 LEU A CA 12
ATOM 12054 C C . LEU A 1 31 ? 4.015 6.250 -0.724 1.00 0.00 31 LEU A C 12
ATOM 12055 O O . LEU A 1 31 ? 2.794 6.104 -0.762 1.00 0.00 31 LEU A O 12
ATOM 12071 N N . ALA A 1 32 ? 4.695 6.906 -1.659 1.00 0.00 32 ALA A N 12
ATOM 12072 C CA . ALA A 1 32 ? 4.029 7.504 -2.810 1.00 0.00 32 ALA A CA 12
ATOM 12073 C C . ALA A 1 32 ? 3.657 6.443 -3.841 1.00 0.00 32 ALA A C 12
ATOM 12074 O O . ALA A 1 32 ? 4.514 5.697 -4.316 1.00 0.00 32 ALA A O 12
ATOM 12081 N N . LEU A 1 33 ? 2.375 6.381 -4.182 1.00 0.00 33 LEU A N 12
ATOM 12082 C CA . LEU A 1 33 ? 1.889 5.411 -5.157 1.00 0.00 33 LEU A CA 12
ATOM 12083 C C . LEU A 1 33 ? 1.424 6.107 -6.432 1.00 0.00 33 LEU A C 12
ATOM 12084 O O . LEU A 1 33 ? 1.094 7.293 -6.419 1.00 0.00 33 LEU A O 12
ATOM 12100 N N . ARG A 1 34 ? 1.398 5.361 -7.532 1.00 0.00 34 ARG A N 12
ATOM 12101 C CA . ARG A 1 34 ? 0.972 5.905 -8.815 1.00 0.00 34 ARG A CA 12
ATOM 12102 C C . ARG A 1 34 ? -0.143 5.059 -9.422 1.00 0.00 34 ARG A C 12
ATOM 12103 O O . ARG A 1 34 ? -0.244 3.862 -9.153 1.00 0.00 34 ARG A O 12
ATOM 12124 N N . ALA A 1 35 ? -0.977 5.688 -10.243 1.00 0.00 35 ALA A N 12
ATOM 12125 C CA . ALA A 1 35 ? -2.083 4.993 -10.889 1.00 0.00 35 ALA A CA 12
ATOM 12126 C C . ALA A 1 35 ? -1.600 3.733 -11.599 1.00 0.00 35 ALA A C 12
ATOM 12127 O O . ALA A 1 35 ? -1.014 3.802 -12.678 1.00 0.00 35 ALA A O 12
ATOM 12134 N N . GLY A 1 36 ? -1.849 2.580 -10.983 1.00 0.00 36 GLY A N 12
ATOM 12135 C CA . GLY A 1 36 ? -1.431 1.321 -11.571 1.00 0.00 36 GLY A CA 12
ATOM 12136 C C . GLY A 1 36 ? -0.161 0.782 -10.943 1.00 0.00 36 GLY A C 12
ATOM 12137 O O . GLY A 1 36 ? 0.589 0.043 -11.581 1.00 0.00 36 GLY A O 12
ATOM 12141 N N . ASP A 1 37 ? 0.082 1.152 -9.691 1.00 0.00 37 ASP A N 12
ATOM 12142 C CA . ASP A 1 37 ? 1.271 0.701 -8.977 1.00 0.00 37 ASP A CA 12
ATOM 12143 C C . ASP A 1 37 ? 0.953 -0.505 -8.099 1.00 0.00 37 ASP A C 12
ATOM 12144 O O . ASP A 1 37 ? 0.326 -0.373 -7.048 1.00 0.00 37 ASP A O 12
ATOM 12153 N N . VAL A 1 38 ? 1.388 -1.681 -8.538 1.00 0.00 38 VAL A N 12
ATOM 12154 C CA . VAL A 1 38 ? 1.150 -2.912 -7.793 1.00 0.00 38 VAL A CA 12
ATOM 12155 C C . VAL A 1 38 ? 2.042 -2.988 -6.558 1.00 0.00 38 VAL A C 12
ATOM 12156 O O . VAL A 1 38 ? 3.232 -3.287 -6.656 1.00 0.00 38 VAL A O 12
ATOM 12169 N N . VAL A 1 39 ? 1.457 -2.715 -5.396 1.00 0.00 39 VAL A N 12
ATOM 12170 C CA . VAL A 1 39 ? 2.198 -2.754 -4.141 1.00 0.00 39 VAL A CA 12
ATOM 12171 C C . VAL A 1 39 ? 1.775 -3.946 -3.289 1.00 0.00 39 VAL A C 12
ATOM 12172 O O . VAL A 1 39 ? 0.606 -4.331 -3.280 1.00 0.00 39 VAL A O 12
ATOM 12185 N N . MET A 1 40 ? 2.733 -4.526 -2.575 1.00 0.00 40 MET A N 12
ATOM 12186 C CA . MET A 1 40 ? 2.459 -5.674 -1.718 1.00 0.00 40 MET A CA 12
ATOM 12187 C C . MET A 1 40 ? 2.311 -5.243 -0.262 1.00 0.00 40 MET A C 12
ATOM 12188 O O . MET A 1 40 ? 3.230 -4.671 0.323 1.00 0.00 40 MET A O 12
ATOM 12202 N N . VAL A 1 41 ? 1.147 -5.521 0.317 1.00 0.00 41 VAL A N 12
ATOM 12203 C CA . VAL A 1 41 ? 0.879 -5.162 1.704 1.00 0.00 41 VAL A CA 12
ATOM 12204 C C . VAL A 1 41 ? 1.023 -6.371 2.622 1.00 0.00 41 VAL A C 12
ATOM 12205 O O . VAL A 1 41 ? 1.107 -7.509 2.159 1.00 0.00 41 VAL A O 12
ATOM 12218 N N . TYR A 1 42 ? 1.051 -6.117 3.926 1.00 0.00 42 TYR A N 12
ATOM 12219 C CA . TYR A 1 42 ? 1.188 -7.185 4.909 1.00 0.00 42 TYR A CA 12
ATOM 12220 C C . TYR A 1 42 ? 0.221 -6.981 6.072 1.00 0.00 42 TYR A C 12
ATOM 12221 O O . TYR A 1 42 ? 0.057 -5.868 6.570 1.00 0.00 42 TYR A O 12
ATOM 12239 N N . GLY A 1 43 ? -0.418 -8.066 6.499 1.00 0.00 43 GLY A N 12
ATOM 12240 C CA . GLY A 1 43 ? -1.360 -7.987 7.600 1.00 0.00 43 GLY A CA 12
ATOM 12241 C C . GLY A 1 43 ? -2.418 -6.923 7.382 1.00 0.00 43 GLY A C 12
ATOM 12242 O O . GLY A 1 43 ? -2.495 -6.303 6.322 1.00 0.00 43 GLY A O 12
ATOM 12246 N N . PRO A 1 44 ? -3.259 -6.702 8.404 1.00 0.00 44 PRO A N 12
ATOM 12247 C CA . PRO A 1 44 ? -4.333 -5.706 8.342 1.00 0.00 44 PRO A CA 12
ATOM 12248 C C . PRO A 1 44 ? -3.801 -4.278 8.342 1.00 0.00 44 PRO A C 12
ATOM 12249 O O . PRO A 1 44 ? -2.596 -4.054 8.225 1.00 0.00 44 PRO A O 12
ATOM 12260 N N . MET A 1 45 ? -4.706 -3.313 8.475 1.00 0.00 45 MET A N 12
ATOM 12261 C CA . MET A 1 45 ? -4.325 -1.906 8.492 1.00 0.00 45 MET A CA 12
ATOM 12262 C C . MET A 1 45 ? -4.326 -1.359 9.916 1.00 0.00 45 MET A C 12
ATOM 12263 O O . MET A 1 45 ? -4.697 -2.059 10.859 1.00 0.00 45 MET A O 12
ATOM 12277 N N . ASP A 1 46 ? -3.910 -0.106 10.064 1.00 0.00 46 ASP A N 12
ATOM 12278 C CA . ASP A 1 46 ? -3.864 0.534 11.373 1.00 0.00 46 ASP A CA 12
ATOM 12279 C C . ASP A 1 46 ? -5.209 1.165 11.717 1.00 0.00 46 ASP A C 12
ATOM 12280 O O . ASP A 1 46 ? -6.201 0.956 11.018 1.00 0.00 46 ASP A O 12
ATOM 12289 N N . ASP A 1 47 ? -5.235 1.937 12.798 1.00 0.00 47 ASP A N 12
ATOM 12290 C CA . ASP A 1 47 ? -6.459 2.600 13.235 1.00 0.00 47 ASP A CA 12
ATOM 12291 C C . ASP A 1 47 ? -6.870 3.689 12.249 1.00 0.00 47 ASP A C 12
ATOM 12292 O O . ASP A 1 47 ? -8.057 3.940 12.047 1.00 0.00 47 ASP A O 12
ATOM 12301 N N . GLN A 1 48 ? -5.879 4.331 11.638 1.00 0.00 48 GLN A N 12
ATOM 12302 C CA . GLN A 1 48 ? -6.138 5.394 10.674 1.00 0.00 48 GLN A CA 12
ATOM 12303 C C . GLN A 1 48 ? -6.624 4.820 9.348 1.00 0.00 48 GLN A C 12
ATOM 12304 O O . GLN A 1 48 ? -7.317 5.492 8.586 1.00 0.00 48 GLN A O 12
ATOM 12318 N N . GLY A 1 49 ? -6.254 3.571 9.078 1.00 0.00 49 GLY A N 12
ATOM 12319 C CA . GLY A 1 49 ? -6.661 2.928 7.842 1.00 0.00 49 GLY A CA 12
ATOM 12320 C C . GLY A 1 49 ? -5.535 2.853 6.830 1.00 0.00 49 GLY A C 12
ATOM 12321 O O . GLY A 1 49 ? -5.757 3.022 5.631 1.00 0.00 49 GLY A O 12
ATOM 12325 N N . PHE A 1 50 ? -4.323 2.601 7.312 1.00 0.00 50 PHE A N 12
ATOM 12326 C CA . PHE A 1 50 ? -3.157 2.507 6.441 1.00 0.00 50 PHE A CA 12
ATOM 12327 C C . PHE A 1 50 ? -2.553 1.107 6.490 1.00 0.00 50 PHE A C 12
ATOM 12328 O O . PHE A 1 50 ? -2.425 0.511 7.560 1.00 0.00 50 PHE A O 12
ATOM 12345 N N . TYR A 1 51 ? -2.183 0.587 5.325 1.00 0.00 51 TYR A N 12
ATOM 12346 C CA . TYR A 1 51 ? -1.595 -0.744 5.233 1.00 0.00 51 TYR A CA 12
ATOM 12347 C C . TYR A 1 51 ? -0.071 -0.670 5.267 1.00 0.00 51 TYR A C 12
ATOM 12348 O O . TYR A 1 51 ? 0.514 0.396 5.074 1.00 0.00 51 TYR A O 12
ATOM 12366 N N . TYR A 1 52 ? 0.564 -1.810 5.511 1.00 0.00 52 TYR A N 12
ATOM 12367 C CA . TYR A 1 52 ? 2.020 -1.876 5.572 1.00 0.00 52 TYR A CA 12
ATOM 12368 C C . TYR A 1 52 ? 2.581 -2.632 4.372 1.00 0.00 52 TYR A C 12
ATOM 12369 O O . TYR A 1 52 ? 2.567 -3.862 4.337 1.00 0.00 52 TYR A O 12
ATOM 12387 N N . GLY A 1 53 ? 3.076 -1.886 3.389 1.00 0.00 53 GLY A N 12
ATOM 12388 C CA . GLY A 1 53 ? 3.636 -2.502 2.200 1.00 0.00 53 GLY A CA 12
ATOM 12389 C C . GLY A 1 53 ? 4.855 -1.763 1.683 1.00 0.00 53 GLY A C 12
ATOM 12390 O O . GLY A 1 53 ? 5.344 -0.835 2.326 1.00 0.00 53 GLY A O 12
ATOM 12394 N N . GLU A 1 54 ? 5.346 -2.176 0.519 1.00 0.00 54 GLU A N 12
ATOM 12395 C CA . GLU A 1 54 ? 6.517 -1.548 -0.081 1.00 0.00 54 GLU A CA 12
ATOM 12396 C C . GLU A 1 54 ? 6.386 -1.493 -1.601 1.00 0.00 54 GLU A C 12
ATOM 12397 O O . GLU A 1 54 ? 5.851 -2.412 -2.223 1.00 0.00 54 GLU A O 12
ATOM 12409 N N . LEU A 1 55 ? 6.877 -0.410 -2.192 1.00 0.00 55 LEU A N 12
ATOM 12410 C CA . LEU A 1 55 ? 6.815 -0.234 -3.639 1.00 0.00 55 LEU A CA 12
ATOM 12411 C C . LEU A 1 55 ? 8.091 0.418 -4.163 1.00 0.00 55 LEU A C 12
ATOM 12412 O O . LEU A 1 55 ? 8.422 1.544 -3.795 1.00 0.00 55 LEU A O 12
ATOM 12428 N N . GLY A 1 56 ? 8.803 -0.298 -5.028 1.00 0.00 56 GLY A N 12
ATOM 12429 C CA . GLY A 1 56 ? 10.033 0.227 -5.591 1.00 0.00 56 GLY A CA 12
ATOM 12430 C C . GLY A 1 56 ? 11.246 -0.104 -4.745 1.00 0.00 56 GLY A C 12
ATOM 12431 O O . GLY A 1 56 ? 12.383 0.047 -5.190 1.00 0.00 56 GLY A O 12
ATOM 12435 N N . GLY A 1 57 ? 11.004 -0.558 -3.518 1.00 0.00 57 GLY A N 12
ATOM 12436 C CA . GLY A 1 57 ? 12.096 -0.902 -2.626 1.00 0.00 57 GLY A CA 12
ATOM 12437 C C . GLY A 1 57 ? 12.073 -0.096 -1.343 1.00 0.00 57 GLY A C 12
ATOM 12438 O O . GLY A 1 57 ? 13.069 -0.034 -0.622 1.00 0.00 57 GLY A O 12
ATOM 12442 N N . HIS A 1 58 ? 10.934 0.526 -1.057 1.00 0.00 58 HIS A N 12
ATOM 12443 C CA . HIS A 1 58 ? 10.785 1.335 0.148 1.00 0.00 58 HIS A CA 12
ATOM 12444 C C . HIS A 1 58 ? 9.536 0.929 0.924 1.00 0.00 58 HIS A C 12
ATOM 12445 O O . HIS A 1 58 ? 8.441 0.865 0.367 1.00 0.00 58 HIS A O 12
ATOM 12459 N N . ARG A 1 59 ? 9.710 0.654 2.213 1.00 0.00 59 ARG A N 12
ATOM 12460 C CA . ARG A 1 59 ? 8.597 0.252 3.065 1.00 0.00 59 ARG A CA 12
ATOM 12461 C C . ARG A 1 59 ? 7.958 1.466 3.733 1.00 0.00 59 ARG A C 12
ATOM 12462 O O . ARG A 1 59 ? 8.608 2.491 3.933 1.00 0.00 59 ARG A O 12
ATOM 12483 N N . GLY A 1 60 ? 6.679 1.342 4.075 1.00 0.00 60 GLY A N 12
ATOM 12484 C CA . GLY A 1 60 ? 5.973 2.436 4.716 1.00 0.00 60 GLY A CA 12
ATOM 12485 C C . GLY A 1 60 ? 4.477 2.201 4.782 1.00 0.00 60 GLY A C 12
ATOM 12486 O O . GLY A 1 60 ? 3.990 1.137 4.395 1.00 0.00 60 GLY A O 12
ATOM 12490 N N . LEU A 1 61 ? 3.745 3.194 5.275 1.00 0.00 61 LEU A N 12
ATOM 12491 C CA . LEU A 1 61 ? 2.295 3.090 5.392 1.00 0.00 61 LEU A CA 12
ATOM 12492 C C . LEU A 1 61 ? 1.608 3.595 4.127 1.00 0.00 61 LEU A C 12
ATOM 12493 O O . LEU A 1 61 ? 1.881 4.700 3.659 1.00 0.00 61 LEU A O 12
ATOM 12509 N N . VAL A 1 62 ? 0.715 2.777 3.578 1.00 0.00 62 VAL A N 12
ATOM 12510 C CA . VAL A 1 62 ? -0.013 3.142 2.369 1.00 0.00 62 VAL A CA 12
ATOM 12511 C C . VAL A 1 62 ? -1.505 3.288 2.648 1.00 0.00 62 VAL A C 12
ATOM 12512 O O . VAL A 1 62 ? -2.042 2.719 3.599 1.00 0.00 62 VAL A O 12
ATOM 12525 N N . PRO A 1 63 ? -2.192 4.068 1.801 1.00 0.00 63 PRO A N 12
ATOM 12526 C CA . PRO A 1 63 ? -3.632 4.306 1.935 1.00 0.00 63 PRO A CA 12
ATOM 12527 C C . PRO A 1 63 ? -4.458 3.064 1.616 1.00 0.00 63 PRO A C 12
ATOM 12528 O O . PRO A 1 63 ? -4.294 2.454 0.560 1.00 0.00 63 PRO A O 12
ATOM 12539 N N . ALA A 1 64 ? -5.344 2.696 2.535 1.00 0.00 64 ALA A N 12
ATOM 12540 C CA . ALA A 1 64 ? -6.197 1.529 2.350 1.00 0.00 64 ALA A CA 12
ATOM 12541 C C . ALA A 1 64 ? -7.496 1.904 1.645 1.00 0.00 64 ALA A C 12
ATOM 12542 O O . ALA A 1 64 ? -8.429 1.103 1.573 1.00 0.00 64 ALA A O 12
ATOM 12549 N N . HIS A 1 65 ? -7.551 3.127 1.127 1.00 0.00 65 HIS A N 12
ATOM 12550 C CA . HIS A 1 65 ? -8.737 3.608 0.428 1.00 0.00 65 HIS A CA 12
ATOM 12551 C C . HIS A 1 65 ? -8.424 3.898 -1.037 1.00 0.00 65 HIS A C 12
ATOM 12552 O O . HIS A 1 65 ? -9.309 3.853 -1.892 1.00 0.00 65 HIS A O 12
ATOM 12566 N N . LEU A 1 66 ? -7.161 4.197 -1.319 1.00 0.00 66 LEU A N 12
ATOM 12567 C CA . LEU A 1 66 ? -6.731 4.496 -2.680 1.00 0.00 66 LEU A CA 12
ATOM 12568 C C . LEU A 1 66 ? -6.410 3.214 -3.443 1.00 0.00 66 LEU A C 12
ATOM 12569 O O . LEU A 1 66 ? -6.518 3.165 -4.669 1.00 0.00 66 LEU A O 12
ATOM 12585 N N . LEU A 1 67 ? -6.016 2.179 -2.710 1.00 0.00 67 LEU A N 12
ATOM 12586 C CA . LEU A 1 67 ? -5.682 0.895 -3.317 1.00 0.00 67 LEU A CA 12
ATOM 12587 C C . LEU A 1 67 ? -6.933 0.199 -3.845 1.00 0.00 67 LEU A C 12
ATOM 12588 O O . LEU A 1 67 ? -8.055 0.587 -3.519 1.00 0.00 67 LEU A O 12
ATOM 12604 N N . ASP A 1 68 ? -6.731 -0.831 -4.659 1.00 0.00 68 ASP A N 12
ATOM 12605 C CA . ASP A 1 68 ? -7.843 -1.583 -5.229 1.00 0.00 68 ASP A CA 12
ATOM 12606 C C . ASP A 1 68 ? -7.582 -3.084 -5.147 1.00 0.00 68 ASP A C 12
ATOM 12607 O O . ASP A 1 68 ? -6.475 -3.548 -5.423 1.00 0.00 68 ASP A O 12
ATOM 12616 N N . HIS A 1 69 ? -8.608 -3.838 -4.766 1.00 0.00 69 HIS A N 12
ATOM 12617 C CA . HIS A 1 69 ? -8.489 -5.287 -4.647 1.00 0.00 69 HIS A CA 12
ATOM 12618 C C . HIS A 1 69 ? -8.592 -5.955 -6.015 1.00 0.00 69 HIS A C 12
ATOM 12619 O O . HIS A 1 69 ? -9.681 -6.083 -6.573 1.00 0.00 69 HIS A O 12
ATOM 12633 N N . MET A 1 70 ? -7.451 -6.377 -6.550 1.00 0.00 70 MET A N 12
ATOM 12634 C CA . MET A 1 70 ? -7.414 -7.031 -7.852 1.00 0.00 70 MET A CA 12
ATOM 12635 C C . MET A 1 70 ? -8.351 -8.234 -7.884 1.00 0.00 70 MET A C 12
ATOM 12636 O O . MET A 1 70 ? -9.023 -8.483 -8.885 1.00 0.00 70 MET A O 12
ATOM 12650 N N . SER A 1 71 ? -8.392 -8.976 -6.782 1.00 0.00 71 SER A N 12
ATOM 12651 C CA . SER A 1 71 ? -9.244 -10.155 -6.685 1.00 0.00 71 SER A CA 12
ATOM 12652 C C . SER A 1 71 ? -8.945 -11.136 -7.814 1.00 0.00 71 SER A C 12
ATOM 12653 O O . SER A 1 71 ? -9.827 -11.864 -8.271 1.00 0.00 71 SER A O 12
ATOM 12661 N N . LEU A 1 72 ? -7.693 -11.150 -8.261 1.00 0.00 72 LEU A N 12
ATOM 12662 C CA . LEU A 1 72 ? -7.275 -12.042 -9.337 1.00 0.00 72 LEU A CA 12
ATOM 12663 C C . LEU A 1 72 ? -7.203 -13.486 -8.851 1.00 0.00 72 LEU A C 12
ATOM 12664 O O . LEU A 1 72 ? -6.778 -13.753 -7.727 1.00 0.00 72 LEU A O 12
ATOM 12680 N N . HIS A 1 73 ? -7.620 -14.414 -9.707 1.00 0.00 73 HIS A N 12
ATOM 12681 C CA . HIS A 1 73 ? -7.600 -15.832 -9.365 1.00 0.00 73 HIS A CA 12
ATOM 12682 C C . HIS A 1 73 ? -6.592 -16.584 -10.229 1.00 0.00 73 HIS A C 12
ATOM 12683 O O . HIS A 1 73 ? -6.204 -16.117 -11.299 1.00 0.00 73 HIS A O 12
ATOM 12697 N N . GLY A 1 74 ? -6.170 -17.753 -9.755 1.00 0.00 74 GLY A N 12
ATOM 12698 C CA . GLY A 1 74 ? -5.210 -18.551 -10.496 1.00 0.00 74 GLY A CA 12
ATOM 12699 C C . GLY A 1 74 ? -4.339 -19.399 -9.590 1.00 0.00 74 GLY A C 12
ATOM 12700 O O . GLY A 1 74 ? -4.007 -20.537 -9.924 1.00 0.00 74 GLY A O 12
ATOM 12704 N N . HIS A 1 75 ? -3.967 -18.844 -8.441 1.00 0.00 75 HIS A N 12
ATOM 12705 C CA . HIS A 1 75 ? -3.128 -19.558 -7.485 1.00 0.00 75 HIS A CA 12
ATOM 12706 C C . HIS A 1 75 ? -3.976 -20.196 -6.388 1.00 0.00 75 HIS A C 12
ATOM 12707 O O . HIS A 1 75 ? -4.750 -19.515 -5.714 1.00 0.00 75 HIS A O 12
ATOM 12721 N N . GLY A 1 1 ? 11.893 -13.072 -6.718 1.00 0.00 1 GLY A N 13
ATOM 12722 C CA . GLY A 1 1 ? 12.296 -11.882 -7.445 1.00 0.00 1 GLY A CA 13
ATOM 12723 C C . GLY A 1 1 ? 11.165 -10.884 -7.595 1.00 0.00 1 GLY A C 13
ATOM 12724 O O . GLY A 1 1 ? 10.961 -10.033 -6.729 1.00 0.00 1 GLY A O 13
ATOM 12728 N N . SER A 1 2 ? 10.429 -10.987 -8.697 1.00 0.00 2 SER A N 13
ATOM 12729 C CA . SER A 1 2 ? 9.316 -10.082 -8.960 1.00 0.00 2 SER A CA 13
ATOM 12730 C C . SER A 1 2 ? 8.102 -10.453 -8.113 1.00 0.00 2 SER A C 13
ATOM 12731 O O . SER A 1 2 ? 7.538 -9.611 -7.415 1.00 0.00 2 SER A O 13
ATOM 12739 N N . SER A 1 3 ? 7.706 -11.720 -8.181 1.00 0.00 3 SER A N 13
ATOM 12740 C CA . SER A 1 3 ? 6.557 -12.204 -7.425 1.00 0.00 3 SER A CA 13
ATOM 12741 C C . SER A 1 3 ? 6.877 -12.268 -5.934 1.00 0.00 3 SER A C 13
ATOM 12742 O O . SER A 1 3 ? 8.024 -12.478 -5.542 1.00 0.00 3 SER A O 13
ATOM 12750 N N . GLY A 1 4 ? 5.851 -12.086 -5.107 1.00 0.00 4 GLY A N 13
ATOM 12751 C CA . GLY A 1 4 ? 6.042 -12.127 -3.669 1.00 0.00 4 GLY A CA 13
ATOM 12752 C C . GLY A 1 4 ? 5.642 -13.460 -3.069 1.00 0.00 4 GLY A C 13
ATOM 12753 O O . GLY A 1 4 ? 4.660 -14.069 -3.491 1.00 0.00 4 GLY A O 13
ATOM 12757 N N . SER A 1 5 ? 6.406 -13.915 -2.081 1.00 0.00 5 SER A N 13
ATOM 12758 C CA . SER A 1 5 ? 6.129 -15.188 -1.425 1.00 0.00 5 SER A CA 13
ATOM 12759 C C . SER A 1 5 ? 4.942 -15.063 -0.475 1.00 0.00 5 SER A C 13
ATOM 12760 O O . SER A 1 5 ? 4.111 -15.966 -0.380 1.00 0.00 5 SER A O 13
ATOM 12768 N N . SER A 1 6 ? 4.869 -13.936 0.225 1.00 0.00 6 SER A N 13
ATOM 12769 C CA . SER A 1 6 ? 3.786 -13.692 1.171 1.00 0.00 6 SER A CA 13
ATOM 12770 C C . SER A 1 6 ? 3.272 -12.261 1.051 1.00 0.00 6 SER A C 13
ATOM 12771 O O . SER A 1 6 ? 3.905 -11.412 0.426 1.00 0.00 6 SER A O 13
ATOM 12779 N N . GLY A 1 7 ? 2.116 -12.002 1.656 1.00 0.00 7 GLY A N 13
ATOM 12780 C CA . GLY A 1 7 ? 1.535 -10.673 1.605 1.00 0.00 7 GLY A CA 13
ATOM 12781 C C . GLY A 1 7 ? 0.496 -10.536 0.510 1.00 0.00 7 GLY A C 13
ATOM 12782 O O . GLY A 1 7 ? 0.365 -11.412 -0.346 1.00 0.00 7 GLY A O 13
ATOM 12786 N N . LYS A 1 8 ? -0.248 -9.436 0.537 1.00 0.00 8 LYS A N 13
ATOM 12787 C CA . LYS A 1 8 ? -1.282 -9.186 -0.460 1.00 0.00 8 LYS A CA 13
ATOM 12788 C C . LYS A 1 8 ? -0.782 -8.226 -1.535 1.00 0.00 8 LYS A C 13
ATOM 12789 O O . LYS A 1 8 ? 0.176 -7.484 -1.319 1.00 0.00 8 LYS A O 13
ATOM 12808 N N . ILE A 1 9 ? -1.437 -8.246 -2.691 1.00 0.00 9 ILE A N 13
ATOM 12809 C CA . ILE A 1 9 ? -1.059 -7.375 -3.797 1.00 0.00 9 ILE A CA 13
ATOM 12810 C C . ILE A 1 9 ? -2.197 -6.429 -4.165 1.00 0.00 9 ILE A C 13
ATOM 12811 O O . ILE A 1 9 ? -3.274 -6.865 -4.569 1.00 0.00 9 ILE A O 13
ATOM 12827 N N . MET A 1 10 ? -1.949 -5.131 -4.023 1.00 0.00 10 MET A N 13
ATOM 12828 C CA . MET A 1 10 ? -2.952 -4.122 -4.343 1.00 0.00 10 MET A CA 13
ATOM 12829 C C . MET A 1 10 ? -2.362 -3.033 -5.234 1.00 0.00 10 MET A C 13
ATOM 12830 O O . MET A 1 10 ? -1.190 -2.681 -5.105 1.00 0.00 10 MET A O 13
ATOM 12844 N N . ILE A 1 11 ? -3.183 -2.504 -6.136 1.00 0.00 11 ILE A N 13
ATOM 12845 C CA . ILE A 1 11 ? -2.741 -1.455 -7.047 1.00 0.00 11 ILE A CA 13
ATOM 12846 C C . ILE A 1 11 ? -3.365 -0.112 -6.682 1.00 0.00 11 ILE A C 13
ATOM 12847 O O . ILE A 1 11 ? -4.540 -0.039 -6.323 1.00 0.00 11 ILE A O 13
ATOM 12863 N N . ALA A 1 12 ? -2.570 0.949 -6.777 1.00 0.00 12 ALA A N 13
ATOM 12864 C CA . ALA A 1 12 ? -3.045 2.290 -6.460 1.00 0.00 12 ALA A CA 13
ATOM 12865 C C . ALA A 1 12 ? -4.048 2.777 -7.501 1.00 0.00 12 ALA A C 13
ATOM 12866 O O . ALA A 1 12 ? -3.670 3.183 -8.599 1.00 0.00 12 ALA A O 13
ATOM 12873 N N . ALA A 1 13 ? -5.329 2.733 -7.148 1.00 0.00 13 ALA A N 13
ATOM 12874 C CA . ALA A 1 13 ? -6.386 3.171 -8.051 1.00 0.00 13 ALA A CA 13
ATOM 12875 C C . ALA A 1 13 ? -6.227 4.645 -8.408 1.00 0.00 13 ALA A C 13
ATOM 12876 O O . ALA A 1 13 ? -6.745 5.107 -9.425 1.00 0.00 13 ALA A O 13
ATOM 12883 N N . LEU A 1 14 ? -5.509 5.378 -7.565 1.00 0.00 14 LEU A N 13
ATOM 12884 C CA . LEU A 1 14 ? -5.282 6.802 -7.791 1.00 0.00 14 LEU A CA 13
ATOM 12885 C C . LEU A 1 14 ? -3.853 7.190 -7.427 1.00 0.00 14 LEU A C 13
ATOM 12886 O O . LEU A 1 14 ? -3.167 6.466 -6.707 1.00 0.00 14 LEU A O 13
ATOM 12902 N N . ASP A 1 15 ? -3.412 8.339 -7.929 1.00 0.00 15 ASP A N 13
ATOM 12903 C CA . ASP A 1 15 ? -2.065 8.826 -7.654 1.00 0.00 15 ASP A CA 13
ATOM 12904 C C . ASP A 1 15 ? -1.995 9.483 -6.279 1.00 0.00 15 ASP A C 13
ATOM 12905 O O . ASP A 1 15 ? -2.537 10.569 -6.070 1.00 0.00 15 ASP A O 13
ATOM 12914 N N . TYR A 1 16 ? -1.326 8.817 -5.344 1.00 0.00 16 TYR A N 13
ATOM 12915 C CA . TYR A 1 16 ? -1.188 9.335 -3.988 1.00 0.00 16 TYR A CA 13
ATOM 12916 C C . TYR A 1 16 ? 0.176 9.989 -3.791 1.00 0.00 16 TYR A C 13
ATOM 12917 O O . TYR A 1 16 ? 1.210 9.322 -3.837 1.00 0.00 16 TYR A O 13
ATOM 12935 N N . ASP A 1 17 ? 0.169 11.299 -3.571 1.00 0.00 17 ASP A N 13
ATOM 12936 C CA . ASP A 1 17 ? 1.405 12.046 -3.364 1.00 0.00 17 ASP A CA 13
ATOM 12937 C C . ASP A 1 17 ? 1.440 12.664 -1.970 1.00 0.00 17 ASP A C 13
ATOM 12938 O O . ASP A 1 17 ? 1.276 13.872 -1.796 1.00 0.00 17 ASP A O 13
ATOM 12947 N N . PRO A 1 18 ? 1.656 11.818 -0.952 1.00 0.00 18 PRO A N 13
ATOM 12948 C CA . PRO A 1 18 ? 1.716 12.259 0.445 1.00 0.00 18 PRO A CA 13
ATOM 12949 C C . PRO A 1 18 ? 2.964 13.085 0.738 1.00 0.00 18 PRO A C 13
ATOM 12950 O O . PRO A 1 18 ? 3.036 13.779 1.752 1.00 0.00 18 PRO A O 13
ATOM 12961 N N . GLY A 1 19 ? 3.944 13.007 -0.156 1.00 0.00 19 GLY A N 13
ATOM 12962 C CA . GLY A 1 19 ? 5.176 13.753 0.025 1.00 0.00 19 GLY A CA 13
ATOM 12963 C C . GLY A 1 19 ? 6.406 12.929 -0.298 1.00 0.00 19 GLY A C 13
ATOM 12964 O O . GLY A 1 19 ? 6.573 11.822 0.216 1.00 0.00 19 GLY A O 13
ATOM 12968 N N . ASP A 1 20 ? 7.270 13.468 -1.151 1.00 0.00 20 ASP A N 13
ATOM 12969 C CA . ASP A 1 20 ? 8.491 12.774 -1.543 1.00 0.00 20 ASP A CA 13
ATOM 12970 C C . ASP A 1 20 ? 9.380 12.512 -0.330 1.00 0.00 20 ASP A C 13
ATOM 12971 O O . ASP A 1 20 ? 10.135 11.542 -0.300 1.00 0.00 20 ASP A O 13
ATOM 12980 N N . GLY A 1 21 ? 9.284 13.386 0.667 1.00 0.00 21 GLY A N 13
ATOM 12981 C CA . GLY A 1 21 ? 10.085 13.233 1.867 1.00 0.00 21 GLY A CA 13
ATOM 12982 C C . GLY A 1 21 ? 9.313 12.587 3.001 1.00 0.00 21 GLY A C 13
ATOM 12983 O O . GLY A 1 21 ? 8.284 13.106 3.433 1.00 0.00 21 GLY A O 13
ATOM 12987 N N . GLN A 1 22 ? 9.810 11.452 3.482 1.00 0.00 22 GLN A N 13
ATOM 12988 C CA . GLN A 1 22 ? 9.158 10.734 4.571 1.00 0.00 22 GLN A CA 13
ATOM 12989 C C . GLN A 1 22 ? 9.430 11.412 5.910 1.00 0.00 22 GLN A C 13
ATOM 12990 O O . GLN A 1 22 ? 8.559 11.465 6.778 1.00 0.00 22 GLN A O 13
ATOM 13004 N N . MET A 1 23 ? 10.644 11.928 6.070 1.00 0.00 23 MET A N 13
ATOM 13005 C CA . MET A 1 23 ? 11.030 12.604 7.303 1.00 0.00 23 MET A CA 13
ATOM 13006 C C . MET A 1 23 ? 10.418 13.999 7.374 1.00 0.00 23 MET A C 13
ATOM 13007 O O . MET A 1 23 ? 10.468 14.759 6.407 1.00 0.00 23 MET A O 13
ATOM 13021 N N . GLY A 1 24 ? 9.840 14.330 8.525 1.00 0.00 24 GLY A N 13
ATOM 13022 C CA . GLY A 1 24 ? 9.226 15.633 8.699 1.00 0.00 24 GLY A CA 13
ATOM 13023 C C . GLY A 1 24 ? 7.889 15.554 9.409 1.00 0.00 24 GLY A C 13
ATOM 13024 O O . GLY A 1 24 ? 7.486 16.493 10.094 1.00 0.00 24 GLY A O 13
ATOM 13028 N N . GLY A 1 25 ? 7.198 14.431 9.243 1.00 0.00 25 GLY A N 13
ATOM 13029 C CA . GLY A 1 25 ? 5.905 14.254 9.879 1.00 0.00 25 GLY A CA 13
ATOM 13030 C C . GLY A 1 25 ? 6.004 13.516 11.199 1.00 0.00 25 GLY A C 13
ATOM 13031 O O . GLY A 1 25 ? 6.470 14.070 12.193 1.00 0.00 25 GLY A O 13
ATOM 13035 N N . GLN A 1 26 ? 5.562 12.262 11.208 1.00 0.00 26 GLN A N 13
ATOM 13036 C CA . GLN A 1 26 ? 5.600 11.449 12.417 1.00 0.00 26 GLN A CA 13
ATOM 13037 C C . GLN A 1 26 ? 5.967 10.005 12.091 1.00 0.00 26 GLN A C 13
ATOM 13038 O O . GLN A 1 26 ? 5.163 9.261 11.531 1.00 0.00 26 GLN A O 13
ATOM 13052 N N . GLY A 1 27 ? 7.189 9.616 12.443 1.00 0.00 27 GLY A N 13
ATOM 13053 C CA . GLY A 1 27 ? 7.642 8.262 12.179 1.00 0.00 27 GLY A CA 13
ATOM 13054 C C . GLY A 1 27 ? 7.937 8.026 10.711 1.00 0.00 27 GLY A C 13
ATOM 13055 O O . GLY A 1 27 ? 8.481 8.897 10.031 1.00 0.00 27 GLY A O 13
ATOM 13059 N N . LYS A 1 28 ? 7.579 6.845 10.220 1.00 0.00 28 LYS A N 13
ATOM 13060 C CA . LYS A 1 28 ? 7.808 6.495 8.823 1.00 0.00 28 LYS A CA 13
ATOM 13061 C C . LYS A 1 28 ? 6.747 7.122 7.924 1.00 0.00 28 LYS A C 13
ATOM 13062 O O . LYS A 1 28 ? 5.587 6.714 7.939 1.00 0.00 28 LYS A O 13
ATOM 13081 N N . GLY A 1 29 ? 7.154 8.116 7.140 1.00 0.00 29 GLY A N 13
ATOM 13082 C CA . GLY A 1 29 ? 6.226 8.781 6.244 1.00 0.00 29 GLY A CA 13
ATOM 13083 C C . GLY A 1 29 ? 5.511 7.811 5.324 1.00 0.00 29 GLY A C 13
ATOM 13084 O O . GLY A 1 29 ? 5.946 6.672 5.154 1.00 0.00 29 GLY A O 13
ATOM 13088 N N . ARG A 1 30 ? 4.411 8.262 4.731 1.00 0.00 30 ARG A N 13
ATOM 13089 C CA . ARG A 1 30 ? 3.633 7.425 3.827 1.00 0.00 30 ARG A CA 13
ATOM 13090 C C . ARG A 1 30 ? 4.360 7.237 2.498 1.00 0.00 30 ARG A C 13
ATOM 13091 O O . ARG A 1 30 ? 5.309 7.959 2.191 1.00 0.00 30 ARG A O 13
ATOM 13112 N N . LEU A 1 31 ? 3.909 6.264 1.715 1.00 0.00 31 LEU A N 13
ATOM 13113 C CA . LEU A 1 31 ? 4.516 5.980 0.420 1.00 0.00 31 LEU A CA 13
ATOM 13114 C C . LEU A 1 31 ? 3.678 6.562 -0.714 1.00 0.00 31 LEU A C 13
ATOM 13115 O O . LEU A 1 31 ? 2.455 6.423 -0.729 1.00 0.00 31 LEU A O 13
ATOM 13131 N N . ALA A 1 32 ? 4.344 7.212 -1.662 1.00 0.00 32 ALA A N 13
ATOM 13132 C CA . ALA A 1 32 ? 3.661 7.811 -2.802 1.00 0.00 32 ALA A CA 13
ATOM 13133 C C . ALA A 1 32 ? 3.343 6.764 -3.864 1.00 0.00 32 ALA A C 13
ATOM 13134 O O . ALA A 1 32 ? 4.246 6.165 -4.450 1.00 0.00 32 ALA A O 13
ATOM 13141 N N . LEU A 1 33 ? 2.055 6.547 -4.107 1.00 0.00 33 LEU A N 13
ATOM 13142 C CA . LEU A 1 33 ? 1.618 5.571 -5.099 1.00 0.00 33 LEU A CA 13
ATOM 13143 C C . LEU A 1 33 ? 1.163 6.262 -6.380 1.00 0.00 33 LEU A C 13
ATOM 13144 O O . LEU A 1 33 ? 0.826 7.446 -6.372 1.00 0.00 33 LEU A O 13
ATOM 13160 N N . ARG A 1 34 ? 1.154 5.515 -7.479 1.00 0.00 34 ARG A N 13
ATOM 13161 C CA . ARG A 1 34 ? 0.740 6.055 -8.767 1.00 0.00 34 ARG A CA 13
ATOM 13162 C C . ARG A 1 34 ? -0.337 5.181 -9.403 1.00 0.00 34 ARG A C 13
ATOM 13163 O O . ARG A 1 34 ? -0.383 3.972 -9.176 1.00 0.00 34 ARG A O 13
ATOM 13184 N N . ALA A 1 35 ? -1.201 5.801 -10.200 1.00 0.00 35 ALA A N 13
ATOM 13185 C CA . ALA A 1 35 ? -2.276 5.079 -10.870 1.00 0.00 35 ALA A CA 13
ATOM 13186 C C . ALA A 1 35 ? -1.739 3.862 -11.615 1.00 0.00 35 ALA A C 13
ATOM 13187 O O . ALA A 1 35 ? -1.142 3.989 -12.682 1.00 0.00 35 ALA A O 13
ATOM 13194 N N . GLY A 1 36 ? -1.956 2.681 -11.044 1.00 0.00 36 GLY A N 13
ATOM 13195 C CA . GLY A 1 36 ? -1.487 1.458 -11.668 1.00 0.00 36 GLY A CA 13
ATOM 13196 C C . GLY A 1 36 ? -0.190 0.959 -11.063 1.00 0.00 36 GLY A C 13
ATOM 13197 O O . GLY A 1 36 ? 0.578 0.253 -11.718 1.00 0.00 36 GLY A O 13
ATOM 13201 N N . ASP A 1 37 ? 0.057 1.327 -9.811 1.00 0.00 37 ASP A N 13
ATOM 13202 C CA . ASP A 1 37 ? 1.271 0.913 -9.117 1.00 0.00 37 ASP A CA 13
ATOM 13203 C C . ASP A 1 37 ? 1.010 -0.315 -8.251 1.00 0.00 37 ASP A C 13
ATOM 13204 O O . ASP A 1 37 ? 0.415 -0.216 -7.178 1.00 0.00 37 ASP A O 13
ATOM 13213 N N . VAL A 1 38 ? 1.458 -1.473 -8.725 1.00 0.00 38 VAL A N 13
ATOM 13214 C CA . VAL A 1 38 ? 1.273 -2.721 -7.994 1.00 0.00 38 VAL A CA 13
ATOM 13215 C C . VAL A 1 38 ? 2.126 -2.750 -6.731 1.00 0.00 38 VAL A C 13
ATOM 13216 O O . VAL A 1 38 ? 3.320 -3.046 -6.781 1.00 0.00 38 VAL A O 13
ATOM 13229 N N . VAL A 1 39 ? 1.505 -2.441 -5.597 1.00 0.00 39 VAL A N 13
ATOM 13230 C CA . VAL A 1 39 ? 2.206 -2.433 -4.318 1.00 0.00 39 VAL A CA 13
ATOM 13231 C C . VAL A 1 39 ? 1.832 -3.649 -3.478 1.00 0.00 39 VAL A C 13
ATOM 13232 O O . VAL A 1 39 ? 0.686 -4.098 -3.495 1.00 0.00 39 VAL A O 13
ATOM 13245 N N . MET A 1 40 ? 2.806 -4.176 -2.744 1.00 0.00 40 MET A N 13
ATOM 13246 C CA . MET A 1 40 ? 2.578 -5.340 -1.895 1.00 0.00 40 MET A CA 13
ATOM 13247 C C . MET A 1 40 ? 2.435 -4.927 -0.434 1.00 0.00 40 MET A C 13
ATOM 13248 O O . MET A 1 40 ? 3.271 -4.200 0.101 1.00 0.00 40 MET A O 13
ATOM 13262 N N . VAL A 1 41 ? 1.369 -5.396 0.207 1.00 0.00 41 VAL A N 13
ATOM 13263 C CA . VAL A 1 41 ? 1.116 -5.076 1.607 1.00 0.00 41 VAL A CA 13
ATOM 13264 C C . VAL A 1 41 ? 1.284 -6.307 2.491 1.00 0.00 41 VAL A C 13
ATOM 13265 O O . VAL A 1 41 ? 1.516 -7.411 1.998 1.00 0.00 41 VAL A O 13
ATOM 13278 N N . TYR A 1 42 ? 1.163 -6.110 3.799 1.00 0.00 42 TYR A N 13
ATOM 13279 C CA . TYR A 1 42 ? 1.302 -7.204 4.752 1.00 0.00 42 TYR A CA 13
ATOM 13280 C C . TYR A 1 42 ? 0.407 -6.985 5.968 1.00 0.00 42 TYR A C 13
ATOM 13281 O O . TYR A 1 42 ? 0.318 -5.877 6.496 1.00 0.00 42 TYR A O 13
ATOM 13299 N N . GLY A 1 43 ? -0.256 -8.051 6.408 1.00 0.00 43 GLY A N 13
ATOM 13300 C CA . GLY A 1 43 ? -1.135 -7.955 7.558 1.00 0.00 43 GLY A CA 13
ATOM 13301 C C . GLY A 1 43 ? -2.226 -6.919 7.369 1.00 0.00 43 GLY A C 13
ATOM 13302 O O . GLY A 1 43 ? -2.342 -6.293 6.316 1.00 0.00 43 GLY A O 13
ATOM 13306 N N . PRO A 1 44 ? -3.051 -6.728 8.409 1.00 0.00 44 PRO A N 13
ATOM 13307 C CA . PRO A 1 44 ? -4.154 -5.762 8.377 1.00 0.00 44 PRO A CA 13
ATOM 13308 C C . PRO A 1 44 ? -3.661 -4.319 8.377 1.00 0.00 44 PRO A C 13
ATOM 13309 O O . PRO A 1 44 ? -2.464 -4.063 8.248 1.00 0.00 44 PRO A O 13
ATOM 13320 N N . MET A 1 45 ? -4.590 -3.381 8.523 1.00 0.00 45 MET A N 13
ATOM 13321 C CA . MET A 1 45 ? -4.249 -1.963 8.541 1.00 0.00 45 MET A CA 13
ATOM 13322 C C . MET A 1 45 ? -4.274 -1.417 9.965 1.00 0.00 45 MET A C 13
ATOM 13323 O O . MET A 1 45 ? -4.593 -2.137 10.911 1.00 0.00 45 MET A O 13
ATOM 13337 N N . ASP A 1 46 ? -3.935 -0.140 10.110 1.00 0.00 46 ASP A N 13
ATOM 13338 C CA . ASP A 1 46 ? -3.920 0.503 11.419 1.00 0.00 46 ASP A CA 13
ATOM 13339 C C . ASP A 1 46 ? -5.294 1.071 11.761 1.00 0.00 46 ASP A C 13
ATOM 13340 O O . ASP A 1 46 ? -6.275 0.813 11.063 1.00 0.00 46 ASP A O 13
ATOM 13349 N N . ASP A 1 47 ? -5.356 1.844 12.840 1.00 0.00 47 ASP A N 13
ATOM 13350 C CA . ASP A 1 47 ? -6.610 2.448 13.275 1.00 0.00 47 ASP A CA 13
ATOM 13351 C C . ASP A 1 47 ? -7.073 3.513 12.285 1.00 0.00 47 ASP A C 13
ATOM 13352 O O . ASP A 1 47 ? -8.271 3.698 12.075 1.00 0.00 47 ASP A O 13
ATOM 13361 N N . GLN A 1 48 ? -6.115 4.208 11.681 1.00 0.00 48 GLN A N 13
ATOM 13362 C CA . GLN A 1 48 ? -6.425 5.255 10.715 1.00 0.00 48 GLN A CA 13
ATOM 13363 C C . GLN A 1 48 ? -6.907 4.655 9.398 1.00 0.00 48 GLN A C 13
ATOM 13364 O O . GLN A 1 48 ? -7.633 5.297 8.640 1.00 0.00 48 GLN A O 13
ATOM 13378 N N . GLY A 1 49 ? -6.496 3.419 9.132 1.00 0.00 49 GLY A N 13
ATOM 13379 C CA . GLY A 1 49 ? -6.895 2.753 7.905 1.00 0.00 49 GLY A CA 13
ATOM 13380 C C . GLY A 1 49 ? -5.779 2.709 6.880 1.00 0.00 49 GLY A C 13
ATOM 13381 O O . GLY A 1 49 ? -6.023 2.840 5.681 1.00 0.00 49 GLY A O 13
ATOM 13385 N N . PHE A 1 50 ? -4.551 2.525 7.353 1.00 0.00 50 PHE A N 13
ATOM 13386 C CA . PHE A 1 50 ? -3.392 2.466 6.469 1.00 0.00 50 PHE A CA 13
ATOM 13387 C C . PHE A 1 50 ? -2.759 1.078 6.492 1.00 0.00 50 PHE A C 13
ATOM 13388 O O . PHE A 1 50 ? -2.654 0.450 7.546 1.00 0.00 50 PHE A O 13
ATOM 13405 N N . TYR A 1 51 ? -2.340 0.606 5.324 1.00 0.00 51 TYR A N 13
ATOM 13406 C CA . TYR A 1 51 ? -1.721 -0.709 5.209 1.00 0.00 51 TYR A CA 13
ATOM 13407 C C . TYR A 1 51 ? -0.200 -0.601 5.258 1.00 0.00 51 TYR A C 13
ATOM 13408 O O . TYR A 1 51 ? 0.366 0.468 5.024 1.00 0.00 51 TYR A O 13
ATOM 13426 N N . TYR A 1 52 ? 0.456 -1.714 5.564 1.00 0.00 52 TYR A N 13
ATOM 13427 C CA . TYR A 1 52 ? 1.912 -1.746 5.646 1.00 0.00 52 TYR A CA 13
ATOM 13428 C C . TYR A 1 52 ? 2.510 -2.467 4.442 1.00 0.00 52 TYR A C 13
ATOM 13429 O O . TYR A 1 52 ? 2.563 -3.696 4.403 1.00 0.00 52 TYR A O 13
ATOM 13447 N N . GLY A 1 53 ? 2.961 -1.692 3.460 1.00 0.00 53 GLY A N 13
ATOM 13448 C CA . GLY A 1 53 ? 3.550 -2.273 2.268 1.00 0.00 53 GLY A CA 13
ATOM 13449 C C . GLY A 1 53 ? 4.769 -1.508 1.792 1.00 0.00 53 GLY A C 13
ATOM 13450 O O . GLY A 1 53 ? 5.279 -0.640 2.499 1.00 0.00 53 GLY A O 13
ATOM 13454 N N . GLU A 1 54 ? 5.237 -1.831 0.590 1.00 0.00 54 GLU A N 13
ATOM 13455 C CA . GLU A 1 54 ? 6.405 -1.169 0.023 1.00 0.00 54 GLU A CA 13
ATOM 13456 C C . GLU A 1 54 ? 6.356 -1.192 -1.502 1.00 0.00 54 GLU A C 13
ATOM 13457 O O . GLU A 1 54 ? 6.028 -2.212 -2.109 1.00 0.00 54 GLU A O 13
ATOM 13469 N N . LEU A 1 55 ? 6.684 -0.060 -2.116 1.00 0.00 55 LEU A N 13
ATOM 13470 C CA . LEU A 1 55 ? 6.678 0.051 -3.571 1.00 0.00 55 LEU A CA 13
ATOM 13471 C C . LEU A 1 55 ? 7.962 0.703 -4.073 1.00 0.00 55 LEU A C 13
ATOM 13472 O O . LEU A 1 55 ? 8.167 1.904 -3.904 1.00 0.00 55 LEU A O 13
ATOM 13488 N N . GLY A 1 56 ? 8.824 -0.098 -4.692 1.00 0.00 56 GLY A N 13
ATOM 13489 C CA . GLY A 1 56 ? 10.076 0.419 -5.211 1.00 0.00 56 GLY A CA 13
ATOM 13490 C C . GLY A 1 56 ? 11.216 0.280 -4.221 1.00 0.00 56 GLY A C 13
ATOM 13491 O O . GLY A 1 56 ? 12.197 1.019 -4.286 1.00 0.00 56 GLY A O 13
ATOM 13495 N N . GLY A 1 57 ? 11.084 -0.669 -3.299 1.00 0.00 57 GLY A N 13
ATOM 13496 C CA . GLY A 1 57 ? 12.118 -0.883 -2.302 1.00 0.00 57 GLY A CA 13
ATOM 13497 C C . GLY A 1 57 ? 12.007 0.080 -1.137 1.00 0.00 57 GLY A C 13
ATOM 13498 O O . GLY A 1 57 ? 12.973 0.289 -0.401 1.00 0.00 57 GLY A O 13
ATOM 13502 N N . HIS A 1 58 ? 10.828 0.669 -0.967 1.00 0.00 58 HIS A N 13
ATOM 13503 C CA . HIS A 1 58 ? 10.595 1.616 0.117 1.00 0.00 58 HIS A CA 13
ATOM 13504 C C . HIS A 1 58 ? 9.347 1.239 0.909 1.00 0.00 58 HIS A C 13
ATOM 13505 O O . HIS A 1 58 ? 8.237 1.244 0.376 1.00 0.00 58 HIS A O 13
ATOM 13519 N N . ARG A 1 59 ? 9.536 0.913 2.183 1.00 0.00 59 ARG A N 13
ATOM 13520 C CA . ARG A 1 59 ? 8.426 0.531 3.048 1.00 0.00 59 ARG A CA 13
ATOM 13521 C C . ARG A 1 59 ? 7.760 1.764 3.654 1.00 0.00 59 ARG A C 13
ATOM 13522 O O . ARG A 1 59 ? 8.372 2.826 3.753 1.00 0.00 59 ARG A O 13
ATOM 13543 N N . GLY A 1 60 ? 6.502 1.613 4.057 1.00 0.00 60 GLY A N 13
ATOM 13544 C CA . GLY A 1 60 ? 5.774 2.721 4.647 1.00 0.00 60 GLY A CA 13
ATOM 13545 C C . GLY A 1 60 ? 4.279 2.476 4.689 1.00 0.00 60 GLY A C 13
ATOM 13546 O O . GLY A 1 60 ? 3.788 1.491 4.135 1.00 0.00 60 GLY A O 13
ATOM 13550 N N . LEU A 1 61 ? 3.553 3.371 5.348 1.00 0.00 61 LEU A N 13
ATOM 13551 C CA . LEU A 1 61 ? 2.104 3.247 5.462 1.00 0.00 61 LEU A CA 13
ATOM 13552 C C . LEU A 1 61 ? 1.413 3.749 4.198 1.00 0.00 61 LEU A C 13
ATOM 13553 O O . LEU A 1 61 ? 1.657 4.869 3.748 1.00 0.00 61 LEU A O 13
ATOM 13569 N N . VAL A 1 62 ? 0.548 2.915 3.630 1.00 0.00 62 VAL A N 13
ATOM 13570 C CA . VAL A 1 62 ? -0.180 3.275 2.420 1.00 0.00 62 VAL A CA 13
ATOM 13571 C C . VAL A 1 62 ? -1.679 3.362 2.686 1.00 0.00 62 VAL A C 13
ATOM 13572 O O . VAL A 1 62 ? -2.205 2.755 3.619 1.00 0.00 62 VAL A O 13
ATOM 13585 N N . PRO A 1 63 ? -2.385 4.136 1.848 1.00 0.00 63 PRO A N 13
ATOM 13586 C CA . PRO A 1 63 ? -3.834 4.320 1.972 1.00 0.00 63 PRO A CA 13
ATOM 13587 C C . PRO A 1 63 ? -4.611 3.057 1.617 1.00 0.00 63 PRO A C 13
ATOM 13588 O O . PRO A 1 63 ? -4.405 2.467 0.558 1.00 0.00 63 PRO A O 13
ATOM 13599 N N . ALA A 1 64 ? -5.506 2.649 2.511 1.00 0.00 64 ALA A N 13
ATOM 13600 C CA . ALA A 1 64 ? -6.316 1.457 2.291 1.00 0.00 64 ALA A CA 13
ATOM 13601 C C . ALA A 1 64 ? -7.618 1.803 1.575 1.00 0.00 64 ALA A C 13
ATOM 13602 O O . ALA A 1 64 ? -8.530 0.979 1.491 1.00 0.00 64 ALA A O 13
ATOM 13609 N N . HIS A 1 65 ? -7.698 3.026 1.060 1.00 0.00 65 HIS A N 13
ATOM 13610 C CA . HIS A 1 65 ? -8.889 3.480 0.351 1.00 0.00 65 HIS A CA 13
ATOM 13611 C C . HIS A 1 65 ? -8.570 3.779 -1.110 1.00 0.00 65 HIS A C 13
ATOM 13612 O O . HIS A 1 65 ? -9.445 3.712 -1.974 1.00 0.00 65 HIS A O 13
ATOM 13626 N N . LEU A 1 66 ? -7.312 4.110 -1.380 1.00 0.00 66 LEU A N 13
ATOM 13627 C CA . LEU A 1 66 ? -6.877 4.420 -2.738 1.00 0.00 66 LEU A CA 13
ATOM 13628 C C . LEU A 1 66 ? -6.517 3.148 -3.499 1.00 0.00 66 LEU A C 13
ATOM 13629 O O . LEU A 1 66 ? -6.692 3.069 -4.715 1.00 0.00 66 LEU A O 13
ATOM 13645 N N . LEU A 1 67 ? -6.015 2.154 -2.774 1.00 0.00 67 LEU A N 13
ATOM 13646 C CA . LEU A 1 67 ? -5.632 0.883 -3.380 1.00 0.00 67 LEU A CA 13
ATOM 13647 C C . LEU A 1 67 ? -6.852 0.157 -3.938 1.00 0.00 67 LEU A C 13
ATOM 13648 O O . LEU A 1 67 ? -7.991 0.523 -3.649 1.00 0.00 67 LEU A O 13
ATOM 13664 N N . ASP A 1 68 ? -6.604 -0.876 -4.736 1.00 0.00 68 ASP A N 13
ATOM 13665 C CA . ASP A 1 68 ? -7.682 -1.657 -5.332 1.00 0.00 68 ASP A CA 13
ATOM 13666 C C . ASP A 1 68 ? -7.407 -3.152 -5.200 1.00 0.00 68 ASP A C 13
ATOM 13667 O O . ASP A 1 68 ? -6.280 -3.606 -5.399 1.00 0.00 68 ASP A O 13
ATOM 13676 N N . HIS A 1 69 ? -8.444 -3.912 -4.863 1.00 0.00 69 HIS A N 13
ATOM 13677 C CA . HIS A 1 69 ? -8.314 -5.356 -4.704 1.00 0.00 69 HIS A CA 13
ATOM 13678 C C . HIS A 1 69 ? -8.468 -6.066 -6.045 1.00 0.00 69 HIS A C 13
ATOM 13679 O O . HIS A 1 69 ? -9.578 -6.214 -6.556 1.00 0.00 69 HIS A O 13
ATOM 13693 N N . MET A 1 70 ? -7.347 -6.503 -6.610 1.00 0.00 70 MET A N 13
ATOM 13694 C CA . MET A 1 70 ? -7.358 -7.198 -7.892 1.00 0.00 70 MET A CA 13
ATOM 13695 C C . MET A 1 70 ? -7.990 -8.579 -7.756 1.00 0.00 70 MET A C 13
ATOM 13696 O O . MET A 1 70 ? -8.758 -9.008 -8.617 1.00 0.00 70 MET A O 13
ATOM 13710 N N . SER A 1 71 ? -7.662 -9.271 -6.669 1.00 0.00 71 SER A N 13
ATOM 13711 C CA . SER A 1 71 ? -8.195 -10.606 -6.423 1.00 0.00 71 SER A CA 13
ATOM 13712 C C . SER A 1 71 ? -9.556 -10.530 -5.739 1.00 0.00 71 SER A C 13
ATOM 13713 O O . SER A 1 71 ? -9.949 -9.480 -5.227 1.00 0.00 71 SER A O 13
ATOM 13721 N N . LEU A 1 72 ? -10.272 -11.649 -5.733 1.00 0.00 72 LEU A N 13
ATOM 13722 C CA . LEU A 1 72 ? -11.590 -11.711 -5.112 1.00 0.00 72 LEU A CA 13
ATOM 13723 C C . LEU A 1 72 ? -11.554 -12.554 -3.841 1.00 0.00 72 LEU A C 13
ATOM 13724 O O . LEU A 1 72 ? -10.788 -13.513 -3.742 1.00 0.00 72 LEU A O 13
ATOM 13740 N N . HIS A 1 73 ? -12.389 -12.191 -2.872 1.00 0.00 73 HIS A N 13
ATOM 13741 C CA . HIS A 1 73 ? -12.454 -12.916 -1.608 1.00 0.00 73 HIS A CA 13
ATOM 13742 C C . HIS A 1 73 ? -13.796 -13.626 -1.458 1.00 0.00 73 HIS A C 13
ATOM 13743 O O . HIS A 1 73 ? -14.849 -13.048 -1.724 1.00 0.00 73 HIS A O 13
ATOM 13757 N N . GLY A 1 74 ? -13.750 -14.884 -1.031 1.00 0.00 74 GLY A N 13
ATOM 13758 C CA . GLY A 1 74 ? -14.968 -15.653 -0.854 1.00 0.00 74 GLY A CA 13
ATOM 13759 C C . GLY A 1 74 ? -15.428 -15.686 0.590 1.00 0.00 74 GLY A C 13
ATOM 13760 O O . GLY A 1 74 ? -16.576 -15.358 0.892 1.00 0.00 74 GLY A O 13
ATOM 13764 N N . HIS A 1 75 ? -14.531 -16.084 1.487 1.00 0.00 75 HIS A N 13
ATOM 13765 C CA . HIS A 1 75 ? -14.851 -16.161 2.907 1.00 0.00 75 HIS A CA 13
ATOM 13766 C C . HIS A 1 75 ? -13.758 -15.507 3.747 1.00 0.00 75 HIS A C 13
ATOM 13767 O O . HIS A 1 75 ? -12.678 -15.197 3.243 1.00 0.00 75 HIS A O 13
ATOM 13781 N N . GLY A 1 1 ? 5.235 -20.767 -2.443 1.00 0.00 1 GLY A N 14
ATOM 13782 C CA . GLY A 1 1 ? 5.590 -21.975 -1.721 1.00 0.00 1 GLY A CA 14
ATOM 13783 C C . GLY A 1 1 ? 6.252 -21.682 -0.390 1.00 0.00 1 GLY A C 14
ATOM 13784 O O . GLY A 1 1 ? 7.200 -22.362 0.002 1.00 0.00 1 GLY A O 14
ATOM 13788 N N . SER A 1 2 ? 5.754 -20.665 0.306 1.00 0.00 2 SER A N 14
ATOM 13789 C CA . SER A 1 2 ? 6.308 -20.279 1.598 1.00 0.00 2 SER A CA 14
ATOM 13790 C C . SER A 1 2 ? 5.233 -20.308 2.680 1.00 0.00 2 SER A C 14
ATOM 13791 O O . SER A 1 2 ? 4.355 -19.446 2.721 1.00 0.00 2 SER A O 14
ATOM 13799 N N . SER A 1 3 ? 5.309 -21.305 3.555 1.00 0.00 3 SER A N 14
ATOM 13800 C CA . SER A 1 3 ? 4.341 -21.450 4.636 1.00 0.00 3 SER A CA 14
ATOM 13801 C C . SER A 1 3 ? 4.507 -20.337 5.666 1.00 0.00 3 SER A C 14
ATOM 13802 O O . SER A 1 3 ? 5.479 -19.584 5.633 1.00 0.00 3 SER A O 14
ATOM 13810 N N . GLY A 1 4 ? 3.548 -20.239 6.583 1.00 0.00 4 GLY A N 14
ATOM 13811 C CA . GLY A 1 4 ? 3.605 -19.216 7.610 1.00 0.00 4 GLY A CA 14
ATOM 13812 C C . GLY A 1 4 ? 2.647 -18.072 7.343 1.00 0.00 4 GLY A C 14
ATOM 13813 O O . GLY A 1 4 ? 1.430 -18.241 7.426 1.00 0.00 4 GLY A O 14
ATOM 13817 N N . SER A 1 5 ? 3.195 -16.904 7.024 1.00 0.00 5 SER A N 14
ATOM 13818 C CA . SER A 1 5 ? 2.380 -15.726 6.750 1.00 0.00 5 SER A CA 14
ATOM 13819 C C . SER A 1 5 ? 2.562 -15.264 5.307 1.00 0.00 5 SER A C 14
ATOM 13820 O O . SER A 1 5 ? 3.685 -15.148 4.817 1.00 0.00 5 SER A O 14
ATOM 13828 N N . SER A 1 6 ? 1.447 -15.003 4.632 1.00 0.00 6 SER A N 14
ATOM 13829 C CA . SER A 1 6 ? 1.481 -14.557 3.244 1.00 0.00 6 SER A CA 14
ATOM 13830 C C . SER A 1 6 ? 1.094 -13.085 3.136 1.00 0.00 6 SER A C 14
ATOM 13831 O O . SER A 1 6 ? 0.455 -12.533 4.031 1.00 0.00 6 SER A O 14
ATOM 13839 N N . GLY A 1 7 ? 1.486 -12.455 2.033 1.00 0.00 7 GLY A N 14
ATOM 13840 C CA . GLY A 1 7 ? 1.172 -11.054 1.827 1.00 0.00 7 GLY A CA 14
ATOM 13841 C C . GLY A 1 7 ? 0.088 -10.849 0.788 1.00 0.00 7 GLY A C 14
ATOM 13842 O O . GLY A 1 7 ? -0.302 -11.787 0.092 1.00 0.00 7 GLY A O 14
ATOM 13846 N N . LYS A 1 8 ? -0.402 -9.619 0.681 1.00 0.00 8 LYS A N 14
ATOM 13847 C CA . LYS A 1 8 ? -1.449 -9.292 -0.281 1.00 0.00 8 LYS A CA 14
ATOM 13848 C C . LYS A 1 8 ? -0.928 -8.332 -1.346 1.00 0.00 8 LYS A C 14
ATOM 13849 O O . LYS A 1 8 ? 0.018 -7.580 -1.108 1.00 0.00 8 LYS A O 14
ATOM 13868 N N . ILE A 1 9 ? -1.552 -8.363 -2.518 1.00 0.00 9 ILE A N 14
ATOM 13869 C CA . ILE A 1 9 ? -1.153 -7.493 -3.618 1.00 0.00 9 ILE A CA 14
ATOM 13870 C C . ILE A 1 9 ? -2.293 -6.567 -4.028 1.00 0.00 9 ILE A C 14
ATOM 13871 O O . ILE A 1 9 ? -3.376 -7.023 -4.392 1.00 0.00 9 ILE A O 14
ATOM 13887 N N . MET A 1 10 ? -2.039 -5.264 -3.969 1.00 0.00 10 MET A N 14
ATOM 13888 C CA . MET A 1 10 ? -3.044 -4.273 -4.337 1.00 0.00 10 MET A CA 14
ATOM 13889 C C . MET A 1 10 ? -2.458 -3.233 -5.287 1.00 0.00 10 MET A C 14
ATOM 13890 O O . MET A 1 10 ? -1.250 -2.998 -5.297 1.00 0.00 10 MET A O 14
ATOM 13904 N N . ILE A 1 11 ? -3.322 -2.613 -6.084 1.00 0.00 11 ILE A N 14
ATOM 13905 C CA . ILE A 1 11 ? -2.890 -1.598 -7.036 1.00 0.00 11 ILE A CA 14
ATOM 13906 C C . ILE A 1 11 ? -3.458 -0.229 -6.677 1.00 0.00 11 ILE A C 14
ATOM 13907 O O . ILE A 1 11 ? -4.623 -0.110 -6.297 1.00 0.00 11 ILE A O 14
ATOM 13923 N N . ALA A 1 12 ? -2.628 0.801 -6.801 1.00 0.00 12 ALA A N 14
ATOM 13924 C CA . ALA A 1 12 ? -3.049 2.163 -6.493 1.00 0.00 12 ALA A CA 14
ATOM 13925 C C . ALA A 1 12 ? -4.035 2.681 -7.534 1.00 0.00 12 ALA A C 14
ATOM 13926 O O . ALA A 1 12 ? -3.640 3.094 -8.625 1.00 0.00 12 ALA A O 14
ATOM 13933 N N . ALA A 1 13 ? -5.319 2.657 -7.192 1.00 0.00 13 ALA A N 14
ATOM 13934 C CA . ALA A 1 13 ? -6.360 3.126 -8.097 1.00 0.00 13 ALA A CA 14
ATOM 13935 C C . ALA A 1 13 ? -6.156 4.595 -8.454 1.00 0.00 13 ALA A C 14
ATOM 13936 O O . ALA A 1 13 ? -6.659 5.072 -9.472 1.00 0.00 13 ALA A O 14
ATOM 13943 N N . LEU A 1 14 ? -5.418 5.307 -7.610 1.00 0.00 14 LEU A N 14
ATOM 13944 C CA . LEU A 1 14 ? -5.149 6.723 -7.836 1.00 0.00 14 LEU A CA 14
ATOM 13945 C C . LEU A 1 14 ? -3.712 7.070 -7.460 1.00 0.00 14 LEU A C 14
ATOM 13946 O O . LEU A 1 14 ? -3.042 6.312 -6.759 1.00 0.00 14 LEU A O 14
ATOM 13962 N N . ASP A 1 15 ? -3.245 8.222 -7.930 1.00 0.00 15 ASP A N 14
ATOM 13963 C CA . ASP A 1 15 ? -1.889 8.672 -7.641 1.00 0.00 15 ASP A CA 14
ATOM 13964 C C . ASP A 1 15 ? -1.816 9.331 -6.267 1.00 0.00 15 ASP A C 14
ATOM 13965 O O . ASP A 1 15 ? -2.569 10.260 -5.971 1.00 0.00 15 ASP A O 14
ATOM 13974 N N . TYR A 1 16 ? -0.906 8.844 -5.430 1.00 0.00 16 TYR A N 14
ATOM 13975 C CA . TYR A 1 16 ? -0.738 9.383 -4.086 1.00 0.00 16 TYR A CA 14
ATOM 13976 C C . TYR A 1 16 ? 0.633 10.035 -3.928 1.00 0.00 16 TYR A C 14
ATOM 13977 O O . TYR A 1 16 ? 1.662 9.414 -4.195 1.00 0.00 16 TYR A O 14
ATOM 13995 N N . ASP A 1 17 ? 0.637 11.289 -3.492 1.00 0.00 17 ASP A N 14
ATOM 13996 C CA . ASP A 1 17 ? 1.880 12.027 -3.296 1.00 0.00 17 ASP A CA 14
ATOM 13997 C C . ASP A 1 17 ? 1.987 12.541 -1.864 1.00 0.00 17 ASP A C 14
ATOM 13998 O O . ASP A 1 17 ? 1.823 13.731 -1.592 1.00 0.00 17 ASP A O 14
ATOM 14007 N N . PRO A 1 18 ? 2.266 11.626 -0.925 1.00 0.00 18 PRO A N 14
ATOM 14008 C CA . PRO A 1 18 ? 2.400 11.963 0.495 1.00 0.00 18 PRO A CA 14
ATOM 14009 C C . PRO A 1 18 ? 3.655 12.782 0.780 1.00 0.00 18 PRO A C 14
ATOM 14010 O O . PRO A 1 18 ? 3.805 13.349 1.861 1.00 0.00 18 PRO A O 14
ATOM 14021 N N . GLY A 1 19 ? 4.554 12.839 -0.197 1.00 0.00 19 GLY A N 14
ATOM 14022 C CA . GLY A 1 19 ? 5.784 13.591 -0.031 1.00 0.00 19 GLY A CA 14
ATOM 14023 C C . GLY A 1 19 ? 5.536 15.015 0.425 1.00 0.00 19 GLY A C 14
ATOM 14024 O O . GLY A 1 19 ? 6.382 15.619 1.085 1.00 0.00 19 GLY A O 14
ATOM 14028 N N . ASP A 1 20 ? 4.374 15.553 0.071 1.00 0.00 20 ASP A N 14
ATOM 14029 C CA . ASP A 1 20 ? 4.017 16.916 0.448 1.00 0.00 20 ASP A CA 14
ATOM 14030 C C . ASP A 1 20 ? 3.430 16.955 1.855 1.00 0.00 20 ASP A C 14
ATOM 14031 O O . ASP A 1 20 ? 2.278 16.579 2.069 1.00 0.00 20 ASP A O 14
ATOM 14040 N N . GLY A 1 21 ? 4.231 17.410 2.814 1.00 0.00 21 GLY A N 14
ATOM 14041 C CA . GLY A 1 21 ? 3.773 17.488 4.189 1.00 0.00 21 GLY A CA 14
ATOM 14042 C C . GLY A 1 21 ? 3.875 16.158 4.910 1.00 0.00 21 GLY A C 14
ATOM 14043 O O . GLY A 1 21 ? 3.188 15.931 5.905 1.00 0.00 21 GLY A O 14
ATOM 14047 N N . GLN A 1 22 ? 4.734 15.278 4.406 1.00 0.00 22 GLN A N 14
ATOM 14048 C CA . GLN A 1 22 ? 4.921 13.963 5.008 1.00 0.00 22 GLN A CA 14
ATOM 14049 C C . GLN A 1 22 ? 5.249 14.086 6.492 1.00 0.00 22 GLN A C 14
ATOM 14050 O O . GLN A 1 22 ? 4.889 13.221 7.290 1.00 0.00 22 GLN A O 14
ATOM 14064 N N . MET A 1 23 ? 5.935 15.165 6.854 1.00 0.00 23 MET A N 14
ATOM 14065 C CA . MET A 1 23 ? 6.311 15.400 8.243 1.00 0.00 23 MET A CA 14
ATOM 14066 C C . MET A 1 23 ? 5.096 15.298 9.160 1.00 0.00 23 MET A C 14
ATOM 14067 O O . MET A 1 23 ? 5.161 14.690 10.227 1.00 0.00 23 MET A O 14
ATOM 14081 N N . GLY A 1 24 ? 3.987 15.898 8.736 1.00 0.00 24 GLY A N 14
ATOM 14082 C CA . GLY A 1 24 ? 2.774 15.862 9.531 1.00 0.00 24 GLY A CA 14
ATOM 14083 C C . GLY A 1 24 ? 2.267 14.451 9.752 1.00 0.00 24 GLY A C 14
ATOM 14084 O O . GLY A 1 24 ? 1.625 13.870 8.878 1.00 0.00 24 GLY A O 14
ATOM 14088 N N . GLY A 1 25 ? 2.557 13.896 10.925 1.00 0.00 25 GLY A N 14
ATOM 14089 C CA . GLY A 1 25 ? 2.119 12.548 11.237 1.00 0.00 25 GLY A CA 14
ATOM 14090 C C . GLY A 1 25 ? 2.795 11.990 12.474 1.00 0.00 25 GLY A C 14
ATOM 14091 O O . GLY A 1 25 ? 3.534 12.698 13.157 1.00 0.00 25 GLY A O 14
ATOM 14095 N N . GLN A 1 26 ? 2.540 10.718 12.763 1.00 0.00 26 GLN A N 14
ATOM 14096 C CA . GLN A 1 26 ? 3.127 10.068 13.928 1.00 0.00 26 GLN A CA 14
ATOM 14097 C C . GLN A 1 26 ? 4.651 10.113 13.867 1.00 0.00 26 GLN A C 14
ATOM 14098 O O . GLN A 1 26 ? 5.295 10.777 14.678 1.00 0.00 26 GLN A O 14
ATOM 14112 N N . GLY A 1 27 ? 5.221 9.402 12.899 1.00 0.00 27 GLY A N 14
ATOM 14113 C CA . GLY A 1 27 ? 6.664 9.375 12.750 1.00 0.00 27 GLY A CA 14
ATOM 14114 C C . GLY A 1 27 ? 7.095 9.161 11.312 1.00 0.00 27 GLY A C 14
ATOM 14115 O O . GLY A 1 27 ? 7.429 10.114 10.608 1.00 0.00 27 GLY A O 14
ATOM 14119 N N . LYS A 1 28 ? 7.089 7.907 10.875 1.00 0.00 28 LYS A N 14
ATOM 14120 C CA . LYS A 1 28 ? 7.483 7.569 9.512 1.00 0.00 28 LYS A CA 14
ATOM 14121 C C . LYS A 1 28 ? 6.497 8.148 8.502 1.00 0.00 28 LYS A C 14
ATOM 14122 O O . LYS A 1 28 ? 5.342 8.414 8.830 1.00 0.00 28 LYS A O 14
ATOM 14141 N N . GLY A 1 29 ? 6.962 8.340 7.271 1.00 0.00 29 GLY A N 14
ATOM 14142 C CA . GLY A 1 29 ? 6.108 8.884 6.232 1.00 0.00 29 GLY A CA 14
ATOM 14143 C C . GLY A 1 29 ? 5.489 7.806 5.365 1.00 0.00 29 GLY A C 14
ATOM 14144 O O . GLY A 1 29 ? 5.909 6.649 5.408 1.00 0.00 29 GLY A O 14
ATOM 14148 N N . ARG A 1 30 ? 4.488 8.184 4.577 1.00 0.00 30 ARG A N 14
ATOM 14149 C CA . ARG A 1 30 ? 3.809 7.239 3.698 1.00 0.00 30 ARG A CA 14
ATOM 14150 C C . ARG A 1 30 ? 4.566 7.079 2.383 1.00 0.00 30 ARG A C 14
ATOM 14151 O O . ARG A 1 30 ? 5.490 7.839 2.090 1.00 0.00 30 ARG A O 14
ATOM 14172 N N . LEU A 1 31 ? 4.168 6.087 1.595 1.00 0.00 31 LEU A N 14
ATOM 14173 C CA . LEU A 1 31 ? 4.809 5.826 0.311 1.00 0.00 31 LEU A CA 14
ATOM 14174 C C . LEU A 1 31 ? 3.993 6.416 -0.835 1.00 0.00 31 LEU A C 14
ATOM 14175 O O . LEU A 1 31 ? 2.766 6.327 -0.846 1.00 0.00 31 LEU A O 14
ATOM 14191 N N . ALA A 1 32 ? 4.684 7.017 -1.798 1.00 0.00 32 ALA A N 14
ATOM 14192 C CA . ALA A 1 32 ? 4.024 7.618 -2.951 1.00 0.00 32 ALA A CA 14
ATOM 14193 C C . ALA A 1 32 ? 3.629 6.557 -3.972 1.00 0.00 32 ALA A C 14
ATOM 14194 O O . ALA A 1 32 ? 4.486 5.887 -4.550 1.00 0.00 32 ALA A O 14
ATOM 14201 N N . LEU A 1 33 ? 2.327 6.408 -4.189 1.00 0.00 33 LEU A N 14
ATOM 14202 C CA . LEU A 1 33 ? 1.817 5.427 -5.141 1.00 0.00 33 LEU A CA 14
ATOM 14203 C C . LEU A 1 33 ? 1.388 6.101 -6.441 1.00 0.00 33 LEU A C 14
ATOM 14204 O O . LEU A 1 33 ? 1.119 7.302 -6.469 1.00 0.00 33 LEU A O 14
ATOM 14220 N N . ARG A 1 34 ? 1.325 5.320 -7.514 1.00 0.00 34 ARG A N 14
ATOM 14221 C CA . ARG A 1 34 ? 0.928 5.841 -8.816 1.00 0.00 34 ARG A CA 14
ATOM 14222 C C . ARG A 1 34 ? -0.187 4.994 -9.423 1.00 0.00 34 ARG A C 14
ATOM 14223 O O . ARG A 1 34 ? -0.276 3.793 -9.169 1.00 0.00 34 ARG A O 14
ATOM 14244 N N . ALA A 1 35 ? -1.034 5.628 -10.227 1.00 0.00 35 ALA A N 14
ATOM 14245 C CA . ALA A 1 35 ? -2.141 4.933 -10.871 1.00 0.00 35 ALA A CA 14
ATOM 14246 C C . ALA A 1 35 ? -1.657 3.683 -11.598 1.00 0.00 35 ALA A C 14
ATOM 14247 O O . ALA A 1 35 ? -1.071 3.768 -12.676 1.00 0.00 35 ALA A O 14
ATOM 14254 N N . GLY A 1 36 ? -1.905 2.522 -10.999 1.00 0.00 36 GLY A N 14
ATOM 14255 C CA . GLY A 1 36 ? -1.486 1.271 -11.604 1.00 0.00 36 GLY A CA 14
ATOM 14256 C C . GLY A 1 36 ? -0.196 0.742 -11.007 1.00 0.00 36 GLY A C 14
ATOM 14257 O O . GLY A 1 36 ? 0.541 0.004 -11.661 1.00 0.00 36 GLY A O 14
ATOM 14261 N N . ASP A 1 37 ? 0.077 1.120 -9.763 1.00 0.00 37 ASP A N 14
ATOM 14262 C CA . ASP A 1 37 ? 1.286 0.679 -9.079 1.00 0.00 37 ASP A CA 14
ATOM 14263 C C . ASP A 1 37 ? 1.004 -0.540 -8.207 1.00 0.00 37 ASP A C 14
ATOM 14264 O O . ASP A 1 37 ? 0.445 -0.421 -7.117 1.00 0.00 37 ASP A O 14
ATOM 14273 N N . VAL A 1 38 ? 1.392 -1.714 -8.697 1.00 0.00 38 VAL A N 14
ATOM 14274 C CA . VAL A 1 38 ? 1.181 -2.956 -7.963 1.00 0.00 38 VAL A CA 14
ATOM 14275 C C . VAL A 1 38 ? 2.075 -3.025 -6.730 1.00 0.00 38 VAL A C 14
ATOM 14276 O O . VAL A 1 38 ? 3.245 -3.399 -6.819 1.00 0.00 38 VAL A O 14
ATOM 14289 N N . VAL A 1 39 ? 1.517 -2.663 -5.579 1.00 0.00 39 VAL A N 14
ATOM 14290 C CA . VAL A 1 39 ? 2.263 -2.685 -4.327 1.00 0.00 39 VAL A CA 14
ATOM 14291 C C . VAL A 1 39 ? 1.858 -3.877 -3.467 1.00 0.00 39 VAL A C 14
ATOM 14292 O O . VAL A 1 39 ? 0.701 -4.295 -3.473 1.00 0.00 39 VAL A O 14
ATOM 14305 N N . MET A 1 40 ? 2.820 -4.421 -2.728 1.00 0.00 40 MET A N 14
ATOM 14306 C CA . MET A 1 40 ? 2.563 -5.565 -1.861 1.00 0.00 40 MET A CA 14
ATOM 14307 C C . MET A 1 40 ? 2.453 -5.128 -0.404 1.00 0.00 40 MET A C 14
ATOM 14308 O O . MET A 1 40 ? 3.322 -4.423 0.110 1.00 0.00 40 MET A O 14
ATOM 14322 N N . VAL A 1 41 ? 1.380 -5.552 0.257 1.00 0.00 41 VAL A N 14
ATOM 14323 C CA . VAL A 1 41 ? 1.158 -5.205 1.656 1.00 0.00 41 VAL A CA 14
ATOM 14324 C C . VAL A 1 41 ? 1.226 -6.441 2.546 1.00 0.00 41 VAL A C 14
ATOM 14325 O O . VAL A 1 41 ? 1.364 -7.563 2.058 1.00 0.00 41 VAL A O 14
ATOM 14338 N N . TYR A 1 42 ? 1.128 -6.228 3.853 1.00 0.00 42 TYR A N 14
ATOM 14339 C CA . TYR A 1 42 ? 1.181 -7.324 4.813 1.00 0.00 42 TYR A CA 14
ATOM 14340 C C . TYR A 1 42 ? 0.315 -7.023 6.032 1.00 0.00 42 TYR A C 14
ATOM 14341 O O . TYR A 1 42 ? 0.251 -5.886 6.497 1.00 0.00 42 TYR A O 14
ATOM 14359 N N . GLY A 1 43 ? -0.351 -8.053 6.546 1.00 0.00 43 GLY A N 14
ATOM 14360 C CA . GLY A 1 43 ? -1.204 -7.880 7.707 1.00 0.00 43 GLY A CA 14
ATOM 14361 C C . GLY A 1 43 ? -2.274 -6.828 7.489 1.00 0.00 43 GLY A C 14
ATOM 14362 O O . GLY A 1 43 ? -2.373 -6.225 6.420 1.00 0.00 43 GLY A O 14
ATOM 14366 N N . PRO A 1 44 ? -3.100 -6.596 8.519 1.00 0.00 44 PRO A N 14
ATOM 14367 C CA . PRO A 1 44 ? -4.184 -5.611 8.459 1.00 0.00 44 PRO A CA 14
ATOM 14368 C C . PRO A 1 44 ? -3.663 -4.178 8.428 1.00 0.00 44 PRO A C 14
ATOM 14369 O O . PRO A 1 44 ? -2.458 -3.948 8.323 1.00 0.00 44 PRO A O 14
ATOM 14380 N N . MET A 1 45 ? -4.577 -3.218 8.520 1.00 0.00 45 MET A N 14
ATOM 14381 C CA . MET A 1 45 ? -4.209 -1.807 8.504 1.00 0.00 45 MET A CA 14
ATOM 14382 C C . MET A 1 45 ? -4.215 -1.228 9.915 1.00 0.00 45 MET A C 14
ATOM 14383 O O . MET A 1 45 ? -4.533 -1.923 10.880 1.00 0.00 45 MET A O 14
ATOM 14397 N N . ASP A 1 46 ? -3.863 0.048 10.027 1.00 0.00 46 ASP A N 14
ATOM 14398 C CA . ASP A 1 46 ? -3.829 0.722 11.320 1.00 0.00 46 ASP A CA 14
ATOM 14399 C C . ASP A 1 46 ? -5.194 1.312 11.661 1.00 0.00 46 ASP A C 14
ATOM 14400 O O . ASP A 1 46 ? -6.183 1.049 10.977 1.00 0.00 46 ASP A O 14
ATOM 14409 N N . ASP A 1 47 ? -5.239 2.109 12.722 1.00 0.00 47 ASP A N 14
ATOM 14410 C CA . ASP A 1 47 ? -6.482 2.737 13.155 1.00 0.00 47 ASP A CA 14
ATOM 14411 C C . ASP A 1 47 ? -6.932 3.798 12.155 1.00 0.00 47 ASP A C 14
ATOM 14412 O O . ASP A 1 47 ? -8.128 4.006 11.952 1.00 0.00 47 ASP A O 14
ATOM 14421 N N . GLN A 1 48 ? -5.965 4.466 11.535 1.00 0.00 48 GLN A N 14
ATOM 14422 C CA . GLN A 1 48 ? -6.262 5.507 10.558 1.00 0.00 48 GLN A CA 14
ATOM 14423 C C . GLN A 1 48 ? -6.738 4.899 9.242 1.00 0.00 48 GLN A C 14
ATOM 14424 O O . GLN A 1 48 ? -7.469 5.533 8.483 1.00 0.00 48 GLN A O 14
ATOM 14438 N N . GLY A 1 49 ? -6.318 3.666 8.980 1.00 0.00 49 GLY A N 14
ATOM 14439 C CA . GLY A 1 49 ? -6.711 2.993 7.755 1.00 0.00 49 GLY A CA 14
ATOM 14440 C C . GLY A 1 49 ? -5.580 2.913 6.749 1.00 0.00 49 GLY A C 14
ATOM 14441 O O . GLY A 1 49 ? -5.792 3.100 5.550 1.00 0.00 49 GLY A O 14
ATOM 14445 N N . PHE A 1 50 ? -4.375 2.637 7.236 1.00 0.00 50 PHE A N 14
ATOM 14446 C CA . PHE A 1 50 ? -3.206 2.536 6.370 1.00 0.00 50 PHE A CA 14
ATOM 14447 C C . PHE A 1 50 ? -2.625 1.125 6.403 1.00 0.00 50 PHE A C 14
ATOM 14448 O O . PHE A 1 50 ? -2.546 0.499 7.460 1.00 0.00 50 PHE A O 14
ATOM 14465 N N . TYR A 1 51 ? -2.221 0.631 5.238 1.00 0.00 51 TYR A N 14
ATOM 14466 C CA . TYR A 1 51 ? -1.651 -0.707 5.132 1.00 0.00 51 TYR A CA 14
ATOM 14467 C C . TYR A 1 51 ? -0.127 -0.653 5.153 1.00 0.00 51 TYR A C 14
ATOM 14468 O O . TYR A 1 51 ? 0.473 0.386 4.874 1.00 0.00 51 TYR A O 14
ATOM 14486 N N . TYR A 1 52 ? 0.494 -1.779 5.487 1.00 0.00 52 TYR A N 14
ATOM 14487 C CA . TYR A 1 52 ? 1.948 -1.861 5.548 1.00 0.00 52 TYR A CA 14
ATOM 14488 C C . TYR A 1 52 ? 2.503 -2.598 4.333 1.00 0.00 52 TYR A C 14
ATOM 14489 O O . TYR A 1 52 ? 2.404 -3.821 4.235 1.00 0.00 52 TYR A O 14
ATOM 14507 N N . GLY A 1 53 ? 3.090 -1.844 3.408 1.00 0.00 53 GLY A N 14
ATOM 14508 C CA . GLY A 1 53 ? 3.653 -2.442 2.211 1.00 0.00 53 GLY A CA 14
ATOM 14509 C C . GLY A 1 53 ? 4.865 -1.687 1.701 1.00 0.00 53 GLY A C 14
ATOM 14510 O O . GLY A 1 53 ? 5.361 -0.777 2.365 1.00 0.00 53 GLY A O 14
ATOM 14514 N N . GLU A 1 54 ? 5.343 -2.067 0.520 1.00 0.00 54 GLU A N 14
ATOM 14515 C CA . GLU A 1 54 ? 6.506 -1.420 -0.076 1.00 0.00 54 GLU A CA 14
ATOM 14516 C C . GLU A 1 54 ? 6.421 -1.445 -1.599 1.00 0.00 54 GLU A C 14
ATOM 14517 O O . GLU A 1 54 ? 6.021 -2.447 -2.194 1.00 0.00 54 GLU A O 14
ATOM 14529 N N . LEU A 1 55 ? 6.799 -0.336 -2.226 1.00 0.00 55 LEU A N 14
ATOM 14530 C CA . LEU A 1 55 ? 6.765 -0.230 -3.680 1.00 0.00 55 LEU A CA 14
ATOM 14531 C C . LEU A 1 55 ? 8.075 0.341 -4.215 1.00 0.00 55 LEU A C 14
ATOM 14532 O O . LEU A 1 55 ? 8.462 1.458 -3.874 1.00 0.00 55 LEU A O 14
ATOM 14548 N N . GLY A 1 56 ? 8.753 -0.434 -5.056 1.00 0.00 56 GLY A N 14
ATOM 14549 C CA . GLY A 1 56 ? 10.011 0.012 -5.626 1.00 0.00 56 GLY A CA 14
ATOM 14550 C C . GLY A 1 56 ? 11.201 -0.352 -4.761 1.00 0.00 56 GLY A C 14
ATOM 14551 O O . GLY A 1 56 ? 12.347 -0.263 -5.200 1.00 0.00 56 GLY A O 14
ATOM 14555 N N . GLY A 1 57 ? 10.929 -0.764 -3.526 1.00 0.00 57 GLY A N 14
ATOM 14556 C CA . GLY A 1 57 ? 11.997 -1.136 -2.616 1.00 0.00 57 GLY A CA 14
ATOM 14557 C C . GLY A 1 57 ? 12.002 -0.296 -1.354 1.00 0.00 57 GLY A C 14
ATOM 14558 O O . GLY A 1 57 ? 12.994 -0.263 -0.625 1.00 0.00 57 GLY A O 14
ATOM 14562 N N . HIS A 1 58 ? 10.891 0.386 -1.095 1.00 0.00 58 HIS A N 14
ATOM 14563 C CA . HIS A 1 58 ? 10.771 1.231 0.088 1.00 0.00 58 HIS A CA 14
ATOM 14564 C C . HIS A 1 58 ? 9.509 0.889 0.874 1.00 0.00 58 HIS A C 14
ATOM 14565 O O . HIS A 1 58 ? 8.402 0.926 0.336 1.00 0.00 58 HIS A O 14
ATOM 14579 N N . ARG A 1 59 ? 9.683 0.557 2.149 1.00 0.00 59 ARG A N 14
ATOM 14580 C CA . ARG A 1 59 ? 8.558 0.207 3.008 1.00 0.00 59 ARG A CA 14
ATOM 14581 C C . ARG A 1 59 ? 7.932 1.456 3.620 1.00 0.00 59 ARG A C 14
ATOM 14582 O O . ARG A 1 59 ? 8.593 2.483 3.773 1.00 0.00 59 ARG A O 14
ATOM 14603 N N . GLY A 1 60 ? 6.653 1.361 3.969 1.00 0.00 60 GLY A N 14
ATOM 14604 C CA . GLY A 1 60 ? 5.959 2.491 4.560 1.00 0.00 60 GLY A CA 14
ATOM 14605 C C . GLY A 1 60 ? 4.456 2.297 4.587 1.00 0.00 60 GLY A C 14
ATOM 14606 O O . GLY A 1 60 ? 3.930 1.367 3.975 1.00 0.00 60 GLY A O 14
ATOM 14610 N N . LEU A 1 61 ? 3.761 3.177 5.301 1.00 0.00 61 LEU A N 14
ATOM 14611 C CA . LEU A 1 61 ? 2.308 3.098 5.408 1.00 0.00 61 LEU A CA 14
ATOM 14612 C C . LEU A 1 61 ? 1.640 3.621 4.140 1.00 0.00 61 LEU A C 14
ATOM 14613 O O . LEU A 1 61 ? 1.923 4.731 3.689 1.00 0.00 61 LEU A O 14
ATOM 14629 N N . VAL A 1 62 ? 0.749 2.815 3.571 1.00 0.00 62 VAL A N 14
ATOM 14630 C CA . VAL A 1 62 ? 0.037 3.198 2.358 1.00 0.00 62 VAL A CA 14
ATOM 14631 C C . VAL A 1 62 ? -1.454 3.367 2.626 1.00 0.00 62 VAL A C 14
ATOM 14632 O O . VAL A 1 62 ? -2.009 2.799 3.567 1.00 0.00 62 VAL A O 14
ATOM 14645 N N . PRO A 1 63 ? -2.120 4.166 1.779 1.00 0.00 63 PRO A N 14
ATOM 14646 C CA . PRO A 1 63 ? -3.557 4.428 1.903 1.00 0.00 63 PRO A CA 14
ATOM 14647 C C . PRO A 1 63 ? -4.401 3.203 1.566 1.00 0.00 63 PRO A C 14
ATOM 14648 O O . PRO A 1 63 ? -4.238 2.598 0.507 1.00 0.00 63 PRO A O 14
ATOM 14659 N N . ALA A 1 64 ? -5.303 2.843 2.473 1.00 0.00 64 ALA A N 14
ATOM 14660 C CA . ALA A 1 64 ? -6.174 1.692 2.270 1.00 0.00 64 ALA A CA 14
ATOM 14661 C C . ALA A 1 64 ? -7.444 2.089 1.527 1.00 0.00 64 ALA A C 14
ATOM 14662 O O . ALA A 1 64 ? -8.377 1.295 1.402 1.00 0.00 64 ALA A O 14
ATOM 14669 N N . HIS A 1 65 ? -7.475 3.324 1.035 1.00 0.00 65 HIS A N 14
ATOM 14670 C CA . HIS A 1 65 ? -8.633 3.827 0.303 1.00 0.00 65 HIS A CA 14
ATOM 14671 C C . HIS A 1 65 ? -8.284 4.073 -1.162 1.00 0.00 65 HIS A C 14
ATOM 14672 O O . HIS A 1 65 ? -9.155 4.037 -2.032 1.00 0.00 65 HIS A O 14
ATOM 14686 N N . LEU A 1 66 ? -7.007 4.324 -1.427 1.00 0.00 66 LEU A N 14
ATOM 14687 C CA . LEU A 1 66 ? -6.544 4.578 -2.786 1.00 0.00 66 LEU A CA 14
ATOM 14688 C C . LEU A 1 66 ? -6.251 3.269 -3.514 1.00 0.00 66 LEU A C 14
ATOM 14689 O O . LEU A 1 66 ? -6.424 3.171 -4.730 1.00 0.00 66 LEU A O 14
ATOM 14705 N N . LEU A 1 67 ? -5.809 2.267 -2.764 1.00 0.00 67 LEU A N 14
ATOM 14706 C CA . LEU A 1 67 ? -5.495 0.962 -3.337 1.00 0.00 67 LEU A CA 14
ATOM 14707 C C . LEU A 1 67 ? -6.764 0.244 -3.784 1.00 0.00 67 LEU A C 14
ATOM 14708 O O . LEU A 1 67 ? -7.874 0.651 -3.440 1.00 0.00 67 LEU A O 14
ATOM 14724 N N . ASP A 1 68 ? -6.592 -0.827 -4.551 1.00 0.00 68 ASP A N 14
ATOM 14725 C CA . ASP A 1 68 ? -7.723 -1.605 -5.043 1.00 0.00 68 ASP A CA 14
ATOM 14726 C C . ASP A 1 68 ? -7.475 -3.099 -4.861 1.00 0.00 68 ASP A C 14
ATOM 14727 O O . ASP A 1 68 ? -6.448 -3.625 -5.289 1.00 0.00 68 ASP A O 14
ATOM 14736 N N . HIS A 1 69 ? -8.423 -3.778 -4.222 1.00 0.00 69 HIS A N 14
ATOM 14737 C CA . HIS A 1 69 ? -8.307 -5.212 -3.982 1.00 0.00 69 HIS A CA 14
ATOM 14738 C C . HIS A 1 69 ? -8.486 -5.995 -5.280 1.00 0.00 69 HIS A C 14
ATOM 14739 O O . HIS A 1 69 ? -9.602 -6.150 -5.774 1.00 0.00 69 HIS A O 14
ATOM 14753 N N . MET A 1 70 ? -7.378 -6.486 -5.826 1.00 0.00 70 MET A N 14
ATOM 14754 C CA . MET A 1 70 ? -7.413 -7.253 -7.065 1.00 0.00 70 MET A CA 14
ATOM 14755 C C . MET A 1 70 ? -8.291 -8.491 -6.913 1.00 0.00 70 MET A C 14
ATOM 14756 O O . MET A 1 70 ? -8.621 -8.897 -5.799 1.00 0.00 70 MET A O 14
ATOM 14770 N N . SER A 1 71 ? -8.665 -9.088 -8.041 1.00 0.00 71 SER A N 14
ATOM 14771 C CA . SER A 1 71 ? -9.508 -10.278 -8.033 1.00 0.00 71 SER A CA 14
ATOM 14772 C C . SER A 1 71 ? -9.182 -11.183 -9.217 1.00 0.00 71 SER A C 14
ATOM 14773 O O . SER A 1 71 ? -9.371 -10.803 -10.374 1.00 0.00 71 SER A O 14
ATOM 14781 N N . LEU A 1 72 ? -8.691 -12.381 -8.921 1.00 0.00 72 LEU A N 14
ATOM 14782 C CA . LEU A 1 72 ? -8.338 -13.342 -9.960 1.00 0.00 72 LEU A CA 14
ATOM 14783 C C . LEU A 1 72 ? -9.508 -13.568 -10.912 1.00 0.00 72 LEU A C 14
ATOM 14784 O O . LEU A 1 72 ? -9.314 -13.835 -12.099 1.00 0.00 72 LEU A O 14
ATOM 14800 N N . HIS A 1 73 ? -10.723 -13.457 -10.385 1.00 0.00 73 HIS A N 14
ATOM 14801 C CA . HIS A 1 73 ? -11.925 -13.647 -11.189 1.00 0.00 73 HIS A CA 14
ATOM 14802 C C . HIS A 1 73 ? -12.368 -12.332 -11.824 1.00 0.00 73 HIS A C 14
ATOM 14803 O O . HIS A 1 73 ? -11.984 -11.254 -11.373 1.00 0.00 73 HIS A O 14
ATOM 14817 N N . GLY A 1 74 ? -13.177 -12.430 -12.875 1.00 0.00 74 GLY A N 14
ATOM 14818 C CA . GLY A 1 74 ? -13.657 -11.241 -13.554 1.00 0.00 74 GLY A CA 14
ATOM 14819 C C . GLY A 1 74 ? -14.834 -11.529 -14.465 1.00 0.00 74 GLY A C 14
ATOM 14820 O O . GLY A 1 74 ? -15.164 -12.689 -14.718 1.00 0.00 74 GLY A O 14
ATOM 14824 N N . HIS A 1 75 ? -15.472 -10.472 -14.958 1.00 0.00 75 HIS A N 14
ATOM 14825 C CA . HIS A 1 75 ? -16.620 -10.618 -15.846 1.00 0.00 75 HIS A CA 14
ATOM 14826 C C . HIS A 1 75 ? -16.235 -11.372 -17.114 1.00 0.00 75 HIS A C 14
ATOM 14827 O O . HIS A 1 75 ? -16.956 -12.265 -17.560 1.00 0.00 75 HIS A O 14
ATOM 14841 N N . GLY A 1 1 ? 12.292 -10.413 -1.908 1.00 0.00 1 GLY A N 15
ATOM 14842 C CA . GLY A 1 1 ? 13.069 -11.626 -2.083 1.00 0.00 1 GLY A CA 15
ATOM 14843 C C . GLY A 1 1 ? 13.167 -12.440 -0.808 1.00 0.00 1 GLY A C 15
ATOM 14844 O O . GLY A 1 1 ? 14.065 -13.269 -0.661 1.00 0.00 1 GLY A O 15
ATOM 14848 N N . SER A 1 2 ? 12.242 -12.203 0.117 1.00 0.00 2 SER A N 15
ATOM 14849 C CA . SER A 1 2 ? 12.231 -12.917 1.388 1.00 0.00 2 SER A CA 15
ATOM 14850 C C . SER A 1 2 ? 11.203 -14.044 1.370 1.00 0.00 2 SER A C 15
ATOM 14851 O O . SER A 1 2 ? 10.091 -13.877 0.868 1.00 0.00 2 SER A O 15
ATOM 14859 N N . SER A 1 3 ? 11.582 -15.192 1.921 1.00 0.00 3 SER A N 15
ATOM 14860 C CA . SER A 1 3 ? 10.695 -16.349 1.965 1.00 0.00 3 SER A CA 15
ATOM 14861 C C . SER A 1 3 ? 10.131 -16.547 3.369 1.00 0.00 3 SER A C 15
ATOM 14862 O O . SER A 1 3 ? 10.608 -15.950 4.332 1.00 0.00 3 SER A O 15
ATOM 14870 N N . GLY A 1 4 ? 9.109 -17.392 3.475 1.00 0.00 4 GLY A N 15
ATOM 14871 C CA . GLY A 1 4 ? 8.495 -17.654 4.763 1.00 0.00 4 GLY A CA 15
ATOM 14872 C C . GLY A 1 4 ? 7.090 -17.093 4.861 1.00 0.00 4 GLY A C 15
ATOM 14873 O O . GLY A 1 4 ? 6.113 -17.840 4.837 1.00 0.00 4 GLY A O 15
ATOM 14877 N N . SER A 1 5 ? 6.989 -15.772 4.975 1.00 0.00 5 SER A N 15
ATOM 14878 C CA . SER A 1 5 ? 5.694 -15.111 5.082 1.00 0.00 5 SER A CA 15
ATOM 14879 C C . SER A 1 5 ? 5.120 -14.812 3.701 1.00 0.00 5 SER A C 15
ATOM 14880 O O . SER A 1 5 ? 5.819 -14.906 2.692 1.00 0.00 5 SER A O 15
ATOM 14888 N N . SER A 1 6 ? 3.841 -14.451 3.664 1.00 0.00 6 SER A N 15
ATOM 14889 C CA . SER A 1 6 ? 3.171 -14.142 2.406 1.00 0.00 6 SER A CA 15
ATOM 14890 C C . SER A 1 6 ? 2.321 -12.881 2.540 1.00 0.00 6 SER A C 15
ATOM 14891 O O . SER A 1 6 ? 1.445 -12.798 3.400 1.00 0.00 6 SER A O 15
ATOM 14899 N N . GLY A 1 7 ? 2.587 -11.902 1.681 1.00 0.00 7 GLY A N 15
ATOM 14900 C CA . GLY A 1 7 ? 1.840 -10.659 1.719 1.00 0.00 7 GLY A CA 15
ATOM 14901 C C . GLY A 1 7 ? 0.774 -10.590 0.643 1.00 0.00 7 GLY A C 15
ATOM 14902 O O . GLY A 1 7 ? 0.611 -11.525 -0.141 1.00 0.00 7 GLY A O 15
ATOM 14906 N N . LYS A 1 8 ? 0.045 -9.480 0.605 1.00 0.00 8 LYS A N 15
ATOM 14907 C CA . LYS A 1 8 ? -1.011 -9.291 -0.382 1.00 0.00 8 LYS A CA 15
ATOM 14908 C C . LYS A 1 8 ? -0.553 -8.357 -1.498 1.00 0.00 8 LYS A C 15
ATOM 14909 O O . LYS A 1 8 ? 0.454 -7.662 -1.363 1.00 0.00 8 LYS A O 15
ATOM 14928 N N . ILE A 1 9 ? -1.299 -8.345 -2.597 1.00 0.00 9 ILE A N 15
ATOM 14929 C CA . ILE A 1 9 ? -0.970 -7.494 -3.734 1.00 0.00 9 ILE A CA 15
ATOM 14930 C C . ILE A 1 9 ? -2.134 -6.574 -4.087 1.00 0.00 9 ILE A C 15
ATOM 14931 O O . ILE A 1 9 ? -3.239 -7.036 -4.369 1.00 0.00 9 ILE A O 15
ATOM 14947 N N . MET A 1 10 ? -1.877 -5.270 -4.070 1.00 0.00 10 MET A N 15
ATOM 14948 C CA . MET A 1 10 ? -2.903 -4.285 -4.392 1.00 0.00 10 MET A CA 15
ATOM 14949 C C . MET A 1 10 ? -2.367 -3.241 -5.366 1.00 0.00 10 MET A C 15
ATOM 14950 O O . MET A 1 10 ? -1.156 -3.115 -5.551 1.00 0.00 10 MET A O 15
ATOM 14964 N N . ILE A 1 11 ? -3.276 -2.496 -5.987 1.00 0.00 11 ILE A N 15
ATOM 14965 C CA . ILE A 1 11 ? -2.893 -1.463 -6.942 1.00 0.00 11 ILE A CA 15
ATOM 14966 C C . ILE A 1 11 ? -3.512 -0.119 -6.574 1.00 0.00 11 ILE A C 15
ATOM 14967 O O . ILE A 1 11 ? -4.668 -0.049 -6.157 1.00 0.00 11 ILE A O 15
ATOM 14983 N N . ALA A 1 12 ? -2.734 0.947 -6.732 1.00 0.00 12 ALA A N 15
ATOM 14984 C CA . ALA A 1 12 ? -3.207 2.291 -6.420 1.00 0.00 12 ALA A CA 15
ATOM 14985 C C . ALA A 1 12 ? -4.216 2.772 -7.457 1.00 0.00 12 ALA A C 15
ATOM 14986 O O . ALA A 1 12 ? -3.843 3.190 -8.553 1.00 0.00 12 ALA A O 15
ATOM 14993 N N . ALA A 1 13 ? -5.496 2.710 -7.103 1.00 0.00 13 ALA A N 15
ATOM 14994 C CA . ALA A 1 13 ? -6.558 3.140 -8.003 1.00 0.00 13 ALA A CA 15
ATOM 14995 C C . ALA A 1 13 ? -6.400 4.611 -8.376 1.00 0.00 13 ALA A C 15
ATOM 14996 O O . ALA A 1 13 ? -6.910 5.060 -9.403 1.00 0.00 13 ALA A O 15
ATOM 15003 N N . LEU A 1 14 ? -5.691 5.356 -7.535 1.00 0.00 14 LEU A N 15
ATOM 15004 C CA . LEU A 1 14 ? -5.466 6.777 -7.775 1.00 0.00 14 LEU A CA 15
ATOM 15005 C C . LEU A 1 14 ? -4.034 7.168 -7.428 1.00 0.00 14 LEU A C 15
ATOM 15006 O O . LEU A 1 14 ? -3.331 6.434 -6.732 1.00 0.00 14 LEU A O 15
ATOM 15022 N N . ASP A 1 15 ? -3.608 8.329 -7.914 1.00 0.00 15 ASP A N 15
ATOM 15023 C CA . ASP A 1 15 ? -2.260 8.819 -7.652 1.00 0.00 15 ASP A CA 15
ATOM 15024 C C . ASP A 1 15 ? -2.157 9.401 -6.245 1.00 0.00 15 ASP A C 15
ATOM 15025 O O . ASP A 1 15 ? -2.848 10.363 -5.908 1.00 0.00 15 ASP A O 15
ATOM 15034 N N . TYR A 1 16 ? -1.292 8.811 -5.429 1.00 0.00 16 TYR A N 15
ATOM 15035 C CA . TYR A 1 16 ? -1.101 9.268 -4.057 1.00 0.00 16 TYR A CA 15
ATOM 15036 C C . TYR A 1 16 ? 0.296 9.852 -3.867 1.00 0.00 16 TYR A C 15
ATOM 15037 O O . TYR A 1 16 ? 1.279 9.118 -3.765 1.00 0.00 16 TYR A O 15
ATOM 15055 N N . ASP A 1 17 ? 0.374 11.177 -3.819 1.00 0.00 17 ASP A N 15
ATOM 15056 C CA . ASP A 1 17 ? 1.649 11.862 -3.639 1.00 0.00 17 ASP A CA 15
ATOM 15057 C C . ASP A 1 17 ? 1.697 12.575 -2.292 1.00 0.00 17 ASP A C 15
ATOM 15058 O O . ASP A 1 17 ? 1.570 13.796 -2.203 1.00 0.00 17 ASP A O 15
ATOM 15067 N N . PRO A 1 18 ? 1.884 11.796 -1.216 1.00 0.00 18 PRO A N 15
ATOM 15068 C CA . PRO A 1 18 ? 1.952 12.332 0.147 1.00 0.00 18 PRO A CA 15
ATOM 15069 C C . PRO A 1 18 ? 3.223 13.139 0.389 1.00 0.00 18 PRO A C 15
ATOM 15070 O O . PRO A 1 18 ? 3.319 13.887 1.361 1.00 0.00 18 PRO A O 15
ATOM 15081 N N . GLY A 1 19 ? 4.197 12.983 -0.502 1.00 0.00 19 GLY A N 15
ATOM 15082 C CA . GLY A 1 19 ? 5.449 13.705 -0.367 1.00 0.00 19 GLY A CA 15
ATOM 15083 C C . GLY A 1 19 ? 6.640 12.892 -0.836 1.00 0.00 19 GLY A C 15
ATOM 15084 O O . GLY A 1 19 ? 6.879 11.788 -0.346 1.00 0.00 19 GLY A O 15
ATOM 15088 N N . ASP A 1 20 ? 7.388 13.438 -1.789 1.00 0.00 20 ASP A N 15
ATOM 15089 C CA . ASP A 1 20 ? 8.560 12.756 -2.325 1.00 0.00 20 ASP A CA 15
ATOM 15090 C C . ASP A 1 20 ? 9.578 12.478 -1.223 1.00 0.00 20 ASP A C 15
ATOM 15091 O O . ASP A 1 20 ? 10.289 11.475 -1.260 1.00 0.00 20 ASP A O 15
ATOM 15100 N N . GLY A 1 21 ? 9.643 13.375 -0.244 1.00 0.00 21 GLY A N 15
ATOM 15101 C CA . GLY A 1 21 ? 10.578 13.208 0.854 1.00 0.00 21 GLY A CA 15
ATOM 15102 C C . GLY A 1 21 ? 9.924 12.618 2.087 1.00 0.00 21 GLY A C 15
ATOM 15103 O O . GLY A 1 21 ? 9.566 13.343 3.015 1.00 0.00 21 GLY A O 15
ATOM 15107 N N . GLN A 1 22 ? 9.767 11.298 2.097 1.00 0.00 22 GLN A N 15
ATOM 15108 C CA . GLN A 1 22 ? 9.150 10.611 3.226 1.00 0.00 22 GLN A CA 15
ATOM 15109 C C . GLN A 1 22 ? 9.866 10.952 4.528 1.00 0.00 22 GLN A C 15
ATOM 15110 O O . GLN A 1 22 ? 9.270 10.910 5.604 1.00 0.00 22 GLN A O 15
ATOM 15124 N N . MET A 1 23 ? 11.147 11.288 4.423 1.00 0.00 23 MET A N 15
ATOM 15125 C CA . MET A 1 23 ? 11.944 11.637 5.593 1.00 0.00 23 MET A CA 15
ATOM 15126 C C . MET A 1 23 ? 11.348 12.839 6.319 1.00 0.00 23 MET A C 15
ATOM 15127 O O . MET A 1 23 ? 11.112 12.793 7.525 1.00 0.00 23 MET A O 15
ATOM 15141 N N . GLY A 1 24 ? 11.106 13.914 5.575 1.00 0.00 24 GLY A N 15
ATOM 15142 C CA . GLY A 1 24 ? 10.540 15.112 6.165 1.00 0.00 24 GLY A CA 15
ATOM 15143 C C . GLY A 1 24 ? 9.131 14.895 6.680 1.00 0.00 24 GLY A C 15
ATOM 15144 O O . GLY A 1 24 ? 8.223 14.579 5.912 1.00 0.00 24 GLY A O 15
ATOM 15148 N N . GLY A 1 25 ? 8.948 15.063 7.987 1.00 0.00 25 GLY A N 15
ATOM 15149 C CA . GLY A 1 25 ? 7.637 14.876 8.582 1.00 0.00 25 GLY A CA 15
ATOM 15150 C C . GLY A 1 25 ? 7.714 14.321 9.990 1.00 0.00 25 GLY A C 15
ATOM 15151 O O . GLY A 1 25 ? 8.230 14.976 10.895 1.00 0.00 25 GLY A O 15
ATOM 15155 N N . GLN A 1 26 ? 7.197 13.110 10.176 1.00 0.00 26 GLN A N 15
ATOM 15156 C CA . GLN A 1 26 ? 7.208 12.468 11.485 1.00 0.00 26 GLN A CA 15
ATOM 15157 C C . GLN A 1 26 ? 8.446 11.594 11.653 1.00 0.00 26 GLN A C 15
ATOM 15158 O O . GLN A 1 26 ? 9.157 11.693 12.653 1.00 0.00 26 GLN A O 15
ATOM 15172 N N . GLY A 1 27 ? 8.699 10.738 10.667 1.00 0.00 27 GLY A N 15
ATOM 15173 C CA . GLY A 1 27 ? 9.852 9.859 10.726 1.00 0.00 27 GLY A CA 15
ATOM 15174 C C . GLY A 1 27 ? 9.994 9.006 9.482 1.00 0.00 27 GLY A C 15
ATOM 15175 O O . GLY A 1 27 ? 10.958 9.146 8.729 1.00 0.00 27 GLY A O 15
ATOM 15179 N N . LYS A 1 28 ? 9.032 8.116 9.263 1.00 0.00 28 LYS A N 15
ATOM 15180 C CA . LYS A 1 28 ? 9.053 7.235 8.102 1.00 0.00 28 LYS A CA 15
ATOM 15181 C C . LYS A 1 28 ? 8.128 7.756 7.007 1.00 0.00 28 LYS A C 15
ATOM 15182 O O . LYS A 1 28 ? 8.335 7.485 5.825 1.00 0.00 28 LYS A O 15
ATOM 15201 N N . GLY A 1 29 ? 7.107 8.508 7.408 1.00 0.00 29 GLY A N 15
ATOM 15202 C CA . GLY A 1 29 ? 6.167 9.057 6.448 1.00 0.00 29 GLY A CA 15
ATOM 15203 C C . GLY A 1 29 ? 5.444 7.980 5.664 1.00 0.00 29 GLY A C 15
ATOM 15204 O O . GLY A 1 29 ? 5.702 6.790 5.847 1.00 0.00 29 GLY A O 15
ATOM 15208 N N . ARG A 1 30 ? 4.535 8.397 4.789 1.00 0.00 30 ARG A N 15
ATOM 15209 C CA . ARG A 1 30 ? 3.771 7.458 3.976 1.00 0.00 30 ARG A CA 15
ATOM 15210 C C . ARG A 1 30 ? 4.478 7.184 2.652 1.00 0.00 30 ARG A C 15
ATOM 15211 O O . ARG A 1 30 ? 5.488 7.813 2.333 1.00 0.00 30 ARG A O 15
ATOM 15232 N N . LEU A 1 31 ? 3.942 6.241 1.885 1.00 0.00 31 LEU A N 15
ATOM 15233 C CA . LEU A 1 31 ? 4.522 5.882 0.596 1.00 0.00 31 LEU A CA 15
ATOM 15234 C C . LEU A 1 31 ? 3.709 6.476 -0.551 1.00 0.00 31 LEU A C 15
ATOM 15235 O O . LEU A 1 31 ? 2.479 6.429 -0.542 1.00 0.00 31 LEU A O 15
ATOM 15251 N N . ALA A 1 32 ? 4.405 7.032 -1.536 1.00 0.00 32 ALA A N 15
ATOM 15252 C CA . ALA A 1 32 ? 3.749 7.631 -2.692 1.00 0.00 32 ALA A CA 15
ATOM 15253 C C . ALA A 1 32 ? 3.438 6.581 -3.752 1.00 0.00 32 ALA A C 15
ATOM 15254 O O . ALA A 1 32 ? 4.325 5.849 -4.195 1.00 0.00 32 ALA A O 15
ATOM 15261 N N . LEU A 1 33 ? 2.175 6.510 -4.156 1.00 0.00 33 LEU A N 15
ATOM 15262 C CA . LEU A 1 33 ? 1.747 5.547 -5.165 1.00 0.00 33 LEU A CA 15
ATOM 15263 C C . LEU A 1 33 ? 1.219 6.259 -6.407 1.00 0.00 33 LEU A C 15
ATOM 15264 O O . LEU A 1 33 ? 0.905 7.448 -6.366 1.00 0.00 33 LEU A O 15
ATOM 15280 N N . ARG A 1 34 ? 1.123 5.522 -7.509 1.00 0.00 34 ARG A N 15
ATOM 15281 C CA . ARG A 1 34 ? 0.633 6.082 -8.762 1.00 0.00 34 ARG A CA 15
ATOM 15282 C C . ARG A 1 34 ? -0.452 5.196 -9.366 1.00 0.00 34 ARG A C 15
ATOM 15283 O O . ARG A 1 34 ? -0.501 3.994 -9.107 1.00 0.00 34 ARG A O 15
ATOM 15304 N N . ALA A 1 35 ? -1.321 5.799 -10.171 1.00 0.00 35 ALA A N 15
ATOM 15305 C CA . ALA A 1 35 ? -2.405 5.065 -10.813 1.00 0.00 35 ALA A CA 15
ATOM 15306 C C . ALA A 1 35 ? -1.878 3.831 -11.539 1.00 0.00 35 ALA A C 15
ATOM 15307 O O . ALA A 1 35 ? -1.308 3.934 -12.624 1.00 0.00 35 ALA A O 15
ATOM 15314 N N . GLY A 1 36 ? -2.072 2.664 -10.931 1.00 0.00 36 GLY A N 15
ATOM 15315 C CA . GLY A 1 36 ? -1.610 1.428 -11.534 1.00 0.00 36 GLY A CA 15
ATOM 15316 C C . GLY A 1 36 ? -0.301 0.947 -10.940 1.00 0.00 36 GLY A C 15
ATOM 15317 O O . GLY A 1 36 ? 0.471 0.252 -11.601 1.00 0.00 36 GLY A O 15
ATOM 15321 N N . ASP A 1 37 ? -0.049 1.319 -9.689 1.00 0.00 37 ASP A N 15
ATOM 15322 C CA . ASP A 1 37 ? 1.177 0.922 -9.006 1.00 0.00 37 ASP A CA 15
ATOM 15323 C C . ASP A 1 37 ? 0.933 -0.292 -8.115 1.00 0.00 37 ASP A C 15
ATOM 15324 O O . ASP A 1 37 ? 0.353 -0.176 -7.035 1.00 0.00 37 ASP A O 15
ATOM 15333 N N . VAL A 1 38 ? 1.379 -1.457 -8.575 1.00 0.00 38 VAL A N 15
ATOM 15334 C CA . VAL A 1 38 ? 1.209 -2.693 -7.821 1.00 0.00 38 VAL A CA 15
ATOM 15335 C C . VAL A 1 38 ? 2.108 -2.712 -6.589 1.00 0.00 38 VAL A C 15
ATOM 15336 O O . VAL A 1 38 ? 3.313 -2.943 -6.690 1.00 0.00 38 VAL A O 15
ATOM 15349 N N . VAL A 1 39 ? 1.513 -2.468 -5.426 1.00 0.00 39 VAL A N 15
ATOM 15350 C CA . VAL A 1 39 ? 2.259 -2.459 -4.173 1.00 0.00 39 VAL A CA 15
ATOM 15351 C C . VAL A 1 39 ? 1.906 -3.669 -3.315 1.00 0.00 39 VAL A C 15
ATOM 15352 O O . VAL A 1 39 ? 0.755 -4.102 -3.278 1.00 0.00 39 VAL A O 15
ATOM 15365 N N . MET A 1 40 ? 2.906 -4.210 -2.626 1.00 0.00 40 MET A N 15
ATOM 15366 C CA . MET A 1 40 ? 2.700 -5.370 -1.766 1.00 0.00 40 MET A CA 15
ATOM 15367 C C . MET A 1 40 ? 2.534 -4.944 -0.310 1.00 0.00 40 MET A C 15
ATOM 15368 O O . MET A 1 40 ? 3.379 -4.240 0.242 1.00 0.00 40 MET A O 15
ATOM 15382 N N . VAL A 1 41 ? 1.438 -5.376 0.306 1.00 0.00 41 VAL A N 15
ATOM 15383 C CA . VAL A 1 41 ? 1.161 -5.041 1.698 1.00 0.00 41 VAL A CA 15
ATOM 15384 C C . VAL A 1 41 ? 1.333 -6.257 2.601 1.00 0.00 41 VAL A C 15
ATOM 15385 O O . VAL A 1 41 ? 1.567 -7.368 2.125 1.00 0.00 41 VAL A O 15
ATOM 15398 N N . TYR A 1 42 ? 1.216 -6.038 3.906 1.00 0.00 42 TYR A N 15
ATOM 15399 C CA . TYR A 1 42 ? 1.361 -7.116 4.877 1.00 0.00 42 TYR A CA 15
ATOM 15400 C C . TYR A 1 42 ? 0.454 -6.889 6.083 1.00 0.00 42 TYR A C 15
ATOM 15401 O O . TYR A 1 42 ? 0.309 -5.765 6.562 1.00 0.00 42 TYR A O 15
ATOM 15419 N N . GLY A 1 43 ? -0.155 -7.966 6.569 1.00 0.00 43 GLY A N 15
ATOM 15420 C CA . GLY A 1 43 ? -1.039 -7.865 7.715 1.00 0.00 43 GLY A CA 15
ATOM 15421 C C . GLY A 1 43 ? -2.145 -6.849 7.505 1.00 0.00 43 GLY A C 15
ATOM 15422 O O . GLY A 1 43 ? -2.251 -6.224 6.450 1.00 0.00 43 GLY A O 15
ATOM 15426 N N . PRO A 1 44 ? -2.995 -6.674 8.528 1.00 0.00 44 PRO A N 15
ATOM 15427 C CA . PRO A 1 44 ? -4.114 -5.729 8.475 1.00 0.00 44 PRO A CA 15
ATOM 15428 C C . PRO A 1 44 ? -3.647 -4.277 8.486 1.00 0.00 44 PRO A C 15
ATOM 15429 O O . PRO A 1 44 ? -2.454 -3.998 8.373 1.00 0.00 44 PRO A O 15
ATOM 15440 N N . MET A 1 45 ? -4.596 -3.357 8.625 1.00 0.00 45 MET A N 15
ATOM 15441 C CA . MET A 1 45 ? -4.281 -1.933 8.653 1.00 0.00 45 MET A CA 15
ATOM 15442 C C . MET A 1 45 ? -4.304 -1.399 10.082 1.00 0.00 45 MET A C 15
ATOM 15443 O O . MET A 1 45 ? -4.565 -2.143 11.028 1.00 0.00 45 MET A O 15
ATOM 15457 N N . ASP A 1 46 ? -4.031 -0.108 10.230 1.00 0.00 46 ASP A N 15
ATOM 15458 C CA . ASP A 1 46 ? -4.021 0.526 11.544 1.00 0.00 46 ASP A CA 15
ATOM 15459 C C . ASP A 1 46 ? -5.399 1.084 11.887 1.00 0.00 46 ASP A C 15
ATOM 15460 O O . ASP A 1 46 ? -6.373 0.845 11.173 1.00 0.00 46 ASP A O 15
ATOM 15469 N N . ASP A 1 47 ? -5.472 1.829 12.985 1.00 0.00 47 ASP A N 15
ATOM 15470 C CA . ASP A 1 47 ? -6.730 2.423 13.423 1.00 0.00 47 ASP A CA 15
ATOM 15471 C C . ASP A 1 47 ? -7.200 3.489 12.439 1.00 0.00 47 ASP A C 15
ATOM 15472 O O . ASP A 1 47 ? -8.400 3.699 12.264 1.00 0.00 47 ASP A O 15
ATOM 15481 N N . GLN A 1 48 ? -6.247 4.159 11.800 1.00 0.00 48 GLN A N 15
ATOM 15482 C CA . GLN A 1 48 ? -6.564 5.205 10.835 1.00 0.00 48 GLN A CA 15
ATOM 15483 C C . GLN A 1 48 ? -7.029 4.603 9.513 1.00 0.00 48 GLN A C 15
ATOM 15484 O O . GLN A 1 48 ? -7.775 5.230 8.762 1.00 0.00 48 GLN A O 15
ATOM 15498 N N . GLY A 1 49 ? -6.583 3.381 9.235 1.00 0.00 49 GLY A N 15
ATOM 15499 C CA . GLY A 1 49 ? -6.964 2.715 8.003 1.00 0.00 49 GLY A CA 15
ATOM 15500 C C . GLY A 1 49 ? -5.838 2.685 6.989 1.00 0.00 49 GLY A C 15
ATOM 15501 O O . GLY A 1 49 ? -6.069 2.838 5.789 1.00 0.00 49 GLY A O 15
ATOM 15505 N N . PHE A 1 50 ? -4.615 2.489 7.470 1.00 0.00 50 PHE A N 15
ATOM 15506 C CA . PHE A 1 50 ? -3.448 2.443 6.597 1.00 0.00 50 PHE A CA 15
ATOM 15507 C C . PHE A 1 50 ? -2.803 1.060 6.624 1.00 0.00 50 PHE A C 15
ATOM 15508 O O . PHE A 1 50 ? -2.715 0.425 7.675 1.00 0.00 50 PHE A O 15
ATOM 15525 N N . TYR A 1 51 ? -2.356 0.600 5.461 1.00 0.00 51 TYR A N 15
ATOM 15526 C CA . TYR A 1 51 ? -1.722 -0.709 5.349 1.00 0.00 51 TYR A CA 15
ATOM 15527 C C . TYR A 1 51 ? -0.202 -0.582 5.373 1.00 0.00 51 TYR A C 15
ATOM 15528 O O . TYR A 1 51 ? 0.345 0.498 5.149 1.00 0.00 51 TYR A O 15
ATOM 15546 N N . TYR A 1 52 ? 0.473 -1.693 5.645 1.00 0.00 52 TYR A N 15
ATOM 15547 C CA . TYR A 1 52 ? 1.930 -1.707 5.699 1.00 0.00 52 TYR A CA 15
ATOM 15548 C C . TYR A 1 52 ? 2.514 -2.436 4.493 1.00 0.00 52 TYR A C 15
ATOM 15549 O O . TYR A 1 52 ? 2.503 -3.665 4.431 1.00 0.00 52 TYR A O 15
ATOM 15567 N N . GLY A 1 53 ? 3.023 -1.668 3.535 1.00 0.00 53 GLY A N 15
ATOM 15568 C CA . GLY A 1 53 ? 3.605 -2.257 2.343 1.00 0.00 53 GLY A CA 15
ATOM 15569 C C . GLY A 1 53 ? 4.810 -1.485 1.844 1.00 0.00 53 GLY A C 15
ATOM 15570 O O . GLY A 1 53 ? 5.281 -0.561 2.507 1.00 0.00 53 GLY A O 15
ATOM 15574 N N . GLU A 1 54 ? 5.312 -1.865 0.673 1.00 0.00 54 GLU A N 15
ATOM 15575 C CA . GLU A 1 54 ? 6.472 -1.203 0.088 1.00 0.00 54 GLU A CA 15
ATOM 15576 C C . GLU A 1 54 ? 6.395 -1.216 -1.436 1.00 0.00 54 GLU A C 15
ATOM 15577 O O . GLU A 1 54 ? 5.987 -2.209 -2.040 1.00 0.00 54 GLU A O 15
ATOM 15589 N N . LEU A 1 55 ? 6.789 -0.106 -2.051 1.00 0.00 55 LEU A N 15
ATOM 15590 C CA . LEU A 1 55 ? 6.764 0.012 -3.505 1.00 0.00 55 LEU A CA 15
ATOM 15591 C C . LEU A 1 55 ? 8.040 0.671 -4.019 1.00 0.00 55 LEU A C 15
ATOM 15592 O O . LEU A 1 55 ? 8.340 1.815 -3.680 1.00 0.00 55 LEU A O 15
ATOM 15608 N N . GLY A 1 56 ? 8.787 -0.059 -4.843 1.00 0.00 56 GLY A N 15
ATOM 15609 C CA . GLY A 1 56 ? 10.020 0.472 -5.393 1.00 0.00 56 GLY A CA 15
ATOM 15610 C C . GLY A 1 56 ? 11.219 0.188 -4.509 1.00 0.00 56 GLY A C 15
ATOM 15611 O O . GLY A 1 56 ? 12.363 0.337 -4.936 1.00 0.00 56 GLY A O 15
ATOM 15615 N N . GLY A 1 57 ? 10.956 -0.221 -3.272 1.00 0.00 57 GLY A N 15
ATOM 15616 C CA . GLY A 1 57 ? 12.032 -0.519 -2.344 1.00 0.00 57 GLY A CA 15
ATOM 15617 C C . GLY A 1 57 ? 11.971 0.335 -1.093 1.00 0.00 57 GLY A C 15
ATOM 15618 O O . GLY A 1 57 ? 12.950 0.433 -0.352 1.00 0.00 57 GLY A O 15
ATOM 15622 N N . HIS A 1 58 ? 10.820 0.955 -0.857 1.00 0.00 58 HIS A N 15
ATOM 15623 C CA . HIS A 1 58 ? 10.636 1.806 0.314 1.00 0.00 58 HIS A CA 15
ATOM 15624 C C . HIS A 1 58 ? 9.396 1.389 1.099 1.00 0.00 58 HIS A C 15
ATOM 15625 O O . HIS A 1 58 ? 8.288 1.363 0.561 1.00 0.00 58 HIS A O 15
ATOM 15639 N N . ARG A 1 59 ? 9.589 1.063 2.373 1.00 0.00 59 ARG A N 15
ATOM 15640 C CA . ARG A 1 59 ? 8.487 0.646 3.230 1.00 0.00 59 ARG A CA 15
ATOM 15641 C C . ARG A 1 59 ? 7.800 1.854 3.859 1.00 0.00 59 ARG A C 15
ATOM 15642 O O . ARG A 1 59 ? 8.408 2.911 4.024 1.00 0.00 59 ARG A O 15
ATOM 15663 N N . GLY A 1 60 ? 6.527 1.690 4.208 1.00 0.00 60 GLY A N 15
ATOM 15664 C CA . GLY A 1 60 ? 5.778 2.775 4.813 1.00 0.00 60 GLY A CA 15
ATOM 15665 C C . GLY A 1 60 ? 4.285 2.511 4.831 1.00 0.00 60 GLY A C 15
ATOM 15666 O O . GLY A 1 60 ? 3.814 1.529 4.254 1.00 0.00 60 GLY A O 15
ATOM 15670 N N . LEU A 1 61 ? 3.539 3.386 5.495 1.00 0.00 61 LEU A N 15
ATOM 15671 C CA . LEU A 1 61 ? 2.090 3.241 5.587 1.00 0.00 61 LEU A CA 15
ATOM 15672 C C . LEU A 1 61 ? 1.413 3.721 4.307 1.00 0.00 61 LEU A C 15
ATOM 15673 O O . LEU A 1 61 ? 1.686 4.818 3.821 1.00 0.00 61 LEU A O 15
ATOM 15689 N N . VAL A 1 62 ? 0.526 2.891 3.767 1.00 0.00 62 VAL A N 15
ATOM 15690 C CA . VAL A 1 62 ? -0.194 3.231 2.545 1.00 0.00 62 VAL A CA 15
ATOM 15691 C C . VAL A 1 62 ? -1.694 3.327 2.800 1.00 0.00 62 VAL A C 15
ATOM 15692 O O . VAL A 1 62 ? -2.228 2.736 3.739 1.00 0.00 62 VAL A O 15
ATOM 15705 N N . PRO A 1 63 ? -2.392 4.087 1.944 1.00 0.00 63 PRO A N 15
ATOM 15706 C CA . PRO A 1 63 ? -3.842 4.278 2.054 1.00 0.00 63 PRO A CA 15
ATOM 15707 C C . PRO A 1 63 ? -4.620 3.011 1.716 1.00 0.00 63 PRO A C 15
ATOM 15708 O O . PRO A 1 63 ? -4.414 2.407 0.663 1.00 0.00 63 PRO A O 15
ATOM 15719 N N . ALA A 1 64 ? -5.514 2.613 2.615 1.00 0.00 64 ALA A N 15
ATOM 15720 C CA . ALA A 1 64 ? -6.325 1.419 2.410 1.00 0.00 64 ALA A CA 15
ATOM 15721 C C . ALA A 1 64 ? -7.607 1.750 1.652 1.00 0.00 64 ALA A C 15
ATOM 15722 O O . ALA A 1 64 ? -8.498 0.910 1.524 1.00 0.00 64 ALA A O 15
ATOM 15729 N N . HIS A 1 65 ? -7.693 2.978 1.153 1.00 0.00 65 HIS A N 15
ATOM 15730 C CA . HIS A 1 65 ? -8.867 3.419 0.408 1.00 0.00 65 HIS A CA 15
ATOM 15731 C C . HIS A 1 65 ? -8.513 3.698 -1.050 1.00 0.00 65 HIS A C 15
ATOM 15732 O O . HIS A 1 65 ? -9.351 3.560 -1.941 1.00 0.00 65 HIS A O 15
ATOM 15746 N N . LEU A 1 66 ? -7.266 4.092 -1.285 1.00 0.00 66 LEU A N 15
ATOM 15747 C CA . LEU A 1 66 ? -6.800 4.392 -2.635 1.00 0.00 66 LEU A CA 15
ATOM 15748 C C . LEU A 1 66 ? -6.463 3.111 -3.391 1.00 0.00 66 LEU A C 15
ATOM 15749 O O . LEU A 1 66 ? -6.608 3.042 -4.612 1.00 0.00 66 LEU A O 15
ATOM 15765 N N . LEU A 1 67 ? -6.015 2.098 -2.658 1.00 0.00 67 LEU A N 15
ATOM 15766 C CA . LEU A 1 67 ? -5.659 0.817 -3.259 1.00 0.00 67 LEU A CA 15
ATOM 15767 C C . LEU A 1 67 ? -6.901 0.090 -3.767 1.00 0.00 67 LEU A C 15
ATOM 15768 O O . LEU A 1 67 ? -8.028 0.471 -3.451 1.00 0.00 67 LEU A O 15
ATOM 15784 N N . ASP A 1 68 ? -6.686 -0.958 -4.554 1.00 0.00 68 ASP A N 15
ATOM 15785 C CA . ASP A 1 68 ? -7.787 -1.740 -5.103 1.00 0.00 68 ASP A CA 15
ATOM 15786 C C . ASP A 1 68 ? -7.474 -3.232 -5.048 1.00 0.00 68 ASP A C 15
ATOM 15787 O O . ASP A 1 68 ? -6.379 -3.662 -5.413 1.00 0.00 68 ASP A O 15
ATOM 15796 N N . HIS A 1 69 ? -8.442 -4.019 -4.588 1.00 0.00 69 HIS A N 15
ATOM 15797 C CA . HIS A 1 69 ? -8.270 -5.463 -4.485 1.00 0.00 69 HIS A CA 15
ATOM 15798 C C . HIS A 1 69 ? -8.390 -6.124 -5.854 1.00 0.00 69 HIS A C 15
ATOM 15799 O O . HIS A 1 69 ? -9.490 -6.282 -6.384 1.00 0.00 69 HIS A O 15
ATOM 15813 N N . MET A 1 70 ? -7.252 -6.508 -6.422 1.00 0.00 70 MET A N 15
ATOM 15814 C CA . MET A 1 70 ? -7.230 -7.153 -7.730 1.00 0.00 70 MET A CA 15
ATOM 15815 C C . MET A 1 70 ? -8.126 -8.388 -7.743 1.00 0.00 70 MET A C 15
ATOM 15816 O O . MET A 1 70 ? -8.112 -9.185 -6.805 1.00 0.00 70 MET A O 15
ATOM 15830 N N . SER A 1 71 ? -8.903 -8.538 -8.810 1.00 0.00 71 SER A N 15
ATOM 15831 C CA . SER A 1 71 ? -9.808 -9.674 -8.942 1.00 0.00 71 SER A CA 15
ATOM 15832 C C . SER A 1 71 ? -9.099 -10.863 -9.583 1.00 0.00 71 SER A C 15
ATOM 15833 O O . SER A 1 71 ? -7.978 -10.738 -10.080 1.00 0.00 71 SER A O 15
ATOM 15841 N N . LEU A 1 72 ? -9.758 -12.016 -9.569 1.00 0.00 72 LEU A N 15
ATOM 15842 C CA . LEU A 1 72 ? -9.192 -13.229 -10.148 1.00 0.00 72 LEU A CA 15
ATOM 15843 C C . LEU A 1 72 ? -9.503 -13.317 -11.639 1.00 0.00 72 LEU A C 15
ATOM 15844 O O . LEU A 1 72 ? -8.752 -13.919 -12.406 1.00 0.00 72 LEU A O 15
ATOM 15860 N N . HIS A 1 73 ? -10.615 -12.710 -12.043 1.00 0.00 73 HIS A N 15
ATOM 15861 C CA . HIS A 1 73 ? -11.024 -12.717 -13.443 1.00 0.00 73 HIS A CA 15
ATOM 15862 C C . HIS A 1 73 ? -10.145 -11.785 -14.271 1.00 0.00 73 HIS A C 15
ATOM 15863 O O . HIS A 1 73 ? -9.599 -10.810 -13.756 1.00 0.00 73 HIS A O 15
ATOM 15877 N N . GLY A 1 74 ? -10.011 -12.093 -15.558 1.00 0.00 74 GLY A N 15
ATOM 15878 C CA . GLY A 1 74 ? -9.197 -11.273 -16.435 1.00 0.00 74 GLY A CA 15
ATOM 15879 C C . GLY A 1 74 ? -8.877 -11.967 -17.745 1.00 0.00 74 GLY A C 15
ATOM 15880 O O . GLY A 1 74 ? -7.959 -12.785 -17.815 1.00 0.00 74 GLY A O 15
ATOM 15884 N N . HIS A 1 75 ? -9.637 -11.641 -18.786 1.00 0.00 75 HIS A N 15
ATOM 15885 C CA . HIS A 1 75 ? -9.430 -12.240 -20.100 1.00 0.00 75 HIS A CA 15
ATOM 15886 C C . HIS A 1 75 ? -8.007 -11.995 -20.591 1.00 0.00 75 HIS A C 15
ATOM 15887 O O . HIS A 1 75 ? -7.230 -12.934 -20.766 1.00 0.00 75 HIS A O 15
ATOM 15901 N N . GLY A 1 1 ? 13.325 -19.047 -8.258 1.00 0.00 1 GLY A N 16
ATOM 15902 C CA . GLY A 1 1 ? 12.741 -18.828 -6.947 1.00 0.00 1 GLY A CA 16
ATOM 15903 C C . GLY A 1 1 ? 11.369 -19.457 -6.811 1.00 0.00 1 GLY A C 16
ATOM 15904 O O . GLY A 1 1 ? 11.199 -20.652 -7.052 1.00 0.00 1 GLY A O 16
ATOM 15908 N N . SER A 1 2 ? 10.386 -18.651 -6.422 1.00 0.00 2 SER A N 16
ATOM 15909 C CA . SER A 1 2 ? 9.022 -19.136 -6.248 1.00 0.00 2 SER A CA 16
ATOM 15910 C C . SER A 1 2 ? 8.964 -20.222 -5.178 1.00 0.00 2 SER A C 16
ATOM 15911 O O . SER A 1 2 ? 8.287 -21.237 -5.344 1.00 0.00 2 SER A O 16
ATOM 15919 N N . SER A 1 3 ? 9.679 -20.001 -4.080 1.00 0.00 3 SER A N 16
ATOM 15920 C CA . SER A 1 3 ? 9.713 -20.962 -2.984 1.00 0.00 3 SER A CA 16
ATOM 15921 C C . SER A 1 3 ? 8.843 -20.492 -1.822 1.00 0.00 3 SER A C 16
ATOM 15922 O O . SER A 1 3 ? 8.213 -21.297 -1.138 1.00 0.00 3 SER A O 16
ATOM 15930 N N . GLY A 1 4 ? 8.814 -19.180 -1.605 1.00 0.00 4 GLY A N 16
ATOM 15931 C CA . GLY A 1 4 ? 8.019 -18.624 -0.526 1.00 0.00 4 GLY A CA 16
ATOM 15932 C C . GLY A 1 4 ? 7.570 -17.204 -0.810 1.00 0.00 4 GLY A C 16
ATOM 15933 O O . GLY A 1 4 ? 8.259 -16.454 -1.500 1.00 0.00 4 GLY A O 16
ATOM 15937 N N . SER A 1 5 ? 6.409 -16.836 -0.277 1.00 0.00 5 SER A N 16
ATOM 15938 C CA . SER A 1 5 ? 5.865 -15.498 -0.482 1.00 0.00 5 SER A CA 16
ATOM 15939 C C . SER A 1 5 ? 4.887 -15.133 0.632 1.00 0.00 5 SER A C 16
ATOM 15940 O O . SER A 1 5 ? 4.224 -16.001 1.199 1.00 0.00 5 SER A O 16
ATOM 15948 N N . SER A 1 6 ? 4.804 -13.843 0.938 1.00 0.00 6 SER A N 16
ATOM 15949 C CA . SER A 1 6 ? 3.911 -13.362 1.986 1.00 0.00 6 SER A CA 16
ATOM 15950 C C . SER A 1 6 ? 3.341 -11.993 1.627 1.00 0.00 6 SER A C 16
ATOM 15951 O O . SER A 1 6 ? 3.806 -11.339 0.696 1.00 0.00 6 SER A O 16
ATOM 15959 N N . GLY A 1 7 ? 2.328 -11.566 2.376 1.00 0.00 7 GLY A N 16
ATOM 15960 C CA . GLY A 1 7 ? 1.710 -10.278 2.123 1.00 0.00 7 GLY A CA 16
ATOM 15961 C C . GLY A 1 7 ? 0.732 -10.322 0.965 1.00 0.00 7 GLY A C 16
ATOM 15962 O O . GLY A 1 7 ? 0.784 -11.227 0.132 1.00 0.00 7 GLY A O 16
ATOM 15966 N N . LYS A 1 8 ? -0.164 -9.342 0.912 1.00 0.00 8 LYS A N 16
ATOM 15967 C CA . LYS A 1 8 ? -1.159 -9.271 -0.151 1.00 0.00 8 LYS A CA 16
ATOM 15968 C C . LYS A 1 8 ? -0.668 -8.393 -1.298 1.00 0.00 8 LYS A C 16
ATOM 15969 O O . LYS A 1 8 ? 0.392 -7.772 -1.207 1.00 0.00 8 LYS A O 16
ATOM 15988 N N . ILE A 1 9 ? -1.444 -8.346 -2.375 1.00 0.00 9 ILE A N 16
ATOM 15989 C CA . ILE A 1 9 ? -1.089 -7.542 -3.538 1.00 0.00 9 ILE A CA 16
ATOM 15990 C C . ILE A 1 9 ? -2.239 -6.629 -3.948 1.00 0.00 9 ILE A C 16
ATOM 15991 O O . ILE A 1 9 ? -3.345 -7.093 -4.223 1.00 0.00 9 ILE A O 16
ATOM 16007 N N . MET A 1 10 ? -1.970 -5.328 -3.988 1.00 0.00 10 MET A N 16
ATOM 16008 C CA . MET A 1 10 ? -2.982 -4.350 -4.368 1.00 0.00 10 MET A CA 16
ATOM 16009 C C . MET A 1 10 ? -2.410 -3.326 -5.343 1.00 0.00 10 MET A C 16
ATOM 16010 O O . MET A 1 10 ? -1.193 -3.180 -5.461 1.00 0.00 10 MET A O 16
ATOM 16024 N N . ILE A 1 11 ? -3.294 -2.621 -6.040 1.00 0.00 11 ILE A N 16
ATOM 16025 C CA . ILE A 1 11 ? -2.876 -1.611 -7.004 1.00 0.00 11 ILE A CA 16
ATOM 16026 C C . ILE A 1 11 ? -3.473 -0.248 -6.667 1.00 0.00 11 ILE A C 16
ATOM 16027 O O . ILE A 1 11 ? -4.633 -0.149 -6.268 1.00 0.00 11 ILE A O 16
ATOM 16043 N N . ALA A 1 12 ? -2.673 0.800 -6.832 1.00 0.00 12 ALA A N 16
ATOM 16044 C CA . ALA A 1 12 ? -3.123 2.157 -6.549 1.00 0.00 12 ALA A CA 16
ATOM 16045 C C . ALA A 1 12 ? -4.096 2.646 -7.616 1.00 0.00 12 ALA A C 16
ATOM 16046 O O . ALA A 1 12 ? -3.689 3.019 -8.716 1.00 0.00 12 ALA A O 16
ATOM 16053 N N . ALA A 1 13 ? -5.382 2.642 -7.284 1.00 0.00 13 ALA A N 16
ATOM 16054 C CA . ALA A 1 13 ? -6.413 3.087 -8.214 1.00 0.00 13 ALA A CA 16
ATOM 16055 C C . ALA A 1 13 ? -6.205 4.546 -8.607 1.00 0.00 13 ALA A C 16
ATOM 16056 O O . ALA A 1 13 ? -6.687 4.994 -9.648 1.00 0.00 13 ALA A O 16
ATOM 16063 N N . LEU A 1 14 ? -5.486 5.283 -7.767 1.00 0.00 14 LEU A N 16
ATOM 16064 C CA . LEU A 1 14 ? -5.215 6.693 -8.026 1.00 0.00 14 LEU A CA 16
ATOM 16065 C C . LEU A 1 14 ? -3.773 7.044 -7.672 1.00 0.00 14 LEU A C 16
ATOM 16066 O O . LEU A 1 14 ? -3.099 6.298 -6.962 1.00 0.00 14 LEU A O 16
ATOM 16082 N N . ASP A 1 15 ? -3.309 8.185 -8.170 1.00 0.00 15 ASP A N 16
ATOM 16083 C CA . ASP A 1 15 ? -1.948 8.637 -7.903 1.00 0.00 15 ASP A CA 16
ATOM 16084 C C . ASP A 1 15 ? -1.875 9.386 -6.576 1.00 0.00 15 ASP A C 16
ATOM 16085 O O . ASP A 1 15 ? -2.405 10.490 -6.444 1.00 0.00 15 ASP A O 16
ATOM 16094 N N . TYR A 1 16 ? -1.216 8.778 -5.596 1.00 0.00 16 TYR A N 16
ATOM 16095 C CA . TYR A 1 16 ? -1.076 9.386 -4.278 1.00 0.00 16 TYR A CA 16
ATOM 16096 C C . TYR A 1 16 ? 0.340 9.913 -4.068 1.00 0.00 16 TYR A C 16
ATOM 16097 O O . TYR A 1 16 ? 1.319 9.229 -4.364 1.00 0.00 16 TYR A O 16
ATOM 16115 N N . ASP A 1 17 ? 0.439 11.134 -3.555 1.00 0.00 17 ASP A N 16
ATOM 16116 C CA . ASP A 1 17 ? 1.735 11.755 -3.303 1.00 0.00 17 ASP A CA 16
ATOM 16117 C C . ASP A 1 17 ? 1.740 12.476 -1.959 1.00 0.00 17 ASP A C 16
ATOM 16118 O O . ASP A 1 17 ? 1.634 13.700 -1.883 1.00 0.00 17 ASP A O 16
ATOM 16127 N N . PRO A 1 18 ? 1.864 11.701 -0.871 1.00 0.00 18 PRO A N 16
ATOM 16128 C CA . PRO A 1 18 ? 1.885 12.244 0.490 1.00 0.00 18 PRO A CA 16
ATOM 16129 C C . PRO A 1 18 ? 3.160 13.027 0.782 1.00 0.00 18 PRO A C 16
ATOM 16130 O O . PRO A 1 18 ? 3.212 13.822 1.720 1.00 0.00 18 PRO A O 16
ATOM 16141 N N . GLY A 1 19 ? 4.189 12.797 -0.028 1.00 0.00 19 GLY A N 16
ATOM 16142 C CA . GLY A 1 19 ? 5.451 13.489 0.160 1.00 0.00 19 GLY A CA 16
ATOM 16143 C C . GLY A 1 19 ? 6.640 12.549 0.120 1.00 0.00 19 GLY A C 16
ATOM 16144 O O . GLY A 1 19 ? 6.614 11.479 0.728 1.00 0.00 19 GLY A O 16
ATOM 16148 N N . ASP A 1 20 ? 7.683 12.948 -0.598 1.00 0.00 20 ASP A N 16
ATOM 16149 C CA . ASP A 1 20 ? 8.887 12.134 -0.716 1.00 0.00 20 ASP A CA 16
ATOM 16150 C C . ASP A 1 20 ? 9.677 12.140 0.589 1.00 0.00 20 ASP A C 16
ATOM 16151 O O . ASP A 1 20 ? 10.382 11.182 0.904 1.00 0.00 20 ASP A O 16
ATOM 16160 N N . GLY A 1 21 ? 9.556 13.228 1.344 1.00 0.00 21 GLY A N 16
ATOM 16161 C CA . GLY A 1 21 ? 10.265 13.340 2.605 1.00 0.00 21 GLY A CA 16
ATOM 16162 C C . GLY A 1 21 ? 9.561 12.612 3.732 1.00 0.00 21 GLY A C 16
ATOM 16163 O O . GLY A 1 21 ? 8.856 13.228 4.532 1.00 0.00 21 GLY A O 16
ATOM 16167 N N . GLN A 1 22 ? 9.750 11.298 3.796 1.00 0.00 22 GLN A N 16
ATOM 16168 C CA . GLN A 1 22 ? 9.125 10.486 4.833 1.00 0.00 22 GLN A CA 16
ATOM 16169 C C . GLN A 1 22 ? 9.440 11.037 6.220 1.00 0.00 22 GLN A C 16
ATOM 16170 O O . GLN A 1 22 ? 8.654 10.879 7.154 1.00 0.00 22 GLN A O 16
ATOM 16184 N N . MET A 1 23 ? 10.594 11.685 6.346 1.00 0.00 23 MET A N 16
ATOM 16185 C CA . MET A 1 23 ? 11.011 12.260 7.619 1.00 0.00 23 MET A CA 16
ATOM 16186 C C . MET A 1 23 ? 10.254 13.553 7.906 1.00 0.00 23 MET A C 16
ATOM 16187 O O . MET A 1 23 ? 9.628 14.128 7.016 1.00 0.00 23 MET A O 16
ATOM 16201 N N . GLY A 1 24 ? 10.314 14.004 9.155 1.00 0.00 24 GLY A N 16
ATOM 16202 C CA . GLY A 1 24 ? 9.628 15.225 9.537 1.00 0.00 24 GLY A CA 16
ATOM 16203 C C . GLY A 1 24 ? 8.286 14.958 10.188 1.00 0.00 24 GLY A C 16
ATOM 16204 O O . GLY A 1 24 ? 7.268 15.512 9.779 1.00 0.00 24 GLY A O 16
ATOM 16208 N N . GLY A 1 25 ? 8.285 14.102 11.207 1.00 0.00 25 GLY A N 16
ATOM 16209 C CA . GLY A 1 25 ? 7.052 13.776 11.899 1.00 0.00 25 GLY A CA 16
ATOM 16210 C C . GLY A 1 25 ? 7.287 12.933 13.137 1.00 0.00 25 GLY A C 16
ATOM 16211 O O . GLY A 1 25 ? 8.276 13.123 13.845 1.00 0.00 25 GLY A O 16
ATOM 16215 N N . GLN A 1 26 ? 6.376 12.001 13.398 1.00 0.00 26 GLN A N 16
ATOM 16216 C CA . GLN A 1 26 ? 6.490 11.129 14.561 1.00 0.00 26 GLN A CA 16
ATOM 16217 C C . GLN A 1 26 ? 7.584 10.087 14.355 1.00 0.00 26 GLN A C 16
ATOM 16218 O O . GLN A 1 26 ? 8.166 9.585 15.316 1.00 0.00 26 GLN A O 16
ATOM 16232 N N . GLY A 1 27 ? 7.859 9.765 13.095 1.00 0.00 27 GLY A N 16
ATOM 16233 C CA . GLY A 1 27 ? 8.883 8.784 12.786 1.00 0.00 27 GLY A CA 16
ATOM 16234 C C . GLY A 1 27 ? 8.900 8.406 11.318 1.00 0.00 27 GLY A C 16
ATOM 16235 O O . GLY A 1 27 ? 9.959 8.365 10.691 1.00 0.00 27 GLY A O 16
ATOM 16239 N N . LYS A 1 28 ? 7.723 8.126 10.768 1.00 0.00 28 LYS A N 16
ATOM 16240 C CA . LYS A 1 28 ? 7.605 7.749 9.364 1.00 0.00 28 LYS A CA 16
ATOM 16241 C C . LYS A 1 28 ? 6.376 8.391 8.730 1.00 0.00 28 LYS A C 16
ATOM 16242 O O . LYS A 1 28 ? 5.490 8.882 9.428 1.00 0.00 28 LYS A O 16
ATOM 16261 N N . GLY A 1 29 ? 6.328 8.382 7.401 1.00 0.00 29 GLY A N 16
ATOM 16262 C CA . GLY A 1 29 ? 5.202 8.965 6.695 1.00 0.00 29 GLY A CA 16
ATOM 16263 C C . GLY A 1 29 ? 4.472 7.955 5.832 1.00 0.00 29 GLY A C 16
ATOM 16264 O O . GLY A 1 29 ? 4.444 6.765 6.147 1.00 0.00 29 GLY A O 16
ATOM 16268 N N . ARG A 1 30 ? 3.879 8.429 4.742 1.00 0.00 30 ARG A N 16
ATOM 16269 C CA . ARG A 1 30 ? 3.143 7.559 3.833 1.00 0.00 30 ARG A CA 16
ATOM 16270 C C . ARG A 1 30 ? 3.923 7.339 2.540 1.00 0.00 30 ARG A C 16
ATOM 16271 O O . ARG A 1 30 ? 4.808 8.123 2.195 1.00 0.00 30 ARG A O 16
ATOM 16292 N N . LEU A 1 31 ? 3.588 6.269 1.828 1.00 0.00 31 LEU A N 16
ATOM 16293 C CA . LEU A 1 31 ? 4.257 5.945 0.572 1.00 0.00 31 LEU A CA 16
ATOM 16294 C C . LEU A 1 31 ? 3.475 6.492 -0.618 1.00 0.00 31 LEU A C 16
ATOM 16295 O O . LEU A 1 31 ? 2.254 6.357 -0.686 1.00 0.00 31 LEU A O 16
ATOM 16311 N N . ALA A 1 32 ? 4.188 7.107 -1.556 1.00 0.00 32 ALA A N 16
ATOM 16312 C CA . ALA A 1 32 ? 3.561 7.670 -2.745 1.00 0.00 32 ALA A CA 16
ATOM 16313 C C . ALA A 1 32 ? 3.255 6.584 -3.770 1.00 0.00 32 ALA A C 16
ATOM 16314 O O . ALA A 1 32 ? 4.154 5.879 -4.231 1.00 0.00 32 ALA A O 16
ATOM 16321 N N . LEU A 1 33 ? 1.981 6.452 -4.123 1.00 0.00 33 LEU A N 16
ATOM 16322 C CA . LEU A 1 33 ? 1.555 5.450 -5.094 1.00 0.00 33 LEU A CA 16
ATOM 16323 C C . LEU A 1 33 ? 1.179 6.103 -6.421 1.00 0.00 33 LEU A C 16
ATOM 16324 O O . LEU A 1 33 ? 0.933 7.307 -6.483 1.00 0.00 33 LEU A O 16
ATOM 16340 N N . ARG A 1 34 ? 1.134 5.299 -7.478 1.00 0.00 34 ARG A N 16
ATOM 16341 C CA . ARG A 1 34 ? 0.787 5.798 -8.803 1.00 0.00 34 ARG A CA 16
ATOM 16342 C C . ARG A 1 34 ? -0.295 4.933 -9.443 1.00 0.00 34 ARG A C 16
ATOM 16343 O O . ARG A 1 34 ? -0.385 3.735 -9.176 1.00 0.00 34 ARG A O 16
ATOM 16364 N N . ALA A 1 35 ? -1.115 5.549 -10.288 1.00 0.00 35 ALA A N 16
ATOM 16365 C CA . ALA A 1 35 ? -2.190 4.836 -10.967 1.00 0.00 35 ALA A CA 16
ATOM 16366 C C . ALA A 1 35 ? -1.666 3.581 -11.656 1.00 0.00 35 ALA A C 16
ATOM 16367 O O . ALA A 1 35 ? -1.048 3.655 -12.717 1.00 0.00 35 ALA A O 16
ATOM 16374 N N . GLY A 1 36 ? -1.917 2.427 -11.044 1.00 0.00 36 GLY A N 16
ATOM 16375 C CA . GLY A 1 36 ? -1.463 1.171 -11.613 1.00 0.00 36 GLY A CA 16
ATOM 16376 C C . GLY A 1 36 ? -0.188 0.670 -10.966 1.00 0.00 36 GLY A C 16
ATOM 16377 O O . GLY A 1 36 ? 0.592 -0.050 -11.591 1.00 0.00 36 GLY A O 16
ATOM 16381 N N . ASP A 1 37 ? 0.027 1.051 -9.712 1.00 0.00 37 ASP A N 16
ATOM 16382 C CA . ASP A 1 37 ? 1.218 0.635 -8.980 1.00 0.00 37 ASP A CA 16
ATOM 16383 C C . ASP A 1 37 ? 0.918 -0.569 -8.093 1.00 0.00 37 ASP A C 16
ATOM 16384 O O . ASP A 1 37 ? 0.221 -0.452 -7.084 1.00 0.00 37 ASP A O 16
ATOM 16393 N N . VAL A 1 38 ? 1.448 -1.726 -8.475 1.00 0.00 38 VAL A N 16
ATOM 16394 C CA . VAL A 1 38 ? 1.237 -2.952 -7.715 1.00 0.00 38 VAL A CA 16
ATOM 16395 C C . VAL A 1 38 ? 2.109 -2.980 -6.464 1.00 0.00 38 VAL A C 16
ATOM 16396 O O . VAL A 1 38 ? 3.291 -3.316 -6.527 1.00 0.00 38 VAL A O 16
ATOM 16409 N N . VAL A 1 39 ? 1.517 -2.625 -5.329 1.00 0.00 39 VAL A N 16
ATOM 16410 C CA . VAL A 1 39 ? 2.239 -2.611 -4.062 1.00 0.00 39 VAL A CA 16
ATOM 16411 C C . VAL A 1 39 ? 1.870 -3.817 -3.206 1.00 0.00 39 VAL A C 16
ATOM 16412 O O . VAL A 1 39 ? 0.730 -4.281 -3.227 1.00 0.00 39 VAL A O 16
ATOM 16425 N N . MET A 1 40 ? 2.842 -4.319 -2.451 1.00 0.00 40 MET A N 16
ATOM 16426 C CA . MET A 1 40 ? 2.618 -5.471 -1.585 1.00 0.00 40 MET A CA 16
ATOM 16427 C C . MET A 1 40 ? 2.461 -5.036 -0.131 1.00 0.00 40 MET A C 16
ATOM 16428 O O . MET A 1 40 ? 3.333 -4.369 0.425 1.00 0.00 40 MET A O 16
ATOM 16442 N N . VAL A 1 41 ? 1.344 -5.418 0.479 1.00 0.00 41 VAL A N 16
ATOM 16443 C CA . VAL A 1 41 ? 1.073 -5.068 1.868 1.00 0.00 41 VAL A CA 16
ATOM 16444 C C . VAL A 1 41 ? 1.291 -6.264 2.788 1.00 0.00 41 VAL A C 16
ATOM 16445 O O . VAL A 1 41 ? 1.402 -7.402 2.330 1.00 0.00 41 VAL A O 16
ATOM 16458 N N . TYR A 1 42 ? 1.352 -5.999 4.089 1.00 0.00 42 TYR A N 16
ATOM 16459 C CA . TYR A 1 42 ? 1.558 -7.053 5.075 1.00 0.00 42 TYR A CA 16
ATOM 16460 C C . TYR A 1 42 ? 0.602 -6.892 6.253 1.00 0.00 42 TYR A C 16
ATOM 16461 O O . TYR A 1 42 ? 0.566 -5.846 6.899 1.00 0.00 42 TYR A O 16
ATOM 16479 N N . GLY A 1 43 ? -0.171 -7.939 6.527 1.00 0.00 43 GLY A N 16
ATOM 16480 C CA . GLY A 1 43 ? -1.116 -7.894 7.627 1.00 0.00 43 GLY A CA 16
ATOM 16481 C C . GLY A 1 43 ? -2.198 -6.853 7.420 1.00 0.00 43 GLY A C 16
ATOM 16482 O O . GLY A 1 43 ? -2.301 -6.236 6.359 1.00 0.00 43 GLY A O 16
ATOM 16486 N N . PRO A 1 44 ? -3.031 -6.646 8.451 1.00 0.00 44 PRO A N 16
ATOM 16487 C CA . PRO A 1 44 ? -4.126 -5.673 8.401 1.00 0.00 44 PRO A CA 16
ATOM 16488 C C . PRO A 1 44 ? -3.623 -4.234 8.392 1.00 0.00 44 PRO A C 16
ATOM 16489 O O . PRO A 1 44 ? -2.423 -3.987 8.269 1.00 0.00 44 PRO A O 16
ATOM 16500 N N . MET A 1 45 ? -4.547 -3.288 8.522 1.00 0.00 45 MET A N 16
ATOM 16501 C CA . MET A 1 45 ? -4.196 -1.872 8.530 1.00 0.00 45 MET A CA 16
ATOM 16502 C C . MET A 1 45 ? -4.174 -1.326 9.954 1.00 0.00 45 MET A C 16
ATOM 16503 O O . MET A 1 45 ? -4.597 -1.999 10.894 1.00 0.00 45 MET A O 16
ATOM 16517 N N . ASP A 1 46 ? -3.679 -0.102 10.106 1.00 0.00 46 ASP A N 16
ATOM 16518 C CA . ASP A 1 46 ? -3.604 0.535 11.415 1.00 0.00 46 ASP A CA 16
ATOM 16519 C C . ASP A 1 46 ? -4.935 1.183 11.782 1.00 0.00 46 ASP A C 16
ATOM 16520 O O . ASP A 1 46 ? -5.885 1.158 11.000 1.00 0.00 46 ASP A O 16
ATOM 16529 N N . ASP A 1 47 ? -4.996 1.763 12.976 1.00 0.00 47 ASP A N 16
ATOM 16530 C CA . ASP A 1 47 ? -6.211 2.418 13.447 1.00 0.00 47 ASP A CA 16
ATOM 16531 C C . ASP A 1 47 ? -6.613 3.553 12.511 1.00 0.00 47 ASP A C 16
ATOM 16532 O O . ASP A 1 47 ? -7.790 3.896 12.407 1.00 0.00 47 ASP A O 16
ATOM 16541 N N . GLN A 1 48 ? -5.627 4.133 11.834 1.00 0.00 48 GLN A N 16
ATOM 16542 C CA . GLN A 1 48 ? -5.879 5.231 10.908 1.00 0.00 48 GLN A CA 16
ATOM 16543 C C . GLN A 1 48 ? -6.464 4.715 9.598 1.00 0.00 48 GLN A C 16
ATOM 16544 O O . GLN A 1 48 ? -7.136 5.449 8.875 1.00 0.00 48 GLN A O 16
ATOM 16558 N N . GLY A 1 49 ? -6.203 3.446 9.298 1.00 0.00 49 GLY A N 16
ATOM 16559 C CA . GLY A 1 49 ? -6.711 2.854 8.074 1.00 0.00 49 GLY A CA 16
ATOM 16560 C C . GLY A 1 49 ? -5.663 2.793 6.981 1.00 0.00 49 GLY A C 16
ATOM 16561 O O . GLY A 1 49 ? -5.982 2.907 5.797 1.00 0.00 49 GLY A O 16
ATOM 16565 N N . PHE A 1 50 ? -4.407 2.615 7.377 1.00 0.00 50 PHE A N 16
ATOM 16566 C CA . PHE A 1 50 ? -3.307 2.542 6.422 1.00 0.00 50 PHE A CA 16
ATOM 16567 C C . PHE A 1 50 ? -2.661 1.159 6.441 1.00 0.00 50 PHE A C 16
ATOM 16568 O O . PHE A 1 50 ? -2.486 0.558 7.501 1.00 0.00 50 PHE A O 16
ATOM 16585 N N . TYR A 1 51 ? -2.311 0.661 5.260 1.00 0.00 51 TYR A N 16
ATOM 16586 C CA . TYR A 1 51 ? -1.687 -0.652 5.140 1.00 0.00 51 TYR A CA 16
ATOM 16587 C C . TYR A 1 51 ? -0.166 -0.536 5.163 1.00 0.00 51 TYR A C 16
ATOM 16588 O O . TYR A 1 51 ? 0.395 0.500 4.808 1.00 0.00 51 TYR A O 16
ATOM 16606 N N . TYR A 1 52 ? 0.495 -1.609 5.584 1.00 0.00 52 TYR A N 16
ATOM 16607 C CA . TYR A 1 52 ? 1.951 -1.630 5.657 1.00 0.00 52 TYR A CA 16
ATOM 16608 C C . TYR A 1 52 ? 2.546 -2.347 4.449 1.00 0.00 52 TYR A C 16
ATOM 16609 O O . TYR A 1 52 ? 2.603 -3.575 4.408 1.00 0.00 52 TYR A O 16
ATOM 16627 N N . GLY A 1 53 ? 2.991 -1.569 3.467 1.00 0.00 53 GLY A N 16
ATOM 16628 C CA . GLY A 1 53 ? 3.577 -2.145 2.271 1.00 0.00 53 GLY A CA 16
ATOM 16629 C C . GLY A 1 53 ? 4.762 -1.349 1.764 1.00 0.00 53 GLY A C 16
ATOM 16630 O O . GLY A 1 53 ? 5.252 -0.451 2.448 1.00 0.00 53 GLY A O 16
ATOM 16634 N N . GLU A 1 54 ? 5.225 -1.679 0.562 1.00 0.00 54 GLU A N 16
ATOM 16635 C CA . GLU A 1 54 ? 6.363 -0.988 -0.034 1.00 0.00 54 GLU A CA 16
ATOM 16636 C C . GLU A 1 54 ? 6.241 -0.950 -1.554 1.00 0.00 54 GLU A C 16
ATOM 16637 O O . GLU A 1 54 ? 5.863 -1.940 -2.183 1.00 0.00 54 GLU A O 16
ATOM 16649 N N . LEU A 1 55 ? 6.563 0.198 -2.139 1.00 0.00 55 LEU A N 16
ATOM 16650 C CA . LEU A 1 55 ? 6.489 0.366 -3.587 1.00 0.00 55 LEU A CA 16
ATOM 16651 C C . LEU A 1 55 ? 7.753 1.031 -4.122 1.00 0.00 55 LEU A C 16
ATOM 16652 O O . LEU A 1 55 ? 8.082 2.155 -3.747 1.00 0.00 55 LEU A O 16
ATOM 16668 N N . GLY A 1 56 ? 8.458 0.327 -5.004 1.00 0.00 56 GLY A N 16
ATOM 16669 C CA . GLY A 1 56 ? 9.676 0.866 -5.579 1.00 0.00 56 GLY A CA 16
ATOM 16670 C C . GLY A 1 56 ? 10.902 0.541 -4.749 1.00 0.00 56 GLY A C 16
ATOM 16671 O O . GLY A 1 56 ? 12.032 0.707 -5.206 1.00 0.00 56 GLY A O 16
ATOM 16675 N N . GLY A 1 57 ? 10.679 0.076 -3.523 1.00 0.00 57 GLY A N 16
ATOM 16676 C CA . GLY A 1 57 ? 11.784 -0.265 -2.646 1.00 0.00 57 GLY A CA 16
ATOM 16677 C C . GLY A 1 57 ? 11.770 0.536 -1.359 1.00 0.00 57 GLY A C 16
ATOM 16678 O O . GLY A 1 57 ? 12.773 0.597 -0.646 1.00 0.00 57 GLY A O 16
ATOM 16682 N N . HIS A 1 58 ? 10.632 1.154 -1.061 1.00 0.00 58 HIS A N 16
ATOM 16683 C CA . HIS A 1 58 ? 10.492 1.957 0.149 1.00 0.00 58 HIS A CA 16
ATOM 16684 C C . HIS A 1 58 ? 9.270 1.522 0.952 1.00 0.00 58 HIS A C 16
ATOM 16685 O O . HIS A 1 58 ? 8.158 1.468 0.426 1.00 0.00 58 HIS A O 16
ATOM 16699 N N . ARG A 1 59 ? 9.483 1.214 2.226 1.00 0.00 59 ARG A N 16
ATOM 16700 C CA . ARG A 1 59 ? 8.399 0.782 3.100 1.00 0.00 59 ARG A CA 16
ATOM 16701 C C . ARG A 1 59 ? 7.710 1.981 3.745 1.00 0.00 59 ARG A C 16
ATOM 16702 O O . ARG A 1 59 ? 8.304 3.050 3.885 1.00 0.00 59 ARG A O 16
ATOM 16723 N N . GLY A 1 60 ? 6.452 1.796 4.135 1.00 0.00 60 GLY A N 16
ATOM 16724 C CA . GLY A 1 60 ? 5.704 2.871 4.760 1.00 0.00 60 GLY A CA 16
ATOM 16725 C C . GLY A 1 60 ? 4.217 2.582 4.821 1.00 0.00 60 GLY A C 16
ATOM 16726 O O . GLY A 1 60 ? 3.771 1.498 4.442 1.00 0.00 60 GLY A O 16
ATOM 16730 N N . LEU A 1 61 ? 3.447 3.552 5.302 1.00 0.00 61 LEU A N 16
ATOM 16731 C CA . LEU A 1 61 ? 2.001 3.396 5.414 1.00 0.00 61 LEU A CA 16
ATOM 16732 C C . LEU A 1 61 ? 1.303 3.863 4.141 1.00 0.00 61 LEU A C 16
ATOM 16733 O O . LEU A 1 61 ? 1.518 4.982 3.676 1.00 0.00 61 LEU A O 16
ATOM 16749 N N . VAL A 1 62 ? 0.463 2.997 3.581 1.00 0.00 62 VAL A N 16
ATOM 16750 C CA . VAL A 1 62 ? -0.270 3.321 2.363 1.00 0.00 62 VAL A CA 16
ATOM 16751 C C . VAL A 1 62 ? -1.767 3.421 2.633 1.00 0.00 62 VAL A C 16
ATOM 16752 O O . VAL A 1 62 ? -2.293 2.837 3.582 1.00 0.00 62 VAL A O 16
ATOM 16765 N N . PRO A 1 63 ? -2.473 4.177 1.780 1.00 0.00 63 PRO A N 16
ATOM 16766 C CA . PRO A 1 63 ? -3.921 4.370 1.904 1.00 0.00 63 PRO A CA 16
ATOM 16767 C C . PRO A 1 63 ? -4.705 3.103 1.583 1.00 0.00 63 PRO A C 16
ATOM 16768 O O . PRO A 1 63 ? -4.529 2.505 0.521 1.00 0.00 63 PRO A O 16
ATOM 16779 N N . ALA A 1 64 ? -5.572 2.698 2.505 1.00 0.00 64 ALA A N 16
ATOM 16780 C CA . ALA A 1 64 ? -6.384 1.503 2.318 1.00 0.00 64 ALA A CA 16
ATOM 16781 C C . ALA A 1 64 ? -7.676 1.828 1.576 1.00 0.00 64 ALA A C 16
ATOM 16782 O O . ALA A 1 64 ? -8.558 0.979 1.443 1.00 0.00 64 ALA A O 16
ATOM 16789 N N . HIS A 1 65 ? -7.781 3.062 1.094 1.00 0.00 65 HIS A N 16
ATOM 16790 C CA . HIS A 1 65 ? -8.966 3.499 0.364 1.00 0.00 65 HIS A CA 16
ATOM 16791 C C . HIS A 1 65 ? -8.638 3.752 -1.104 1.00 0.00 65 HIS A C 16
ATOM 16792 O O . HIS A 1 65 ? -9.499 3.620 -1.976 1.00 0.00 65 HIS A O 16
ATOM 16806 N N . LEU A 1 66 ? -7.389 4.116 -1.372 1.00 0.00 66 LEU A N 16
ATOM 16807 C CA . LEU A 1 66 ? -6.946 4.388 -2.735 1.00 0.00 66 LEU A CA 16
ATOM 16808 C C . LEU A 1 66 ? -6.628 3.092 -3.473 1.00 0.00 66 LEU A C 16
ATOM 16809 O O . LEU A 1 66 ? -6.920 2.953 -4.662 1.00 0.00 66 LEU A O 16
ATOM 16825 N N . LEU A 1 67 ? -6.028 2.144 -2.761 1.00 0.00 67 LEU A N 16
ATOM 16826 C CA . LEU A 1 67 ? -5.672 0.856 -3.347 1.00 0.00 67 LEU A CA 16
ATOM 16827 C C . LEU A 1 67 ? -6.910 0.132 -3.866 1.00 0.00 67 LEU A C 16
ATOM 16828 O O . LEU A 1 67 ? -8.039 0.520 -3.565 1.00 0.00 67 LEU A O 16
ATOM 16844 N N . ASP A 1 68 ? -6.690 -0.922 -4.643 1.00 0.00 68 ASP A N 16
ATOM 16845 C CA . ASP A 1 68 ? -7.788 -1.703 -5.201 1.00 0.00 68 ASP A CA 16
ATOM 16846 C C . ASP A 1 68 ? -7.498 -3.197 -5.100 1.00 0.00 68 ASP A C 16
ATOM 16847 O O . ASP A 1 68 ? -6.376 -3.641 -5.347 1.00 0.00 68 ASP A O 16
ATOM 16856 N N . HIS A 1 69 ? -8.517 -3.969 -4.734 1.00 0.00 69 HIS A N 16
ATOM 16857 C CA . HIS A 1 69 ? -8.371 -5.414 -4.600 1.00 0.00 69 HIS A CA 16
ATOM 16858 C C . HIS A 1 69 ? -8.497 -6.102 -5.956 1.00 0.00 69 HIS A C 16
ATOM 16859 O O . HIS A 1 69 ? -9.598 -6.259 -6.483 1.00 0.00 69 HIS A O 16
ATOM 16873 N N . MET A 1 70 ? -7.363 -6.508 -6.516 1.00 0.00 70 MET A N 16
ATOM 16874 C CA . MET A 1 70 ? -7.347 -7.178 -7.811 1.00 0.00 70 MET A CA 16
ATOM 16875 C C . MET A 1 70 ? -8.275 -8.389 -7.808 1.00 0.00 70 MET A C 16
ATOM 16876 O O . MET A 1 70 ? -8.544 -8.973 -6.758 1.00 0.00 70 MET A O 16
ATOM 16890 N N . SER A 1 71 ? -8.761 -8.760 -8.988 1.00 0.00 71 SER A N 16
ATOM 16891 C CA . SER A 1 71 ? -9.662 -9.900 -9.119 1.00 0.00 71 SER A CA 16
ATOM 16892 C C . SER A 1 71 ? -8.959 -11.072 -9.798 1.00 0.00 71 SER A C 16
ATOM 16893 O O . SER A 1 71 ? -7.932 -10.900 -10.455 1.00 0.00 71 SER A O 16
ATOM 16901 N N . LEU A 1 72 ? -9.521 -12.264 -9.634 1.00 0.00 72 LEU A N 16
ATOM 16902 C CA . LEU A 1 72 ? -8.951 -13.467 -10.231 1.00 0.00 72 LEU A CA 16
ATOM 16903 C C . LEU A 1 72 ? -9.958 -14.150 -11.150 1.00 0.00 72 LEU A C 16
ATOM 16904 O O . LEU A 1 72 ? -11.021 -14.587 -10.707 1.00 0.00 72 LEU A O 16
ATOM 16920 N N . HIS A 1 73 ? -9.617 -14.241 -12.431 1.00 0.00 73 HIS A N 16
ATOM 16921 C CA . HIS A 1 73 ? -10.490 -14.874 -13.412 1.00 0.00 73 HIS A CA 16
ATOM 16922 C C . HIS A 1 73 ? -9.790 -16.052 -14.084 1.00 0.00 73 HIS A C 16
ATOM 16923 O O . HIS A 1 73 ? -8.600 -16.281 -13.874 1.00 0.00 73 HIS A O 16
ATOM 16937 N N . GLY A 1 74 ? -10.539 -16.797 -14.892 1.00 0.00 74 GLY A N 16
ATOM 16938 C CA . GLY A 1 74 ? -9.973 -17.942 -15.581 1.00 0.00 74 GLY A CA 16
ATOM 16939 C C . GLY A 1 74 ? -10.171 -19.235 -14.816 1.00 0.00 74 GLY A C 16
ATOM 16940 O O . GLY A 1 74 ? -10.877 -19.266 -13.807 1.00 0.00 74 GLY A O 16
ATOM 16944 N N . HIS A 1 75 ? -9.548 -20.306 -15.296 1.00 0.00 75 HIS A N 16
ATOM 16945 C CA . HIS A 1 75 ? -9.660 -21.609 -14.650 1.00 0.00 75 HIS A CA 16
ATOM 16946 C C . HIS A 1 75 ? -8.730 -21.701 -13.444 1.00 0.00 75 HIS A C 16
ATOM 16947 O O . HIS A 1 75 ? -7.757 -20.952 -13.341 1.00 0.00 75 HIS A O 16
ATOM 16961 N N . GLY A 1 1 ? 7.957 -18.149 -6.136 1.00 0.00 1 GLY A N 17
ATOM 16962 C CA . GLY A 1 1 ? 6.922 -18.934 -6.782 1.00 0.00 1 GLY A CA 17
ATOM 16963 C C . GLY A 1 1 ? 5.756 -19.227 -5.859 1.00 0.00 1 GLY A C 17
ATOM 16964 O O . GLY A 1 1 ? 5.132 -20.284 -5.952 1.00 0.00 1 GLY A O 17
ATOM 16968 N N . SER A 1 2 ? 5.462 -18.290 -4.963 1.00 0.00 2 SER A N 17
ATOM 16969 C CA . SER A 1 2 ? 4.367 -18.455 -4.014 1.00 0.00 2 SER A CA 17
ATOM 16970 C C . SER A 1 2 ? 3.026 -18.152 -4.675 1.00 0.00 2 SER A C 17
ATOM 16971 O O . SER A 1 2 ? 2.974 -17.643 -5.795 1.00 0.00 2 SER A O 17
ATOM 16979 N N . SER A 1 3 ? 1.942 -18.468 -3.973 1.00 0.00 3 SER A N 17
ATOM 16980 C CA . SER A 1 3 ? 0.600 -18.234 -4.492 1.00 0.00 3 SER A CA 17
ATOM 16981 C C . SER A 1 3 ? -0.005 -16.972 -3.884 1.00 0.00 3 SER A C 17
ATOM 16982 O O . SER A 1 3 ? -0.788 -16.273 -4.526 1.00 0.00 3 SER A O 17
ATOM 16990 N N . GLY A 1 4 ? 0.365 -16.686 -2.639 1.00 0.00 4 GLY A N 17
ATOM 16991 C CA . GLY A 1 4 ? -0.149 -15.509 -1.964 1.00 0.00 4 GLY A CA 17
ATOM 16992 C C . GLY A 1 4 ? -0.621 -15.809 -0.555 1.00 0.00 4 GLY A C 17
ATOM 16993 O O . GLY A 1 4 ? -1.792 -15.614 -0.231 1.00 0.00 4 GLY A O 17
ATOM 16997 N N . SER A 1 5 ? 0.292 -16.287 0.284 1.00 0.00 5 SER A N 17
ATOM 16998 C CA . SER A 1 5 ? -0.039 -16.620 1.665 1.00 0.00 5 SER A CA 17
ATOM 16999 C C . SER A 1 5 ? 0.663 -15.674 2.635 1.00 0.00 5 SER A C 17
ATOM 17000 O O . SER A 1 5 ? 0.164 -15.405 3.727 1.00 0.00 5 SER A O 17
ATOM 17008 N N . SER A 1 6 ? 1.825 -15.174 2.227 1.00 0.00 6 SER A N 17
ATOM 17009 C CA . SER A 1 6 ? 2.599 -14.261 3.060 1.00 0.00 6 SER A CA 17
ATOM 17010 C C . SER A 1 6 ? 1.981 -12.866 3.056 1.00 0.00 6 SER A C 17
ATOM 17011 O O . SER A 1 6 ? 1.448 -12.408 4.066 1.00 0.00 6 SER A O 17
ATOM 17019 N N . GLY A 1 7 ? 2.059 -12.194 1.911 1.00 0.00 7 GLY A N 17
ATOM 17020 C CA . GLY A 1 7 ? 1.504 -10.858 1.796 1.00 0.00 7 GLY A CA 17
ATOM 17021 C C . GLY A 1 7 ? 0.465 -10.755 0.697 1.00 0.00 7 GLY A C 17
ATOM 17022 O O . GLY A 1 7 ? 0.354 -11.642 -0.149 1.00 0.00 7 GLY A O 17
ATOM 17026 N N . LYS A 1 8 ? -0.302 -9.670 0.711 1.00 0.00 8 LYS A N 17
ATOM 17027 C CA . LYS A 1 8 ? -1.339 -9.452 -0.291 1.00 0.00 8 LYS A CA 17
ATOM 17028 C C . LYS A 1 8 ? -0.868 -8.468 -1.357 1.00 0.00 8 LYS A C 17
ATOM 17029 O O . LYS A 1 8 ? 0.020 -7.651 -1.112 1.00 0.00 8 LYS A O 17
ATOM 17048 N N . ILE A 1 9 ? -1.469 -8.551 -2.539 1.00 0.00 9 ILE A N 17
ATOM 17049 C CA . ILE A 1 9 ? -1.113 -7.666 -3.641 1.00 0.00 9 ILE A CA 17
ATOM 17050 C C . ILE A 1 9 ? -2.259 -6.718 -3.978 1.00 0.00 9 ILE A C 17
ATOM 17051 O O . ILE A 1 9 ? -3.406 -7.142 -4.122 1.00 0.00 9 ILE A O 17
ATOM 17067 N N . MET A 1 10 ? -1.941 -5.434 -4.104 1.00 0.00 10 MET A N 17
ATOM 17068 C CA . MET A 1 10 ? -2.945 -4.427 -4.428 1.00 0.00 10 MET A CA 17
ATOM 17069 C C . MET A 1 10 ? -2.386 -3.397 -5.405 1.00 0.00 10 MET A C 17
ATOM 17070 O O . MET A 1 10 ? -1.172 -3.293 -5.584 1.00 0.00 10 MET A O 17
ATOM 17084 N N . ILE A 1 11 ? -3.279 -2.640 -6.034 1.00 0.00 11 ILE A N 17
ATOM 17085 C CA . ILE A 1 11 ? -2.874 -1.619 -6.992 1.00 0.00 11 ILE A CA 17
ATOM 17086 C C . ILE A 1 11 ? -3.469 -0.262 -6.633 1.00 0.00 11 ILE A C 17
ATOM 17087 O O . ILE A 1 11 ? -4.640 -0.163 -6.269 1.00 0.00 11 ILE A O 17
ATOM 17103 N N . ALA A 1 12 ? -2.655 0.783 -6.741 1.00 0.00 12 ALA A N 17
ATOM 17104 C CA . ALA A 1 12 ? -3.102 2.135 -6.432 1.00 0.00 12 ALA A CA 17
ATOM 17105 C C . ALA A 1 12 ? -4.089 2.640 -7.479 1.00 0.00 12 ALA A C 17
ATOM 17106 O O . ALA A 1 12 ? -3.696 3.047 -8.571 1.00 0.00 12 ALA A O 17
ATOM 17113 N N . ALA A 1 13 ? -5.373 2.610 -7.138 1.00 0.00 13 ALA A N 17
ATOM 17114 C CA . ALA A 1 13 ? -6.416 3.065 -8.048 1.00 0.00 13 ALA A CA 17
ATOM 17115 C C . ALA A 1 13 ? -6.246 4.543 -8.382 1.00 0.00 13 ALA A C 17
ATOM 17116 O O . ALA A 1 13 ? -6.809 5.038 -9.360 1.00 0.00 13 ALA A O 17
ATOM 17123 N N . LEU A 1 14 ? -5.469 5.244 -7.564 1.00 0.00 14 LEU A N 17
ATOM 17124 C CA . LEU A 1 14 ? -5.225 6.667 -7.773 1.00 0.00 14 LEU A CA 17
ATOM 17125 C C . LEU A 1 14 ? -3.781 7.027 -7.440 1.00 0.00 14 LEU A C 17
ATOM 17126 O O . LEU A 1 14 ? -3.068 6.251 -6.803 1.00 0.00 14 LEU A O 17
ATOM 17142 N N . ASP A 1 15 ? -3.356 8.209 -7.873 1.00 0.00 15 ASP A N 17
ATOM 17143 C CA . ASP A 1 15 ? -1.998 8.674 -7.618 1.00 0.00 15 ASP A CA 17
ATOM 17144 C C . ASP A 1 15 ? -1.880 9.266 -6.217 1.00 0.00 15 ASP A C 17
ATOM 17145 O O . ASP A 1 15 ? -2.502 10.282 -5.907 1.00 0.00 15 ASP A O 17
ATOM 17154 N N . TYR A 1 16 ? -1.079 8.623 -5.374 1.00 0.00 16 TYR A N 17
ATOM 17155 C CA . TYR A 1 16 ? -0.882 9.084 -4.005 1.00 0.00 16 TYR A CA 17
ATOM 17156 C C . TYR A 1 16 ? 0.481 9.751 -3.845 1.00 0.00 16 TYR A C 17
ATOM 17157 O O . TYR A 1 16 ? 1.509 9.184 -4.216 1.00 0.00 16 TYR A O 17
ATOM 17175 N N . ASP A 1 17 ? 0.481 10.957 -3.289 1.00 0.00 17 ASP A N 17
ATOM 17176 C CA . ASP A 1 17 ? 1.716 11.702 -3.077 1.00 0.00 17 ASP A CA 17
ATOM 17177 C C . ASP A 1 17 ? 1.740 12.331 -1.688 1.00 0.00 17 ASP A C 17
ATOM 17178 O O . ASP A 1 17 ? 1.534 13.534 -1.521 1.00 0.00 17 ASP A O 17
ATOM 17187 N N . PRO A 1 18 ? 1.996 11.502 -0.666 1.00 0.00 18 PRO A N 17
ATOM 17188 C CA . PRO A 1 18 ? 2.052 11.955 0.727 1.00 0.00 18 PRO A CA 17
ATOM 17189 C C . PRO A 1 18 ? 3.270 12.829 1.004 1.00 0.00 18 PRO A C 17
ATOM 17190 O O . PRO A 1 18 ? 3.367 13.461 2.055 1.00 0.00 18 PRO A O 17
ATOM 17201 N N . GLY A 1 19 ? 4.199 12.861 0.053 1.00 0.00 19 GLY A N 17
ATOM 17202 C CA . GLY A 1 19 ? 5.398 13.662 0.213 1.00 0.00 19 GLY A CA 17
ATOM 17203 C C . GLY A 1 19 ? 5.090 15.108 0.547 1.00 0.00 19 GLY A C 17
ATOM 17204 O O . GLY A 1 19 ? 5.891 15.788 1.189 1.00 0.00 19 GLY A O 17
ATOM 17208 N N . ASP A 1 20 ? 3.928 15.579 0.111 1.00 0.00 20 ASP A N 17
ATOM 17209 C CA . ASP A 1 20 ? 3.515 16.954 0.366 1.00 0.00 20 ASP A CA 17
ATOM 17210 C C . ASP A 1 20 ? 3.540 17.260 1.861 1.00 0.00 20 ASP A C 17
ATOM 17211 O O . ASP A 1 20 ? 3.699 18.410 2.267 1.00 0.00 20 ASP A O 17
ATOM 17220 N N . GLY A 1 21 ? 3.380 16.221 2.675 1.00 0.00 21 GLY A N 17
ATOM 17221 C CA . GLY A 1 21 ? 3.386 16.400 4.115 1.00 0.00 21 GLY A CA 17
ATOM 17222 C C . GLY A 1 21 ? 3.912 15.181 4.848 1.00 0.00 21 GLY A C 17
ATOM 17223 O O . GLY A 1 21 ? 3.367 14.788 5.879 1.00 0.00 21 GLY A O 17
ATOM 17227 N N . GLN A 1 22 ? 4.971 14.583 4.315 1.00 0.00 22 GLN A N 17
ATOM 17228 C CA . GLN A 1 22 ? 5.568 13.400 4.924 1.00 0.00 22 GLN A CA 17
ATOM 17229 C C . GLN A 1 22 ? 5.896 13.652 6.392 1.00 0.00 22 GLN A C 17
ATOM 17230 O O . GLN A 1 22 ? 5.811 12.746 7.221 1.00 0.00 22 GLN A O 17
ATOM 17244 N N . MET A 1 23 ? 6.272 14.887 6.706 1.00 0.00 23 MET A N 17
ATOM 17245 C CA . MET A 1 23 ? 6.612 15.258 8.075 1.00 0.00 23 MET A CA 17
ATOM 17246 C C . MET A 1 23 ? 5.461 14.943 9.026 1.00 0.00 23 MET A C 17
ATOM 17247 O O . MET A 1 23 ? 4.413 15.586 8.981 1.00 0.00 23 MET A O 17
ATOM 17261 N N . GLY A 1 24 ? 5.663 13.949 9.885 1.00 0.00 24 GLY A N 17
ATOM 17262 C CA . GLY A 1 24 ? 4.633 13.566 10.833 1.00 0.00 24 GLY A CA 17
ATOM 17263 C C . GLY A 1 24 ? 5.198 12.857 12.048 1.00 0.00 24 GLY A C 17
ATOM 17264 O O . GLY A 1 24 ? 5.060 13.334 13.173 1.00 0.00 24 GLY A O 17
ATOM 17268 N N . GLY A 1 25 ? 5.835 11.712 11.821 1.00 0.00 25 GLY A N 17
ATOM 17269 C CA . GLY A 1 25 ? 6.411 10.954 12.915 1.00 0.00 25 GLY A CA 17
ATOM 17270 C C . GLY A 1 25 ? 7.844 10.540 12.643 1.00 0.00 25 GLY A C 17
ATOM 17271 O O . GLY A 1 25 ? 8.299 10.575 11.501 1.00 0.00 25 GLY A O 17
ATOM 17275 N N . GLN A 1 26 ? 8.556 10.150 13.696 1.00 0.00 26 GLN A N 17
ATOM 17276 C CA . GLN A 1 26 ? 9.946 9.731 13.564 1.00 0.00 26 GLN A CA 17
ATOM 17277 C C . GLN A 1 26 ? 10.055 8.463 12.724 1.00 0.00 26 GLN A C 17
ATOM 17278 O O . GLN A 1 26 ? 11.049 8.248 12.032 1.00 0.00 26 GLN A O 17
ATOM 17292 N N . GLY A 1 27 ? 9.025 7.625 12.790 1.00 0.00 27 GLY A N 17
ATOM 17293 C CA . GLY A 1 27 ? 9.025 6.388 12.031 1.00 0.00 27 GLY A CA 17
ATOM 17294 C C . GLY A 1 27 ? 8.949 6.625 10.535 1.00 0.00 27 GLY A C 17
ATOM 17295 O O . GLY A 1 27 ? 8.967 7.769 10.079 1.00 0.00 27 GLY A O 17
ATOM 17299 N N . LYS A 1 28 ? 8.867 5.543 9.769 1.00 0.00 28 LYS A N 17
ATOM 17300 C CA . LYS A 1 28 ? 8.789 5.637 8.316 1.00 0.00 28 LYS A CA 17
ATOM 17301 C C . LYS A 1 28 ? 7.510 6.348 7.885 1.00 0.00 28 LYS A C 17
ATOM 17302 O O . LYS A 1 28 ? 6.447 6.142 8.469 1.00 0.00 28 LYS A O 17
ATOM 17321 N N . GLY A 1 29 ? 7.621 7.186 6.858 1.00 0.00 29 GLY A N 17
ATOM 17322 C CA . GLY A 1 29 ? 6.466 7.913 6.366 1.00 0.00 29 GLY A CA 17
ATOM 17323 C C . GLY A 1 29 ? 5.716 7.151 5.291 1.00 0.00 29 GLY A C 17
ATOM 17324 O O . GLY A 1 29 ? 6.218 6.162 4.757 1.00 0.00 29 GLY A O 17
ATOM 17328 N N . ARG A 1 30 ? 4.511 7.611 4.973 1.00 0.00 30 ARG A N 17
ATOM 17329 C CA . ARG A 1 30 ? 3.689 6.965 3.957 1.00 0.00 30 ARG A CA 17
ATOM 17330 C C . ARG A 1 30 ? 4.453 6.834 2.643 1.00 0.00 30 ARG A C 17
ATOM 17331 O O . ARG A 1 30 ? 5.402 7.576 2.388 1.00 0.00 30 ARG A O 17
ATOM 17352 N N . LEU A 1 31 ? 4.033 5.885 1.813 1.00 0.00 31 LEU A N 17
ATOM 17353 C CA . LEU A 1 31 ? 4.678 5.656 0.524 1.00 0.00 31 LEU A CA 17
ATOM 17354 C C . LEU A 1 31 ? 3.904 6.336 -0.600 1.00 0.00 31 LEU A C 17
ATOM 17355 O O . LEU A 1 31 ? 2.673 6.322 -0.617 1.00 0.00 31 LEU A O 17
ATOM 17371 N N . ALA A 1 32 ? 4.634 6.929 -1.539 1.00 0.00 32 ALA A N 17
ATOM 17372 C CA . ALA A 1 32 ? 4.016 7.611 -2.670 1.00 0.00 32 ALA A CA 17
ATOM 17373 C C . ALA A 1 32 ? 3.732 6.638 -3.809 1.00 0.00 32 ALA A C 17
ATOM 17374 O O . ALA A 1 32 ? 4.641 6.234 -4.536 1.00 0.00 32 ALA A O 17
ATOM 17381 N N . LEU A 1 33 ? 2.466 6.264 -3.960 1.00 0.00 33 LEU A N 17
ATOM 17382 C CA . LEU A 1 33 ? 2.062 5.337 -5.011 1.00 0.00 33 LEU A CA 17
ATOM 17383 C C . LEU A 1 33 ? 1.591 6.091 -6.251 1.00 0.00 33 LEU A C 17
ATOM 17384 O O . LEU A 1 33 ? 1.553 7.321 -6.264 1.00 0.00 33 LEU A O 17
ATOM 17400 N N . ARG A 1 34 ? 1.231 5.345 -7.290 1.00 0.00 34 ARG A N 17
ATOM 17401 C CA . ARG A 1 34 ? 0.760 5.943 -8.533 1.00 0.00 34 ARG A CA 17
ATOM 17402 C C . ARG A 1 34 ? -0.311 5.073 -9.184 1.00 0.00 34 ARG A C 17
ATOM 17403 O O . ARG A 1 34 ? -0.397 3.874 -8.918 1.00 0.00 34 ARG A O 17
ATOM 17424 N N . ALA A 1 35 ? -1.125 5.685 -10.038 1.00 0.00 35 ALA A N 17
ATOM 17425 C CA . ALA A 1 35 ? -2.190 4.966 -10.727 1.00 0.00 35 ALA A CA 17
ATOM 17426 C C . ALA A 1 35 ? -1.648 3.729 -11.435 1.00 0.00 35 ALA A C 17
ATOM 17427 O O . ALA A 1 35 ? -1.046 3.827 -12.504 1.00 0.00 35 ALA A O 17
ATOM 17434 N N . GLY A 1 36 ? -1.864 2.564 -10.831 1.00 0.00 36 GLY A N 17
ATOM 17435 C CA . GLY A 1 36 ? -1.390 1.325 -11.418 1.00 0.00 36 GLY A CA 17
ATOM 17436 C C . GLY A 1 36 ? -0.140 0.802 -10.738 1.00 0.00 36 GLY A C 17
ATOM 17437 O O . GLY A 1 36 ? 0.620 0.034 -11.328 1.00 0.00 36 GLY A O 17
ATOM 17441 N N . ASP A 1 37 ? 0.075 1.221 -9.496 1.00 0.00 37 ASP A N 17
ATOM 17442 C CA . ASP A 1 37 ? 1.242 0.790 -8.735 1.00 0.00 37 ASP A CA 17
ATOM 17443 C C . ASP A 1 37 ? 0.926 -0.457 -7.915 1.00 0.00 37 ASP A C 17
ATOM 17444 O O . ASP A 1 37 ? 0.190 -0.396 -6.930 1.00 0.00 37 ASP A O 17
ATOM 17453 N N . VAL A 1 38 ? 1.488 -1.589 -8.329 1.00 0.00 38 VAL A N 17
ATOM 17454 C CA . VAL A 1 38 ? 1.266 -2.851 -7.634 1.00 0.00 38 VAL A CA 17
ATOM 17455 C C . VAL A 1 38 ? 2.108 -2.934 -6.365 1.00 0.00 38 VAL A C 17
ATOM 17456 O O . VAL A 1 38 ? 3.302 -3.227 -6.418 1.00 0.00 38 VAL A O 17
ATOM 17469 N N . VAL A 1 39 ? 1.476 -2.675 -5.224 1.00 0.00 39 VAL A N 17
ATOM 17470 C CA . VAL A 1 39 ? 2.166 -2.722 -3.941 1.00 0.00 39 VAL A CA 17
ATOM 17471 C C . VAL A 1 39 ? 1.814 -3.992 -3.174 1.00 0.00 39 VAL A C 17
ATOM 17472 O O . VAL A 1 39 ? 0.693 -4.491 -3.261 1.00 0.00 39 VAL A O 17
ATOM 17485 N N . MET A 1 40 ? 2.780 -4.510 -2.422 1.00 0.00 40 MET A N 17
ATOM 17486 C CA . MET A 1 40 ? 2.572 -5.721 -1.638 1.00 0.00 40 MET A CA 17
ATOM 17487 C C . MET A 1 40 ? 2.446 -5.393 -0.154 1.00 0.00 40 MET A C 17
ATOM 17488 O O . MET A 1 40 ? 3.367 -4.844 0.451 1.00 0.00 40 MET A O 17
ATOM 17502 N N . VAL A 1 41 ? 1.299 -5.733 0.427 1.00 0.00 41 VAL A N 17
ATOM 17503 C CA . VAL A 1 41 ? 1.053 -5.475 1.841 1.00 0.00 41 VAL A CA 17
ATOM 17504 C C . VAL A 1 41 ? 1.204 -6.747 2.666 1.00 0.00 41 VAL A C 17
ATOM 17505 O O . VAL A 1 41 ? 1.310 -7.846 2.120 1.00 0.00 41 VAL A O 17
ATOM 17518 N N . TYR A 1 42 ? 1.213 -6.593 3.986 1.00 0.00 42 TYR A N 17
ATOM 17519 C CA . TYR A 1 42 ? 1.352 -7.730 4.888 1.00 0.00 42 TYR A CA 17
ATOM 17520 C C . TYR A 1 42 ? 0.309 -7.675 5.999 1.00 0.00 42 TYR A C 17
ATOM 17521 O O . TYR A 1 42 ? -0.693 -8.389 5.962 1.00 0.00 42 TYR A O 17
ATOM 17539 N N . GLY A 1 43 ? 0.552 -6.821 6.989 1.00 0.00 43 GLY A N 17
ATOM 17540 C CA . GLY A 1 43 ? -0.375 -6.687 8.097 1.00 0.00 43 GLY A CA 17
ATOM 17541 C C . GLY A 1 43 ? -1.546 -5.783 7.768 1.00 0.00 43 GLY A C 17
ATOM 17542 O O . GLY A 1 43 ? -1.571 -5.116 6.734 1.00 0.00 43 GLY A O 17
ATOM 17546 N N . PRO A 1 44 ? -2.546 -5.753 8.662 1.00 0.00 44 PRO A N 17
ATOM 17547 C CA . PRO A 1 44 ? -3.744 -4.928 8.483 1.00 0.00 44 PRO A CA 17
ATOM 17548 C C . PRO A 1 44 ? -3.448 -3.438 8.618 1.00 0.00 44 PRO A C 17
ATOM 17549 O O . PRO A 1 44 ? -2.320 -3.045 8.913 1.00 0.00 44 PRO A O 17
ATOM 17560 N N . MET A 1 45 ? -4.468 -2.615 8.400 1.00 0.00 45 MET A N 17
ATOM 17561 C CA . MET A 1 45 ? -4.317 -1.168 8.500 1.00 0.00 45 MET A CA 17
ATOM 17562 C C . MET A 1 45 ? -4.510 -0.699 9.938 1.00 0.00 45 MET A C 17
ATOM 17563 O O . MET A 1 45 ? -5.039 -1.431 10.774 1.00 0.00 45 MET A O 17
ATOM 17577 N N . ASP A 1 46 ? -4.078 0.526 10.220 1.00 0.00 46 ASP A N 17
ATOM 17578 C CA . ASP A 1 46 ? -4.205 1.093 11.557 1.00 0.00 46 ASP A CA 17
ATOM 17579 C C . ASP A 1 46 ? -5.452 1.964 11.662 1.00 0.00 46 ASP A C 17
ATOM 17580 O O . ASP A 1 46 ? -6.294 1.971 10.764 1.00 0.00 46 ASP A O 17
ATOM 17589 N N . ASP A 1 47 ? -5.565 2.697 12.764 1.00 0.00 47 ASP A N 17
ATOM 17590 C CA . ASP A 1 47 ? -6.709 3.573 12.987 1.00 0.00 47 ASP A CA 17
ATOM 17591 C C . ASP A 1 47 ? -6.831 4.604 11.869 1.00 0.00 47 ASP A C 17
ATOM 17592 O O . ASP A 1 47 ? -7.931 5.037 11.529 1.00 0.00 47 ASP A O 17
ATOM 17601 N N . GLN A 1 48 ? -5.692 4.992 11.303 1.00 0.00 48 GLN A N 17
ATOM 17602 C CA . GLN A 1 48 ? -5.672 5.973 10.224 1.00 0.00 48 GLN A CA 17
ATOM 17603 C C . GLN A 1 48 ? -6.131 5.349 8.911 1.00 0.00 48 GLN A C 17
ATOM 17604 O O . GLN A 1 48 ? -6.575 6.048 8.001 1.00 0.00 48 GLN A O 17
ATOM 17618 N N . GLY A 1 49 ? -6.021 4.027 8.820 1.00 0.00 49 GLY A N 17
ATOM 17619 C CA . GLY A 1 49 ? -6.429 3.330 7.614 1.00 0.00 49 GLY A CA 17
ATOM 17620 C C . GLY A 1 49 ? -5.291 3.168 6.626 1.00 0.00 49 GLY A C 17
ATOM 17621 O O . GLY A 1 49 ? -5.483 3.309 5.418 1.00 0.00 49 GLY A O 17
ATOM 17625 N N . PHE A 1 5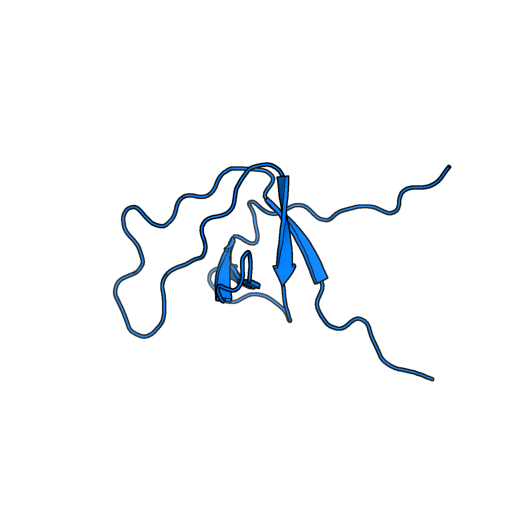0 ? -4.101 2.871 7.139 1.00 0.00 50 PHE A N 17
ATOM 17626 C CA . PHE A 1 50 ? -2.927 2.692 6.293 1.00 0.00 50 PHE A CA 17
ATOM 17627 C C . PHE A 1 50 ? -2.329 1.301 6.480 1.00 0.00 50 PHE A C 17
ATOM 17628 O O . PHE A 1 50 ? -2.093 0.860 7.605 1.00 0.00 50 PHE A O 17
ATOM 17645 N N . TYR A 1 51 ? -2.088 0.613 5.369 1.00 0.00 51 TYR A N 17
ATOM 17646 C CA . TYR A 1 51 ? -1.521 -0.729 5.409 1.00 0.00 51 TYR A CA 17
ATOM 17647 C C . TYR A 1 51 ? 0.002 -0.676 5.491 1.00 0.00 51 TYR A C 17
ATOM 17648 O O . TYR A 1 51 ? 0.603 0.395 5.399 1.00 0.00 51 TYR A O 17
ATOM 17666 N N . TYR A 1 52 ? 0.620 -1.839 5.665 1.00 0.00 52 TYR A N 17
ATOM 17667 C CA . TYR A 1 52 ? 2.072 -1.926 5.762 1.00 0.00 52 TYR A CA 17
ATOM 17668 C C . TYR A 1 52 ? 2.647 -2.740 4.607 1.00 0.00 52 TYR A C 17
ATOM 17669 O O . TYR A 1 52 ? 2.713 -3.967 4.670 1.00 0.00 52 TYR A O 17
ATOM 17687 N N . GLY A 1 53 ? 3.063 -2.047 3.552 1.00 0.00 53 GLY A N 17
ATOM 17688 C CA . GLY A 1 53 ? 3.628 -2.721 2.397 1.00 0.00 53 GLY A CA 17
ATOM 17689 C C . GLY A 1 53 ? 4.875 -2.034 1.878 1.00 0.00 53 GLY A C 17
ATOM 17690 O O . GLY A 1 53 ? 5.478 -1.219 2.576 1.00 0.00 53 GLY A O 17
ATOM 17694 N N . GLU A 1 54 ? 5.264 -2.366 0.651 1.00 0.00 54 GLU A N 17
ATOM 17695 C CA . GLU A 1 54 ? 6.450 -1.776 0.041 1.00 0.00 54 GLU A CA 17
ATOM 17696 C C . GLU A 1 54 ? 6.299 -1.694 -1.475 1.00 0.00 54 GLU A C 17
ATOM 17697 O O . GLU A 1 54 ? 5.845 -2.642 -2.118 1.00 0.00 54 GLU A O 17
ATOM 17709 N N . LEU A 1 55 ? 6.680 -0.554 -2.041 1.00 0.00 55 LEU A N 17
ATOM 17710 C CA . LEU A 1 55 ? 6.586 -0.346 -3.482 1.00 0.00 55 LEU A CA 17
ATOM 17711 C C . LEU A 1 55 ? 7.823 0.375 -4.009 1.00 0.00 55 LEU A C 17
ATOM 17712 O O . LEU A 1 55 ? 8.146 1.478 -3.571 1.00 0.00 55 LEU A O 17
ATOM 17728 N N . GLY A 1 56 ? 8.511 -0.257 -4.955 1.00 0.00 56 GLY A N 17
ATOM 17729 C CA . GLY A 1 56 ? 9.703 0.339 -5.529 1.00 0.00 56 GLY A CA 17
ATOM 17730 C C . GLY A 1 56 ? 10.928 0.140 -4.658 1.00 0.00 56 GLY A C 17
ATOM 17731 O O . GLY A 1 56 ? 11.855 0.948 -4.685 1.00 0.00 56 GLY A O 17
ATOM 17735 N N . GLY A 1 57 ? 10.931 -0.939 -3.881 1.00 0.00 57 GLY A N 17
ATOM 17736 C CA . GLY A 1 57 ? 12.055 -1.222 -3.008 1.00 0.00 57 GLY A CA 17
ATOM 17737 C C . GLY A 1 57 ? 12.083 -0.319 -1.790 1.00 0.00 57 GLY A C 17
ATOM 17738 O O . GLY A 1 57 ? 13.152 -0.014 -1.259 1.00 0.00 57 GLY A O 17
ATOM 17742 N N . HIS A 1 58 ? 10.907 0.111 -1.346 1.00 0.00 58 HIS A N 17
ATOM 17743 C CA . HIS A 1 58 ? 10.801 0.985 -0.183 1.00 0.00 58 HIS A CA 17
ATOM 17744 C C . HIS A 1 58 ? 9.552 0.660 0.629 1.00 0.00 58 HIS A C 17
ATOM 17745 O O . HIS A 1 58 ? 8.431 0.759 0.129 1.00 0.00 58 HIS A O 17
ATOM 17759 N N . ARG A 1 59 ? 9.752 0.272 1.885 1.00 0.00 59 ARG A N 17
ATOM 17760 C CA . ARG A 1 59 ? 8.642 -0.069 2.766 1.00 0.00 59 ARG A CA 17
ATOM 17761 C C . ARG A 1 59 ? 8.039 1.185 3.392 1.00 0.00 59 ARG A C 17
ATOM 17762 O O . ARG A 1 59 ? 8.700 2.218 3.497 1.00 0.00 59 ARG A O 17
ATOM 17783 N N . GLY A 1 60 ? 6.779 1.087 3.805 1.00 0.00 60 GLY A N 17
ATOM 17784 C CA . GLY A 1 60 ? 6.108 2.221 4.414 1.00 0.00 60 GLY A CA 17
ATOM 17785 C C . GLY A 1 60 ? 4.607 2.029 4.499 1.00 0.00 60 GLY A C 17
ATOM 17786 O O . GLY A 1 60 ? 4.089 0.965 4.155 1.00 0.00 60 GLY A O 17
ATOM 17790 N N . LEU A 1 61 ? 3.906 3.059 4.959 1.00 0.00 61 LEU A N 17
ATOM 17791 C CA . LEU A 1 61 ? 2.454 2.999 5.089 1.00 0.00 61 LEU A CA 17
ATOM 17792 C C . LEU A 1 61 ? 1.773 3.384 3.780 1.00 0.00 61 LEU A C 17
ATOM 17793 O O . LEU A 1 61 ? 2.101 4.404 3.174 1.00 0.00 61 LEU A O 17
ATOM 17809 N N . VAL A 1 62 ? 0.821 2.562 3.349 1.00 0.00 62 VAL A N 17
ATOM 17810 C CA . VAL A 1 62 ? 0.091 2.818 2.114 1.00 0.00 62 VAL A CA 17
ATOM 17811 C C . VAL A 1 62 ? -1.387 3.069 2.391 1.00 0.00 62 VAL A C 17
ATOM 17812 O O . VAL A 1 62 ? -1.938 2.631 3.400 1.00 0.00 62 VAL A O 17
ATOM 17825 N N . PRO A 1 63 ? -2.046 3.793 1.473 1.00 0.00 63 PRO A N 17
ATOM 17826 C CA . PRO A 1 63 ? -3.470 4.119 1.596 1.00 0.00 63 PRO A CA 17
ATOM 17827 C C . PRO A 1 63 ? -4.362 2.895 1.415 1.00 0.00 63 PRO A C 17
ATOM 17828 O O . PRO A 1 63 ? -4.318 2.231 0.380 1.00 0.00 63 PRO A O 17
ATOM 17839 N N . ALA A 1 64 ? -5.170 2.603 2.428 1.00 0.00 64 ALA A N 17
ATOM 17840 C CA . ALA A 1 64 ? -6.075 1.461 2.380 1.00 0.00 64 ALA A CA 17
ATOM 17841 C C . ALA A 1 64 ? -7.396 1.835 1.717 1.00 0.00 64 ALA A C 17
ATOM 17842 O O . ALA A 1 64 ? -8.334 1.038 1.686 1.00 0.00 64 ALA A O 17
ATOM 17849 N N . HIS A 1 65 ? -7.464 3.053 1.187 1.00 0.00 65 HIS A N 17
ATOM 17850 C CA . HIS A 1 65 ? -8.671 3.532 0.525 1.00 0.00 65 HIS A CA 17
ATOM 17851 C C . HIS A 1 65 ? -8.419 3.767 -0.961 1.00 0.00 65 HIS A C 17
ATOM 17852 O O . HIS A 1 65 ? -9.347 3.746 -1.771 1.00 0.00 65 HIS A O 17
ATOM 17866 N N . LEU A 1 66 ? -7.158 3.993 -1.313 1.00 0.00 66 LEU A N 17
ATOM 17867 C CA . LEU A 1 66 ? -6.782 4.233 -2.703 1.00 0.00 66 LEU A CA 17
ATOM 17868 C C . LEU A 1 66 ? -6.530 2.919 -3.434 1.00 0.00 66 LEU A C 17
ATOM 17869 O O . LEU A 1 66 ? -6.940 2.746 -4.583 1.00 0.00 66 LEU A O 17
ATOM 17885 N N . LEU A 1 67 ? -5.856 1.993 -2.760 1.00 0.00 67 LEU A N 17
ATOM 17886 C CA . LEU A 1 67 ? -5.551 0.692 -3.345 1.00 0.00 67 LEU A CA 17
ATOM 17887 C C . LEU A 1 67 ? -6.818 0.014 -3.857 1.00 0.00 67 LEU A C 17
ATOM 17888 O O . LEU A 1 67 ? -7.930 0.446 -3.553 1.00 0.00 67 LEU A O 17
ATOM 17904 N N . ASP A 1 68 ? -6.642 -1.050 -4.632 1.00 0.00 68 ASP A N 17
ATOM 17905 C CA . ASP A 1 68 ? -7.771 -1.789 -5.184 1.00 0.00 68 ASP A CA 17
ATOM 17906 C C . ASP A 1 68 ? -7.489 -3.289 -5.186 1.00 0.00 68 ASP A C 17
ATOM 17907 O O . ASP A 1 68 ? -6.364 -3.720 -5.441 1.00 0.00 68 ASP A O 17
ATOM 17916 N N . HIS A 1 69 ? -8.519 -4.079 -4.898 1.00 0.00 69 HIS A N 17
ATOM 17917 C CA . HIS A 1 69 ? -8.382 -5.531 -4.866 1.00 0.00 69 HIS A CA 17
ATOM 17918 C C . HIS A 1 69 ? -8.523 -6.121 -6.266 1.00 0.00 69 HIS A C 17
ATOM 17919 O O . HIS A 1 69 ? -9.630 -6.238 -6.792 1.00 0.00 69 HIS A O 17
ATOM 17933 N N . MET A 1 70 ? -7.395 -6.491 -6.864 1.00 0.00 70 MET A N 17
ATOM 17934 C CA . MET A 1 70 ? -7.394 -7.069 -8.203 1.00 0.00 70 MET A CA 17
ATOM 17935 C C . MET A 1 70 ? -8.360 -8.246 -8.287 1.00 0.00 70 MET A C 17
ATOM 17936 O O . MET A 1 70 ? -8.271 -9.193 -7.506 1.00 0.00 70 MET A O 17
ATOM 17950 N N . SER A 1 71 ? -9.284 -8.180 -9.241 1.00 0.00 71 SER A N 17
ATOM 17951 C CA . SER A 1 71 ? -10.270 -9.238 -9.424 1.00 0.00 71 SER A CA 17
ATOM 17952 C C . SER A 1 71 ? -9.623 -10.487 -10.015 1.00 0.00 71 SER A C 17
ATOM 17953 O O . SER A 1 71 ? -8.512 -10.434 -10.543 1.00 0.00 71 SER A O 17
ATOM 17961 N N . LEU A 1 72 ? -10.326 -11.610 -9.923 1.00 0.00 72 LEU A N 17
ATOM 17962 C CA . LEU A 1 72 ? -9.822 -12.874 -10.449 1.00 0.00 72 LEU A CA 17
ATOM 17963 C C . LEU A 1 72 ? -9.578 -12.781 -11.951 1.00 0.00 72 LEU A C 17
ATOM 17964 O O . LEU A 1 72 ? -10.211 -11.984 -12.645 1.00 0.00 72 LEU A O 17
ATOM 17980 N N . HIS A 1 73 ? -8.658 -13.601 -12.449 1.00 0.00 73 HIS A N 17
ATOM 17981 C CA . HIS A 1 73 ? -8.332 -13.613 -13.870 1.00 0.00 73 HIS A CA 17
ATOM 17982 C C . HIS A 1 73 ? -9.329 -14.467 -14.649 1.00 0.00 73 HIS A C 17
ATOM 17983 O O . HIS A 1 73 ? -9.693 -15.560 -14.219 1.00 0.00 73 HIS A O 17
ATOM 17997 N N . GLY A 1 74 ? -9.767 -13.958 -15.797 1.00 0.00 74 GLY A N 17
ATOM 17998 C CA . GLY A 1 74 ? -10.718 -14.687 -16.616 1.00 0.00 74 GLY A CA 17
ATOM 17999 C C . GLY A 1 74 ? -12.080 -14.024 -16.651 1.00 0.00 74 GLY A C 17
ATOM 18000 O O . GLY A 1 74 ? -12.266 -12.940 -16.096 1.00 0.00 74 GLY A O 17
ATOM 18004 N N . HIS A 1 75 ? -13.037 -14.674 -17.307 1.00 0.00 75 HIS A N 17
ATOM 18005 C CA . HIS A 1 75 ? -14.390 -14.140 -17.413 1.00 0.00 75 HIS A CA 17
ATOM 18006 C C . HIS A 1 75 ? -15.419 -15.177 -16.975 1.00 0.00 75 HIS A C 17
ATOM 18007 O O . HIS A 1 75 ? -15.075 -16.324 -16.688 1.00 0.00 75 HIS A O 17
ATOM 18021 N N . GLY A 1 1 ? 6.183 -10.705 -10.095 1.00 0.00 1 GLY A N 18
ATOM 18022 C CA . GLY A 1 1 ? 5.892 -12.024 -9.563 1.00 0.00 1 GLY A CA 18
ATOM 18023 C C . GLY A 1 1 ? 4.577 -12.578 -10.075 1.00 0.00 1 GLY A C 18
ATOM 18024 O O . GLY A 1 1 ? 3.637 -11.826 -10.333 1.00 0.00 1 GLY A O 18
ATOM 18028 N N . SER A 1 2 ? 4.510 -13.897 -10.223 1.00 0.00 2 SER A N 18
ATOM 18029 C CA . SER A 1 2 ? 3.303 -14.551 -10.713 1.00 0.00 2 SER A CA 18
ATOM 18030 C C . SER A 1 2 ? 2.589 -15.290 -9.585 1.00 0.00 2 SER A C 18
ATOM 18031 O O . SER A 1 2 ? 1.363 -15.397 -9.576 1.00 0.00 2 SER A O 18
ATOM 18039 N N . SER A 1 3 ? 3.367 -15.799 -8.634 1.00 0.00 3 SER A N 18
ATOM 18040 C CA . SER A 1 3 ? 2.811 -16.531 -7.503 1.00 0.00 3 SER A CA 18
ATOM 18041 C C . SER A 1 3 ? 3.437 -16.063 -6.192 1.00 0.00 3 SER A C 18
ATOM 18042 O O . SER A 1 3 ? 4.651 -15.889 -6.098 1.00 0.00 3 SER A O 18
ATOM 18050 N N . GLY A 1 4 ? 2.597 -15.860 -5.182 1.00 0.00 4 GLY A N 18
ATOM 18051 C CA . GLY A 1 4 ? 3.085 -15.414 -3.890 1.00 0.00 4 GLY A CA 18
ATOM 18052 C C . GLY A 1 4 ? 1.983 -15.330 -2.852 1.00 0.00 4 GLY A C 18
ATOM 18053 O O . GLY A 1 4 ? 1.081 -14.500 -2.959 1.00 0.00 4 GLY A O 18
ATOM 18057 N N . SER A 1 5 ? 2.055 -16.194 -1.844 1.00 0.00 5 SER A N 18
ATOM 18058 C CA . SER A 1 5 ? 1.053 -16.218 -0.785 1.00 0.00 5 SER A CA 18
ATOM 18059 C C . SER A 1 5 ? 1.341 -15.144 0.260 1.00 0.00 5 SER A C 18
ATOM 18060 O O . SER A 1 5 ? 0.461 -14.363 0.623 1.00 0.00 5 SER A O 18
ATOM 18068 N N . SER A 1 6 ? 2.580 -15.111 0.740 1.00 0.00 6 SER A N 18
ATOM 18069 C CA . SER A 1 6 ? 2.985 -14.136 1.745 1.00 0.00 6 SER A CA 18
ATOM 18070 C C . SER A 1 6 ? 2.706 -12.714 1.267 1.00 0.00 6 SER A C 18
ATOM 18071 O O . SER A 1 6 ? 3.095 -12.331 0.164 1.00 0.00 6 SER A O 18
ATOM 18079 N N . GLY A 1 7 ? 2.029 -11.936 2.106 1.00 0.00 7 GLY A N 18
ATOM 18080 C CA . GLY A 1 7 ? 1.709 -10.565 1.752 1.00 0.00 7 GLY A CA 18
ATOM 18081 C C . GLY A 1 7 ? 0.666 -10.478 0.656 1.00 0.00 7 GLY A C 18
ATOM 18082 O O . GLY A 1 7 ? 0.582 -11.356 -0.203 1.00 0.00 7 GLY A O 18
ATOM 18086 N N . LYS A 1 8 ? -0.133 -9.417 0.685 1.00 0.00 8 LYS A N 18
ATOM 18087 C CA . LYS A 1 8 ? -1.177 -9.217 -0.313 1.00 0.00 8 LYS A CA 18
ATOM 18088 C C . LYS A 1 8 ? -0.688 -8.312 -1.439 1.00 0.00 8 LYS A C 18
ATOM 18089 O O . LYS A 1 8 ? 0.318 -7.617 -1.296 1.00 0.00 8 LYS A O 18
ATOM 18108 N N . ILE A 1 9 ? -1.406 -8.325 -2.557 1.00 0.00 9 ILE A N 18
ATOM 18109 C CA . ILE A 1 9 ? -1.046 -7.504 -3.706 1.00 0.00 9 ILE A CA 18
ATOM 18110 C C . ILE A 1 9 ? -2.208 -6.613 -4.131 1.00 0.00 9 ILE A C 18
ATOM 18111 O O . ILE A 1 9 ? -3.278 -7.102 -4.492 1.00 0.00 9 ILE A O 18
ATOM 18127 N N . MET A 1 10 ? -1.989 -5.303 -4.087 1.00 0.00 10 MET A N 18
ATOM 18128 C CA . MET A 1 10 ? -3.017 -4.343 -4.471 1.00 0.00 10 MET A CA 18
ATOM 18129 C C . MET A 1 10 ? -2.454 -3.294 -5.424 1.00 0.00 10 MET A C 18
ATOM 18130 O O . MET A 1 10 ? -1.238 -3.126 -5.528 1.00 0.00 10 MET A O 18
ATOM 18144 N N . ILE A 1 11 ? -3.343 -2.590 -6.115 1.00 0.00 11 ILE A N 18
ATOM 18145 C CA . ILE A 1 11 ? -2.933 -1.557 -7.058 1.00 0.00 11 ILE A CA 18
ATOM 18146 C C . ILE A 1 11 ? -3.538 -0.206 -6.691 1.00 0.00 11 ILE A C 18
ATOM 18147 O O . ILE A 1 11 ? -4.705 -0.120 -6.309 1.00 0.00 11 ILE A O 18
ATOM 18163 N N . ALA A 1 12 ? -2.737 0.847 -6.811 1.00 0.00 12 ALA A N 18
ATOM 18164 C CA . ALA A 1 12 ? -3.194 2.195 -6.496 1.00 0.00 12 ALA A CA 18
ATOM 18165 C C . ALA A 1 12 ? -4.193 2.693 -7.534 1.00 0.00 12 ALA A C 18
ATOM 18166 O O . ALA A 1 12 ? -3.810 3.122 -8.622 1.00 0.00 12 ALA A O 18
ATOM 18173 N N . ALA A 1 13 ? -5.476 2.632 -7.191 1.00 0.00 13 ALA A N 18
ATOM 18174 C CA . ALA A 1 13 ? -6.530 3.078 -8.094 1.00 0.00 13 ALA A CA 18
ATOM 18175 C C . ALA A 1 13 ? -6.368 4.554 -8.440 1.00 0.00 13 ALA A C 18
ATOM 18176 O O . ALA A 1 13 ? -6.878 5.023 -9.458 1.00 0.00 13 ALA A O 18
ATOM 18183 N N . LEU A 1 14 ? -5.657 5.282 -7.586 1.00 0.00 14 LEU A N 18
ATOM 18184 C CA . LEU A 1 14 ? -5.429 6.707 -7.801 1.00 0.00 14 LEU A CA 18
ATOM 18185 C C . LEU A 1 14 ? -4.005 7.094 -7.416 1.00 0.00 14 LEU A C 18
ATOM 18186 O O . LEU A 1 14 ? -3.317 6.352 -6.714 1.00 0.00 14 LEU A O 18
ATOM 18202 N N . ASP A 1 15 ? -3.570 8.262 -7.876 1.00 0.00 15 ASP A N 18
ATOM 18203 C CA . ASP A 1 15 ? -2.229 8.750 -7.577 1.00 0.00 15 ASP A CA 18
ATOM 18204 C C . ASP A 1 15 ? -2.173 9.364 -6.181 1.00 0.00 15 ASP A C 18
ATOM 18205 O O . ASP A 1 15 ? -2.955 10.256 -5.853 1.00 0.00 15 ASP A O 18
ATOM 18214 N N . TYR A 1 16 ? -1.245 8.879 -5.364 1.00 0.00 16 TYR A N 18
ATOM 18215 C CA . TYR A 1 16 ? -1.089 9.378 -4.003 1.00 0.00 16 TYR A CA 18
ATOM 18216 C C . TYR A 1 16 ? 0.248 10.092 -3.833 1.00 0.00 16 TYR A C 18
ATOM 18217 O O . TYR A 1 16 ? 1.310 9.503 -4.041 1.00 0.00 16 TYR A O 18
ATOM 18235 N N . ASP A 1 17 ? 0.188 11.363 -3.454 1.00 0.00 17 ASP A N 18
ATOM 18236 C CA . ASP A 1 17 ? 1.394 12.159 -3.254 1.00 0.00 17 ASP A CA 18
ATOM 18237 C C . ASP A 1 17 ? 1.429 12.749 -1.848 1.00 0.00 17 ASP A C 18
ATOM 18238 O O . ASP A 1 17 ? 1.219 13.945 -1.645 1.00 0.00 17 ASP A O 18
ATOM 18247 N N . PRO A 1 18 ? 1.699 11.892 -0.853 1.00 0.00 18 PRO A N 18
ATOM 18248 C CA . PRO A 1 18 ? 1.767 12.305 0.552 1.00 0.00 18 PRO A CA 18
ATOM 18249 C C . PRO A 1 18 ? 2.984 13.177 0.841 1.00 0.00 18 PRO A C 18
ATOM 18250 O O . PRO A 1 18 ? 3.060 13.828 1.882 1.00 0.00 18 PRO A O 18
ATOM 18261 N N . GLY A 1 19 ? 3.935 13.185 -0.088 1.00 0.00 19 GLY A N 18
ATOM 18262 C CA . GLY A 1 19 ? 5.136 13.981 0.086 1.00 0.00 19 GLY A CA 18
ATOM 18263 C C . GLY A 1 19 ? 6.380 13.129 0.239 1.00 0.00 19 GLY A C 18
ATOM 18264 O O . GLY A 1 19 ? 6.385 12.156 0.994 1.00 0.00 19 GLY A O 18
ATOM 18268 N N . ASP A 1 20 ? 7.436 13.492 -0.479 1.00 0.00 20 ASP A N 18
ATOM 18269 C CA . ASP A 1 20 ? 8.692 12.753 -0.420 1.00 0.00 20 ASP A CA 18
ATOM 18270 C C . ASP A 1 20 ? 9.295 12.816 0.980 1.00 0.00 20 ASP A C 18
ATOM 18271 O O . ASP A 1 20 ? 8.721 13.416 1.887 1.00 0.00 20 ASP A O 18
ATOM 18280 N N . GLY A 1 21 ? 10.456 12.190 1.148 1.00 0.00 21 GLY A N 18
ATOM 18281 C CA . GLY A 1 21 ? 11.116 12.186 2.440 1.00 0.00 21 GLY A CA 18
ATOM 18282 C C . GLY A 1 21 ? 10.846 10.918 3.225 1.00 0.00 21 GLY A C 18
ATOM 18283 O O . GLY A 1 21 ? 11.710 10.048 3.328 1.00 0.00 21 GLY A O 18
ATOM 18287 N N . GLN A 1 22 ? 9.643 10.813 3.781 1.00 0.00 22 GLN A N 18
ATOM 18288 C CA . GLN A 1 22 ? 9.263 9.643 4.563 1.00 0.00 22 GLN A CA 18
ATOM 18289 C C . GLN A 1 22 ? 10.426 9.161 5.423 1.00 0.00 22 GLN A C 18
ATOM 18290 O O . GLN A 1 22 ? 10.676 7.961 5.531 1.00 0.00 22 GLN A O 18
ATOM 18304 N N . MET A 1 23 ? 11.135 10.106 6.033 1.00 0.00 23 MET A N 18
ATOM 18305 C CA . MET A 1 23 ? 12.272 9.777 6.885 1.00 0.00 23 MET A CA 18
ATOM 18306 C C . MET A 1 23 ? 12.235 10.586 8.178 1.00 0.00 23 MET A C 18
ATOM 18307 O O . MET A 1 23 ? 11.330 11.391 8.391 1.00 0.00 23 MET A O 18
ATOM 18321 N N . GLY A 1 24 ? 13.224 10.365 9.038 1.00 0.00 24 GLY A N 18
ATOM 18322 C CA . GLY A 1 24 ? 13.285 11.080 10.299 1.00 0.00 24 GLY A CA 18
ATOM 18323 C C . GLY A 1 24 ? 13.535 10.159 11.477 1.00 0.00 24 GLY A C 18
ATOM 18324 O O . GLY A 1 24 ? 14.594 9.543 11.578 1.00 0.00 24 GLY A O 18
ATOM 18328 N N . GLY A 1 25 ? 12.556 10.067 12.372 1.00 0.00 25 GLY A N 18
ATOM 18329 C CA . GLY A 1 25 ? 12.695 9.214 13.538 1.00 0.00 25 GLY A CA 18
ATOM 18330 C C . GLY A 1 25 ? 11.383 8.578 13.952 1.00 0.00 25 GLY A C 18
ATOM 18331 O O . GLY A 1 25 ? 11.194 7.372 13.795 1.00 0.00 25 GLY A O 18
ATOM 18335 N N . GLN A 1 26 ? 10.475 9.391 14.483 1.00 0.00 26 GLN A N 18
ATOM 18336 C CA . GLN A 1 26 ? 9.175 8.899 14.923 1.00 0.00 26 GLN A CA 18
ATOM 18337 C C . GLN A 1 26 ? 8.274 8.599 13.729 1.00 0.00 26 GLN A C 18
ATOM 18338 O O . GLN A 1 26 ? 7.910 7.449 13.487 1.00 0.00 26 GLN A O 18
ATOM 18352 N N . GLY A 1 27 ? 7.918 9.642 12.986 1.00 0.00 27 GLY A N 18
ATOM 18353 C CA . GLY A 1 27 ? 7.062 9.469 11.826 1.00 0.00 27 GLY A CA 18
ATOM 18354 C C . GLY A 1 27 ? 7.720 8.645 10.738 1.00 0.00 27 GLY A C 18
ATOM 18355 O O . GLY A 1 27 ? 8.725 9.056 10.158 1.00 0.00 27 GLY A O 18
ATOM 18359 N N . LYS A 1 28 ? 7.154 7.475 10.460 1.00 0.00 28 LYS A N 18
ATOM 18360 C CA . LYS A 1 28 ? 7.691 6.589 9.434 1.00 0.00 28 LYS A CA 18
ATOM 18361 C C . LYS A 1 28 ? 7.590 7.230 8.054 1.00 0.00 28 LYS A C 18
ATOM 18362 O O . LYS A 1 28 ? 8.569 7.284 7.311 1.00 0.00 28 LYS A O 18
ATOM 18381 N N . GLY A 1 29 ? 6.399 7.717 7.718 1.00 0.00 29 GLY A N 18
ATOM 18382 C CA . GLY A 1 29 ? 6.193 8.349 6.428 1.00 0.00 29 GLY A CA 18
ATOM 18383 C C . GLY A 1 29 ? 5.442 7.459 5.459 1.00 0.00 29 GLY A C 18
ATOM 18384 O O . GLY A 1 29 ? 5.734 6.268 5.345 1.00 0.00 29 GLY A O 18
ATOM 18388 N N . ARG A 1 30 ? 4.470 8.035 4.760 1.00 0.00 30 ARG A N 18
ATOM 18389 C CA . ARG A 1 30 ? 3.672 7.285 3.798 1.00 0.00 30 ARG A CA 18
ATOM 18390 C C . ARG A 1 30 ? 4.417 7.131 2.475 1.00 0.00 30 ARG A C 18
ATOM 18391 O O . ARG A 1 30 ? 5.394 7.835 2.216 1.00 0.00 30 ARG A O 18
ATOM 18412 N N . LEU A 1 31 ? 3.950 6.208 1.642 1.00 0.00 31 LEU A N 18
ATOM 18413 C CA . LEU A 1 31 ? 4.572 5.961 0.346 1.00 0.00 31 LEU A CA 18
ATOM 18414 C C . LEU A 1 31 ? 3.733 6.553 -0.782 1.00 0.00 31 LEU A C 18
ATOM 18415 O O . LEU A 1 31 ? 2.513 6.391 -0.812 1.00 0.00 31 LEU A O 18
ATOM 18431 N N . ALA A 1 32 ? 4.395 7.236 -1.710 1.00 0.00 32 ALA A N 18
ATOM 18432 C CA . ALA A 1 32 ? 3.711 7.847 -2.842 1.00 0.00 32 ALA A CA 18
ATOM 18433 C C . ALA A 1 32 ? 3.416 6.817 -3.927 1.00 0.00 32 ALA A C 18
ATOM 18434 O O . ALA A 1 32 ? 4.328 6.311 -4.582 1.00 0.00 32 ALA A O 18
ATOM 18441 N N . LEU A 1 33 ? 2.137 6.509 -4.111 1.00 0.00 33 LEU A N 18
ATOM 18442 C CA . LEU A 1 33 ? 1.721 5.538 -5.117 1.00 0.00 33 LEU A CA 18
ATOM 18443 C C . LEU A 1 33 ? 1.255 6.237 -6.390 1.00 0.00 33 LEU A C 18
ATOM 18444 O O . LEU A 1 33 ? 1.030 7.447 -6.398 1.00 0.00 33 LEU A O 18
ATOM 18460 N N . ARG A 1 34 ? 1.109 5.466 -7.463 1.00 0.00 34 ARG A N 18
ATOM 18461 C CA . ARG A 1 34 ? 0.668 6.012 -8.741 1.00 0.00 34 ARG A CA 18
ATOM 18462 C C . ARG A 1 34 ? -0.418 5.137 -9.359 1.00 0.00 34 ARG A C 18
ATOM 18463 O O . ARG A 1 34 ? -0.487 3.937 -9.097 1.00 0.00 34 ARG A O 18
ATOM 18484 N N . ALA A 1 35 ? -1.266 5.748 -10.180 1.00 0.00 35 ALA A N 18
ATOM 18485 C CA . ALA A 1 35 ? -2.348 5.025 -10.837 1.00 0.00 35 ALA A CA 18
ATOM 18486 C C . ALA A 1 35 ? -1.822 3.798 -11.572 1.00 0.00 35 ALA A C 18
ATOM 18487 O O . ALA A 1 35 ? -1.254 3.909 -12.658 1.00 0.00 35 ALA A O 18
ATOM 18494 N N . GLY A 1 36 ? -2.014 2.627 -10.973 1.00 0.00 36 GLY A N 18
ATOM 18495 C CA . GLY A 1 36 ? -1.551 1.395 -11.585 1.00 0.00 36 GLY A CA 18
ATOM 18496 C C . GLY A 1 36 ? -0.242 0.910 -10.995 1.00 0.00 36 GLY A C 18
ATOM 18497 O O . GLY A 1 36 ? 0.569 0.294 -11.688 1.00 0.00 36 GLY A O 18
ATOM 18501 N N . ASP A 1 37 ? -0.033 1.189 -9.713 1.00 0.00 37 ASP A N 18
ATOM 18502 C CA . ASP A 1 37 ? 1.187 0.778 -9.030 1.00 0.00 37 ASP A CA 18
ATOM 18503 C C . ASP A 1 37 ? 0.933 -0.443 -8.151 1.00 0.00 37 ASP A C 18
ATOM 18504 O O . ASP A 1 37 ? 0.373 -0.329 -7.060 1.00 0.00 37 ASP A O 18
ATOM 18513 N N . VAL A 1 38 ? 1.347 -1.610 -8.633 1.00 0.00 38 VAL A N 18
ATOM 18514 C CA . VAL A 1 38 ? 1.165 -2.852 -7.891 1.00 0.00 38 VAL A CA 18
ATOM 18515 C C . VAL A 1 38 ? 2.055 -2.890 -6.654 1.00 0.00 38 VAL A C 18
ATOM 18516 O O . VAL A 1 38 ? 3.247 -3.184 -6.743 1.00 0.00 38 VAL A O 18
ATOM 18529 N N . VAL A 1 39 ? 1.468 -2.589 -5.500 1.00 0.00 39 VAL A N 18
ATOM 18530 C CA . VAL A 1 39 ? 2.208 -2.590 -4.243 1.00 0.00 39 VAL A CA 18
ATOM 18531 C C . VAL A 1 39 ? 1.849 -3.806 -3.396 1.00 0.00 39 VAL A C 18
ATOM 18532 O O . VAL A 1 39 ? 0.714 -4.280 -3.421 1.00 0.00 39 VAL A O 18
ATOM 18545 N N . MET A 1 40 ? 2.825 -4.305 -2.645 1.00 0.00 40 MET A N 18
ATOM 18546 C CA . MET A 1 40 ? 2.612 -5.465 -1.787 1.00 0.00 40 MET A CA 18
ATOM 18547 C C . MET A 1 40 ? 2.525 -5.050 -0.322 1.00 0.00 40 MET A C 18
ATOM 18548 O O . MET A 1 40 ? 3.427 -4.397 0.203 1.00 0.00 40 MET A O 18
ATOM 18562 N N . VAL A 1 41 ? 1.433 -5.431 0.333 1.00 0.00 41 VAL A N 18
ATOM 18563 C CA . VAL A 1 41 ? 1.228 -5.099 1.738 1.00 0.00 41 VAL A CA 18
ATOM 18564 C C . VAL A 1 41 ? 1.455 -6.315 2.629 1.00 0.00 41 VAL A C 18
ATOM 18565 O O . VAL A 1 41 ? 1.702 -7.418 2.141 1.00 0.00 41 VAL A O 18
ATOM 18578 N N . TYR A 1 42 ? 1.368 -6.106 3.938 1.00 0.00 42 TYR A N 18
ATOM 18579 C CA . TYR A 1 42 ? 1.565 -7.185 4.898 1.00 0.00 42 TYR A CA 18
ATOM 18580 C C . TYR A 1 42 ? 0.707 -6.972 6.141 1.00 0.00 42 TYR A C 18
ATOM 18581 O O . TYR A 1 42 ? 0.895 -6.008 6.882 1.00 0.00 42 TYR A O 18
ATOM 18599 N N . GLY A 1 43 ? -0.238 -7.881 6.364 1.00 0.00 43 GLY A N 18
ATOM 18600 C CA . GLY A 1 43 ? -1.111 -7.776 7.518 1.00 0.00 43 GLY A CA 18
ATOM 18601 C C . GLY A 1 43 ? -2.211 -6.752 7.320 1.00 0.00 43 GLY A C 18
ATOM 18602 O O . GLY A 1 43 ? -2.347 -6.153 6.254 1.00 0.00 43 GLY A O 18
ATOM 18606 N N . PRO A 1 44 ? -3.023 -6.540 8.368 1.00 0.00 44 PRO A N 18
ATOM 18607 C CA . PRO A 1 44 ? -4.132 -5.582 8.329 1.00 0.00 44 PRO A CA 18
ATOM 18608 C C . PRO A 1 44 ? -3.648 -4.137 8.286 1.00 0.00 44 PRO A C 18
ATOM 18609 O O . PRO A 1 44 ? -2.457 -3.876 8.120 1.00 0.00 44 PRO A O 18
ATOM 18620 N N . MET A 1 45 ? -4.580 -3.201 8.437 1.00 0.00 45 MET A N 18
ATOM 18621 C CA . MET A 1 45 ? -4.247 -1.782 8.417 1.00 0.00 45 MET A CA 18
ATOM 18622 C C . MET A 1 45 ? -4.238 -1.205 9.829 1.00 0.00 45 MET A C 18
ATOM 18623 O O . MET A 1 45 ? -4.486 -1.918 10.802 1.00 0.00 45 MET A O 18
ATOM 18637 N N . ASP A 1 46 ? -3.952 0.088 9.933 1.00 0.00 46 ASP A N 18
ATOM 18638 C CA . ASP A 1 46 ? -3.911 0.760 11.227 1.00 0.00 46 ASP A CA 18
ATOM 18639 C C . ASP A 1 46 ? -5.274 1.350 11.576 1.00 0.00 46 ASP A C 18
ATOM 18640 O O . ASP A 1 46 ? -6.227 1.234 10.804 1.00 0.00 46 ASP A O 18
ATOM 18649 N N . ASP A 1 47 ? -5.360 1.980 12.742 1.00 0.00 47 ASP A N 18
ATOM 18650 C CA . ASP A 1 47 ? -6.606 2.588 13.193 1.00 0.00 47 ASP A CA 18
ATOM 18651 C C . ASP A 1 47 ? -7.068 3.667 12.218 1.00 0.00 47 ASP A C 18
ATOM 18652 O O . ASP A 1 47 ? -8.267 3.868 12.023 1.00 0.00 47 ASP A O 18
ATOM 18661 N N . GLN A 1 48 ? -6.109 4.358 11.610 1.00 0.00 48 GLN A N 18
ATOM 18662 C CA . GLN A 1 48 ? -6.419 5.418 10.657 1.00 0.00 48 GLN A CA 18
ATOM 18663 C C . GLN A 1 48 ? -6.901 4.835 9.333 1.00 0.00 48 GLN A C 18
ATOM 18664 O O . GLN A 1 48 ? -7.635 5.484 8.588 1.00 0.00 48 GLN A O 18
ATOM 18678 N N . GLY A 1 49 ? -6.484 3.606 9.046 1.00 0.00 49 GLY A N 18
ATOM 18679 C CA . GLY A 1 49 ? -6.883 2.957 7.811 1.00 0.00 49 GLY A CA 18
ATOM 18680 C C . GLY A 1 49 ? -5.754 2.886 6.802 1.00 0.00 49 GLY A C 18
ATOM 18681 O O . GLY A 1 49 ? -5.976 3.033 5.600 1.00 0.00 49 GLY A O 18
ATOM 18685 N N . PHE A 1 50 ? -4.539 2.661 7.290 1.00 0.00 50 PHE A N 18
ATOM 18686 C CA . PHE A 1 50 ? -3.370 2.574 6.423 1.00 0.00 50 PHE A CA 18
ATOM 18687 C C . PHE A 1 50 ? -2.745 1.184 6.490 1.00 0.00 50 PHE A C 18
ATOM 18688 O O . PHE A 1 50 ? -2.647 0.587 7.563 1.00 0.00 50 PHE A O 18
ATOM 18705 N N . TYR A 1 51 ? -2.325 0.674 5.338 1.00 0.00 51 TYR A N 18
ATOM 18706 C CA . TYR A 1 51 ? -1.712 -0.647 5.265 1.00 0.00 51 TYR A CA 18
ATOM 18707 C C . TYR A 1 51 ? -0.190 -0.545 5.315 1.00 0.00 51 TYR A C 18
ATOM 18708 O O . TYR A 1 51 ? 0.378 0.532 5.132 1.00 0.00 51 TYR A O 18
ATOM 18726 N N . TYR A 1 52 ? 0.464 -1.674 5.563 1.00 0.00 52 TYR A N 18
ATOM 18727 C CA . TYR A 1 52 ? 1.919 -1.714 5.639 1.00 0.00 52 TYR A CA 18
ATOM 18728 C C . TYR A 1 52 ? 2.508 -2.438 4.432 1.00 0.00 52 TYR A C 18
ATOM 18729 O O . TYR A 1 52 ? 2.557 -3.667 4.394 1.00 0.00 52 TYR A O 18
ATOM 18747 N N . GLY A 1 53 ? 2.956 -1.666 3.447 1.00 0.00 53 GLY A N 18
ATOM 18748 C CA . GLY A 1 53 ? 3.537 -2.250 2.252 1.00 0.00 53 GLY A CA 18
ATOM 18749 C C . GLY A 1 53 ? 4.752 -1.486 1.765 1.00 0.00 53 GLY A C 18
ATOM 18750 O O . GLY A 1 53 ? 5.225 -0.569 2.435 1.00 0.00 53 GLY A O 18
ATOM 18754 N N . GLU A 1 54 ? 5.259 -1.866 0.597 1.00 0.00 54 GLU A N 18
ATOM 18755 C CA . GLU A 1 54 ? 6.429 -1.211 0.023 1.00 0.00 54 GLU A CA 18
ATOM 18756 C C . GLU A 1 54 ? 6.374 -1.236 -1.502 1.00 0.00 54 GLU A C 18
ATOM 18757 O O . GLU A 1 54 ? 6.036 -2.256 -2.106 1.00 0.00 54 GLU A O 18
ATOM 18769 N N . LEU A 1 55 ? 6.706 -0.108 -2.118 1.00 0.00 55 LEU A N 18
ATOM 18770 C CA . LEU A 1 55 ? 6.694 0.002 -3.573 1.00 0.00 55 LEU A CA 18
ATOM 18771 C C . LEU A 1 55 ? 7.960 0.687 -4.078 1.00 0.00 55 LEU A C 18
ATOM 18772 O O . LEU A 1 55 ? 8.173 1.874 -3.839 1.00 0.00 55 LEU A O 18
ATOM 18788 N N . GLY A 1 56 ? 8.797 -0.072 -4.780 1.00 0.00 56 GLY A N 18
ATOM 18789 C CA . GLY A 1 56 ? 10.031 0.480 -5.310 1.00 0.00 56 GLY A CA 18
ATOM 18790 C C . GLY A 1 56 ? 11.193 0.329 -4.349 1.00 0.00 56 GLY A C 18
ATOM 18791 O O . GLY A 1 56 ? 12.183 1.054 -4.442 1.00 0.00 56 GLY A O 18
ATOM 18795 N N . GLY A 1 57 ? 11.073 -0.616 -3.421 1.00 0.00 57 GLY A N 18
ATOM 18796 C CA . GLY A 1 57 ? 12.129 -0.842 -2.451 1.00 0.00 57 GLY A CA 18
ATOM 18797 C C . GLY A 1 57 ? 12.037 0.098 -1.266 1.00 0.00 57 GLY A C 18
ATOM 18798 O O . GLY A 1 57 ? 13.016 0.298 -0.545 1.00 0.00 57 GLY A O 18
ATOM 18802 N N . HIS A 1 58 ? 10.859 0.680 -1.063 1.00 0.00 58 HIS A N 18
ATOM 18803 C CA . HIS A 1 58 ? 10.644 1.605 0.044 1.00 0.00 58 HIS A CA 18
ATOM 18804 C C . HIS A 1 58 ? 9.397 1.225 0.836 1.00 0.00 58 HIS A C 18
ATOM 18805 O O . HIS A 1 58 ? 8.294 1.176 0.290 1.00 0.00 58 HIS A O 18
ATOM 18819 N N . ARG A 1 59 ? 9.579 0.955 2.124 1.00 0.00 59 ARG A N 18
ATOM 18820 C CA . ARG A 1 59 ? 8.469 0.577 2.990 1.00 0.00 59 ARG A CA 18
ATOM 18821 C C . ARG A 1 59 ? 7.793 1.813 3.578 1.00 0.00 59 ARG A C 18
ATOM 18822 O O . ARG A 1 59 ? 8.384 2.890 3.632 1.00 0.00 59 ARG A O 18
ATOM 18843 N N . GLY A 1 60 ? 6.548 1.648 4.016 1.00 0.00 60 GLY A N 18
ATOM 18844 C CA . GLY A 1 60 ? 5.812 2.757 4.593 1.00 0.00 60 GLY A CA 18
ATOM 18845 C C . GLY A 1 60 ? 4.315 2.516 4.604 1.00 0.00 60 GLY A C 18
ATOM 18846 O O . GLY A 1 60 ? 3.825 1.576 3.976 1.00 0.00 60 GLY A O 18
ATOM 18850 N N . LEU A 1 61 ? 3.586 3.366 5.319 1.00 0.00 61 LEU A N 18
ATOM 18851 C CA . LEU A 1 61 ? 2.136 3.240 5.411 1.00 0.00 61 LEU A CA 18
ATOM 18852 C C . LEU A 1 61 ? 1.468 3.679 4.112 1.00 0.00 61 LEU A C 18
ATOM 18853 O O . LEU A 1 61 ? 1.743 4.762 3.595 1.00 0.00 61 LEU A O 18
ATOM 18869 N N . VAL A 1 62 ? 0.586 2.832 3.589 1.00 0.00 62 VAL A N 18
ATOM 18870 C CA . VAL A 1 62 ? -0.124 3.134 2.352 1.00 0.00 62 VAL A CA 18
ATOM 18871 C C . VAL A 1 62 ? -1.620 3.292 2.602 1.00 0.00 62 VAL A C 18
ATOM 18872 O O . VAL A 1 62 ? -2.171 2.769 3.571 1.00 0.00 62 VAL A O 18
ATOM 18885 N N . PRO A 1 63 ? -2.294 4.031 1.708 1.00 0.00 63 PRO A N 18
ATOM 18886 C CA . PRO A 1 63 ? -3.736 4.275 1.809 1.00 0.00 63 PRO A CA 18
ATOM 18887 C C . PRO A 1 63 ? -4.557 3.019 1.537 1.00 0.00 63 PRO A C 18
ATOM 18888 O O . PRO A 1 63 ? -4.382 2.362 0.512 1.00 0.00 63 PRO A O 18
ATOM 18899 N N . ALA A 1 64 ? -5.453 2.691 2.462 1.00 0.00 64 ALA A N 18
ATOM 18900 C CA . ALA A 1 64 ? -6.303 1.515 2.321 1.00 0.00 64 ALA A CA 18
ATOM 18901 C C . ALA A 1 64 ? -7.597 1.858 1.592 1.00 0.00 64 ALA A C 18
ATOM 18902 O O . ALA A 1 64 ? -8.535 1.060 1.561 1.00 0.00 64 ALA A O 18
ATOM 18909 N N . HIS A 1 65 ? -7.643 3.051 1.005 1.00 0.00 65 HIS A N 18
ATOM 18910 C CA . HIS A 1 65 ? -8.824 3.499 0.276 1.00 0.00 65 HIS A CA 18
ATOM 18911 C C . HIS A 1 65 ? -8.498 3.730 -1.196 1.00 0.00 65 HIS A C 18
ATOM 18912 O O . HIS A 1 65 ? -9.359 3.579 -2.064 1.00 0.00 65 HIS A O 18
ATOM 18926 N N . LEU A 1 66 ? -7.251 4.097 -1.471 1.00 0.00 66 LEU A N 18
ATOM 18927 C CA . LEU A 1 66 ? -6.812 4.350 -2.838 1.00 0.00 66 LEU A CA 18
ATOM 18928 C C . LEU A 1 66 ? -6.506 3.043 -3.562 1.00 0.00 66 LEU A C 18
ATOM 18929 O O . LEU A 1 66 ? -6.735 2.919 -4.766 1.00 0.00 66 LEU A O 18
ATOM 18945 N N . LEU A 1 67 ? -5.989 2.069 -2.821 1.00 0.00 67 LEU A N 18
ATOM 18946 C CA . LEU A 1 67 ? -5.654 0.769 -3.392 1.00 0.00 67 LEU A CA 18
ATOM 18947 C C . LEU A 1 67 ? -6.904 0.062 -3.907 1.00 0.00 67 LEU A C 18
ATOM 18948 O O . LEU A 1 67 ? -8.027 0.477 -3.621 1.00 0.00 67 LEU A O 18
ATOM 18964 N N . ASP A 1 68 ? -6.700 -1.008 -4.667 1.00 0.00 68 ASP A N 18
ATOM 18965 C CA . ASP A 1 68 ? -7.810 -1.776 -5.220 1.00 0.00 68 ASP A CA 18
ATOM 18966 C C . ASP A 1 68 ? -7.511 -3.271 -5.180 1.00 0.00 68 ASP A C 18
ATOM 18967 O O . ASP A 1 68 ? -6.400 -3.701 -5.494 1.00 0.00 68 ASP A O 18
ATOM 18976 N N . HIS A 1 69 ? -8.508 -4.059 -4.791 1.00 0.00 69 HIS A N 18
ATOM 18977 C CA . HIS A 1 69 ? -8.351 -5.507 -4.709 1.00 0.00 69 HIS A CA 18
ATOM 18978 C C . HIS A 1 69 ? -8.423 -6.140 -6.095 1.00 0.00 69 HIS A C 18
ATOM 18979 O O . HIS A 1 69 ? -9.502 -6.279 -6.670 1.00 0.00 69 HIS A O 18
ATOM 18993 N N . MET A 1 70 ? -7.266 -6.521 -6.627 1.00 0.00 70 MET A N 18
ATOM 18994 C CA . MET A 1 70 ? -7.198 -7.140 -7.946 1.00 0.00 70 MET A CA 18
ATOM 18995 C C . MET A 1 70 ? -8.127 -8.348 -8.028 1.00 0.00 70 MET A C 18
ATOM 18996 O O . MET A 1 70 ? -9.164 -8.301 -8.689 1.00 0.00 70 MET A O 18
ATOM 19010 N N . SER A 1 71 ? -7.747 -9.428 -7.353 1.00 0.00 71 SER A N 18
ATOM 19011 C CA . SER A 1 71 ? -8.544 -10.649 -7.353 1.00 0.00 71 SER A CA 18
ATOM 19012 C C . SER A 1 71 ? -9.927 -10.395 -6.763 1.00 0.00 71 SER A C 18
ATOM 19013 O O . SER A 1 71 ? -10.076 -9.640 -5.801 1.00 0.00 71 SER A O 18
ATOM 19021 N N . LEU A 1 72 ? -10.938 -11.031 -7.345 1.00 0.00 72 LEU A N 18
ATOM 19022 C CA . LEU A 1 72 ? -12.311 -10.876 -6.878 1.00 0.00 72 LEU A CA 18
ATOM 19023 C C . LEU A 1 72 ? -12.611 -11.842 -5.736 1.00 0.00 72 LEU A C 18
ATOM 19024 O O . LEU A 1 72 ? -11.787 -12.691 -5.395 1.00 0.00 72 LEU A O 18
ATOM 19040 N N . HIS A 1 73 ? -13.796 -11.707 -5.150 1.00 0.00 73 HIS A N 18
ATOM 19041 C CA . HIS A 1 73 ? -14.206 -12.571 -4.048 1.00 0.00 73 HIS A CA 18
ATOM 19042 C C . HIS A 1 73 ? -14.834 -13.859 -4.572 1.00 0.00 73 HIS A C 18
ATOM 19043 O O . HIS A 1 73 ? -15.022 -14.024 -5.776 1.00 0.00 73 HIS A O 18
ATOM 19057 N N . GLY A 1 74 ? -15.157 -14.769 -3.657 1.00 0.00 74 GLY A N 18
ATOM 19058 C CA . GLY A 1 74 ? -15.760 -16.030 -4.047 1.00 0.00 74 GLY A CA 18
ATOM 19059 C C . GLY A 1 74 ? -15.303 -17.184 -3.176 1.00 0.00 74 GLY A C 18
ATOM 19060 O O . GLY A 1 74 ? -14.236 -17.125 -2.564 1.00 0.00 74 GLY A O 18
ATOM 19064 N N . HIS A 1 75 ? -16.113 -18.236 -3.119 1.00 0.00 75 HIS A N 18
ATOM 19065 C CA . HIS A 1 75 ? -15.787 -19.409 -2.316 1.00 0.00 75 HIS A CA 18
ATOM 19066 C C . HIS A 1 75 ? -14.680 -20.228 -2.974 1.00 0.00 75 HIS A C 18
ATOM 19067 O O . HIS A 1 75 ? -14.130 -21.148 -2.367 1.00 0.00 75 HIS A O 18
ATOM 19081 N N . GLY A 1 1 ? 1.249 -31.755 5.415 1.00 0.00 1 GLY A N 19
ATOM 19082 C CA . GLY A 1 1 ? 0.447 -30.579 5.135 1.00 0.00 1 GLY A CA 19
ATOM 19083 C C . GLY A 1 1 ? 1.171 -29.290 5.470 1.00 0.00 1 GLY A C 19
ATOM 19084 O O . GLY A 1 1 ? 0.732 -28.529 6.332 1.00 0.00 1 GLY A O 19
ATOM 19088 N N . SER A 1 2 ? 2.285 -29.045 4.788 1.00 0.00 2 SER A N 19
ATOM 19089 C CA . SER A 1 2 ? 3.075 -27.842 5.021 1.00 0.00 2 SER A CA 19
ATOM 19090 C C . SER A 1 2 ? 2.344 -26.604 4.511 1.00 0.00 2 SER A C 19
ATOM 19091 O O . SER A 1 2 ? 1.969 -26.529 3.341 1.00 0.00 2 SER A O 19
ATOM 19099 N N . SER A 1 3 ? 2.144 -25.635 5.399 1.00 0.00 3 SER A N 19
ATOM 19100 C CA . SER A 1 3 ? 1.454 -24.401 5.041 1.00 0.00 3 SER A CA 19
ATOM 19101 C C . SER A 1 3 ? 2.419 -23.219 5.042 1.00 0.00 3 SER A C 19
ATOM 19102 O O . SER A 1 3 ? 3.392 -23.198 5.795 1.00 0.00 3 SER A O 19
ATOM 19110 N N . GLY A 1 4 ? 2.141 -22.236 4.192 1.00 0.00 4 GLY A N 19
ATOM 19111 C CA . GLY A 1 4 ? 2.992 -21.063 4.110 1.00 0.00 4 GLY A CA 19
ATOM 19112 C C . GLY A 1 4 ? 2.206 -19.792 3.860 1.00 0.00 4 GLY A C 19
ATOM 19113 O O . GLY A 1 4 ? 1.349 -19.747 2.978 1.00 0.00 4 GLY A O 19
ATOM 19117 N N . SER A 1 5 ? 2.496 -18.755 4.640 1.00 0.00 5 SER A N 19
ATOM 19118 C CA . SER A 1 5 ? 1.806 -17.478 4.502 1.00 0.00 5 SER A CA 19
ATOM 19119 C C . SER A 1 5 ? 2.371 -16.679 3.332 1.00 0.00 5 SER A C 19
ATOM 19120 O O . SER A 1 5 ? 3.306 -17.116 2.661 1.00 0.00 5 SER A O 19
ATOM 19128 N N . SER A 1 6 ? 1.796 -15.504 3.094 1.00 0.00 6 SER A N 19
ATOM 19129 C CA . SER A 1 6 ? 2.238 -14.644 2.003 1.00 0.00 6 SER A CA 19
ATOM 19130 C C . SER A 1 6 ? 1.597 -13.263 2.105 1.00 0.00 6 SER A C 19
ATOM 19131 O O 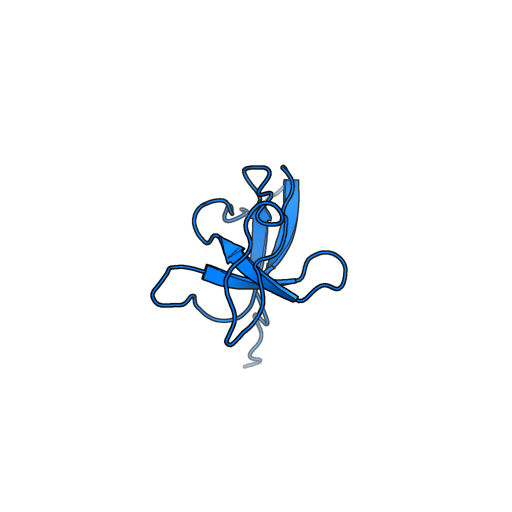. SER A 1 6 ? 0.531 -13.104 2.698 1.00 0.00 6 SER A O 19
ATOM 19139 N N . GLY A 1 7 ? 2.256 -12.266 1.522 1.00 0.00 7 GLY A N 19
ATOM 19140 C CA . GLY A 1 7 ? 1.737 -10.912 1.559 1.00 0.00 7 GLY A CA 19
ATOM 19141 C C . GLY A 1 7 ? 0.614 -10.695 0.564 1.00 0.00 7 GLY A C 19
ATOM 19142 O O . GLY A 1 7 ? 0.353 -11.546 -0.286 1.00 0.00 7 GLY A O 19
ATOM 19146 N N . LYS A 1 8 ? -0.055 -9.552 0.670 1.00 0.00 8 LYS A N 19
ATOM 19147 C CA . LYS A 1 8 ? -1.158 -9.224 -0.226 1.00 0.00 8 LYS A CA 19
ATOM 19148 C C . LYS A 1 8 ? -0.704 -8.258 -1.316 1.00 0.00 8 LYS A C 19
ATOM 19149 O O . LYS A 1 8 ? 0.191 -7.440 -1.100 1.00 0.00 8 LYS A O 19
ATOM 19168 N N . ILE A 1 9 ? -1.326 -8.359 -2.486 1.00 0.00 9 ILE A N 19
ATOM 19169 C CA . ILE A 1 9 ? -0.987 -7.492 -3.608 1.00 0.00 9 ILE A CA 19
ATOM 19170 C C . ILE A 1 9 ? -2.159 -6.591 -3.981 1.00 0.00 9 ILE A C 19
ATOM 19171 O O . ILE A 1 9 ? -3.259 -7.070 -4.257 1.00 0.00 9 ILE A O 19
ATOM 19187 N N . MET A 1 10 ? -1.916 -5.285 -3.989 1.00 0.00 10 MET A N 19
ATOM 19188 C CA . MET A 1 10 ? -2.951 -4.317 -4.331 1.00 0.00 10 MET A CA 19
ATOM 19189 C C . MET A 1 10 ? -2.413 -3.264 -5.295 1.00 0.00 10 MET A C 19
ATOM 19190 O O . MET A 1 10 ? -1.203 -3.065 -5.399 1.00 0.00 10 MET A O 19
ATOM 19204 N N . ILE A 1 11 ? -3.320 -2.592 -5.997 1.00 0.00 11 ILE A N 19
ATOM 19205 C CA . ILE A 1 11 ? -2.936 -1.559 -6.950 1.00 0.00 11 ILE A CA 19
ATOM 19206 C C . ILE A 1 11 ? -3.554 -0.215 -6.583 1.00 0.00 11 ILE A C 19
ATOM 19207 O O . ILE A 1 11 ? -4.720 -0.140 -6.197 1.00 0.00 11 ILE A O 19
ATOM 19223 N N . ALA A 1 12 ? -2.764 0.847 -6.708 1.00 0.00 12 ALA A N 19
ATOM 19224 C CA . ALA A 1 12 ? -3.234 2.190 -6.393 1.00 0.00 12 ALA A CA 19
ATOM 19225 C C . ALA A 1 12 ? -4.251 2.672 -7.423 1.00 0.00 12 ALA A C 19
ATOM 19226 O O . ALA A 1 12 ? -3.884 3.106 -8.514 1.00 0.00 12 ALA A O 19
ATOM 19233 N N . ALA A 1 13 ? -5.529 2.591 -7.068 1.00 0.00 13 ALA A N 19
ATOM 19234 C CA . ALA A 1 13 ? -6.598 3.020 -7.961 1.00 0.00 13 ALA A CA 19
ATOM 19235 C C . ALA A 1 13 ? -6.457 4.496 -8.318 1.00 0.00 13 ALA A C 19
ATOM 19236 O O . ALA A 1 13 ? -6.998 4.957 -9.323 1.00 0.00 13 ALA A O 19
ATOM 19243 N N . LEU A 1 14 ? -5.727 5.233 -7.488 1.00 0.00 14 LEU A N 19
ATOM 19244 C CA . LEU A 1 14 ? -5.515 6.658 -7.715 1.00 0.00 14 LEU A CA 19
ATOM 19245 C C . LEU A 1 14 ? -4.087 7.060 -7.359 1.00 0.00 14 LEU A C 19
ATOM 19246 O O . LEU A 1 14 ? -3.378 6.324 -6.672 1.00 0.00 14 LEU A O 19
ATOM 19262 N N . ASP A 1 15 ? -3.673 8.232 -7.828 1.00 0.00 15 ASP A N 19
ATOM 19263 C CA . ASP A 1 15 ? -2.331 8.733 -7.556 1.00 0.00 15 ASP A CA 19
ATOM 19264 C C . ASP A 1 15 ? -2.254 9.351 -6.163 1.00 0.00 15 ASP A C 19
ATOM 19265 O O . ASP A 1 15 ? -3.031 10.244 -5.825 1.00 0.00 15 ASP A O 19
ATOM 19274 N N . TYR A 1 16 ? -1.312 8.870 -5.360 1.00 0.00 16 TYR A N 19
ATOM 19275 C CA . TYR A 1 16 ? -1.136 9.372 -4.002 1.00 0.00 16 TYR A CA 19
ATOM 19276 C C . TYR A 1 16 ? 0.207 10.081 -3.854 1.00 0.00 16 TYR A C 19
ATOM 19277 O O . TYR A 1 16 ? 1.263 9.487 -4.073 1.00 0.00 16 TYR A O 19
ATOM 19295 N N . ASP A 1 17 ? 0.158 11.355 -3.480 1.00 0.00 17 ASP A N 19
ATOM 19296 C CA . ASP A 1 17 ? 1.369 12.146 -3.300 1.00 0.00 17 ASP A CA 19
ATOM 19297 C C . ASP A 1 17 ? 1.432 12.731 -1.893 1.00 0.00 17 ASP A C 19
ATOM 19298 O O . ASP A 1 17 ? 1.225 13.926 -1.681 1.00 0.00 17 ASP A O 19
ATOM 19307 N N . PRO A 1 18 ? 1.724 11.871 -0.906 1.00 0.00 18 PRO A N 19
ATOM 19308 C CA . PRO A 1 18 ? 1.820 12.279 0.498 1.00 0.00 18 PRO A CA 19
ATOM 19309 C C . PRO A 1 18 ? 3.042 13.152 0.765 1.00 0.00 18 PRO A C 19
ATOM 19310 O O . PRO A 1 18 ? 3.133 13.809 1.801 1.00 0.00 18 PRO A O 19
ATOM 19321 N N . GLY A 1 19 ? 3.980 13.153 -0.177 1.00 0.00 19 GLY A N 19
ATOM 19322 C CA . GLY A 1 19 ? 5.184 13.949 -0.023 1.00 0.00 19 GLY A CA 19
ATOM 19323 C C . GLY A 1 19 ? 6.432 13.096 0.091 1.00 0.00 19 GLY A C 19
ATOM 19324 O O . GLY A 1 19 ? 6.527 12.237 0.968 1.00 0.00 19 GLY A O 19
ATOM 19328 N N . ASP A 1 20 ? 7.392 13.332 -0.797 1.00 0.00 20 ASP A N 19
ATOM 19329 C CA . ASP A 1 20 ? 8.640 12.579 -0.792 1.00 0.00 20 ASP A CA 19
ATOM 19330 C C . ASP A 1 20 ? 9.309 12.645 0.577 1.00 0.00 20 ASP A C 19
ATOM 19331 O O . ASP A 1 20 ? 8.855 13.362 1.468 1.00 0.00 20 ASP A O 19
ATOM 19340 N N . GLY A 1 21 ? 10.392 11.890 0.739 1.00 0.00 21 GLY A N 19
ATOM 19341 C CA . GLY A 1 21 ? 11.106 11.877 2.002 1.00 0.00 21 GLY A CA 19
ATOM 19342 C C . GLY A 1 21 ? 10.932 10.571 2.752 1.00 0.00 21 GLY A C 19
ATOM 19343 O O . GLY A 1 21 ? 11.836 9.735 2.772 1.00 0.00 21 GLY A O 19
ATOM 19347 N N . GLN A 1 22 ? 9.770 10.396 3.371 1.00 0.00 22 GLN A N 19
ATOM 19348 C CA . GLN A 1 22 ? 9.483 9.183 4.128 1.00 0.00 22 GLN A CA 19
ATOM 19349 C C . GLN A 1 22 ? 10.711 8.724 4.908 1.00 0.00 22 GLN A C 19
ATOM 19350 O O . GLN A 1 22 ? 11.011 7.532 4.966 1.00 0.00 22 GLN A O 19
ATOM 19364 N N . MET A 1 23 ? 11.417 9.679 5.505 1.00 0.00 23 MET A N 19
ATOM 19365 C CA . MET A 1 23 ? 12.612 9.372 6.281 1.00 0.00 23 MET A CA 19
ATOM 19366 C C . MET A 1 23 ? 12.692 10.249 7.527 1.00 0.00 23 MET A C 19
ATOM 19367 O O . MET A 1 23 ? 11.939 11.212 7.669 1.00 0.00 23 MET A O 19
ATOM 19381 N N . GLY A 1 24 ? 13.608 9.908 8.428 1.00 0.00 24 GLY A N 19
ATOM 19382 C CA . GLY A 1 24 ? 13.768 10.674 9.650 1.00 0.00 24 GLY A CA 19
ATOM 19383 C C . GLY A 1 24 ? 12.887 10.165 10.773 1.00 0.00 24 GLY A C 19
ATOM 19384 O O . GLY A 1 24 ? 13.368 9.884 11.870 1.00 0.00 24 GLY A O 19
ATOM 19388 N N . GLY A 1 25 ? 11.591 10.045 10.500 1.00 0.00 25 GLY A N 19
ATOM 19389 C CA . GLY A 1 25 ? 10.661 9.568 11.507 1.00 0.00 25 GLY A CA 19
ATOM 19390 C C . GLY A 1 25 ? 10.666 8.057 11.630 1.00 0.00 25 GLY A C 19
ATOM 19391 O O . GLY A 1 25 ? 11.186 7.359 10.761 1.00 0.00 25 GLY A O 19
ATOM 19395 N N . GLN A 1 26 ? 10.087 7.552 12.715 1.00 0.00 26 GLN A N 19
ATOM 19396 C CA . GLN A 1 26 ? 10.029 6.114 12.949 1.00 0.00 26 GLN A CA 19
ATOM 19397 C C . GLN A 1 26 ? 8.688 5.543 12.501 1.00 0.00 26 GLN A C 19
ATOM 19398 O O . GLN A 1 26 ? 8.615 4.419 12.006 1.00 0.00 26 GLN A O 19
ATOM 19412 N N . GLY A 1 27 ? 7.627 6.325 12.678 1.00 0.00 27 GLY A N 19
ATOM 19413 C CA . GLY A 1 27 ? 6.303 5.880 12.286 1.00 0.00 27 GLY A CA 19
ATOM 19414 C C . GLY A 1 27 ? 5.745 6.672 11.121 1.00 0.00 27 GLY A C 19
ATOM 19415 O O . GLY A 1 27 ? 5.049 6.126 10.265 1.00 0.00 27 GLY A O 19
ATOM 19419 N N . LYS A 1 28 ? 6.050 7.965 11.087 1.00 0.00 28 LYS A N 19
ATOM 19420 C CA . LYS A 1 28 ? 5.575 8.836 10.019 1.00 0.00 28 LYS A CA 19
ATOM 19421 C C . LYS A 1 28 ? 6.381 8.621 8.742 1.00 0.00 28 LYS A C 19
ATOM 19422 O O . LYS A 1 28 ? 7.577 8.335 8.792 1.00 0.00 28 LYS A O 19
ATOM 19441 N N . GLY A 1 29 ? 5.719 8.762 7.598 1.00 0.00 29 GLY A N 19
ATOM 19442 C CA . GLY A 1 29 ? 6.390 8.581 6.324 1.00 0.00 29 GLY A CA 19
ATOM 19443 C C . GLY A 1 29 ? 5.633 7.651 5.397 1.00 0.00 29 GLY A C 19
ATOM 19444 O O . GLY A 1 29 ? 5.958 6.468 5.293 1.00 0.00 29 GLY A O 19
ATOM 19448 N N . ARG A 1 30 ? 4.621 8.186 4.722 1.00 0.00 30 ARG A N 19
ATOM 19449 C CA . ARG A 1 30 ? 3.814 7.395 3.801 1.00 0.00 30 ARG A CA 19
ATOM 19450 C C . ARG A 1 30 ? 4.521 7.235 2.458 1.00 0.00 30 ARG A C 19
ATOM 19451 O O . ARG A 1 30 ? 5.487 7.940 2.165 1.00 0.00 30 ARG A O 19
ATOM 19472 N N . LEU A 1 31 ? 4.034 6.302 1.647 1.00 0.00 31 LEU A N 19
ATOM 19473 C CA . LEU A 1 31 ? 4.620 6.048 0.335 1.00 0.00 31 LEU A CA 19
ATOM 19474 C C . LEU A 1 31 ? 3.755 6.643 -0.772 1.00 0.00 31 LEU A C 19
ATOM 19475 O O . LEU A 1 31 ? 2.530 6.527 -0.746 1.00 0.00 31 LEU A O 19
ATOM 19491 N N . ALA A 1 32 ? 4.401 7.278 -1.744 1.00 0.00 32 ALA A N 19
ATOM 19492 C CA . ALA A 1 32 ? 3.692 7.887 -2.862 1.00 0.00 32 ALA A CA 19
ATOM 19493 C C . ALA A 1 32 ? 3.386 6.857 -3.944 1.00 0.00 32 ALA A C 19
ATOM 19494 O O . ALA A 1 32 ? 4.291 6.357 -4.614 1.00 0.00 32 ALA A O 19
ATOM 19501 N N . LEU A 1 33 ? 2.106 6.543 -4.110 1.00 0.00 33 LEU A N 19
ATOM 19502 C CA . LEU A 1 33 ? 1.680 5.572 -5.112 1.00 0.00 33 LEU A CA 19
ATOM 19503 C C . LEU A 1 33 ? 1.147 6.272 -6.358 1.00 0.00 33 LEU A C 19
ATOM 19504 O O . LEU A 1 33 ? 0.855 7.467 -6.333 1.00 0.00 33 LEU A O 19
ATOM 19520 N N . ARG A 1 34 ? 1.022 5.518 -7.445 1.00 0.00 34 ARG A N 19
ATOM 19521 C CA . ARG A 1 34 ? 0.523 6.066 -8.701 1.00 0.00 34 ARG A CA 19
ATOM 19522 C C . ARG A 1 34 ? -0.556 5.166 -9.296 1.00 0.00 34 ARG A C 19
ATOM 19523 O O . ARG A 1 34 ? -0.621 3.975 -8.994 1.00 0.00 34 ARG A O 19
ATOM 19544 N N . ALA A 1 35 ? -1.401 5.745 -10.143 1.00 0.00 35 ALA A N 19
ATOM 19545 C CA . ALA A 1 35 ? -2.476 4.996 -10.782 1.00 0.00 35 ALA A CA 19
ATOM 19546 C C . ALA A 1 35 ? -1.933 3.771 -11.510 1.00 0.00 35 ALA A C 19
ATOM 19547 O O . ALA A 1 35 ? -1.346 3.885 -12.585 1.00 0.00 35 ALA A O 19
ATOM 19554 N N . GLY A 1 36 ? -2.134 2.598 -10.917 1.00 0.00 36 GLY A N 19
ATOM 19555 C CA . GLY A 1 36 ? -1.657 1.369 -11.524 1.00 0.00 36 GLY A CA 19
ATOM 19556 C C . GLY A 1 36 ? -0.338 0.906 -10.938 1.00 0.00 36 GLY A C 19
ATOM 19557 O O . GLY A 1 36 ? 0.463 0.269 -11.623 1.00 0.00 36 GLY A O 19
ATOM 19561 N N . ASP A 1 37 ? -0.111 1.228 -9.670 1.00 0.00 37 ASP A N 19
ATOM 19562 C CA . ASP A 1 37 ? 1.121 0.841 -8.992 1.00 0.00 37 ASP A CA 19
ATOM 19563 C C . ASP A 1 37 ? 0.897 -0.386 -8.115 1.00 0.00 37 ASP A C 19
ATOM 19564 O O . ASP A 1 37 ? 0.345 -0.287 -7.019 1.00 0.00 37 ASP A O 19
ATOM 19573 N N . VAL A 1 38 ? 1.328 -1.544 -8.605 1.00 0.00 38 VAL A N 19
ATOM 19574 C CA . VAL A 1 38 ? 1.174 -2.792 -7.866 1.00 0.00 38 VAL A CA 19
ATOM 19575 C C . VAL A 1 38 ? 2.085 -2.822 -6.644 1.00 0.00 38 VAL A C 19
ATOM 19576 O O . VAL A 1 38 ? 3.289 -3.053 -6.759 1.00 0.00 38 VAL A O 19
ATOM 19589 N N . VAL A 1 39 ? 1.503 -2.589 -5.472 1.00 0.00 39 VAL A N 19
ATOM 19590 C CA . VAL A 1 39 ? 2.262 -2.591 -4.227 1.00 0.00 39 VAL A CA 19
ATOM 19591 C C . VAL A 1 39 ? 1.890 -3.788 -3.359 1.00 0.00 39 VAL A C 19
ATOM 19592 O O . VAL A 1 39 ? 0.746 -4.243 -3.369 1.00 0.00 39 VAL A O 19
ATOM 19605 N N . MET A 1 40 ? 2.863 -4.292 -2.607 1.00 0.00 40 MET A N 19
ATOM 19606 C CA . MET A 1 40 ? 2.637 -5.436 -1.731 1.00 0.00 40 MET A CA 19
ATOM 19607 C C . MET A 1 40 ? 2.512 -4.990 -0.277 1.00 0.00 40 MET A C 19
ATOM 19608 O O . MET A 1 40 ? 3.386 -4.302 0.249 1.00 0.00 40 MET A O 19
ATOM 19622 N N . VAL A 1 41 ? 1.419 -5.387 0.367 1.00 0.00 41 VAL A N 19
ATOM 19623 C CA . VAL A 1 41 ? 1.180 -5.029 1.760 1.00 0.00 41 VAL A CA 19
ATOM 19624 C C . VAL A 1 41 ? 1.198 -6.263 2.655 1.00 0.00 41 VAL A C 19
ATOM 19625 O O . VAL A 1 41 ? 1.165 -7.395 2.171 1.00 0.00 41 VAL A O 19
ATOM 19638 N N . TYR A 1 42 ? 1.250 -6.038 3.963 1.00 0.00 42 TYR A N 19
ATOM 19639 C CA . TYR A 1 42 ? 1.274 -7.131 4.927 1.00 0.00 42 TYR A CA 19
ATOM 19640 C C . TYR A 1 42 ? 0.393 -6.815 6.132 1.00 0.00 42 TYR A C 19
ATOM 19641 O O . TYR A 1 42 ? 0.270 -5.661 6.539 1.00 0.00 42 TYR A O 19
ATOM 19659 N N . GLY A 1 43 ? -0.217 -7.851 6.699 1.00 0.00 43 GLY A N 19
ATOM 19660 C CA . GLY A 1 43 ? -1.079 -7.665 7.852 1.00 0.00 43 GLY A CA 19
ATOM 19661 C C . GLY A 1 43 ? -2.187 -6.664 7.591 1.00 0.00 43 GLY A C 19
ATOM 19662 O O . GLY A 1 43 ? -2.294 -6.092 6.506 1.00 0.00 43 GLY A O 19
ATOM 19666 N N . PRO A 1 44 ? -3.039 -6.442 8.604 1.00 0.00 44 PRO A N 19
ATOM 19667 C CA . PRO A 1 44 ? -4.161 -5.503 8.503 1.00 0.00 44 PRO A CA 19
ATOM 19668 C C . PRO A 1 44 ? -3.698 -4.052 8.443 1.00 0.00 44 PRO A C 19
ATOM 19669 O O . PRO A 1 44 ? -2.505 -3.775 8.324 1.00 0.00 44 PRO A O 19
ATOM 19680 N N . MET A 1 45 ? -4.651 -3.128 8.528 1.00 0.00 45 MET A N 19
ATOM 19681 C CA . MET A 1 45 ? -4.340 -1.704 8.485 1.00 0.00 45 MET A CA 19
ATOM 19682 C C . MET A 1 45 ? -4.340 -1.105 9.888 1.00 0.00 45 MET A C 19
ATOM 19683 O O . MET A 1 45 ? -4.639 -1.792 10.866 1.00 0.00 45 MET A O 19
ATOM 19697 N N . ASP A 1 46 ? -4.004 0.176 9.980 1.00 0.00 46 ASP A N 19
ATOM 19698 C CA . ASP A 1 46 ? -3.967 0.867 11.263 1.00 0.00 46 ASP A CA 19
ATOM 19699 C C . ASP A 1 46 ? -5.329 1.467 11.598 1.00 0.00 46 ASP A C 19
ATOM 19700 O O . ASP A 1 46 ? -6.269 1.377 10.808 1.00 0.00 46 ASP A O 19
ATOM 19709 N N . ASP A 1 47 ? -5.429 2.076 12.774 1.00 0.00 47 ASP A N 19
ATOM 19710 C CA . ASP A 1 47 ? -6.676 2.690 13.214 1.00 0.00 47 ASP A CA 19
ATOM 19711 C C . ASP A 1 47 ? -7.133 3.760 12.226 1.00 0.00 47 ASP A C 19
ATOM 19712 O O . ASP A 1 47 ? -8.331 3.965 12.031 1.00 0.00 47 ASP A O 19
ATOM 19721 N N . GLN A 1 48 ? -6.171 4.437 11.608 1.00 0.00 48 GLN A N 19
ATOM 19722 C CA . GLN A 1 48 ? -6.476 5.486 10.642 1.00 0.00 48 GLN A CA 19
ATOM 19723 C C . GLN A 1 48 ? -6.931 4.889 9.315 1.00 0.00 48 GLN A C 19
ATOM 19724 O O . GLN A 1 48 ? -7.664 5.523 8.557 1.00 0.00 48 GLN A O 19
ATOM 19738 N N . GLY A 1 49 ? -6.492 3.664 9.041 1.00 0.00 49 GLY A N 19
ATOM 19739 C CA . GLY A 1 49 ? -6.865 3.002 7.805 1.00 0.00 49 GLY A CA 19
ATOM 19740 C C . GLY A 1 49 ? -5.723 2.947 6.809 1.00 0.00 49 GLY A C 19
ATOM 19741 O O . GLY A 1 49 ? -5.919 3.178 5.616 1.00 0.00 49 GLY A O 19
ATOM 19745 N N . PHE A 1 50 ? -4.526 2.642 7.300 1.00 0.00 50 PHE A N 19
ATOM 19746 C CA . PHE A 1 50 ? -3.348 2.561 6.445 1.00 0.00 50 PHE A CA 19
ATOM 19747 C C . PHE A 1 50 ? -2.720 1.172 6.516 1.00 0.00 50 PHE A C 19
ATOM 19748 O O . PHE A 1 50 ? -2.650 0.564 7.584 1.00 0.00 50 PHE A O 19
ATOM 19765 N N . TYR A 1 51 ? -2.266 0.676 5.370 1.00 0.00 51 TYR A N 19
ATOM 19766 C CA . TYR A 1 51 ? -1.646 -0.642 5.300 1.00 0.00 51 TYR A CA 19
ATOM 19767 C C . TYR A 1 51 ? -0.125 -0.532 5.329 1.00 0.00 51 TYR A C 19
ATOM 19768 O O . TYR A 1 51 ? 0.435 0.542 5.108 1.00 0.00 51 TYR A O 19
ATOM 19786 N N . TYR A 1 52 ? 0.538 -1.650 5.602 1.00 0.00 52 TYR A N 19
ATOM 19787 C CA . TYR A 1 52 ? 1.994 -1.680 5.662 1.00 0.00 52 TYR A CA 19
ATOM 19788 C C . TYR A 1 52 ? 2.574 -2.407 4.452 1.00 0.00 52 TYR A C 19
ATOM 19789 O O . TYR A 1 52 ? 2.593 -3.636 4.402 1.00 0.00 52 TYR A O 19
ATOM 19807 N N . GLY A 1 53 ? 3.047 -1.637 3.477 1.00 0.00 53 GLY A N 19
ATOM 19808 C CA . GLY A 1 53 ? 3.622 -2.223 2.281 1.00 0.00 53 GLY A CA 19
ATOM 19809 C C . GLY A 1 53 ? 4.820 -1.446 1.772 1.00 0.00 53 GLY A C 19
ATOM 19810 O O . GLY A 1 53 ? 5.290 -0.518 2.430 1.00 0.00 53 GLY A O 19
ATOM 19814 N N . GLU A 1 54 ? 5.314 -1.825 0.598 1.00 0.00 54 GLU A N 19
ATOM 19815 C CA . GLU A 1 54 ? 6.467 -1.158 0.003 1.00 0.00 54 GLU A CA 19
ATOM 19816 C C . GLU A 1 54 ? 6.386 -1.187 -1.520 1.00 0.00 54 GLU A C 19
ATOM 19817 O O . GLU A 1 54 ? 6.017 -2.201 -2.115 1.00 0.00 54 GLU A O 19
ATOM 19829 N N . LEU A 1 55 ? 6.732 -0.067 -2.146 1.00 0.00 55 LEU A N 19
ATOM 19830 C CA . LEU A 1 55 ? 6.699 0.037 -3.601 1.00 0.00 55 LEU A CA 19
ATOM 19831 C C . LEU A 1 55 ? 7.984 0.665 -4.131 1.00 0.00 55 LEU A C 19
ATOM 19832 O O . LEU A 1 55 ? 8.198 1.870 -4.001 1.00 0.00 55 LEU A O 19
ATOM 19848 N N . GLY A 1 56 ? 8.835 -0.160 -4.732 1.00 0.00 56 GLY A N 19
ATOM 19849 C CA . GLY A 1 56 ? 10.088 0.333 -5.275 1.00 0.00 56 GLY A CA 19
ATOM 19850 C C . GLY A 1 56 ? 11.239 0.189 -4.300 1.00 0.00 56 GLY A C 19
ATOM 19851 O O . GLY A 1 56 ? 12.218 0.931 -4.371 1.00 0.00 56 GLY A O 19
ATOM 19855 N N . GLY A 1 57 ? 11.122 -0.768 -3.384 1.00 0.00 57 GLY A N 19
ATOM 19856 C CA . GLY A 1 57 ? 12.167 -0.987 -2.402 1.00 0.00 57 GLY A CA 19
ATOM 19857 C C . GLY A 1 57 ? 12.082 -0.019 -1.239 1.00 0.00 57 GLY A C 19
ATOM 19858 O O . GLY A 1 57 ? 13.060 0.184 -0.518 1.00 0.00 57 GLY A O 19
ATOM 19862 N N . HIS A 1 58 ? 10.911 0.582 -1.055 1.00 0.00 58 HIS A N 19
ATOM 19863 C CA . HIS A 1 58 ? 10.702 1.535 0.029 1.00 0.00 58 HIS A CA 19
ATOM 19864 C C . HIS A 1 58 ? 9.443 1.193 0.819 1.00 0.00 58 HIS A C 19
ATOM 19865 O O . HIS A 1 58 ? 8.335 1.228 0.285 1.00 0.00 58 HIS A O 19
ATOM 19879 N N . ARG A 1 59 ? 9.622 0.861 2.093 1.00 0.00 59 ARG A N 19
ATOM 19880 C CA . ARG A 1 59 ? 8.500 0.510 2.956 1.00 0.00 59 ARG A CA 19
ATOM 19881 C C . ARG A 1 59 ? 7.842 1.762 3.529 1.00 0.00 59 ARG A C 19
ATOM 19882 O O . ARG A 1 59 ? 8.441 2.836 3.548 1.00 0.00 59 ARG A O 19
ATOM 19903 N N . GLY A 1 60 ? 6.605 1.614 3.994 1.00 0.00 60 GLY A N 19
ATOM 19904 C CA . GLY A 1 60 ? 5.886 2.741 4.560 1.00 0.00 60 GLY A CA 19
ATOM 19905 C C . GLY A 1 60 ? 4.387 2.518 4.587 1.00 0.00 60 GLY A C 19
ATOM 19906 O O . GLY A 1 60 ? 3.880 1.586 3.961 1.00 0.00 60 GLY A O 19
ATOM 19910 N N . LEU A 1 61 ? 3.677 3.372 5.314 1.00 0.00 61 LEU A N 19
ATOM 19911 C CA . LEU A 1 61 ? 2.226 3.263 5.422 1.00 0.00 61 LEU A CA 19
ATOM 19912 C C . LEU A 1 61 ? 1.549 3.703 4.127 1.00 0.00 61 LEU A C 19
ATOM 19913 O O . LEU A 1 61 ? 1.840 4.774 3.595 1.00 0.00 61 LEU A O 19
ATOM 19929 N N . VAL A 1 62 ? 0.643 2.869 3.627 1.00 0.00 62 VAL A N 19
ATOM 19930 C CA . VAL A 1 62 ? -0.078 3.172 2.397 1.00 0.00 62 VAL A CA 19
ATOM 19931 C C . VAL A 1 62 ? -1.572 3.325 2.659 1.00 0.00 62 VAL A C 19
ATOM 19932 O O . VAL A 1 62 ? -2.114 2.799 3.631 1.00 0.00 62 VAL A O 19
ATOM 19945 N N . PRO A 1 63 ? -2.256 4.062 1.771 1.00 0.00 63 PRO A N 19
ATOM 19946 C CA . PRO A 1 63 ? -3.698 4.301 1.885 1.00 0.00 63 PRO A CA 19
ATOM 19947 C C . PRO A 1 63 ? -4.517 3.042 1.618 1.00 0.00 63 PRO A C 19
ATOM 19948 O O . PRO A 1 63 ? -4.351 2.390 0.588 1.00 0.00 63 PRO A O 19
ATOM 19959 N N . ALA A 1 64 ? -5.401 2.708 2.552 1.00 0.00 64 ALA A N 19
ATOM 19960 C CA . ALA A 1 64 ? -6.247 1.529 2.417 1.00 0.00 64 ALA A CA 19
ATOM 19961 C C . ALA A 1 64 ? -7.551 1.868 1.703 1.00 0.00 64 ALA A C 19
ATOM 19962 O O . ALA A 1 64 ? -8.482 1.063 1.673 1.00 0.00 64 ALA A O 19
ATOM 19969 N N . HIS A 1 65 ? -7.612 3.066 1.130 1.00 0.00 65 HIS A N 19
ATOM 19970 C CA . HIS A 1 65 ? -8.804 3.512 0.417 1.00 0.00 65 HIS A CA 19
ATOM 19971 C C . HIS A 1 65 ? -8.501 3.732 -1.062 1.00 0.00 65 HIS A C 19
ATOM 19972 O O . HIS A 1 65 ? -9.382 3.601 -1.913 1.00 0.00 65 HIS A O 19
ATOM 19986 N N . LEU A 1 66 ? -7.251 4.066 -1.362 1.00 0.00 66 LEU A N 19
ATOM 19987 C CA . LEU A 1 66 ? -6.832 4.304 -2.739 1.00 0.00 66 LEU A CA 19
ATOM 19988 C C . LEU A 1 66 ? -6.528 2.990 -3.451 1.00 0.00 66 LEU A C 19
ATOM 19989 O O . LEU A 1 66 ? -6.795 2.842 -4.644 1.00 0.00 66 LEU A O 19
ATOM 20005 N N . LEU A 1 67 ? -5.971 2.038 -2.711 1.00 0.00 67 LEU A N 19
ATOM 20006 C CA . LEU A 1 67 ? -5.633 0.734 -3.271 1.00 0.00 67 LEU A CA 19
ATOM 20007 C C . LEU A 1 67 ? -6.883 0.011 -3.761 1.00 0.00 67 LEU A C 19
ATOM 20008 O O . LEU A 1 67 ? -8.005 0.409 -3.449 1.00 0.00 67 LEU A O 19
ATOM 20024 N N . ASP A 1 68 ? -6.681 -1.055 -4.528 1.00 0.00 68 ASP A N 19
ATOM 20025 C CA . ASP A 1 68 ? -7.792 -1.837 -5.058 1.00 0.00 68 ASP A CA 19
ATOM 20026 C C . ASP A 1 68 ? -7.480 -3.329 -5.007 1.00 0.00 68 ASP A C 19
ATOM 20027 O O . ASP A 1 68 ? -6.367 -3.752 -5.321 1.00 0.00 68 ASP A O 19
ATOM 20036 N N . HIS A 1 69 ? -8.470 -4.122 -4.609 1.00 0.00 69 HIS A N 19
ATOM 20037 C CA . HIS A 1 69 ? -8.301 -5.568 -4.516 1.00 0.00 69 HIS A CA 19
ATOM 20038 C C . HIS A 1 69 ? -8.408 -6.217 -5.892 1.00 0.00 69 HIS A C 19
ATOM 20039 O O . HIS A 1 69 ? -9.503 -6.376 -6.431 1.00 0.00 69 HIS A O 19
ATOM 20053 N N . MET A 1 70 ? -7.263 -6.588 -6.456 1.00 0.00 70 MET A N 19
ATOM 20054 C CA . MET A 1 70 ? -7.229 -7.220 -7.770 1.00 0.00 70 MET A CA 19
ATOM 20055 C C . MET A 1 70 ? -8.121 -8.458 -7.802 1.00 0.00 70 MET A C 19
ATOM 20056 O O . MET A 1 70 ? -8.556 -8.947 -6.760 1.00 0.00 70 MET A O 19
ATOM 20070 N N . SER A 1 71 ? -8.389 -8.958 -9.004 1.00 0.00 71 SER A N 19
ATOM 20071 C CA . SER A 1 71 ? -9.232 -10.136 -9.171 1.00 0.00 71 SER A CA 19
ATOM 20072 C C . SER A 1 71 ? -8.386 -11.404 -9.239 1.00 0.00 71 SER A C 19
ATOM 20073 O O . SER A 1 71 ? -7.702 -11.656 -10.232 1.00 0.00 71 SER A O 19
ATOM 20081 N N . LEU A 1 72 ? -8.439 -12.200 -8.177 1.00 0.00 72 LEU A N 19
ATOM 20082 C CA . LEU A 1 72 ? -7.678 -13.444 -8.114 1.00 0.00 72 LEU A CA 19
ATOM 20083 C C . LEU A 1 72 ? -8.599 -14.633 -7.859 1.00 0.00 72 LEU A C 19
ATOM 20084 O O . LEU A 1 72 ? -9.595 -14.518 -7.143 1.00 0.00 72 LEU A O 19
ATOM 20100 N N . HIS A 1 73 ? -8.258 -15.775 -8.446 1.00 0.00 73 HIS A N 19
ATOM 20101 C CA . HIS A 1 73 ? -9.053 -16.987 -8.279 1.00 0.00 73 HIS A CA 19
ATOM 20102 C C . HIS A 1 73 ? -8.863 -17.574 -6.884 1.00 0.00 73 HIS A C 19
ATOM 20103 O O . HIS A 1 73 ? -9.794 -17.604 -6.081 1.00 0.00 73 HIS A O 19
ATOM 20117 N N . GLY A 1 74 ? -7.650 -18.040 -6.603 1.00 0.00 74 GLY A N 19
ATOM 20118 C CA . GLY A 1 74 ? -7.361 -18.620 -5.304 1.00 0.00 74 GLY A CA 19
ATOM 20119 C C . GLY A 1 74 ? -5.953 -19.174 -5.218 1.00 0.00 74 GLY A C 19
ATOM 20120 O O . GLY A 1 74 ? -5.412 -19.673 -6.205 1.00 0.00 74 GLY A O 19
ATOM 20124 N N . HIS A 1 75 ? -5.355 -19.087 -4.033 1.00 0.00 75 HIS A N 19
ATOM 20125 C CA . HIS A 1 75 ? -4.000 -19.583 -3.822 1.00 0.00 75 HIS A CA 19
ATOM 20126 C C . HIS A 1 75 ? -3.943 -21.097 -3.997 1.00 0.00 75 HIS A C 19
ATOM 20127 O O . HIS A 1 75 ? -4.847 -21.816 -3.570 1.00 0.00 75 HIS A O 19
ATOM 20141 N N . GLY A 1 1 ? -11.156 -24.552 5.555 1.00 0.00 1 GLY A N 20
ATOM 20142 C CA . GLY A 1 1 ? -10.407 -23.785 6.533 1.00 0.00 1 GLY A CA 20
ATOM 20143 C C . GLY A 1 1 ? -8.912 -24.009 6.423 1.00 0.00 1 GLY A C 20
ATOM 20144 O O . GLY A 1 1 ? -8.433 -25.133 6.574 1.00 0.00 1 GLY A O 20
ATOM 20148 N N . SER A 1 2 ? -8.172 -22.937 6.158 1.00 0.00 2 SER A N 20
ATOM 20149 C CA . SER A 1 2 ? -6.723 -23.022 6.023 1.00 0.00 2 SER A CA 20
ATOM 20150 C C . SER A 1 2 ? -6.050 -21.779 6.596 1.00 0.00 2 SER A C 20
ATOM 20151 O O . SER A 1 2 ? -6.627 -20.692 6.597 1.00 0.00 2 SER A O 20
ATOM 20159 N N . SER A 1 3 ? -4.824 -21.948 7.082 1.00 0.00 3 SER A N 20
ATOM 20160 C CA . SER A 1 3 ? -4.072 -20.841 7.661 1.00 0.00 3 SER A CA 20
ATOM 20161 C C . SER A 1 3 ? -2.722 -20.680 6.968 1.00 0.00 3 SER A C 20
ATOM 20162 O O . SER A 1 3 ? -2.232 -21.602 6.318 1.00 0.00 3 SER A O 20
ATOM 20170 N N . GLY A 1 4 ? -2.126 -19.501 7.114 1.00 0.00 4 GLY A N 20
ATOM 20171 C CA . GLY A 1 4 ? -0.838 -19.239 6.497 1.00 0.00 4 GLY A CA 20
ATOM 20172 C C . GLY A 1 4 ? -0.924 -18.202 5.396 1.00 0.00 4 GLY A C 20
ATOM 20173 O O . GLY A 1 4 ? -1.471 -18.467 4.325 1.00 0.00 4 GLY A O 20
ATOM 20177 N N . SER A 1 5 ? -0.383 -17.016 5.658 1.00 0.00 5 SER A N 20
ATOM 20178 C CA . SER A 1 5 ? -0.405 -15.933 4.681 1.00 0.00 5 SER A CA 20
ATOM 20179 C C . SER A 1 5 ? 0.787 -15.001 4.877 1.00 0.00 5 SER A C 20
ATOM 20180 O O . SER A 1 5 ? 1.072 -14.566 5.993 1.00 0.00 5 SER A O 20
ATOM 20188 N N . SER A 1 6 ? 1.480 -14.699 3.784 1.00 0.00 6 SER A N 20
ATOM 20189 C CA . SER A 1 6 ? 2.644 -13.822 3.834 1.00 0.00 6 SER A CA 20
ATOM 20190 C C . SER A 1 6 ? 2.239 -12.368 3.607 1.00 0.00 6 SER A C 20
ATOM 20191 O O . SER A 1 6 ? 2.271 -11.553 4.527 1.00 0.00 6 SER A O 20
ATOM 20199 N N . GLY A 1 7 ? 1.857 -12.052 2.373 1.00 0.00 7 GLY A N 20
ATOM 20200 C CA . GLY A 1 7 ? 1.451 -10.698 2.046 1.00 0.00 7 GLY A CA 20
ATOM 20201 C C . GLY A 1 7 ? 0.377 -10.657 0.977 1.00 0.00 7 GLY A C 20
ATOM 20202 O O . GLY A 1 7 ? 0.025 -11.685 0.400 1.00 0.00 7 GLY A O 20
ATOM 20206 N N . LYS A 1 8 ? -0.147 -9.465 0.713 1.00 0.00 8 LYS A N 20
ATOM 20207 C CA . LYS A 1 8 ? -1.188 -9.292 -0.293 1.00 0.00 8 LYS A CA 20
ATOM 20208 C C . LYS A 1 8 ? -0.725 -8.348 -1.398 1.00 0.00 8 LYS A C 20
ATOM 20209 O O . LYS A 1 8 ? 0.251 -7.615 -1.233 1.00 0.00 8 LYS A O 20
ATOM 20228 N N . ILE A 1 9 ? -1.432 -8.370 -2.523 1.00 0.00 9 ILE A N 20
ATOM 20229 C CA . ILE A 1 9 ? -1.095 -7.514 -3.653 1.00 0.00 9 ILE A CA 20
ATOM 20230 C C . ILE A 1 9 ? -2.244 -6.569 -3.990 1.00 0.00 9 ILE A C 20
ATOM 20231 O O . ILE A 1 9 ? -3.367 -7.007 -4.237 1.00 0.00 9 ILE A O 20
ATOM 20247 N N . MET A 1 10 ? -1.953 -5.273 -4.000 1.00 0.00 10 MET A N 20
ATOM 20248 C CA . MET A 1 10 ? -2.962 -4.266 -4.310 1.00 0.00 10 MET A CA 20
ATOM 20249 C C . MET A 1 10 ? -2.410 -3.223 -5.277 1.00 0.00 10 MET A C 20
ATOM 20250 O O . MET A 1 10 ? -1.196 -3.061 -5.403 1.00 0.00 10 MET A O 20
ATOM 20264 N N . ILE A 1 11 ? -3.309 -2.518 -5.956 1.00 0.00 11 ILE A N 20
ATOM 20265 C CA . ILE A 1 11 ? -2.911 -1.490 -6.910 1.00 0.00 11 ILE A CA 20
ATOM 20266 C C . ILE A 1 11 ? -3.509 -0.137 -6.541 1.00 0.00 11 ILE A C 20
ATOM 20267 O O . ILE A 1 11 ? -4.661 -0.051 -6.116 1.00 0.00 11 ILE A O 20
ATOM 20283 N N . ALA A 1 12 ? -2.720 0.918 -6.709 1.00 0.00 12 ALA A N 20
ATOM 20284 C CA . ALA A 1 12 ? -3.172 2.269 -6.398 1.00 0.00 12 ALA A CA 20
ATOM 20285 C C . ALA A 1 12 ? -4.166 2.768 -7.441 1.00 0.00 12 ALA A C 20
ATOM 20286 O O . ALA A 1 12 ? -3.778 3.172 -8.537 1.00 0.00 12 ALA A O 20
ATOM 20293 N N . ALA A 1 13 ? -5.448 2.738 -7.093 1.00 0.00 13 ALA A N 20
ATOM 20294 C CA . ALA A 1 13 ? -6.496 3.190 -7.999 1.00 0.00 13 ALA A CA 20
ATOM 20295 C C . ALA A 1 13 ? -6.305 4.656 -8.374 1.00 0.00 13 ALA A C 20
ATOM 20296 O O . ALA A 1 13 ? -6.816 5.118 -9.395 1.00 0.00 13 ALA A O 20
ATOM 20303 N N . LEU A 1 14 ? -5.567 5.382 -7.542 1.00 0.00 14 LEU A N 20
ATOM 20304 C CA . LEU A 1 14 ? -5.309 6.797 -7.785 1.00 0.00 14 LEU A CA 20
ATOM 20305 C C . LEU A 1 14 ? -3.866 7.154 -7.443 1.00 0.00 14 LEU A C 20
ATOM 20306 O O . LEU A 1 14 ? -3.180 6.407 -6.745 1.00 0.00 14 LEU A O 20
ATOM 20322 N N . ASP A 1 15 ? -3.412 8.301 -7.936 1.00 0.00 15 ASP A N 20
ATOM 20323 C CA . ASP A 1 15 ? -2.051 8.758 -7.680 1.00 0.00 15 ASP A CA 20
ATOM 20324 C C . ASP A 1 15 ? -1.960 9.462 -6.329 1.00 0.00 15 ASP A C 20
ATOM 20325 O O . ASP A 1 15 ? -2.407 10.599 -6.179 1.00 0.00 15 ASP A O 20
ATOM 20334 N N . TYR A 1 16 ? -1.380 8.777 -5.350 1.00 0.00 16 TYR A N 20
ATOM 20335 C CA . TYR A 1 16 ? -1.234 9.334 -4.010 1.00 0.00 16 TYR A CA 20
ATOM 20336 C C . TYR A 1 16 ? 0.138 9.978 -3.836 1.00 0.00 16 TYR A C 20
ATOM 20337 O O . TYR A 1 16 ? 1.165 9.302 -3.887 1.00 0.00 16 TYR A O 20
ATOM 20355 N N . ASP A 1 17 ? 0.146 11.290 -3.628 1.00 0.00 17 ASP A N 20
ATOM 20356 C CA . ASP A 1 17 ? 1.390 12.028 -3.443 1.00 0.00 17 ASP A CA 20
ATOM 20357 C C . ASP A 1 17 ? 1.445 12.662 -2.057 1.00 0.00 17 ASP A C 20
ATOM 20358 O O . ASP A 1 17 ? 1.291 13.873 -1.894 1.00 0.00 17 ASP A O 20
ATOM 20367 N N . PRO A 1 18 ? 1.670 11.827 -1.032 1.00 0.00 18 PRO A N 20
ATOM 20368 C CA . PRO A 1 18 ? 1.750 12.283 0.359 1.00 0.00 18 PRO A CA 20
ATOM 20369 C C . PRO A 1 18 ? 3.005 13.106 0.627 1.00 0.00 18 PRO A C 20
ATOM 20370 O O . PRO A 1 18 ? 3.097 13.806 1.635 1.00 0.00 18 PRO A O 20
ATOM 20381 N N . GLY A 1 19 ? 3.971 13.018 -0.282 1.00 0.00 19 GLY A N 20
ATOM 20382 C CA . GLY A 1 19 ? 5.208 13.761 -0.125 1.00 0.00 19 GLY A CA 20
ATOM 20383 C C . GLY A 1 19 ? 6.417 12.980 -0.599 1.00 0.00 19 GLY A C 20
ATOM 20384 O O . GLY A 1 19 ? 6.520 11.776 -0.360 1.00 0.00 19 GLY A O 20
ATOM 20388 N N . ASP A 1 20 ? 7.335 13.664 -1.273 1.00 0.00 20 ASP A N 20
ATOM 20389 C CA . ASP A 1 20 ? 8.543 13.027 -1.783 1.00 0.00 20 ASP A CA 20
ATOM 20390 C C . ASP A 1 20 ? 9.314 12.345 -0.657 1.00 0.00 20 ASP A C 20
ATOM 20391 O O . ASP A 1 20 ? 10.032 11.372 -0.883 1.00 0.00 20 ASP A O 20
ATOM 20400 N N . GLY A 1 21 ? 9.161 12.864 0.558 1.00 0.00 21 GLY A N 20
ATOM 20401 C CA . GLY A 1 21 ? 9.849 12.294 1.701 1.00 0.00 21 GLY A CA 20
ATOM 20402 C C . GLY A 1 21 ? 9.090 11.135 2.316 1.00 0.00 21 GLY A C 20
ATOM 20403 O O . GLY A 1 21 ? 8.375 11.308 3.303 1.00 0.00 21 GLY A O 20
ATOM 20407 N N . GLN A 1 22 ? 9.244 9.951 1.732 1.00 0.00 22 GLN A N 20
ATOM 20408 C CA . GLN A 1 22 ? 8.565 8.761 2.228 1.00 0.00 22 GLN A CA 20
ATOM 20409 C C . GLN A 1 22 ? 9.524 7.875 3.016 1.00 0.00 22 GLN A C 20
ATOM 20410 O O . GLN A 1 22 ? 10.611 7.545 2.542 1.00 0.00 22 GLN A O 20
ATOM 20424 N N . MET A 1 23 ? 9.115 7.494 4.222 1.00 0.00 23 MET A N 20
ATOM 20425 C CA . MET A 1 23 ? 9.939 6.645 5.075 1.00 0.00 23 MET A CA 20
ATOM 20426 C C . MET A 1 23 ? 9.151 5.432 5.559 1.00 0.00 23 MET A C 20
ATOM 20427 O O . MET A 1 23 ? 7.933 5.368 5.402 1.00 0.00 23 MET A O 20
ATOM 20441 N N . GLY A 1 24 ? 9.856 4.471 6.148 1.00 0.00 24 GLY A N 20
ATOM 20442 C CA . GLY A 1 24 ? 9.205 3.272 6.645 1.00 0.00 24 GLY A CA 20
ATOM 20443 C C . GLY A 1 24 ? 9.235 3.182 8.158 1.00 0.00 24 GLY A C 20
ATOM 20444 O O . GLY A 1 24 ? 8.194 3.044 8.799 1.00 0.00 24 GLY A O 20
ATOM 20448 N N . GLY A 1 25 ? 10.432 3.257 8.731 1.00 0.00 25 GLY A N 20
ATOM 20449 C CA . GLY A 1 25 ? 10.571 3.179 10.173 1.00 0.00 25 GLY A CA 20
ATOM 20450 C C . GLY A 1 25 ? 10.454 4.535 10.841 1.00 0.00 25 GLY A C 20
ATOM 20451 O O . GLY A 1 25 ? 9.388 4.898 11.338 1.00 0.00 25 GLY A O 20
ATOM 20455 N N . GLN A 1 26 ? 11.552 5.283 10.855 1.00 0.00 26 GLN A N 20
ATOM 20456 C CA . GLN A 1 26 ? 11.567 6.605 11.470 1.00 0.00 26 GLN A CA 20
ATOM 20457 C C . GLN A 1 26 ? 10.739 7.594 10.655 1.00 0.00 26 GLN A C 20
ATOM 20458 O O . GLN A 1 26 ? 10.933 7.736 9.449 1.00 0.00 26 GLN A O 20
ATOM 20472 N N . GLY A 1 27 ? 9.813 8.275 11.324 1.00 0.00 27 GLY A N 20
ATOM 20473 C CA . GLY A 1 27 ? 8.969 9.242 10.646 1.00 0.00 27 GLY A CA 20
ATOM 20474 C C . GLY A 1 27 ? 7.629 8.658 10.242 1.00 0.00 27 GLY A C 20
ATOM 20475 O O . GLY A 1 27 ? 6.684 9.394 9.956 1.00 0.00 27 GLY A O 20
ATOM 20479 N N . LYS A 1 28 ? 7.546 7.333 10.218 1.00 0.00 28 LYS A N 20
ATOM 20480 C CA . LYS A 1 28 ? 6.313 6.650 9.845 1.00 0.00 28 LYS A CA 20
ATOM 20481 C C . LYS A 1 28 ? 5.625 7.362 8.685 1.00 0.00 28 LYS A C 20
ATOM 20482 O O . LYS A 1 28 ? 4.401 7.485 8.657 1.00 0.00 28 LYS A O 20
ATOM 20501 N N . GLY A 1 29 ? 6.421 7.829 7.728 1.00 0.00 29 GLY A N 20
ATOM 20502 C CA . GLY A 1 29 ? 5.870 8.522 6.578 1.00 0.00 29 GLY A CA 20
ATOM 20503 C C . GLY A 1 29 ? 5.146 7.588 5.630 1.00 0.00 29 GLY A C 20
ATOM 20504 O O . GLY A 1 29 ? 5.381 6.379 5.639 1.00 0.00 29 GLY A O 20
ATOM 20508 N N . ARG A 1 30 ? 4.263 8.147 4.809 1.00 0.00 30 ARG A N 20
ATOM 20509 C CA . ARG A 1 30 ? 3.500 7.354 3.853 1.00 0.00 30 ARG A CA 20
ATOM 20510 C C . ARG A 1 30 ? 4.260 7.211 2.537 1.00 0.00 30 ARG A C 20
ATOM 20511 O O . ARG A 1 30 ? 5.190 7.969 2.259 1.00 0.00 30 ARG A O 20
ATOM 20532 N N . LEU A 1 31 ? 3.858 6.234 1.731 1.00 0.00 31 LEU A N 20
ATOM 20533 C CA . LEU A 1 31 ? 4.501 5.990 0.445 1.00 0.00 31 LEU A CA 20
ATOM 20534 C C . LEU A 1 31 ? 3.675 6.575 -0.696 1.00 0.00 31 LEU A C 20
ATOM 20535 O O . LEU A 1 31 ? 2.449 6.472 -0.704 1.00 0.00 31 LEU A O 20
ATOM 20551 N N . ALA A 1 32 ? 4.356 7.188 -1.659 1.00 0.00 32 ALA A N 20
ATOM 20552 C CA . ALA A 1 32 ? 3.686 7.785 -2.807 1.00 0.00 32 ALA A CA 20
ATOM 20553 C C . ALA A 1 32 ? 3.359 6.733 -3.861 1.00 0.00 32 ALA A C 20
ATOM 20554 O O . ALA A 1 32 ? 4.257 6.140 -4.461 1.00 0.00 32 ALA A O 20
ATOM 20561 N N . LEU A 1 33 ? 2.070 6.505 -4.083 1.00 0.00 33 LEU A N 20
ATOM 20562 C CA . LEU A 1 33 ? 1.624 5.522 -5.065 1.00 0.00 33 LEU A CA 20
ATOM 20563 C C . LEU A 1 33 ? 1.140 6.207 -6.339 1.00 0.00 33 LEU A C 20
ATOM 20564 O O . LEU A 1 33 ? 0.779 7.384 -6.325 1.00 0.00 33 LEU A O 20
ATOM 20580 N N . ARG A 1 34 ? 1.133 5.462 -7.440 1.00 0.00 34 ARG A N 20
ATOM 20581 C CA . ARG A 1 34 ? 0.692 5.997 -8.722 1.00 0.00 34 ARG A CA 20
ATOM 20582 C C . ARG A 1 34 ? -0.402 5.122 -9.329 1.00 0.00 34 ARG A C 20
ATOM 20583 O O . ARG A 1 34 ? -0.490 3.930 -9.038 1.00 0.00 34 ARG A O 20
ATOM 20604 N N . ALA A 1 35 ? -1.233 5.725 -10.173 1.00 0.00 35 ALA A N 20
ATOM 20605 C CA . ALA A 1 35 ? -2.319 5.001 -10.821 1.00 0.00 35 ALA A CA 20
ATOM 20606 C C . ALA A 1 35 ? -1.802 3.757 -11.535 1.00 0.00 35 ALA A C 20
ATOM 20607 O O . ALA A 1 35 ? -1.236 3.845 -12.624 1.00 0.00 35 ALA A O 20
ATOM 20614 N N . GLY A 1 36 ? -1.999 2.598 -10.914 1.00 0.00 36 GLY A N 20
ATOM 20615 C CA . GLY A 1 36 ? -1.545 1.353 -11.505 1.00 0.00 36 GLY A CA 20
ATOM 20616 C C . GLY A 1 36 ? -0.252 0.856 -10.889 1.00 0.00 36 GLY A C 20
ATOM 20617 O O . GLY A 1 36 ? 0.511 0.134 -11.529 1.00 0.00 36 GLY A O 20
ATOM 20621 N N . ASP A 1 37 ? -0.005 1.245 -9.642 1.00 0.00 37 ASP A N 20
ATOM 20622 C CA . ASP A 1 37 ? 1.205 0.835 -8.939 1.00 0.00 37 ASP A CA 20
ATOM 20623 C C . ASP A 1 37 ? 0.935 -0.381 -8.058 1.00 0.00 37 ASP A C 20
ATOM 20624 O O . ASP A 1 37 ? 0.327 -0.266 -6.993 1.00 0.00 37 ASP A O 20
ATOM 20633 N N . VAL A 1 38 ? 1.390 -1.545 -8.508 1.00 0.00 38 VAL A N 20
ATOM 20634 C CA . VAL A 1 38 ? 1.199 -2.782 -7.761 1.00 0.00 38 VAL A CA 20
ATOM 20635 C C . VAL A 1 38 ? 2.099 -2.826 -6.531 1.00 0.00 38 VAL A C 20
ATOM 20636 O O . VAL A 1 38 ? 3.300 -3.076 -6.636 1.00 0.00 38 VAL A O 20
ATOM 20649 N N . VAL A 1 39 ? 1.510 -2.582 -5.364 1.00 0.00 39 VAL A N 20
ATOM 20650 C CA . VAL A 1 39 ? 2.258 -2.595 -4.113 1.00 0.00 39 VAL A CA 20
ATOM 20651 C C . VAL A 1 39 ? 1.879 -3.800 -3.259 1.00 0.00 39 VAL A C 20
ATOM 20652 O O . VAL A 1 39 ? 0.725 -4.227 -3.248 1.00 0.00 39 VAL A O 20
ATOM 20665 N N . MET A 1 40 ? 2.859 -4.343 -2.544 1.00 0.00 40 MET A N 20
ATOM 20666 C CA . MET A 1 40 ? 2.628 -5.499 -1.685 1.00 0.00 40 MET A CA 20
ATOM 20667 C C . MET A 1 40 ? 2.472 -5.071 -0.229 1.00 0.00 40 MET A C 20
ATOM 20668 O O . MET A 1 40 ? 3.353 -4.423 0.335 1.00 0.00 40 MET A O 20
ATOM 20682 N N . VAL A 1 41 ? 1.345 -5.438 0.373 1.00 0.00 41 VAL A N 20
ATOM 20683 C CA . VAL A 1 41 ? 1.075 -5.093 1.764 1.00 0.00 41 VAL A CA 20
ATOM 20684 C C . VAL A 1 41 ? 1.238 -6.306 2.673 1.00 0.00 41 VAL A C 20
ATOM 20685 O O . VAL A 1 41 ? 1.378 -7.435 2.201 1.00 0.00 41 VAL A O 20
ATOM 20698 N N . TYR A 1 42 ? 1.218 -6.066 3.979 1.00 0.00 42 TYR A N 20
ATOM 20699 C CA . TYR A 1 42 ? 1.366 -7.139 4.956 1.00 0.00 42 TYR A CA 20
ATOM 20700 C C . TYR A 1 42 ? 0.441 -6.921 6.149 1.00 0.00 42 TYR A C 20
ATOM 20701 O O . TYR A 1 42 ? 0.321 -5.808 6.661 1.00 0.00 42 TYR A O 20
ATOM 20719 N N . GLY A 1 43 ? -0.212 -7.993 6.587 1.00 0.00 43 GLY A N 20
ATOM 20720 C CA . GLY A 1 43 ? -1.118 -7.899 7.717 1.00 0.00 43 GLY A CA 20
ATOM 20721 C C . GLY A 1 43 ? -2.204 -6.863 7.505 1.00 0.00 43 GLY A C 20
ATOM 20722 O O . GLY A 1 43 ? -2.298 -6.239 6.448 1.00 0.00 43 GLY A O 20
ATOM 20726 N N . PRO A 1 44 ? -3.050 -6.670 8.527 1.00 0.00 44 PRO A N 20
ATOM 20727 C CA . PRO A 1 44 ? -4.151 -5.704 8.472 1.00 0.00 44 PRO A CA 20
ATOM 20728 C C . PRO A 1 44 ? -3.658 -4.261 8.480 1.00 0.00 44 PRO A C 20
ATOM 20729 O O . PRO A 1 44 ? -2.460 -4.005 8.361 1.00 0.00 44 PRO A O 20
ATOM 20740 N N . MET A 1 45 ? -4.588 -3.323 8.620 1.00 0.00 45 MET A N 20
ATOM 20741 C CA . MET A 1 45 ? -4.246 -1.906 8.646 1.00 0.00 45 MET A CA 20
ATOM 20742 C C . MET A 1 45 ? -4.278 -1.364 10.071 1.00 0.00 45 MET A C 20
ATOM 20743 O O . MET A 1 45 ? -4.619 -2.083 11.011 1.00 0.00 45 MET A O 20
ATOM 20757 N N . ASP A 1 46 ? -3.922 -0.093 10.224 1.00 0.00 46 ASP A N 20
ATOM 20758 C CA . ASP A 1 46 ? -3.911 0.545 11.536 1.00 0.00 46 ASP A CA 20
ATOM 20759 C C . ASP A 1 46 ? -5.270 1.162 11.851 1.00 0.00 46 ASP A C 20
ATOM 20760 O O . ASP A 1 46 ? -6.236 0.970 11.113 1.00 0.00 46 ASP A O 20
ATOM 20769 N N . ASP A 1 47 ? -5.336 1.902 12.952 1.00 0.00 47 ASP A N 20
ATOM 20770 C CA . ASP A 1 47 ? -6.577 2.547 13.366 1.00 0.00 47 ASP A CA 20
ATOM 20771 C C . ASP A 1 47 ? -6.994 3.617 12.362 1.00 0.00 47 ASP A C 20
ATOM 20772 O O . ASP A 1 47 ? -8.183 3.827 12.123 1.00 0.00 47 ASP A O 20
ATOM 20781 N N . GLN A 1 48 ? -6.008 4.290 11.778 1.00 0.00 48 GLN A N 20
ATOM 20782 C CA . GLN A 1 48 ? -6.274 5.339 10.801 1.00 0.00 48 GLN A CA 20
ATOM 20783 C C . GLN A 1 48 ? -6.767 4.746 9.485 1.00 0.00 48 GLN A C 20
ATOM 20784 O O . GLN A 1 48 ? -7.476 5.402 8.724 1.00 0.00 48 GLN A O 20
ATOM 20798 N N . GLY A 1 49 ? -6.386 3.499 9.224 1.00 0.00 49 GLY A N 20
ATOM 20799 C CA . GLY A 1 49 ? -6.798 2.838 8.000 1.00 0.00 49 GLY A CA 20
ATOM 20800 C C . GLY A 1 49 ? -5.687 2.780 6.970 1.00 0.00 49 GLY A C 20
ATOM 20801 O O . GLY A 1 49 ? -5.936 2.889 5.770 1.00 0.00 49 GLY A O 20
ATOM 20805 N N . PHE A 1 50 ? -4.455 2.609 7.440 1.00 0.00 50 PHE A N 20
ATOM 20806 C CA . PHE A 1 50 ? -3.301 2.539 6.551 1.00 0.00 50 PHE A CA 20
ATOM 20807 C C . PHE A 1 50 ? -2.672 1.150 6.585 1.00 0.00 50 PHE A C 20
ATOM 20808 O O . PHE A 1 50 ? -2.552 0.536 7.646 1.00 0.00 50 PHE A O 20
ATOM 20825 N N . TYR A 1 51 ? -2.272 0.659 5.417 1.00 0.00 51 TYR A N 20
ATOM 20826 C CA . TYR A 1 51 ? -1.658 -0.659 5.311 1.00 0.00 51 TYR A CA 20
ATOM 20827 C C . TYR A 1 51 ? -0.136 -0.554 5.332 1.00 0.00 51 TYR A C 20
ATOM 20828 O O . TYR A 1 51 ? 0.428 0.509 5.069 1.00 0.00 51 TYR A O 20
ATOM 20846 N N . TYR A 1 52 ? 0.523 -1.664 5.644 1.00 0.00 52 TYR A N 20
ATOM 20847 C CA . TYR A 1 52 ? 1.979 -1.699 5.701 1.00 0.00 52 TYR A CA 20
ATOM 20848 C C . TYR A 1 52 ? 2.553 -2.461 4.511 1.00 0.00 52 TYR A C 20
ATOM 20849 O O . TYR A 1 52 ? 2.558 -3.691 4.491 1.00 0.00 52 TYR A O 20
ATOM 20867 N N . GLY A 1 53 ? 3.037 -1.719 3.519 1.00 0.00 53 GLY A N 20
ATOM 20868 C CA . GLY A 1 53 ? 3.607 -2.341 2.338 1.00 0.00 53 GLY A CA 20
ATOM 20869 C C . GLY A 1 53 ? 4.870 -1.646 1.869 1.00 0.00 53 GLY A C 20
ATOM 20870 O O . GLY A 1 53 ? 5.443 -0.833 2.593 1.00 0.00 53 GLY A O 20
ATOM 20874 N N . GLU A 1 54 ? 5.305 -1.967 0.655 1.00 0.00 54 GLU A N 20
ATOM 20875 C CA . GLU A 1 54 ? 6.510 -1.369 0.092 1.00 0.00 54 GLU A CA 20
ATOM 20876 C C . GLU A 1 54 ? 6.439 -1.334 -1.432 1.00 0.00 54 GLU A C 20
ATOM 20877 O O . GLU A 1 54 ? 6.040 -2.310 -2.069 1.00 0.00 54 GLU A O 20
ATOM 20889 N N . LEU A 1 55 ? 6.829 -0.204 -2.010 1.00 0.00 55 LEU A N 20
ATOM 20890 C CA . LEU A 1 55 ? 6.811 -0.040 -3.460 1.00 0.00 55 LEU A CA 20
ATOM 20891 C C . LEU A 1 55 ? 8.098 0.615 -3.950 1.00 0.00 55 LEU A C 20
ATOM 20892 O O . LEU A 1 55 ? 8.369 1.777 -3.652 1.00 0.00 55 LEU A O 20
ATOM 20908 N N . GLY A 1 56 ? 8.889 -0.141 -4.707 1.00 0.00 56 GLY A N 20
ATOM 20909 C CA . GLY A 1 56 ? 10.138 0.384 -5.229 1.00 0.00 56 GLY A CA 20
ATOM 20910 C C . GLY A 1 56 ? 11.211 0.492 -4.164 1.00 0.00 56 GLY A C 20
ATOM 20911 O O . GLY A 1 56 ? 11.820 1.547 -3.991 1.00 0.00 56 GLY A O 20
ATOM 20915 N N . GLY A 1 57 ? 11.443 -0.603 -3.446 1.00 0.00 57 GLY A N 20
ATOM 20916 C CA . GLY A 1 57 ? 12.450 -0.605 -2.400 1.00 0.00 57 GLY A CA 20
ATOM 20917 C C . GLY A 1 57 ? 12.180 0.439 -1.335 1.00 0.00 57 GLY A C 20
ATOM 20918 O O . GLY A 1 57 ? 13.091 0.854 -0.617 1.00 0.00 57 GLY A O 20
ATOM 20922 N N . HIS A 1 58 ? 10.925 0.865 -1.230 1.00 0.00 58 HIS A N 20
ATOM 20923 C CA . HIS A 1 58 ? 10.538 1.868 -0.245 1.00 0.00 58 HIS A CA 20
ATOM 20924 C C . HIS A 1 58 ? 9.344 1.391 0.577 1.00 0.00 58 HIS A C 20
ATOM 20925 O O . HIS A 1 58 ? 8.265 1.147 0.037 1.00 0.00 58 HIS A O 20
ATOM 20939 N N . ARG A 1 59 ? 9.547 1.258 1.884 1.00 0.00 59 ARG A N 20
ATOM 20940 C CA . ARG A 1 59 ? 8.488 0.807 2.779 1.00 0.00 59 ARG A CA 20
ATOM 20941 C C . ARG A 1 59 ? 7.799 1.993 3.446 1.00 0.00 59 ARG A C 20
ATOM 20942 O O . ARG A 1 59 ? 8.343 3.096 3.492 1.00 0.00 59 ARG A O 20
ATOM 20963 N N . GLY A 1 60 ? 6.596 1.759 3.963 1.00 0.00 60 GLY A N 20
ATOM 20964 C CA . GLY A 1 60 ? 5.852 2.817 4.621 1.00 0.00 60 GLY A CA 20
ATOM 20965 C C . GLY A 1 60 ? 4.362 2.540 4.661 1.00 0.00 60 GLY A C 20
ATOM 20966 O O . GLY A 1 60 ? 3.893 1.546 4.105 1.00 0.00 60 GLY A O 20
ATOM 20970 N N . LEU A 1 61 ? 3.617 3.418 5.322 1.00 0.00 61 LEU A N 20
ATOM 20971 C CA . LEU A 1 61 ? 2.170 3.262 5.435 1.00 0.00 61 LEU A CA 20
ATOM 20972 C C . LEU A 1 61 ? 1.470 3.746 4.169 1.00 0.00 61 LEU A C 20
ATOM 20973 O O . LEU A 1 61 ? 1.727 4.850 3.688 1.00 0.00 61 LEU A O 20
ATOM 20989 N N . VAL A 1 62 ? 0.582 2.913 3.636 1.00 0.00 62 VAL A N 20
ATOM 20990 C CA . VAL A 1 62 ? -0.159 3.257 2.428 1.00 0.00 62 VAL A CA 20
ATOM 20991 C C . VAL A 1 62 ? -1.654 3.356 2.709 1.00 0.00 62 VAL A C 20
ATOM 20992 O O . VAL A 1 62 ? -2.172 2.766 3.657 1.00 0.00 62 VAL A O 20
ATOM 21005 N N . PRO A 1 63 ? -2.365 4.118 1.865 1.00 0.00 63 PRO A N 20
ATOM 21006 C CA . PRO A 1 63 ? -3.812 4.311 2.002 1.00 0.00 63 PRO A CA 20
ATOM 21007 C C . PRO A 1 63 ? -4.599 3.046 1.678 1.00 0.00 63 PRO A C 20
ATOM 21008 O O . PRO A 1 63 ? -4.413 2.441 0.622 1.00 0.00 63 PRO A O 20
ATOM 21019 N N . ALA A 1 64 ? -5.478 2.651 2.592 1.00 0.00 64 ALA A N 20
ATOM 21020 C CA . ALA A 1 64 ? -6.295 1.458 2.402 1.00 0.00 64 ALA A CA 20
ATOM 21021 C C . ALA A 1 64 ? -7.606 1.798 1.702 1.00 0.00 64 ALA A C 20
ATOM 21022 O O . ALA A 1 64 ? -8.519 0.973 1.638 1.00 0.00 64 ALA A O 20
ATOM 21029 N N . HIS A 1 65 ? -7.694 3.016 1.178 1.00 0.00 65 HIS A N 20
ATOM 21030 C CA . HIS A 1 65 ? -8.895 3.464 0.481 1.00 0.00 65 HIS A CA 20
ATOM 21031 C C . HIS A 1 65 ? -8.596 3.753 -0.987 1.00 0.00 65 HIS A C 20
ATOM 21032 O O . HIS A 1 65 ? -9.485 3.685 -1.837 1.00 0.00 65 HIS A O 20
ATOM 21046 N N . LEU A 1 66 ? -7.341 4.076 -1.277 1.00 0.00 66 LEU A N 20
ATOM 21047 C CA . LEU A 1 66 ? -6.924 4.377 -2.642 1.00 0.00 66 LEU A CA 20
ATOM 21048 C C . LEU A 1 66 ? -6.563 3.100 -3.395 1.00 0.00 66 LEU A C 20
ATOM 21049 O O . LEU A 1 66 ? -6.684 3.032 -4.619 1.00 0.00 66 LEU A O 20
ATOM 21065 N N . LEU A 1 67 ? -6.120 2.089 -2.655 1.00 0.00 67 LEU A N 20
ATOM 21066 C CA . LEU A 1 67 ? -5.742 0.812 -3.252 1.00 0.00 67 LEU A CA 20
ATOM 21067 C C . LEU A 1 67 ? -6.969 0.073 -3.778 1.00 0.00 67 LEU A C 20
ATOM 21068 O O . LEU A 1 67 ? -8.104 0.434 -3.466 1.00 0.00 67 LEU A O 20
ATOM 21084 N N . ASP A 1 68 ? -6.732 -0.962 -4.575 1.00 0.00 68 ASP A N 20
ATOM 21085 C CA . ASP A 1 68 ? -7.817 -1.755 -5.142 1.00 0.00 68 ASP A CA 20
ATOM 21086 C C . ASP A 1 68 ? -7.493 -3.244 -5.079 1.00 0.00 68 ASP A C 20
ATOM 21087 O O . ASP A 1 68 ? -6.368 -3.658 -5.364 1.00 0.00 68 ASP A O 20
ATOM 21096 N N . HIS A 1 69 ? -8.484 -4.045 -4.703 1.00 0.00 69 HIS A N 20
ATOM 21097 C CA . HIS A 1 69 ? -8.304 -5.489 -4.601 1.00 0.00 69 HIS A CA 20
ATOM 21098 C C . HIS A 1 69 ? -8.383 -6.144 -5.977 1.00 0.00 69 HIS A C 20
ATOM 21099 O O . HIS A 1 69 ? -9.467 -6.311 -6.535 1.00 0.00 69 HIS A O 20
ATOM 21113 N N . MET A 1 70 ? -7.226 -6.512 -6.519 1.00 0.00 70 MET A N 20
ATOM 21114 C CA . MET A 1 70 ? -7.165 -7.149 -7.829 1.00 0.00 70 MET A CA 20
ATOM 21115 C C . MET A 1 70 ? -8.066 -8.379 -7.878 1.00 0.00 70 MET A C 20
ATOM 21116 O O . MET A 1 70 ? -8.344 -8.998 -6.851 1.00 0.00 70 MET A O 20
ATOM 21130 N N . SER A 1 71 ? -8.519 -8.727 -9.078 1.00 0.00 71 SER A N 20
ATOM 21131 C CA . SER A 1 71 ? -9.392 -9.881 -9.260 1.00 0.00 71 SER A CA 20
ATOM 21132 C C . SER A 1 71 ? -8.832 -10.825 -10.320 1.00 0.00 71 SER A C 20
ATOM 21133 O O . SER A 1 71 ? -7.800 -10.547 -10.932 1.00 0.00 71 SER A O 20
ATOM 21141 N N . LEU A 1 72 ? -9.520 -11.941 -10.533 1.00 0.00 72 LEU A N 20
ATOM 21142 C CA . LEU A 1 72 ? -9.093 -12.927 -11.519 1.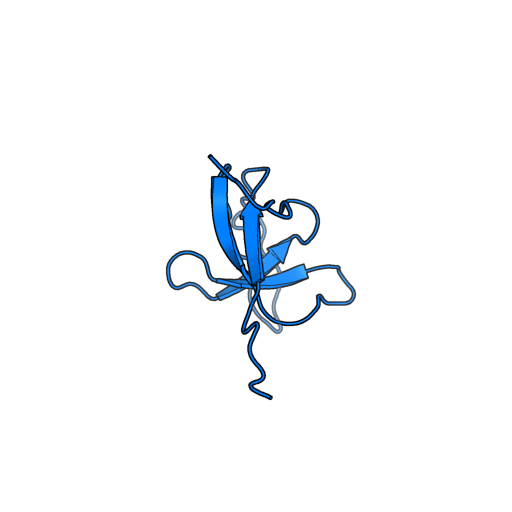00 0.00 72 LEU A CA 20
ATOM 21143 C C . LEU A 1 72 ? -10.137 -13.086 -12.619 1.00 0.00 72 LEU A C 20
ATOM 21144 O O . LEU A 1 72 ? -11.332 -12.892 -12.388 1.00 0.00 72 LEU A O 20
ATOM 21160 N N . HIS A 1 73 ? -9.680 -13.441 -13.815 1.00 0.00 73 HIS A N 20
ATOM 21161 C CA . HIS A 1 73 ? -10.576 -13.629 -14.951 1.00 0.00 73 HIS A CA 20
ATOM 21162 C C . HIS A 1 73 ? -10.922 -15.104 -15.133 1.00 0.00 73 HIS A C 20
ATOM 21163 O O . HIS A 1 73 ? -10.195 -15.983 -14.672 1.00 0.00 73 HIS A O 20
ATOM 21177 N N . GLY A 1 74 ? -12.038 -15.367 -15.806 1.00 0.00 74 GLY A N 20
ATOM 21178 C CA . GLY A 1 74 ? -12.460 -16.736 -16.036 1.00 0.00 74 GLY A CA 20
ATOM 21179 C C . GLY A 1 74 ? -13.904 -16.971 -15.639 1.00 0.00 74 GLY A C 20
ATOM 21180 O O . GLY A 1 74 ? -14.628 -17.708 -16.310 1.00 0.00 74 GLY A O 20
ATOM 21184 N N . HIS A 1 75 ? -14.326 -16.345 -14.545 1.00 0.00 75 HIS A N 20
ATOM 21185 C CA . HIS A 1 75 ? -15.693 -16.491 -14.059 1.00 0.00 75 HIS A CA 20
ATOM 21186 C C . HIS A 1 75 ? -16.680 -15.808 -15.001 1.00 0.00 75 HIS A C 20
ATOM 21187 O O . HIS A 1 75 ? -17.808 -16.270 -15.174 1.00 0.00 75 HIS A O 20
#

Secondary structure (DSSP, 8-state):
------SEEEEESS-B-TTTT---SSS--B--B-TT-EEEEES---TT-EEEEESSS-EEEEETTTEEE------

InterPro domains:
  IPR001452 SH3 domain [PF07653] (853-895)
  IPR001452 SH3 domain [PF07653] (1590-1629)
  IPR001452 SH3 domain [PS50002] (832-899)
  IPR001452 SH3 domain [PS50002] (1452-1520)
  IPR001452 SH3 domain [PS50002] (1569-1636)
  IPR001452 SH3 domain [SM00326] (835-898)
  IPR001452 SH3 domain [SM00326] (1455-1519)
  IPR001452 SH3 domain [SM00326] (1572-1635)
  IPR003961 Fibronectin type III [PS50853] (995-1083)
  IPR003961 Fibronectin type III [cd00063] (995-1080)
  IPR013783 Immunoglobulin-like fold [G3DSA:2.60.40.10] (993-1082)
  IPR013783 Immunoglobulin-like fold [G3DSA:2.60.40.10] (1089-1187)
  IPR036028 SH3-like domain superfamily [SSF50044] (826-903)
  IPR036028 SH3-like domain superfamily [SSF50044] (1443-1522)
  IPR036028 SH3-like domain superfamily [SSF50044] (1560-1635)
  IPR036116 Fibronectin type III superfamily [SSF49265] (995-1130)
  IPR040325 RIMS-binding protein 1/2/3 [PTHR14234] (283-913)
  IPR057884 RIMS-binding protein 1/2/3, Fn3 domain [PF25523] (1084-1185)
  IPR057950 RIMB1/RIM3A-C-like, N-terminal domain [PF25566] (372-499)

Radius of gyration: 13.35 Å; Cα contacts (8 Å, |Δi|>4): 140; chains: 1; bounding box: 22×46×36 Å

Solvent-accessible surface area: 5629 Å² total; per-residue (Å²): 139,120,117,59,119,95,27,98,86,0,42,0,60,103,94,45,105,10,47,132,73,107,81,80,43,193,59,149,16,99,20,59,4,163,69,51,37,80,0,64,1,94,55,117,86,55,150,146,19,20,24,112,1,61,48,70,61,124,148,5,67,0,0,24,132,24,11,82,119,97,106,175,152,66,231

Sequence (75 aa):
GSSGSSGKIMIAALDYDPGDGQMGGQGKGRLALRAGDVVMVYGPMDDQGFYYGELGGHRGLVPAHLLDHMSLHGHGSSGSSGKIMIAALDYDPGDGQMGGQGKGRLALRAGDVVMVYGPMDDQGFYYGELGGHRGLVPAHLLDHMSLHGHGSSGSSGKIMIAALDYDPGDGQMGGQGKGRLALRAGDVVMVYGPMDDQGFYYGELGGHRGLVPAHLLDHMSLHGHGSSGSSGKIMIAALDYDPGDGQMGGQGKGRLALRAGDVVMVYGPMDDQGFYYGELGGHRGLVPAHLLDHMSLHGHGSSGSSGKIMIAALDYDPGDGQMGGQGKGRLALRAGDVVMVYGPMDDQGFYYGELGGHRGLVPAHLLDHMSLHGHGSSGSSGKIMIAALDYDPGDGQMGGQGKGRLALRAGDVVMVYGPMDDQGFYYGELGGHRGLVPAHLLDHMSLHGHGSSGSSGKIMIAALDYDPGDGQMGGQGKGRLALRAGDVVMVYGPMDDQGFYYGELGGHRGLVPAHLLDHMSLHGHGSSGSSGKIMIAALDYDPGDGQMGGQGKGRLALRAGDVVMVYGPMDDQGFYYGELGGHRGLVPAHLLDHMSLHGHGSSGSSGKIMIAALDYDPGDGQMGGQGKGRLALRAGDVVMVYGPMDDQGFYYGELGGHRGLVPAHLLDHMSLHGHGSSGSSGKIMIAALDYDPGDGQMGGQGKGRLALRAGDVVMVYGPMDDQGFYYGELGGHRGLVPAHLLDHMSLHGHGSSGSSGKIMIAALDYDPGDGQMGGQGKGRLALRAGDVVMVYGPMDDQGFYYGELGGHRGLVPAHLLDHMSLHGHGSSGSSGKIMIAALDYDPGDGQMGGQGKGRLALRAGDVVMVYGPMDDQGFYYGELGGHRGLVPAHLLDHMSLHGHGSSGSSGKIMIAALDYDPGDGQMGGQGKGRLALRAGDVVMVYGPMDDQGFYYGELGGHRGLVPAHLLDHMSLHGHGSSGSSGKIMIAALDYDPGDGQMGGQGKGRLALRAGDVVMVYGPMDDQGFYYGELGGHRGLVPAHLLDHMSLHGHGSSGSSGKIMIAALDYDPGDGQMGGQGKGRLALRAGDVVMVYGPMDDQGFYYGELGGHRGLVPAHLLDHMSLHGHGSSGSSGKIMIAALDYDPGDGQMGGQGKGRLALRAGDVVMVYGPMDDQGFYYGELGGHRGLVPAHLLDHMSLHGHGSSGSSGKIMIAALDYDPGDGQMGGQGKGRLALRAGDVVMVYGPMDDQGFYYGELGGHRGLVPAHLLDHMSLHGHGSSGSSGKIMIAALDYDPGDGQMGGQGKGRLALRAGDVVMVYGPMDDQGFYYGELGGHRGLVPAHLLDHMSLHGHGSSGSSGKIMIAALDYDPGDGQMGGQGKGRLALRAGDVVMVYGPMDDQGFYYGELGGHRGLVPAHLLDHMSLHGHGSSGSSGKIMIAALDYDPGDGQMGGQGKGRLALRAGDVVMVYGPMDDQGFYYGELGGHRGLVPAHLLDHMSLHGH

Organism: Homo sapiens (NCBI:txid9606)